Protein AF-A0A849ZH59-F1 (afdb_monomer)

Sequence (880 aa):
MASLSGSAETFPDGFGRFGRINEDGLLTLLVTPTHFETFPTEPDLRGTFGLGTGTASVVSLDATQKTLAISGGSPGEPSQIRYTLLYPGFSATFGTQMEIRFTGSTFIAQREPAQTGRTRHWILVRAQSASCNPILIAFRSGFNPASWSMTANTLTVQDPGGIGEVRILTPRGIASLPANLPASALSALIDDCETWAAREIPVLTSFTSAITSGREAVRFTEQFTASGPFVAPVSPVLAFAMSHGYPASVEGGITNTNCLTAQGPFAHVSGTSASYELPLPPIEERGYLRPPGQAARQVLLNDLVGHLAGPWVTNAVDMAYAGMTNAAVAWPLLTPANQAAITNAWNTYLSTGFTMPPYAPGTPKQPWNEETEPFTGESYIWTYHITGVGPHRYDIDWGNALPLLGLQAYATRSGDWPFVSTRWNAVQRIYRYFDLGHDWCWMTVVNGDHGWSTGTGDPYAATLAGTIACVKMARALGQSALEEKFAAHVARICVGYVARLWYTDWARAQGLIGSQSLVLGFMENEAFTRAVLGTQDPWGASNILSADGVIHTTYAPFIEFGGNALQQYEDRYAAAYPAWYDGSQVYPFTTTYNGNSVYVAFPHIFGRTLLGESTATLWNYVDSCESNRNNAWIGPPVIAEILARDTPMLLTQWQPARLVDAVWSPTQGRAALEFDLLQSTDWRLTARLTSTEQPIDVLVNGSSVPFSITGDSLSIQQTVNGSVQVEVVFSAAPPDLIIDNTDAEFSTAGSWPSSANSGHYLTNSLYHFGDGGASSATWRPSIPRAGFYDVYAWWVASSNRATAAPYEVTHAGGTTSTPQNQTINGSQWVLLGRFIFDAGTAGAVVLRSSVPGTQVVSADAVRFTYASPVPAGLVLLGAD

Mean predicted aligned error: 12.9 Å

Radius of gyration: 33.89 Å; Cα contacts (8 Å, |Δi|>4): 2053; chains: 1; bounding box: 81×64×108 Å

Structure (mmCIF, N/CA/C/O backbone):
data_AF-A0A849ZH59-F1
#
_entry.id   AF-A0A849ZH59-F1
#
loop_
_atom_site.group_PDB
_atom_site.id
_atom_site.type_symbol
_atom_site.label_atom_id
_atom_site.label_alt_id
_atom_site.label_comp_id
_atom_site.label_asym_id
_atom_site.label_entity_id
_atom_site.label_seq_id
_atom_site.pdbx_PDB_ins_code
_atom_site.Cartn_x
_atom_site.Cartn_y
_atom_site.Cartn_z
_atom_site.occupancy
_atom_site.B_iso_or_equiv
_atom_site.auth_seq_id
_atom_site.auth_comp_id
_atom_site.auth_asym_id
_atom_site.auth_atom_id
_atom_site.pdbx_PDB_model_num
ATOM 1 N N . MET A 1 1 ? 20.483 -15.407 9.708 1.00 25.09 1 MET A N 1
ATOM 2 C CA . MET A 1 1 ? 19.758 -15.967 10.867 1.00 25.09 1 MET A CA 1
ATOM 3 C C . MET A 1 1 ? 20.435 -15.493 12.144 1.00 25.09 1 MET A C 1
ATOM 5 O O . MET A 1 1 ? 21.570 -15.874 12.382 1.00 25.09 1 MET A O 1
ATOM 9 N N . ALA A 1 2 ? 19.772 -14.637 12.917 1.00 19.67 2 ALA A N 1
ATOM 10 C CA . ALA A 1 2 ? 20.103 -14.350 14.311 1.00 19.67 2 ALA A CA 1
ATOM 11 C C . ALA A 1 2 ? 18.755 -14.197 15.026 1.00 19.67 2 ALA A C 1
ATOM 13 O O . ALA A 1 2 ? 17.992 -13.294 14.691 1.00 19.67 2 ALA A O 1
ATOM 14 N N . SER A 1 3 ? 18.412 -15.145 15.896 1.00 21.23 3 SER A N 1
ATOM 15 C CA . SER A 1 3 ? 17.210 -15.086 16.726 1.00 21.23 3 SER A CA 1
ATOM 16 C C . SER A 1 3 ? 17.432 -14.033 17.810 1.00 21.23 3 SER A C 1
ATOM 18 O O . SER A 1 3 ? 18.223 -14.253 18.728 1.00 21.23 3 SER A O 1
ATOM 20 N N . LEU A 1 4 ? 16.774 -12.884 17.686 1.00 24.92 4 LEU A N 1
ATOM 21 C CA . LEU A 1 4 ? 16.693 -11.902 18.761 1.00 24.92 4 LEU A CA 1
ATOM 22 C C . LEU A 1 4 ? 15.642 -12.408 19.753 1.00 24.92 4 LEU A C 1
ATOM 24 O O . LEU A 1 4 ? 14.446 -12.329 19.510 1.00 24.92 4 LEU A O 1
ATOM 28 N N . SER A 1 5 ? 16.102 -13.012 20.846 1.00 25.52 5 SER A N 1
ATOM 29 C CA . SER A 1 5 ? 15.266 -13.326 22.002 1.00 25.52 5 SER A CA 1
ATOM 30 C C . SER A 1 5 ? 15.116 -12.060 22.852 1.00 25.52 5 SER A C 1
ATOM 32 O O . SER A 1 5 ? 15.868 -11.862 23.809 1.00 25.52 5 SER A O 1
ATOM 34 N N . GLY A 1 6 ? 14.203 -11.174 22.458 1.00 28.58 6 GLY A N 1
ATOM 35 C CA . GLY A 1 6 ? 13.709 -10.092 23.308 1.00 28.58 6 GLY A CA 1
ATOM 36 C C . GLY A 1 6 ? 12.692 -10.637 24.311 1.00 28.58 6 GLY A C 1
ATOM 37 O O . GLY A 1 6 ? 11.886 -11.506 23.982 1.00 28.58 6 GLY A O 1
ATOM 38 N N . SER A 1 7 ? 12.759 -10.182 25.561 1.00 28.64 7 SER A N 1
ATOM 39 C CA . SER A 1 7 ? 11.737 -10.447 26.578 1.00 28.64 7 SER A CA 1
ATOM 40 C C . SER A 1 7 ? 10.379 -9.934 26.101 1.00 28.64 7 SER A C 1
ATOM 42 O O . SER A 1 7 ? 10.306 -8.789 25.669 1.00 28.64 7 SER A O 1
ATOM 44 N N . ALA A 1 8 ? 9.325 -10.748 26.217 1.00 35.50 8 ALA A N 1
ATOM 45 C CA . ALA A 1 8 ? 7.960 -10.347 25.884 1.00 35.50 8 ALA A CA 1
ATOM 46 C C . ALA A 1 8 ? 7.582 -9.050 26.623 1.00 35.50 8 ALA A C 1
ATOM 48 O O . ALA A 1 8 ? 7.444 -9.050 27.848 1.00 35.50 8 ALA A O 1
ATOM 49 N N . GLU A 1 9 ? 7.444 -7.944 25.890 1.00 38.72 9 GLU A N 1
ATOM 50 C CA . GLU A 1 9 ? 6.860 -6.719 26.431 1.00 38.72 9 GLU A CA 1
ATOM 51 C C . GLU A 1 9 ? 5.356 -6.943 26.623 1.00 38.72 9 GLU A C 1
ATOM 53 O O . GLU A 1 9 ? 4.661 -7.433 25.730 1.00 38.72 9 GLU A O 1
ATOM 58 N N . THR A 1 10 ? 4.863 -6.624 27.819 1.00 38.91 10 THR A N 1
ATOM 59 C CA . THR A 1 10 ? 3.437 -6.672 28.146 1.00 38.91 10 THR A CA 1
ATOM 60 C C . THR A 1 10 ? 2.834 -5.291 27.949 1.00 38.91 10 THR A C 1
ATOM 62 O O . THR A 1 10 ? 3.141 -4.375 28.717 1.00 38.91 10 THR A O 1
ATOM 65 N N . PHE A 1 11 ? 1.958 -5.145 26.959 1.00 41.47 11 PHE A N 1
ATOM 66 C CA . PHE A 1 11 ? 1.201 -3.913 26.758 1.00 41.47 11 PHE A CA 1
ATOM 67 C C . PHE A 1 11 ? -0.145 -4.016 27.485 1.00 41.47 11 PHE A C 1
ATOM 69 O O . PHE A 1 11 ? -0.839 -5.035 27.361 1.00 41.47 11 PHE A O 1
ATOM 76 N N . PRO A 1 12 ? -0.528 -3.005 28.286 1.00 41.84 12 PRO A N 1
ATOM 77 C CA . PRO A 1 12 ? -1.874 -2.922 28.820 1.00 41.84 12 PRO A CA 1
ATOM 78 C C . PRO A 1 12 ? -2.812 -2.500 27.689 1.00 41.84 12 PRO A C 1
ATOM 80 O O . PRO A 1 12 ? -3.166 -1.325 27.582 1.00 41.84 12 PRO A O 1
ATOM 83 N N . ASP A 1 13 ? -3.219 -3.455 26.864 1.00 42.12 13 ASP A N 1
ATOM 84 C CA . ASP A 1 13 ? -4.189 -3.222 25.806 1.00 42.12 13 ASP A CA 1
ATOM 85 C C . ASP A 1 13 ? -5.599 -3.090 26.397 1.00 42.12 13 ASP A C 1
ATOM 87 O O . ASP A 1 13 ? -5.983 -3.739 27.374 1.00 42.12 13 ASP A O 1
ATOM 91 N N . GLY A 1 14 ? -6.377 -2.158 25.854 1.00 41.62 14 GLY A N 1
ATOM 92 C CA . GLY A 1 14 ? -7.776 -1.974 26.212 1.00 41.62 14 GLY A CA 1
ATOM 93 C C . GLY A 1 14 ? -8.680 -2.428 25.076 1.00 41.62 14 GLY A C 1
ATOM 94 O O . GLY A 1 14 ? -8.385 -2.204 23.909 1.00 41.62 14 GLY A O 1
ATOM 95 N N . PHE A 1 15 ? -9.832 -3.005 25.412 1.00 43.75 15 PHE A N 1
ATOM 96 C CA . PHE A 1 15 ? -10.981 -2.935 24.512 1.00 43.75 15 PHE A CA 1
ATOM 97 C C . PHE A 1 15 ? -11.376 -1.454 24.469 1.00 43.75 15 PHE A C 1
ATOM 99 O O . PHE A 1 15 ? -11.807 -0.980 25.521 1.00 43.75 15 PHE A O 1
ATOM 106 N N . GLY A 1 16 ? -11.179 -0.739 23.357 1.00 42.03 16 GLY A N 1
ATOM 107 C CA . GLY A 1 16 ? -11.577 0.658 23.131 1.00 42.03 16 GLY A CA 1
ATOM 108 C C . GLY A 1 16 ? -11.279 1.625 24.276 1.00 42.03 16 GLY A C 1
ATOM 109 O O . GLY A 1 16 ? -12.048 1.731 25.235 1.00 42.03 16 GLY A O 1
ATOM 110 N N . ARG A 1 17 ? -10.165 2.353 24.199 1.00 45.88 17 ARG A N 1
ATOM 111 C CA . ARG A 1 17 ? -9.906 3.492 25.086 1.00 45.88 17 ARG A CA 1
ATOM 112 C C . ARG A 1 17 ? -10.088 4.768 24.287 1.00 45.88 17 ARG A C 1
ATOM 114 O O . ARG A 1 17 ? -9.206 5.086 23.521 1.00 45.88 17 ARG A O 1
ATOM 121 N N . PHE A 1 18 ? -11.217 5.448 24.451 1.00 33.50 18 PHE A N 1
ATOM 122 C CA . PHE A 1 18 ? -11.357 6.908 24.384 1.00 33.50 18 PHE A CA 1
ATOM 123 C C . PHE A 1 18 ? -12.808 7.260 24.732 1.00 33.50 18 PHE A C 1
ATOM 125 O O . PHE A 1 18 ? -13.737 6.555 24.360 1.00 33.50 18 PHE A O 1
ATOM 132 N N . GLY A 1 19 ? -13.011 8.309 25.522 1.00 32.56 19 GLY A N 1
ATOM 133 C CA . GLY A 1 19 ? -14.338 8.759 25.940 1.00 32.56 19 GLY A CA 1
ATOM 134 C C . GLY A 1 19 ? -14.196 9.956 26.860 1.00 32.56 19 GLY A C 1
ATOM 135 O O . GLY A 1 19 ? -13.620 9.861 27.938 1.00 32.56 19 GLY A O 1
ATOM 136 N N . ARG A 1 20 ? -14.664 11.118 26.408 1.00 31.28 20 ARG A N 1
ATOM 137 C CA . ARG A 1 20 ? -14.537 12.379 27.144 1.00 31.28 20 ARG A CA 1
ATOM 138 C C . ARG A 1 20 ? -15.775 12.731 27.944 1.00 31.28 20 ARG A C 1
ATOM 140 O O . ARG A 1 20 ? -16.904 12.508 27.536 1.00 31.28 20 ARG A O 1
ATOM 147 N N . ILE A 1 21 ? -15.500 13.382 29.068 1.00 26.88 21 ILE A N 1
ATOM 148 C CA . ILE A 1 21 ? -16.411 14.257 29.809 1.00 26.88 21 ILE A CA 1
ATOM 149 C C . ILE A 1 21 ? -16.175 15.679 29.288 1.00 26.88 21 ILE A C 1
ATOM 151 O O . ILE A 1 21 ? -15.015 15.992 29.030 1.00 26.88 21 ILE A O 1
ATOM 155 N N . ASN A 1 22 ? -17.200 16.545 29.217 1.00 22.95 22 ASN A N 1
ATOM 156 C CA . ASN A 1 22 ? -17.004 17.983 29.467 1.00 22.95 22 ASN A CA 1
ATOM 157 C C . ASN A 1 22 ? -18.269 18.761 29.921 1.00 22.95 22 ASN A C 1
ATOM 159 O O . ASN A 1 22 ? -19.347 18.603 29.366 1.00 22.95 22 ASN A O 1
ATOM 163 N N . GLU A 1 23 ? -18.014 19.645 30.904 1.00 24.03 23 GLU A N 1
ATOM 164 C CA . GLU A 1 23 ? -18.663 20.904 31.357 1.00 24.03 23 GLU A CA 1
ATOM 165 C C . GLU A 1 23 ? -19.915 20.976 32.266 1.00 24.03 23 GLU A C 1
ATOM 167 O O . GLU A 1 23 ? -20.082 22.008 32.917 1.00 24.03 23 GLU A O 1
ATOM 172 N N . ASP A 1 24 ? -20.706 19.925 32.488 1.00 25.20 24 ASP A N 1
ATOM 173 C CA . ASP A 1 24 ? -21.872 19.983 33.406 1.00 25.20 24 ASP A CA 1
ATOM 174 C C . ASP A 1 24 ? -21.936 18.876 34.481 1.00 25.20 24 ASP A C 1
ATOM 176 O O . ASP A 1 24 ? -22.857 18.837 35.298 1.00 25.20 24 ASP A O 1
ATOM 180 N N . GLY A 1 25 ? -20.908 18.027 34.580 1.00 24.48 25 GLY A N 1
ATOM 181 C CA . GLY A 1 25 ? -20.740 17.096 35.707 1.00 24.48 25 GLY A CA 1
ATOM 182 C C . GLY A 1 25 ? -21.757 15.946 35.767 1.00 24.48 25 GLY A C 1
ATOM 183 O O . GLY A 1 25 ? -21.935 15.347 36.830 1.00 24.48 25 GLY A O 1
ATOM 184 N N . LEU A 1 26 ? -22.414 15.615 34.648 1.00 23.88 26 LEU A N 1
ATOM 185 C CA . LEU A 1 26 ? -23.424 14.556 34.555 1.00 23.88 26 LEU A CA 1
ATOM 186 C C . LEU A 1 26 ? -23.092 13.533 33.459 1.00 23.88 26 LEU A C 1
ATOM 188 O O . LEU A 1 26 ? -23.087 13.859 32.276 1.00 23.88 26 LEU A O 1
ATOM 192 N N . LEU A 1 27 ? -22.881 12.264 33.845 1.00 27.62 27 LEU A N 1
ATOM 193 C CA . LEU A 1 27 ? -22.839 11.151 32.890 1.00 27.62 27 LEU A CA 1
ATOM 194 C C . LEU A 1 27 ? -24.271 10.755 32.509 1.00 27.62 27 LEU A C 1
ATOM 196 O O . LEU A 1 27 ? -25.014 10.233 33.338 1.00 27.62 27 LEU A O 1
ATOM 200 N N . THR A 1 28 ? -24.644 10.961 31.247 1.00 25.38 28 THR A N 1
ATOM 201 C CA . THR A 1 28 ? -25.913 10.474 30.688 1.00 25.38 28 THR A CA 1
ATOM 202 C C . THR A 1 28 ? -25.665 9.185 29.900 1.00 25.38 28 THR A C 1
ATOM 204 O O . THR A 1 28 ? -24.865 9.167 28.971 1.00 25.38 28 THR A O 1
ATOM 207 N N . LEU A 1 29 ? -26.342 8.095 30.280 1.00 29.89 29 LEU A N 1
ATOM 208 C CA . LEU A 1 29 ? -26.222 6.771 29.657 1.00 29.89 29 LEU A CA 1
ATOM 209 C C . LEU A 1 29 ? -27.084 6.699 28.374 1.00 29.89 29 LEU A C 1
ATOM 211 O O . LEU A 1 29 ? -28.314 6.632 28.434 1.00 29.89 29 LEU A O 1
ATOM 215 N N . LEU A 1 30 ? -26.438 6.700 27.205 1.00 26.48 30 LEU A N 1
ATOM 216 C CA . LEU A 1 30 ? -27.014 6.248 25.933 1.00 26.48 30 LEU A CA 1
ATOM 217 C C . LEU A 1 30 ? -26.678 4.773 25.746 1.00 26.48 30 LEU A C 1
ATOM 219 O O . LEU A 1 30 ? -25.530 4.368 25.906 1.00 26.48 30 LEU A O 1
ATOM 223 N N . VAL A 1 31 ? -27.679 3.949 25.447 1.00 29.58 31 VAL A N 1
ATOM 224 C CA . VAL A 1 31 ? -27.446 2.520 25.224 1.00 29.58 31 VAL A CA 1
ATOM 225 C C . VAL A 1 31 ? -27.065 2.306 23.764 1.00 29.58 31 VAL A C 1
ATOM 227 O O . VAL A 1 31 ? -27.918 1.980 22.949 1.00 29.58 31 VAL A O 1
ATOM 230 N N . THR A 1 32 ? -25.774 2.455 23.477 1.00 31.97 32 THR A N 1
ATOM 231 C CA . THR A 1 32 ? -25.036 1.792 22.384 1.00 31.97 32 THR A CA 1
ATOM 232 C C . THR A 1 32 ? -23.571 1.717 22.839 1.00 31.97 32 THR A C 1
ATOM 234 O O . THR A 1 32 ? -22.927 2.759 22.952 1.00 31.97 32 THR A O 1
ATOM 237 N N . PRO A 1 33 ? -23.052 0.543 23.249 1.00 36.34 33 PRO A N 1
ATOM 238 C CA . PRO A 1 33 ? -21.979 0.486 24.235 1.00 36.34 33 PRO A CA 1
ATOM 239 C C . PRO A 1 33 ? -20.600 0.515 23.586 1.00 36.34 33 PRO A C 1
ATOM 241 O O . PRO A 1 33 ? -19.912 -0.498 23.528 1.00 36.34 33 PRO A O 1
ATOM 244 N N . THR A 1 34 ? -20.198 1.706 23.176 1.00 32.19 34 THR A N 1
ATOM 245 C CA . THR A 1 34 ? -18.791 2.095 22.998 1.00 32.19 34 THR A CA 1
ATOM 246 C C . THR A 1 34 ? -18.590 3.602 23.275 1.00 32.19 34 THR A C 1
ATOM 248 O O . THR A 1 34 ? -17.457 4.006 23.515 1.00 32.19 34 THR A O 1
ATOM 251 N N . HIS A 1 35 ? -19.676 4.383 23.453 1.00 32.75 35 HIS A N 1
ATOM 252 C CA . HIS A 1 35 ? -19.657 5.810 23.795 1.00 32.75 35 HIS A CA 1
ATOM 253 C C . HIS A 1 35 ? -20.629 6.232 24.907 1.00 32.75 35 HIS A C 1
ATOM 255 O O . HIS A 1 35 ? -21.789 5.820 24.938 1.00 32.75 35 HIS A O 1
ATOM 261 N N . PHE A 1 36 ? -20.181 7.160 25.761 1.00 30.48 36 PHE A N 1
ATOM 262 C CA . PHE A 1 36 ? -21.034 7.979 26.628 1.00 30.48 36 PHE A CA 1
ATOM 263 C C . PHE A 1 36 ? -20.933 9.445 26.192 1.00 30.48 36 PHE A C 1
ATOM 265 O O . PHE A 1 36 ? -19.933 10.091 26.484 1.00 30.48 36 PHE A O 1
ATOM 272 N N . GLU A 1 37 ? -21.955 9.973 25.513 1.00 31.72 37 GLU A N 1
ATOM 273 C CA . GLU A 1 37 ? -22.028 11.381 25.085 1.00 31.72 37 GLU A CA 1
ATOM 274 C C . GLU A 1 37 ? -23.412 12.002 25.333 1.00 31.72 37 GLU A C 1
ATOM 276 O O . GLU A 1 37 ? -24.446 11.329 25.290 1.00 31.72 37 GLU A O 1
ATOM 281 N N . THR A 1 38 ? -23.433 13.315 25.582 1.00 27.78 38 THR A N 1
ATOM 282 C CA . THR A 1 38 ? -24.627 14.167 25.662 1.00 27.78 38 THR A CA 1
ATOM 283 C C . THR A 1 38 ? -24.846 14.894 24.324 1.00 27.78 38 THR A C 1
ATOM 285 O O . THR A 1 38 ? -24.004 15.664 23.875 1.00 27.78 38 THR A O 1
ATOM 288 N N . PHE A 1 39 ? -26.001 14.684 23.674 1.00 31.36 39 PHE A N 1
ATOM 289 C CA . PHE A 1 39 ? -26.342 15.334 22.392 1.00 31.36 39 PHE A CA 1
ATOM 290 C C . PHE A 1 39 ? -27.368 16.480 22.548 1.00 31.36 39 PHE A C 1
ATOM 292 O O . PHE A 1 39 ? -28.425 16.242 23.158 1.00 31.36 39 PHE A O 1
ATOM 299 N N . PRO A 1 40 ? -27.151 17.663 21.923 1.00 32.06 40 PRO A N 1
ATOM 300 C CA . PRO A 1 40 ? -28.125 18.761 21.887 1.00 32.06 40 PRO A CA 1
ATOM 301 C C . PRO A 1 40 ? -29.339 18.545 20.962 1.00 32.06 40 PRO A C 1
ATOM 303 O O . PRO A 1 40 ? -30.385 19.129 21.227 1.00 32.06 40 PRO A O 1
ATOM 306 N N . THR A 1 41 ? -29.262 17.720 19.907 1.00 34.09 41 THR A N 1
ATOM 307 C CA . THR A 1 41 ? -30.355 17.574 18.915 1.00 34.09 41 THR A CA 1
ATOM 308 C C . THR A 1 41 ? -30.302 16.236 18.149 1.00 34.09 41 THR A C 1
ATOM 310 O O . THR A 1 41 ? -29.244 15.916 17.623 1.00 34.09 41 THR A O 1
ATOM 313 N N . GLU A 1 42 ? -31.456 15.549 18.031 1.00 30.52 42 GLU A N 1
ATOM 314 C CA . GLU A 1 42 ? -31.800 14.323 17.242 1.00 30.52 42 GLU A CA 1
ATOM 315 C C . GLU A 1 42 ? -31.675 12.925 17.932 1.00 30.52 42 GLU A C 1
ATOM 317 O O . GLU A 1 42 ? -30.957 12.796 18.931 1.00 30.52 42 GLU A O 1
ATOM 322 N N . PRO A 1 43 ? -32.491 11.911 17.518 1.00 37.25 43 PRO A N 1
ATOM 323 C CA . PRO A 1 43 ? -33.053 10.898 18.413 1.00 37.25 43 PRO A CA 1
ATOM 324 C C . PRO A 1 43 ? -32.537 9.473 18.155 1.00 37.25 43 PRO A C 1
ATOM 326 O O . PRO A 1 43 ? -32.837 8.880 17.131 1.00 37.25 43 PRO A O 1
ATOM 329 N N . ASP A 1 44 ? -31.883 8.880 19.150 1.00 30.69 44 ASP A N 1
ATOM 330 C CA . ASP A 1 44 ? -31.915 7.436 19.384 1.00 30.69 44 ASP A CA 1
ATOM 331 C C . ASP A 1 44 ? -31.635 7.147 20.867 1.00 30.69 44 ASP A C 1
ATOM 333 O O . ASP A 1 44 ? -31.259 8.024 21.649 1.00 30.69 44 ASP A O 1
ATOM 337 N N . LEU A 1 45 ? -31.989 5.937 21.276 1.00 31.91 45 LEU A N 1
ATOM 338 C CA . LEU A 1 45 ? -32.345 5.508 22.624 1.00 31.91 45 LEU A CA 1
ATOM 339 C C . LEU A 1 45 ? -31.409 5.947 23.784 1.00 31.91 45 LEU A C 1
ATOM 341 O O . LEU A 1 45 ? -30.422 5.287 24.111 1.00 31.91 45 LEU A O 1
ATOM 345 N N . ARG A 1 46 ? -31.791 7.002 24.516 1.00 37.09 46 ARG A N 1
ATOM 346 C CA . ARG A 1 46 ? -31.162 7.384 25.799 1.00 37.09 46 ARG A CA 1
ATOM 347 C C . ARG A 1 46 ? -31.823 6.620 26.934 1.00 37.09 46 ARG A C 1
ATOM 349 O O . ARG A 1 46 ? -33.012 6.821 27.115 1.00 37.09 46 ARG A O 1
ATOM 356 N N . GLY A 1 47 ? -31.082 5.783 27.661 1.00 33.12 47 GLY A N 1
ATOM 357 C CA . GLY A 1 47 ? -31.551 4.986 28.795 1.00 33.12 47 GLY A CA 1
ATOM 358 C C . GLY A 1 47 ? -31.304 5.701 30.122 1.00 33.12 47 GLY A C 1
ATOM 359 O O . GLY A 1 47 ? -30.233 5.544 30.698 1.00 33.12 47 GLY A O 1
ATOM 360 N N . THR A 1 48 ? -32.252 6.484 30.641 1.00 37.12 48 THR A N 1
ATOM 361 C CA . THR A 1 48 ? -32.105 7.059 31.996 1.00 37.12 48 THR A CA 1
ATOM 362 C C . THR A 1 48 ? -32.675 6.094 33.031 1.00 37.12 48 THR A C 1
ATOM 364 O O . THR A 1 48 ? -33.862 5.768 32.975 1.00 37.12 48 THR A O 1
ATOM 367 N N . PHE A 1 49 ? -31.854 5.652 33.984 1.00 38.16 49 PHE A N 1
ATOM 368 C CA . PHE A 1 49 ? -32.324 4.910 35.153 1.00 38.16 49 PHE A CA 1
ATOM 369 C C . PHE A 1 49 ? -32.858 5.904 36.183 1.00 38.16 49 PHE A C 1
ATOM 371 O O . PHE A 1 49 ? -32.117 6.785 36.604 1.00 38.16 49 PHE A O 1
ATOM 378 N N . GLY A 1 50 ? -34.131 5.805 36.570 1.00 35.03 50 GLY A N 1
ATOM 379 C CA . GLY A 1 50 ? -34.585 6.509 37.769 1.00 35.03 50 GLY A CA 1
ATOM 380 C C . GLY A 1 50 ? -36.084 6.720 37.897 1.00 35.03 50 GLY A C 1
ATOM 381 O O . GLY A 1 50 ? -36.768 6.986 36.909 1.00 35.03 50 GLY A O 1
ATOM 382 N N . LEU A 1 51 ? -36.530 6.738 39.156 1.00 31.55 51 LEU A N 1
ATOM 383 C CA . LEU A 1 51 ? -37.801 7.286 39.635 1.00 31.55 51 LEU A CA 1
ATOM 384 C C . LEU A 1 51 ? -37.547 8.695 40.203 1.00 31.55 51 LEU A C 1
ATOM 386 O O . LEU A 1 51 ? -36.804 8.840 41.169 1.00 31.55 51 LEU A O 1
ATOM 390 N N . GLY A 1 52 ? -38.209 9.734 39.689 1.00 39.06 52 GLY A N 1
ATOM 391 C CA . GLY A 1 52 ? -38.209 11.061 40.334 1.00 39.06 52 GLY A CA 1
ATOM 392 C C . GLY A 1 52 ? -36.966 11.939 40.105 1.00 39.06 52 GLY A C 1
ATOM 393 O O . GLY A 1 52 ? -36.119 11.639 39.275 1.00 39.06 52 GLY A O 1
ATOM 394 N N . THR A 1 53 ? -36.922 13.086 40.792 1.00 40.47 53 THR A N 1
ATOM 395 C CA . THR A 1 53 ? -35.998 14.230 40.601 1.00 40.47 53 THR A CA 1
ATOM 396 C C . THR A 1 53 ? -34.554 13.999 41.074 1.00 40.47 53 THR A C 1
ATOM 398 O O . THR A 1 53 ? -33.793 14.959 41.173 1.00 40.47 53 THR A O 1
ATOM 401 N N . GLY A 1 54 ? -34.190 12.771 41.450 1.00 44.62 54 GLY A N 1
ATOM 402 C CA . GLY A 1 54 ? -32.840 12.427 41.893 1.00 44.62 54 GLY A CA 1
ATOM 403 C C . GLY A 1 54 ? -31.942 12.134 40.699 1.00 44.62 54 GLY A C 1
ATOM 404 O O . GLY A 1 54 ? -32.322 11.368 39.818 1.00 44.62 54 GLY A O 1
ATOM 405 N N . THR A 1 55 ? -30.763 12.745 40.664 1.00 46.09 55 THR A N 1
ATOM 406 C CA . THR A 1 55 ? -29.783 12.511 39.604 1.00 46.09 55 THR A CA 1
ATOM 407 C C . THR A 1 55 ? -28.793 11.445 40.060 1.00 46.09 55 THR A C 1
ATOM 409 O O . THR A 1 55 ? -28.127 11.619 41.082 1.00 46.09 55 THR A O 1
ATOM 412 N N . ALA A 1 56 ? -28.720 10.341 39.320 1.00 49.06 56 ALA A N 1
ATOM 413 C CA . ALA A 1 56 ? -27.655 9.359 39.454 1.00 49.06 56 ALA A CA 1
ATOM 414 C C . ALA A 1 56 ? -26.455 9.809 38.621 1.00 49.06 56 ALA A C 1
ATOM 416 O O . ALA A 1 56 ? -26.601 10.130 37.441 1.00 49.06 56 ALA A O 1
ATOM 417 N N . SER A 1 57 ? -25.276 9.836 39.233 1.00 47.00 57 SER A N 1
ATOM 418 C CA . SER A 1 57 ? -24.031 10.223 38.577 1.00 47.00 57 SER A CA 1
ATOM 419 C C . SER A 1 57 ? -23.047 9.068 38.615 1.00 47.00 57 SER A C 1
ATOM 421 O O . SER A 1 57 ? -22.932 8.354 39.615 1.00 47.00 57 SER A O 1
ATOM 423 N N . VAL A 1 58 ? -22.284 8.906 37.537 1.00 50.16 58 VAL A N 1
ATOM 424 C CA . VAL A 1 58 ? -21.108 8.042 37.589 1.00 50.16 58 VAL A CA 1
ATOM 425 C C . VAL A 1 58 ? -20.044 8.715 38.424 1.00 50.16 58 VAL A C 1
ATOM 427 O O . VAL A 1 58 ? -19.646 9.845 38.155 1.00 50.16 58 VAL A O 1
ATOM 430 N N . VAL A 1 59 ? -19.613 8.011 39.463 1.00 54.38 59 VAL A N 1
ATOM 431 C CA . VAL A 1 59 ? -18.607 8.501 40.409 1.00 54.38 59 VAL A CA 1
ATOM 432 C C . VAL A 1 59 ? -17.239 7.888 40.178 1.00 54.38 59 VAL A C 1
ATOM 434 O O . VAL A 1 59 ? -16.242 8.454 40.617 1.00 54.38 59 VAL A O 1
ATOM 437 N N . SER A 1 60 ? -17.170 6.761 39.471 1.00 55.16 60 SER A N 1
ATOM 438 C CA . SER A 1 60 ? -15.910 6.209 38.985 1.00 55.16 60 SER A CA 1
ATOM 439 C C . SER A 1 60 ? -16.125 5.226 37.836 1.00 55.16 60 SER A C 1
ATOM 441 O O . SER A 1 60 ? -17.175 4.594 37.711 1.00 55.16 60 SER A O 1
ATOM 443 N N . LEU A 1 61 ? -15.095 5.086 37.006 1.00 52.69 61 LEU A N 1
ATOM 444 C CA . LEU A 1 61 ? -14.950 4.022 36.023 1.00 52.69 61 LEU A CA 1
ATOM 445 C C . LEU A 1 61 ? -13.766 3.155 36.450 1.00 52.69 61 LEU A C 1
ATOM 447 O O . LEU A 1 61 ? -12.671 3.660 36.678 1.00 52.69 61 LEU A O 1
ATOM 451 N N . ASP A 1 62 ? -13.976 1.848 36.494 1.00 54.41 62 ASP A N 1
ATOM 452 C CA . ASP A 1 62 ? -12.902 0.868 36.498 1.00 54.41 62 ASP A CA 1
ATOM 453 C C . ASP A 1 62 ? -12.798 0.279 35.090 1.00 54.41 62 ASP A C 1
ATOM 455 O O . ASP A 1 62 ? -13.558 -0.617 34.717 1.00 54.41 62 ASP A O 1
ATOM 459 N N . ALA A 1 63 ? -11.873 0.808 34.287 1.00 49.84 63 ALA A N 1
ATOM 460 C CA . ALA A 1 63 ? -11.629 0.341 32.923 1.00 49.84 63 ALA A CA 1
ATOM 461 C C . ALA A 1 63 ? -11.054 -1.087 32.877 1.00 49.84 63 ALA A C 1
ATOM 463 O O . ALA A 1 63 ? -11.210 -1.766 31.863 1.00 49.84 63 ALA A O 1
ATOM 464 N N . THR A 1 64 ? -10.441 -1.544 33.975 1.00 50.72 64 THR A N 1
ATOM 465 C CA . THR A 1 64 ? -9.875 -2.895 34.133 1.00 50.72 64 THR A CA 1
ATOM 466 C C . THR A 1 64 ? -10.946 -3.909 34.499 1.00 50.72 64 THR A C 1
ATOM 468 O O . THR A 1 64 ? -10.801 -5.089 34.207 1.00 50.72 64 THR A O 1
ATOM 471 N N . GLN A 1 65 ? -12.008 -3.476 35.175 1.00 54.16 65 GLN A N 1
ATOM 472 C CA . GLN A 1 65 ? -13.171 -4.302 35.495 1.00 54.16 65 GLN A CA 1
ATOM 473 C C . GLN A 1 65 ? -14.343 -4.070 34.533 1.00 54.16 65 GLN A C 1
ATOM 475 O O . GLN A 1 65 ? -15.366 -4.744 34.638 1.00 54.16 65 GLN A O 1
ATOM 480 N N . LYS A 1 66 ? -14.196 -3.121 33.597 1.00 54.31 66 LYS A N 1
ATOM 481 C CA . LYS A 1 66 ? -15.260 -2.585 32.733 1.00 54.31 66 LYS A CA 1
ATOM 482 C C . LYS A 1 66 ? -16.522 -2.271 33.530 1.00 54.31 66 LYS A C 1
ATOM 484 O O . LYS A 1 66 ? -17.632 -2.645 33.149 1.00 54.31 66 LYS A O 1
ATOM 489 N N . THR A 1 67 ? -16.341 -1.594 34.667 1.00 58.00 67 THR A N 1
ATOM 490 C CA . THR A 1 67 ? -17.452 -1.232 35.551 1.00 58.00 67 THR A CA 1
ATOM 491 C C . THR A 1 67 ? -17.574 0.262 35.768 1.00 58.00 67 THR A C 1
ATOM 493 O O . THR A 1 67 ? -16.578 0.935 36.004 1.00 58.00 67 THR A O 1
ATOM 496 N N . LEU A 1 68 ? -18.801 0.768 35.733 1.00 59.53 68 LEU A N 1
ATOM 497 C CA . LEU A 1 68 ? -19.147 2.137 36.104 1.00 59.53 68 LEU A CA 1
ATOM 498 C C . LEU A 1 68 ? -19.803 2.091 37.480 1.00 59.53 68 LEU A C 1
ATOM 500 O O . LEU A 1 68 ? -20.827 1.423 37.642 1.00 59.53 68 LEU A O 1
ATOM 504 N N . ALA A 1 69 ? -19.219 2.770 38.462 1.00 62.97 69 ALA A N 1
ATOM 505 C CA . ALA A 1 69 ? -19.832 2.942 39.770 1.00 62.97 69 ALA A CA 1
ATOM 506 C C . ALA A 1 69 ? -20.814 4.113 39.720 1.00 62.97 69 ALA A C 1
ATOM 508 O O . ALA A 1 69 ? -20.459 5.214 39.291 1.00 62.97 69 ALA A O 1
ATOM 509 N N . ILE A 1 70 ? -22.038 3.871 40.179 1.00 63.38 70 ILE A N 1
ATOM 510 C CA . ILE A 1 70 ? -23.118 4.857 40.185 1.00 63.38 70 ILE A CA 1
ATOM 511 C C . ILE A 1 70 ? -23.363 5.303 41.627 1.00 63.38 70 ILE A C 1
ATOM 513 O O . ILE A 1 70 ? -23.428 4.476 42.539 1.00 63.38 70 ILE A O 1
ATOM 517 N N . SER A 1 71 ? -23.503 6.607 41.847 1.00 57.97 71 SER A N 1
ATOM 518 C CA . SER A 1 71 ? -23.883 7.177 43.141 1.00 57.97 71 SER A CA 1
ATOM 519 C C . SER A 1 71 ? -24.816 8.370 42.958 1.00 57.97 71 SER A C 1
ATOM 521 O O . SER A 1 71 ? -24.744 9.097 41.969 1.00 57.97 71 SER A O 1
ATOM 523 N N . GLY A 1 72 ? -25.692 8.580 43.941 1.00 59.19 72 GLY A N 1
ATOM 524 C CA . GLY A 1 72 ? -26.917 9.354 43.740 1.00 59.19 72 GLY A CA 1
ATOM 525 C C . GLY A 1 72 ? -27.966 8.497 43.032 1.00 59.19 72 GLY A C 1
ATOM 526 O O . GLY A 1 72 ? -27.613 7.604 42.266 1.00 59.19 72 GLY A O 1
ATOM 527 N N . GLY A 1 73 ? -29.240 8.708 43.367 1.00 56.78 73 GLY A N 1
ATOM 528 C CA . GLY A 1 73 ? -30.320 7.863 42.864 1.00 56.78 73 GLY A CA 1
ATOM 529 C C . GLY A 1 73 ? -31.452 7.594 43.849 1.00 56.78 73 GLY A C 1
ATOM 530 O O . GLY A 1 73 ? -31.287 7.735 45.063 1.00 56.78 73 GLY A O 1
ATOM 531 N N . SER A 1 74 ? -32.610 7.194 43.333 1.00 59.28 74 SER A N 1
ATOM 532 C CA . SER A 1 74 ? -33.733 6.677 44.120 1.00 59.28 74 SER A CA 1
ATOM 533 C C . SER A 1 74 ? -33.509 5.210 44.546 1.00 59.28 74 SER A C 1
ATOM 535 O O . SER A 1 74 ? -32.753 4.476 43.906 1.00 59.28 74 SER A O 1
ATOM 537 N N . PRO A 1 75 ? -34.167 4.726 45.622 1.00 55.84 75 PRO A N 1
ATOM 538 C CA . PRO A 1 75 ? -34.079 3.324 46.042 1.00 55.84 75 PRO A CA 1
ATOM 539 C C . PRO A 1 75 ? -34.428 2.341 44.908 1.00 55.84 75 PRO A C 1
ATOM 541 O O . PRO A 1 75 ? -35.516 2.418 44.342 1.00 55.84 75 PRO A O 1
ATOM 544 N N . GLY A 1 76 ? -33.524 1.398 44.608 1.00 53.91 76 GLY A N 1
ATOM 545 C CA . GLY A 1 76 ? -33.691 0.376 43.558 1.00 53.91 76 GLY A CA 1
ATOM 546 C C . GLY A 1 76 ? -32.732 0.513 42.369 1.00 53.91 76 GLY A C 1
ATOM 547 O O . GLY A 1 76 ? -32.551 -0.450 41.628 1.00 53.91 76 GLY A O 1
ATOM 548 N N . GLU A 1 77 ? -32.074 1.663 42.228 1.00 63.75 77 GLU A N 1
ATOM 549 C CA . GLU A 1 77 ? -31.130 1.942 41.142 1.00 63.75 77 GLU A CA 1
ATOM 550 C C . GLU A 1 77 ? -29.846 1.091 41.198 1.00 63.75 77 GLU A C 1
ATOM 552 O O . GLU A 1 77 ? -29.437 0.646 42.279 1.00 63.75 77 GLU A O 1
ATOM 557 N N . PRO A 1 78 ? -29.208 0.829 40.038 1.00 64.88 78 PRO A N 1
ATOM 558 C CA . PRO A 1 78 ? -28.001 0.020 39.988 1.00 64.88 78 PRO A CA 1
ATOM 559 C C . PRO A 1 78 ? -26.847 0.803 40.612 1.00 64.88 78 PRO A C 1
ATOM 561 O O . PRO A 1 78 ? -26.542 1.908 40.185 1.00 64.88 78 PRO A O 1
ATOM 564 N N . SER A 1 79 ? -26.157 0.214 41.587 1.00 65.88 79 SER A N 1
ATOM 565 C CA . SER A 1 79 ? -24.925 0.792 42.146 1.00 65.88 79 SER A CA 1
ATOM 566 C C . SER A 1 79 ? -23.707 0.591 41.236 1.00 65.88 79 SER A C 1
ATOM 568 O O . SER A 1 79 ? -22.666 1.218 41.433 1.00 65.88 79 SER A O 1
ATOM 570 N N . GLN A 1 80 ? -23.824 -0.296 40.240 1.00 66.94 80 GLN A N 1
ATOM 571 C CA . GLN A 1 80 ? -22.759 -0.645 39.309 1.00 66.94 80 GLN A CA 1
ATOM 572 C C . GLN A 1 80 ? -23.327 -1.107 37.956 1.00 66.94 80 GLN A C 1
ATOM 574 O O . GLN A 1 80 ? -24.278 -1.892 37.911 1.00 66.94 80 GLN A O 1
ATOM 579 N N . ILE A 1 81 ? -22.696 -0.684 36.859 1.00 64.94 81 ILE A N 1
ATOM 580 C CA . ILE A 1 81 ? -22.952 -1.154 35.486 1.00 64.94 81 ILE A CA 1
ATOM 581 C C . ILE A 1 81 ? -21.698 -1.868 34.981 1.00 64.94 81 ILE A C 1
ATOM 583 O O . ILE A 1 81 ? -20.601 -1.354 35.177 1.00 64.94 81 ILE A O 1
ATOM 587 N N . ARG A 1 82 ? -21.837 -3.032 34.338 1.00 61.44 82 ARG A N 1
ATOM 588 C CA . ARG A 1 82 ? -20.743 -3.798 33.714 1.00 61.44 82 ARG A CA 1
ATOM 589 C C . ARG A 1 82 ? -20.951 -3.881 32.207 1.00 61.44 82 ARG A C 1
ATOM 591 O O . ARG A 1 82 ? -22.059 -4.173 31.772 1.00 61.44 82 ARG A O 1
ATOM 598 N N . TYR A 1 83 ? -19.915 -3.676 31.404 1.00 54.84 83 TYR A N 1
ATOM 599 C CA . TYR A 1 83 ? -20.031 -3.685 29.938 1.00 54.84 83 TYR A CA 1
ATOM 600 C C . TYR A 1 83 ? -18.908 -4.491 29.271 1.00 54.84 83 TYR A C 1
ATOM 602 O O . TYR A 1 83 ? -17.872 -4.743 29.880 1.00 54.84 83 TYR A O 1
ATOM 610 N N . THR A 1 84 ? -19.103 -4.930 28.024 1.00 53.03 84 THR A N 1
ATOM 611 C CA . THR A 1 84 ? -18.041 -5.566 27.224 1.00 53.03 84 THR A CA 1
ATOM 612 C C . THR A 1 84 ? -18.183 -5.166 25.756 1.00 53.03 84 THR A C 1
ATOM 614 O O . THR A 1 84 ? -19.287 -5.202 25.227 1.00 53.03 84 THR A O 1
ATOM 617 N N . LEU A 1 85 ? -17.088 -4.778 25.094 1.00 50.50 85 LEU A N 1
ATOM 618 C CA . LEU A 1 85 ? -17.143 -4.201 23.736 1.00 50.50 85 LEU A CA 1
ATOM 619 C C . LEU A 1 85 ? -17.346 -5.238 22.622 1.00 50.50 85 LEU A C 1
ATOM 621 O O . LEU A 1 85 ? -17.657 -4.896 21.488 1.00 50.50 85 LEU A O 1
ATOM 625 N N . LEU A 1 86 ? -17.171 -6.521 22.938 1.00 54.03 86 LEU A N 1
ATOM 626 C CA . LEU A 1 86 ? -17.442 -7.625 22.013 1.00 54.03 86 LEU A CA 1
ATOM 627 C C . LEU A 1 86 ? -18.933 -7.912 21.844 1.00 54.03 86 LEU A C 1
ATOM 629 O O . LEU A 1 86 ? -19.322 -8.645 20.934 1.00 54.03 86 LEU A O 1
ATOM 633 N N . TYR A 1 87 ? -19.752 -7.386 22.755 1.00 59.22 87 TYR A N 1
ATOM 634 C CA . TYR A 1 87 ? -21.171 -7.653 22.826 1.00 59.22 87 TYR A CA 1
ATOM 635 C C . TYR A 1 87 ? -21.941 -6.349 22.595 1.00 59.22 87 TYR A C 1
ATOM 637 O O . TYR A 1 87 ? -21.604 -5.333 23.201 1.00 59.22 87 TYR A O 1
ATOM 645 N N . PRO A 1 88 ? -23.005 -6.348 21.781 1.00 53.38 88 PRO A N 1
ATOM 646 C CA . PRO A 1 88 ? -23.842 -5.170 21.609 1.00 53.38 88 PRO A CA 1
ATOM 647 C C . PRO A 1 88 ? -24.754 -4.987 22.836 1.00 53.38 88 PRO A C 1
ATOM 649 O O . PRO A 1 88 ? -25.962 -5.164 22.766 1.00 53.38 88 PRO A O 1
ATOM 652 N N . GLY A 1 89 ? -24.188 -4.739 24.017 1.00 59.12 89 GLY A N 1
ATOM 653 C CA . GLY A 1 89 ? -24.947 -4.648 25.264 1.00 59.12 89 GLY A CA 1
ATOM 654 C C . GLY A 1 89 ? -24.113 -4.569 26.544 1.00 59.12 89 GLY A C 1
ATOM 655 O O . GLY A 1 89 ? -22.887 -4.630 26.531 1.00 59.12 89 GLY A O 1
ATOM 656 N N . PHE A 1 90 ? -24.801 -4.450 27.678 1.00 67.38 90 PHE A N 1
ATOM 657 C CA . PHE A 1 90 ? -24.208 -4.370 29.016 1.00 67.38 90 PHE A CA 1
ATOM 658 C C . PHE A 1 90 ? -25.062 -5.128 30.039 1.00 67.38 90 PHE A C 1
ATOM 660 O O . PHE A 1 90 ? -26.201 -5.508 29.758 1.00 67.38 90 PHE A O 1
ATOM 667 N N . SER A 1 91 ? -24.530 -5.363 31.235 1.00 68.31 91 SER A N 1
ATOM 668 C CA . SER A 1 91 ? -25.287 -5.905 32.360 1.00 68.31 91 SER A CA 1
ATOM 669 C C . SER A 1 91 ? -25.252 -4.978 33.568 1.00 68.31 91 SER A C 1
ATOM 671 O O . SER A 1 91 ? -24.285 -4.261 33.820 1.00 68.31 91 SER A O 1
ATOM 673 N N . ALA A 1 92 ? -26.339 -4.966 34.326 1.00 71.31 92 ALA A N 1
ATOM 674 C CA . ALA A 1 92 ? -26.448 -4.217 35.567 1.00 71.31 92 ALA A CA 1
ATOM 675 C C . ALA A 1 92 ? -27.247 -5.031 36.585 1.00 71.31 92 ALA A C 1
ATOM 677 O O . ALA A 1 92 ? -28.118 -5.826 36.223 1.00 71.31 92 ALA A O 1
ATOM 678 N N . THR A 1 93 ? -26.933 -4.845 37.864 1.00 72.12 93 THR A N 1
ATOM 679 C CA . THR A 1 93 ? -27.625 -5.531 38.958 1.00 72.12 93 THR A CA 1
ATOM 680 C C . THR A 1 93 ? -28.598 -4.568 39.614 1.00 72.12 93 THR A C 1
ATOM 682 O O . THR A 1 93 ? -28.189 -3.527 40.124 1.00 72.12 93 THR A O 1
ATOM 685 N N . PHE A 1 94 ? -29.876 -4.938 39.630 1.00 74.81 94 PHE A N 1
ATOM 686 C CA . PHE A 1 94 ? -30.951 -4.122 40.184 1.00 74.81 94 PHE A CA 1
ATOM 687 C C . PHE A 1 94 ? -31.471 -4.694 41.501 1.00 74.81 94 PHE A C 1
ATOM 689 O O . PHE A 1 94 ? -31.459 -5.910 41.725 1.00 74.81 94 PHE A O 1
ATOM 696 N N . GLY A 1 95 ? -31.952 -3.793 42.360 1.00 78.50 95 GLY A N 1
ATOM 697 C CA . GLY A 1 95 ? -32.662 -4.136 43.589 1.00 78.50 95 GLY A CA 1
ATOM 698 C C . GLY A 1 95 ? -34.072 -4.643 43.289 1.00 78.50 95 GLY A C 1
ATOM 699 O O . GLY A 1 95 ? -34.268 -5.555 42.494 1.00 78.50 95 GLY A O 1
ATOM 700 N N . THR A 1 96 ? -35.085 -4.060 43.921 1.00 80.69 96 THR A N 1
ATOM 701 C CA . THR A 1 96 ? -36.493 -4.458 43.741 1.00 80.69 96 THR A CA 1
ATOM 702 C C . THR A 1 96 ? -37.191 -3.771 42.565 1.00 80.69 96 THR A C 1
ATOM 704 O O . THR A 1 96 ? -38.318 -4.130 42.225 1.00 80.69 96 THR A O 1
ATOM 707 N N . GLN A 1 97 ? -36.547 -2.787 41.935 1.00 77.75 97 GLN A N 1
ATOM 708 C CA . GLN A 1 97 ? -37.106 -2.024 40.824 1.00 77.75 97 GLN A CA 1
ATOM 709 C C . GLN A 1 97 ? -36.027 -1.666 39.800 1.00 77.75 97 GLN A C 1
ATOM 711 O O . GLN A 1 97 ? -34.904 -1.342 40.163 1.00 77.75 97 GLN A O 1
ATOM 716 N N . MET A 1 98 ? -36.391 -1.709 38.521 1.00 76.81 98 MET A N 1
ATOM 717 C CA . MET A 1 98 ? -35.603 -1.223 37.394 1.00 76.81 98 MET A CA 1
ATOM 718 C C . MET A 1 98 ? -36.474 -0.269 36.580 1.00 76.81 98 MET A C 1
ATOM 720 O O . MET A 1 98 ? -37.613 -0.599 36.255 1.00 76.81 98 MET A O 1
ATOM 724 N N . GLU A 1 99 ? -35.929 0.885 36.209 1.00 68.25 99 GLU A N 1
ATOM 725 C CA . GLU A 1 99 ? -36.562 1.793 35.253 1.00 68.25 99 GLU A CA 1
ATOM 726 C C . GLU A 1 99 ? -35.598 2.130 34.130 1.00 68.25 99 GLU A C 1
ATOM 728 O O . GLU A 1 99 ? -34.435 2.413 34.388 1.00 68.25 99 GLU A O 1
ATOM 733 N N . ILE A 1 100 ? -36.086 2.109 32.895 1.00 66.31 100 ILE A N 1
ATOM 734 C CA . ILE A 1 100 ? -35.348 2.538 31.712 1.00 66.31 100 ILE A CA 1
ATOM 735 C C . ILE A 1 100 ? -36.225 3.557 30.999 1.00 66.31 100 ILE A C 1
ATOM 737 O O . ILE A 1 100 ? -37.252 3.212 30.414 1.00 66.31 100 ILE A O 1
ATOM 741 N N . ARG A 1 101 ? -35.847 4.829 31.086 1.00 60.53 101 ARG A N 1
ATOM 742 C CA . ARG A 1 101 ? -36.462 5.902 30.301 1.00 60.53 101 ARG A CA 1
ATOM 743 C C . ARG A 1 101 ? -35.796 5.961 28.945 1.00 60.53 101 ARG A C 1
ATOM 745 O O . ARG A 1 101 ? -34.592 5.798 28.900 1.00 60.53 101 ARG A O 1
ATOM 752 N N . PHE A 1 102 ? -36.567 6.238 27.909 1.00 59.75 102 PHE A N 1
ATOM 753 C CA . PHE A 1 102 ? -36.183 6.411 26.518 1.00 59.75 102 PHE A CA 1
ATOM 754 C C . PHE A 1 102 ? -36.472 7.859 26.105 1.00 59.75 102 PHE A C 1
ATOM 756 O O . PHE A 1 102 ? -37.405 8.495 26.603 1.00 59.75 102 PHE A O 1
ATOM 763 N N . THR A 1 103 ? -35.698 8.411 25.179 1.00 52.59 103 THR A N 1
ATOM 764 C CA . THR A 1 103 ? -35.913 9.778 24.675 1.00 52.59 103 THR A CA 1
ATOM 765 C C . THR A 1 103 ? -36.257 9.774 23.198 1.00 52.59 103 THR A C 1
ATOM 767 O O . THR A 1 103 ? -35.734 8.955 22.449 1.00 52.59 103 THR A O 1
ATOM 770 N N . GLY A 1 104 ? -37.086 10.729 22.776 1.00 61.19 104 GLY A N 1
ATOM 771 C CA . GLY A 1 104 ? -37.557 10.834 21.397 1.00 61.19 104 GLY A CA 1
ATOM 772 C C . GLY A 1 104 ? -38.950 10.230 21.218 1.00 61.19 104 GLY A C 1
ATOM 773 O O . GLY A 1 104 ? -39.885 10.606 21.931 1.00 61.19 104 GLY A O 1
ATOM 774 N N . SER A 1 105 ? -39.084 9.336 20.239 1.00 60.41 105 SER A N 1
ATOM 775 C CA . SER A 1 105 ? -40.331 8.684 19.818 1.00 60.41 105 SER A CA 1
ATOM 776 C C . SER A 1 105 ? -40.999 7.860 20.929 1.00 60.41 105 SER A C 1
ATOM 778 O O . SER A 1 105 ? -40.390 7.535 21.944 1.00 60.41 105 SER A O 1
ATOM 780 N N . THR A 1 106 ? -42.283 7.529 20.750 1.00 71.62 106 THR A N 1
ATOM 781 C CA . THR A 1 106 ? -43.007 6.624 21.657 1.00 71.62 106 THR A CA 1
ATOM 782 C C . THR A 1 106 ? -42.500 5.197 21.487 1.00 71.62 106 THR A C 1
ATOM 784 O O . THR A 1 106 ? -42.405 4.701 20.359 1.00 71.62 106 THR A O 1
ATOM 787 N N . PHE A 1 107 ? -42.194 4.529 22.599 1.00 73.50 107 PHE A N 1
ATOM 788 C CA . PHE A 1 107 ? -41.699 3.154 22.609 1.00 73.50 107 PHE A CA 1
ATOM 789 C C . PHE A 1 107 ? -42.794 2.177 23.024 1.00 73.50 107 PHE A C 1
ATOM 791 O O . PHE A 1 107 ? -43.659 2.474 23.845 1.00 73.50 107 PHE A O 1
ATOM 798 N N . ILE A 1 108 ? -42.731 0.973 22.468 1.00 76.94 108 ILE A N 1
ATOM 799 C CA . ILE A 1 108 ? -43.563 -0.154 22.873 1.00 76.94 108 ILE A CA 1
ATOM 800 C C . ILE A 1 108 ? -42.678 -1.269 23.414 1.00 76.94 108 ILE A C 1
ATOM 802 O O . ILE A 1 108 ? -41.598 -1.539 22.888 1.00 76.94 108 ILE A O 1
ATOM 806 N N . ALA A 1 109 ? -43.161 -1.917 24.471 1.00 79.69 109 ALA A N 1
ATOM 807 C CA . ALA A 1 109 ? -42.556 -3.120 25.010 1.00 79.69 109 ALA A CA 1
ATOM 808 C C . ALA A 1 109 ? -43.457 -4.319 24.725 1.00 79.69 109 ALA A C 1
ATOM 810 O O . ALA A 1 109 ? -44.675 -4.261 24.909 1.00 79.69 109 ALA A O 1
ATOM 811 N N . GLN A 1 110 ? -42.856 -5.408 24.270 1.00 76.56 110 GLN A N 1
ATOM 812 C CA . GLN A 1 110 ? -43.545 -6.655 23.987 1.00 76.56 110 GLN A CA 1
ATOM 813 C C . GLN A 1 110 ? -42.894 -7.759 24.812 1.00 76.56 110 GLN A C 1
ATOM 815 O O . GLN A 1 110 ? -41.692 -8.010 24.708 1.00 76.56 110 GLN A O 1
ATOM 820 N N . ARG A 1 111 ? -43.704 -8.410 25.651 1.00 72.38 111 ARG A N 1
ATOM 821 C CA . ARG A 1 111 ? -43.316 -9.658 26.305 1.00 72.38 111 ARG A CA 1
ATOM 822 C C . ARG A 1 111 ? -43.612 -10.802 25.367 1.00 72.38 111 ARG A C 1
ATOM 824 O O . ARG A 1 111 ? -44.699 -10.886 24.796 1.00 72.38 111 ARG A O 1
ATOM 831 N N . GLU A 1 112 ? -42.655 -11.698 25.264 1.00 65.44 112 GLU A N 1
ATOM 832 C CA . GLU A 1 112 ? -42.832 -12.922 24.513 1.00 65.44 112 GLU A CA 1
ATOM 833 C C . GLU A 1 112 ? -43.533 -13.990 25.378 1.00 65.44 112 GLU A C 1
ATOM 835 O O . GLU A 1 112 ? -43.228 -14.105 26.574 1.00 65.44 112 GLU A O 1
ATOM 840 N N . PRO A 1 113 ? -44.469 -14.786 24.831 1.00 55.16 113 PRO A N 1
ATOM 841 C CA . PRO A 1 113 ? -44.911 -16.007 25.493 1.00 55.16 113 PRO A CA 1
ATOM 842 C C . PRO A 1 113 ? -43.719 -16.954 25.661 1.00 55.16 113 PRO A C 1
ATOM 844 O O . PRO A 1 113 ? -42.918 -17.089 24.743 1.00 55.16 113 PRO A O 1
ATOM 847 N N . ALA A 1 114 ? -43.607 -17.623 26.811 1.00 53.06 114 ALA A N 1
ATOM 848 C CA . ALA A 1 114 ? -42.553 -18.610 27.036 1.00 53.06 114 ALA A CA 1
ATOM 849 C C . ALA A 1 114 ? -42.595 -19.692 25.938 1.00 53.06 114 ALA A C 1
ATOM 851 O O . ALA A 1 114 ? -43.536 -20.487 25.890 1.00 53.06 114 ALA A O 1
ATOM 852 N N . GLN A 1 115 ? -41.599 -19.709 25.049 1.00 57.28 115 GLN A N 1
ATOM 853 C CA . GLN A 1 115 ? -41.450 -20.761 24.045 1.00 57.28 115 GLN A CA 1
ATOM 854 C C . GLN A 1 115 ? -40.725 -21.976 24.625 1.00 57.28 115 GLN A C 1
ATOM 856 O O . GLN A 1 115 ? -39.875 -21.870 25.510 1.00 57.28 115 GLN A O 1
ATOM 861 N N . THR A 1 116 ? -41.074 -23.159 24.124 1.00 53.25 116 THR A N 1
ATOM 862 C CA . THR A 1 116 ? -40.508 -24.432 24.576 1.00 53.25 116 THR A CA 1
ATOM 863 C C . THR A 1 116 ? -39.009 -24.484 24.257 1.00 53.25 116 THR A C 1
ATOM 865 O O . THR A 1 116 ? -38.634 -24.468 23.092 1.00 53.25 116 THR A O 1
ATOM 868 N N . GLY A 1 117 ? -38.155 -24.551 25.285 1.00 61.34 117 GLY A N 1
ATOM 869 C CA . GLY A 1 117 ? -36.699 -24.702 25.137 1.00 61.34 117 GLY A CA 1
ATOM 870 C C . GLY A 1 117 ? -35.849 -23.475 25.492 1.00 61.34 117 GLY A C 1
ATOM 871 O O . GLY A 1 117 ? -34.632 -23.618 25.575 1.00 61.34 117 GLY A O 1
ATOM 872 N N . ARG A 1 118 ? -36.449 -22.306 25.759 1.00 68.50 118 ARG A N 1
ATOM 873 C CA . ARG A 1 118 ? -35.719 -21.114 26.238 1.00 68.50 118 ARG A CA 1
ATOM 874 C C . ARG A 1 118 ? -35.634 -21.087 27.767 1.00 68.50 118 ARG A C 1
ATOM 876 O O . ARG A 1 118 ? -36.578 -21.484 28.451 1.00 68.50 118 ARG A O 1
ATOM 883 N N . THR A 1 119 ? -34.505 -20.629 28.308 1.00 69.44 119 THR A N 1
ATOM 884 C CA . THR A 1 119 ? -34.220 -20.641 29.762 1.00 69.44 119 THR A CA 1
ATOM 885 C C . THR A 1 119 ? -34.361 -19.272 30.426 1.00 69.44 119 THR A C 1
ATOM 887 O O . THR A 1 119 ? -34.492 -19.188 31.649 1.00 69.44 119 THR A O 1
ATOM 890 N N . ARG A 1 120 ? -34.364 -18.191 29.640 1.00 76.62 120 ARG A N 1
ATOM 891 C CA . ARG A 1 120 ? -34.484 -16.808 30.120 1.00 76.62 120 ARG A CA 1
ATOM 892 C C . ARG A 1 120 ? -35.812 -16.183 29.702 1.00 76.62 120 ARG A C 1
ATOM 894 O O . ARG A 1 120 ? -36.398 -16.542 28.684 1.00 76.62 120 ARG A O 1
ATOM 901 N N . HIS A 1 121 ? -36.274 -15.223 30.501 1.00 79.25 121 HIS A N 1
ATOM 902 C CA . HIS A 1 121 ? -37.383 -14.345 30.136 1.00 79.25 121 HIS A CA 1
ATOM 903 C C . HIS A 1 121 ? -36.859 -13.050 29.517 1.00 79.25 121 HIS A C 1
ATOM 905 O O . HIS A 1 121 ? -35.795 -12.555 29.901 1.00 79.25 121 HIS A O 1
ATOM 911 N N . TRP A 1 122 ? -37.642 -12.499 28.587 1.00 80.94 122 TRP A N 1
ATOM 912 C CA . TRP A 1 122 ? -37.228 -11.397 27.728 1.00 80.94 122 TRP A CA 1
ATOM 913 C C . TRP A 1 122 ? -38.294 -10.302 27.642 1.00 80.94 122 TRP A C 1
ATOM 915 O O . TRP A 1 122 ? -39.495 -10.590 27.578 1.00 80.94 122 TRP A O 1
ATOM 925 N N . ILE A 1 123 ? -37.846 -9.047 27.597 1.00 81.00 123 ILE A N 1
ATOM 926 C CA . ILE A 1 123 ? -38.664 -7.897 27.192 1.00 81.00 123 ILE A CA 1
ATOM 927 C C . ILE A 1 123 ? -38.001 -7.258 25.974 1.00 81.00 123 ILE A C 1
ATOM 929 O O . ILE A 1 123 ? -36.861 -6.803 26.057 1.00 81.00 123 ILE A O 1
ATOM 933 N N . LEU A 1 124 ? -38.722 -7.221 24.853 1.00 77.50 124 LEU A N 1
ATOM 934 C CA . LEU A 1 124 ? -38.330 -6.458 23.672 1.00 77.50 124 LEU A CA 1
ATOM 935 C C . LEU A 1 124 ? -38.863 -5.036 23.800 1.00 77.50 124 LEU A C 1
ATOM 937 O O . LEU A 1 124 ? -40.066 -4.857 23.983 1.00 77.50 124 LEU A O 1
ATOM 941 N N . VAL A 1 125 ? -38.005 -4.045 23.600 1.00 77.25 125 VAL A N 1
ATOM 942 C CA . VAL A 1 125 ? -38.365 -2.634 23.479 1.00 77.25 125 VAL A CA 1
ATOM 943 C C . VAL A 1 125 ? -38.010 -2.123 22.086 1.00 77.25 125 VAL A C 1
ATOM 945 O O . VAL A 1 125 ? -36.913 -2.370 21.590 1.00 77.25 125 VAL A O 1
ATOM 948 N N . ARG A 1 126 ? -38.935 -1.400 21.449 1.00 72.62 126 ARG A N 1
ATOM 949 C CA . ARG A 1 126 ? -38.728 -0.780 20.130 1.00 72.62 126 ARG A CA 1
ATOM 950 C C . ARG A 1 126 ? -39.566 0.480 19.953 1.00 72.62 126 ARG A C 1
ATOM 952 O O . ARG A 1 126 ? -40.596 0.630 20.614 1.00 72.62 126 ARG A O 1
ATOM 959 N N . ALA A 1 127 ? -39.161 1.355 19.039 1.00 71.06 127 ALA A N 1
ATOM 960 C CA . ALA A 1 127 ? -39.967 2.501 18.645 1.00 71.06 127 ALA A CA 1
ATOM 961 C C . ALA A 1 127 ? -41.280 2.034 17.994 1.00 71.06 127 ALA A C 1
ATOM 963 O O . ALA A 1 127 ? -41.334 1.030 17.276 1.00 71.06 127 ALA A O 1
ATOM 964 N N . GLN A 1 128 ? -42.363 2.759 18.270 1.00 74.00 128 GLN A N 1
ATOM 965 C CA . GLN A 1 128 ? -43.698 2.423 17.779 1.00 74.00 128 GLN A CA 1
ATOM 966 C C . GLN A 1 128 ? -43.867 2.723 16.284 1.00 74.00 128 GLN A C 1
ATOM 968 O O . GLN A 1 128 ? -44.559 1.985 15.588 1.00 74.00 128 GLN A O 1
ATOM 973 N N . SER A 1 129 ? -43.274 3.816 15.801 1.00 71.25 129 SER A N 1
ATOM 974 C CA . SER A 1 129 ? -43.529 4.362 14.459 1.00 71.25 129 SER A CA 1
ATOM 975 C C . SER A 1 129 ? -42.274 4.718 13.660 1.00 71.25 129 SER A C 1
ATOM 977 O O . SER A 1 129 ? -42.393 5.051 12.485 1.00 71.25 129 SER A O 1
ATOM 979 N N . ALA A 1 130 ? -41.088 4.641 14.264 1.00 66.06 130 ALA A N 1
ATOM 980 C CA . ALA A 1 130 ? -39.815 4.948 13.620 1.00 66.06 130 ALA A CA 1
ATOM 981 C C . ALA A 1 130 ? -38.961 3.685 13.495 1.00 66.06 130 ALA A C 1
ATOM 983 O O . ALA A 1 130 ? -39.109 2.752 14.287 1.00 66.06 130 ALA A O 1
ATOM 984 N N . SER A 1 131 ? -38.078 3.659 12.500 1.00 64.62 131 SER A N 1
ATOM 985 C CA . SER A 1 131 ? -37.013 2.662 12.481 1.00 64.62 131 SER A CA 1
ATOM 986 C C . SER A 1 131 ? -36.033 2.971 13.607 1.00 64.62 131 SER A C 1
ATOM 988 O O . SER A 1 131 ? -35.643 4.124 13.760 1.00 64.62 131 SER A O 1
ATOM 990 N N . CYS A 1 132 ? -35.665 1.969 14.397 1.00 63.19 132 CYS A N 1
ATOM 991 C CA . CYS A 1 132 ? -34.677 2.110 15.463 1.00 63.19 132 CYS A CA 1
ATOM 992 C C . CYS A 1 132 ? -34.015 0.759 15.739 1.00 63.19 132 CYS A C 1
ATOM 994 O O . CYS A 1 132 ? -34.506 -0.293 15.310 1.00 63.19 132 CYS A O 1
ATOM 996 N N . ASN A 1 133 ? -32.938 0.774 16.515 1.00 63.97 133 ASN A N 1
ATOM 997 C CA . ASN A 1 133 ? -32.376 -0.453 17.063 1.00 63.97 133 ASN A CA 1
ATOM 998 C C . ASN A 1 133 ? -33.286 -0.990 18.173 1.00 63.97 133 ASN A C 1
ATOM 1000 O O . ASN A 1 133 ? -33.621 -0.246 19.101 1.00 63.97 133 ASN A O 1
ATOM 1004 N N . PRO A 1 134 ? -33.745 -2.251 18.100 1.00 67.75 134 PRO A N 1
ATOM 1005 C CA . PRO A 1 134 ? -34.485 -2.842 19.202 1.00 67.75 134 PRO A CA 1
ATOM 1006 C C . PRO A 1 134 ? -33.557 -3.092 20.396 1.00 67.75 134 PRO A C 1
ATOM 1008 O O . PRO A 1 134 ? -32.385 -3.428 20.232 1.00 67.75 134 PRO A O 1
ATOM 1011 N N . ILE A 1 135 ? -34.119 -3.020 21.599 1.00 72.88 135 ILE A N 1
ATOM 1012 C CA . ILE A 1 135 ? -33.443 -3.415 22.835 1.00 72.88 135 ILE A CA 1
ATOM 1013 C C . ILE A 1 135 ? -34.105 -4.668 23.371 1.00 72.88 135 ILE A C 1
ATOM 1015 O O . ILE A 1 135 ? -35.323 -4.720 23.533 1.00 72.88 135 ILE A O 1
ATOM 1019 N N . LEU A 1 136 ? -33.299 -5.673 23.682 1.00 75.25 136 LEU A N 1
ATOM 1020 C CA . LEU A 1 136 ? -33.725 -6.846 24.422 1.00 75.25 136 LEU A CA 1
ATOM 1021 C C . LEU A 1 136 ? -33.194 -6.769 25.841 1.00 75.25 136 LEU A C 1
ATOM 1023 O O . LEU A 1 136 ? -32.011 -6.554 26.084 1.00 75.25 136 LEU A O 1
ATOM 1027 N N . ILE A 1 137 ? -34.094 -6.998 26.782 1.00 80.06 137 ILE A N 1
ATOM 1028 C CA . ILE A 1 137 ? -33.797 -7.062 28.204 1.00 80.06 137 ILE A CA 1
ATOM 1029 C C . ILE A 1 137 ? -33.904 -8.522 28.610 1.00 80.06 137 ILE A C 1
ATOM 1031 O O . ILE A 1 137 ? -34.996 -9.093 28.601 1.00 80.06 137 ILE A O 1
ATOM 1035 N N . ALA A 1 138 ? -32.760 -9.112 28.936 1.00 79.19 138 ALA A N 1
ATOM 1036 C CA . ALA A 1 138 ? -32.612 -10.490 29.361 1.00 79.19 138 ALA A CA 1
ATOM 1037 C C . ALA A 1 138 ? -32.503 -10.558 30.879 1.00 79.19 138 ALA A C 1
ATOM 1039 O O . ALA A 1 138 ? -31.604 -9.970 31.488 1.00 79.19 138 ALA A O 1
ATOM 1040 N N . PHE A 1 139 ? -33.375 -11.343 31.489 1.00 83.12 139 PHE A N 1
ATOM 1041 C CA . PHE A 1 139 ? -33.292 -11.637 32.909 1.00 83.12 139 PHE A CA 1
ATOM 1042 C C . PHE A 1 139 ? -32.390 -12.850 33.178 1.00 83.12 139 PHE A C 1
ATOM 1044 O O . PHE A 1 139 ? -32.068 -13.636 32.276 1.00 83.12 139 PHE A O 1
ATOM 1051 N N . ARG A 1 140 ? -31.954 -13.011 34.434 1.00 81.62 140 ARG A N 1
ATOM 1052 C CA . ARG A 1 140 ? -31.258 -14.228 34.882 1.00 81.62 140 ARG A CA 1
ATOM 1053 C C . ARG A 1 140 ? -32.104 -15.480 34.593 1.00 81.62 140 ARG A C 1
ATOM 1055 O O . ARG A 1 140 ? -33.333 -15.419 34.606 1.00 81.62 140 ARG A O 1
ATOM 1062 N N . SER A 1 141 ? -31.443 -16.605 34.320 1.00 77.75 141 SER A N 1
ATOM 1063 C CA . SER A 1 141 ? -32.112 -17.864 33.950 1.00 77.75 141 SER A CA 1
ATOM 1064 C C . SER A 1 141 ? -33.204 -18.249 34.957 1.00 77.75 141 SER A C 1
ATOM 1066 O O . SER A 1 141 ? -33.003 -18.150 36.169 1.00 77.75 141 SER A O 1
ATOM 1068 N N . GLY A 1 142 ? -34.380 -18.623 34.451 1.00 76.88 142 GLY A N 1
ATOM 1069 C CA . GLY A 1 142 ? -35.562 -18.979 35.240 1.00 76.88 142 GLY A CA 1
ATOM 1070 C C . GLY A 1 142 ? -36.245 -17.828 35.993 1.00 76.88 142 GLY A C 1
ATOM 1071 O O . GLY A 1 142 ? -37.273 -18.064 36.626 1.00 76.88 142 GLY A O 1
ATOM 1072 N N . PHE A 1 143 ? -35.725 -16.595 35.950 1.00 84.94 143 PHE A N 1
ATOM 1073 C CA . PHE A 1 143 ? -36.354 -15.453 36.616 1.00 84.94 143 PHE A CA 1
ATOM 1074 C C . PHE A 1 143 ? -37.359 -14.754 35.711 1.00 84.94 143 PHE A C 1
ATOM 1076 O O . PHE A 1 143 ? -37.038 -14.324 34.603 1.00 84.94 143 PHE A O 1
ATOM 1083 N N . ASN A 1 144 ? -38.568 -14.597 36.237 1.00 84.81 144 ASN A N 1
ATOM 1084 C CA . ASN A 1 144 ? -39.667 -13.921 35.581 1.00 84.81 144 ASN A CA 1
ATOM 1085 C C . ASN A 1 144 ? -40.151 -12.775 36.481 1.00 84.81 144 ASN A C 1
ATOM 1087 O O . ASN A 1 144 ? -40.662 -13.077 37.562 1.00 84.81 144 ASN A O 1
ATOM 1091 N N . PRO A 1 145 ? -40.008 -11.498 36.084 1.00 84.75 145 PRO A N 1
ATOM 1092 C CA . PRO A 1 145 ? -40.377 -10.385 36.952 1.00 84.75 145 PRO A CA 1
ATOM 1093 C C . PRO A 1 145 ? -41.877 -10.390 37.273 1.00 84.75 145 PRO A C 1
ATOM 1095 O O . PRO A 1 145 ? -42.710 -10.622 36.386 1.00 84.75 145 PRO A O 1
ATOM 1098 N N . ALA A 1 146 ? -42.215 -10.103 38.534 1.00 84.38 146 ALA A N 1
ATOM 1099 C CA . ALA A 1 146 ? -43.593 -10.059 39.025 1.00 84.38 146 ALA A CA 1
ATOM 1100 C C . ALA A 1 146 ? -44.479 -9.062 38.256 1.00 84.38 146 ALA A C 1
ATOM 1102 O O . ALA A 1 146 ? -45.625 -9.383 37.928 1.00 84.38 146 ALA A O 1
ATOM 1103 N N . SER A 1 147 ? -43.961 -7.872 37.935 1.00 87.19 147 SER A N 1
ATOM 1104 C CA . SER A 1 147 ? -44.668 -6.881 37.117 1.00 87.19 147 SER A CA 1
ATOM 1105 C C . SER A 1 147 ? -43.721 -6.041 36.257 1.00 87.19 147 SER A C 1
ATOM 1107 O O . SER A 1 147 ? -42.562 -5.802 36.599 1.00 87.19 147 SER A O 1
ATOM 1109 N N . TRP A 1 148 ? -44.229 -5.585 35.111 1.00 89.25 148 TRP A N 1
ATOM 1110 C CA . TRP A 1 148 ? -43.582 -4.577 34.275 1.00 89.25 148 TRP A CA 1
ATOM 1111 C C . TRP A 1 148 ? -44.625 -3.781 33.481 1.00 89.25 148 TRP A C 1
ATOM 1113 O O . TRP A 1 148 ? -45.733 -4.267 33.239 1.00 89.25 148 TRP A O 1
ATOM 1123 N N . SER A 1 149 ? -44.282 -2.561 33.071 1.00 86.94 149 SER A N 1
ATOM 1124 C CA . SER A 1 149 ? -45.123 -1.701 32.234 1.00 86.94 149 SER A CA 1
ATOM 1125 C C . SER A 1 149 ? -44.279 -0.780 31.353 1.00 86.94 149 SER A C 1
ATOM 1127 O O . SER A 1 149 ? -43.159 -0.422 31.707 1.00 86.94 149 SER A O 1
ATOM 1129 N N . MET A 1 150 ? -44.825 -0.390 30.200 1.00 82.81 150 MET A N 1
ATOM 1130 C CA . MET A 1 150 ? -44.277 0.670 29.351 1.00 82.81 150 MET A CA 1
ATOM 1131 C C . MET A 1 150 ? -45.261 1.839 29.355 1.00 82.81 150 MET A C 1
ATOM 1133 O O . MET A 1 150 ? -46.397 1.682 28.907 1.00 82.81 150 MET A O 1
ATOM 1137 N N . THR A 1 151 ? -44.843 2.996 29.870 1.00 81.19 151 THR A N 1
ATOM 1138 C CA . THR A 1 151 ? -45.668 4.214 29.929 1.00 81.19 151 THR A CA 1
ATOM 1139 C C . THR A 1 151 ? -44.977 5.337 29.169 1.00 81.19 151 THR A C 1
ATOM 1141 O O . THR A 1 151 ? -43.929 5.813 29.599 1.00 81.19 151 THR A O 1
ATOM 1144 N N . ALA A 1 152 ? -45.571 5.767 28.051 1.00 73.44 152 ALA A N 1
ATOM 1145 C CA . ALA A 1 152 ? -44.985 6.705 27.088 1.00 73.44 152 ALA A CA 1
ATOM 1146 C C . ALA A 1 152 ? -43.596 6.255 26.604 1.00 73.44 152 ALA A C 1
ATOM 1148 O O . ALA A 1 152 ? -43.497 5.481 25.654 1.00 73.44 152 ALA A O 1
ATOM 1149 N N . ASN A 1 153 ? -42.545 6.705 27.287 1.00 67.19 153 ASN A N 1
ATOM 1150 C CA . ASN A 1 153 ? -41.162 6.405 26.956 1.00 67.19 153 ASN A CA 1
ATOM 1151 C C . ASN A 1 153 ? -40.415 5.765 28.138 1.00 67.19 153 ASN A C 1
ATOM 1153 O O . ASN A 1 153 ? -39.198 5.802 28.157 1.00 67.19 153 ASN A O 1
ATOM 1157 N N . THR A 1 154 ? -41.091 5.207 29.141 1.00 70.00 154 THR A N 1
ATOM 1158 C CA . THR A 1 154 ? -40.425 4.591 30.300 1.00 70.00 154 THR A CA 1
ATOM 1159 C C . THR A 1 154 ? -40.867 3.150 30.472 1.00 70.00 154 THR A C 1
ATOM 1161 O O . THR A 1 154 ? -42.059 2.886 30.642 1.00 70.00 154 THR A O 1
ATOM 1164 N N . LEU A 1 155 ? -39.903 2.228 30.473 1.00 76.69 155 LEU A N 1
ATOM 1165 C CA . LEU A 1 155 ? -40.094 0.858 30.927 1.00 76.69 155 LEU A CA 1
ATOM 1166 C C . LEU A 1 155 ? -39.813 0.778 32.429 1.00 76.69 155 LEU A C 1
ATOM 1168 O O . LEU A 1 155 ? -38.698 1.062 32.858 1.00 76.69 155 LEU A O 1
ATOM 1172 N N . THR A 1 156 ? -40.782 0.302 33.201 1.00 78.94 156 THR A N 1
ATOM 1173 C CA . THR A 1 156 ? -40.627 0.004 34.630 1.00 78.94 156 THR A CA 1
ATOM 1174 C C . THR A 1 156 ? -40.788 -1.496 34.849 1.00 78.94 156 THR A C 1
ATOM 1176 O O . THR A 1 156 ? -41.734 -2.098 34.344 1.00 78.94 156 THR A O 1
ATOM 1179 N N . VAL A 1 157 ? -39.883 -2.108 35.610 1.00 81.75 157 VAL A N 1
ATOM 1180 C CA . VAL A 1 157 ? -39.918 -3.517 36.030 1.00 81.75 157 VAL A CA 1
ATOM 1181 C C . VAL A 1 157 ? -39.789 -3.565 37.548 1.00 81.75 157 VAL A C 1
ATOM 1183 O O . VAL A 1 157 ? -38.931 -2.890 38.113 1.00 81.75 157 VAL A O 1
ATOM 1186 N N . GLN A 1 158 ? -40.631 -4.347 38.218 1.00 83.38 158 GLN A N 1
ATOM 1187 C CA . GLN A 1 158 ? -40.645 -4.457 39.676 1.00 83.38 158 GLN A CA 1
ATOM 1188 C C . GLN A 1 158 ? -40.723 -5.917 40.117 1.00 83.38 158 GLN A C 1
ATOM 1190 O O . GLN A 1 158 ? -41.475 -6.721 39.560 1.00 83.38 158 GLN A O 1
ATOM 1195 N N . ASP A 1 159 ? -39.958 -6.242 41.158 1.00 86.31 159 ASP A N 1
ATOM 1196 C CA . ASP A 1 159 ? -40.022 -7.531 41.834 1.00 86.31 159 ASP A CA 1
ATOM 1197 C C . ASP A 1 159 ? -39.689 -7.392 43.334 1.00 86.31 159 ASP A C 1
ATOM 1199 O O . ASP A 1 159 ? -38.574 -6.985 43.681 1.00 86.31 159 ASP A O 1
ATOM 1203 N N . PRO A 1 160 ? -40.611 -7.745 44.251 1.00 80.44 160 PRO A N 1
ATOM 1204 C CA . PRO A 1 160 ? -40.373 -7.655 45.693 1.00 80.44 160 PRO A CA 1
ATOM 1205 C C . PRO A 1 160 ? -39.201 -8.513 46.190 1.00 80.44 160 PRO A C 1
ATOM 1207 O O . PRO A 1 160 ? -38.605 -8.187 47.214 1.00 80.44 160 PRO A O 1
ATOM 1210 N N . GLY A 1 161 ? -38.880 -9.608 45.490 1.00 82.12 161 GLY A N 1
ATOM 1211 C CA . GLY A 1 161 ? -37.790 -10.525 45.831 1.00 82.12 161 GLY A CA 1
ATOM 1212 C C . GLY A 1 161 ? -36.425 -10.117 45.271 1.00 82.12 161 GLY A C 1
ATOM 1213 O O . GLY A 1 161 ? -35.433 -10.785 45.555 1.00 82.12 161 GLY A O 1
ATOM 1214 N N . GLY A 1 162 ? -36.362 -9.032 44.495 1.00 82.12 162 GLY A N 1
ATOM 1215 C CA . GLY A 1 162 ? -35.149 -8.563 43.834 1.00 82.12 162 GLY A CA 1
ATOM 1216 C C . GLY A 1 162 ? -35.009 -9.055 42.386 1.00 82.12 162 GLY A C 1
ATOM 1217 O O . GLY A 1 162 ? -35.142 -10.241 42.062 1.00 82.12 162 GLY A O 1
ATOM 1218 N N . ILE A 1 163 ? -34.687 -8.113 41.503 1.00 82.25 163 ILE A N 1
ATOM 1219 C CA . ILE A 1 163 ? -34.525 -8.294 40.058 1.00 82.25 163 ILE A CA 1
ATOM 1220 C C . ILE A 1 163 ? -33.152 -8.896 39.720 1.00 82.25 163 ILE A C 1
ATOM 1222 O O . ILE A 1 163 ? -33.055 -9.725 38.814 1.00 82.25 163 ILE A O 1
ATOM 1226 N N . GLY A 1 164 ? -32.099 -8.559 40.469 1.00 81.06 164 GLY A N 1
ATOM 1227 C CA . GLY A 1 164 ? -30.762 -9.125 40.266 1.00 81.06 164 GLY A CA 1
ATOM 1228 C C . GLY A 1 164 ? -30.122 -8.694 38.942 1.00 81.06 164 GLY A C 1
ATOM 1229 O O . GLY A 1 164 ? -30.371 -7.587 38.467 1.00 81.06 164 GLY A O 1
ATOM 1230 N N . GLU A 1 165 ? -29.264 -9.545 38.367 1.00 79.56 165 GLU A N 1
ATOM 1231 C CA . GLU A 1 165 ? -28.591 -9.254 37.092 1.00 79.56 165 GLU A CA 1
ATOM 1232 C C . GLU A 1 165 ? -29.604 -9.193 35.940 1.00 79.56 165 GLU A C 1
ATOM 1234 O O . GLU A 1 165 ? -30.353 -10.143 35.682 1.00 79.56 165 GLU A O 1
ATOM 1239 N N . VAL A 1 166 ? -29.566 -8.078 35.219 1.00 76.62 166 VAL A N 1
ATOM 1240 C CA . VAL A 1 166 ? -30.271 -7.851 33.962 1.00 76.62 166 VAL A CA 1
ATOM 1241 C C . VAL A 1 166 ? -29.233 -7.558 32.894 1.00 76.62 166 VAL A C 1
ATOM 1243 O O . VAL A 1 166 ? -28.307 -6.777 33.121 1.00 76.62 166 VAL A O 1
ATOM 1246 N N . ARG A 1 167 ? -29.389 -8.170 31.721 1.00 76.19 167 ARG A N 1
ATOM 1247 C CA . ARG A 1 167 ? -28.567 -7.867 30.549 1.00 76.19 167 ARG A CA 1
ATOM 1248 C C . ARG A 1 167 ? -29.398 -7.116 29.520 1.00 76.19 167 ARG A C 1
ATOM 1250 O O . ARG A 1 167 ? -30.528 -7.502 29.242 1.00 76.19 167 ARG A O 1
ATOM 1257 N N . ILE A 1 168 ? -28.841 -6.049 28.973 1.00 73.00 168 ILE A N 1
ATOM 1258 C CA . ILE A 1 168 ? -29.480 -5.167 28.000 1.00 73.00 168 ILE A CA 1
ATOM 1259 C C . ILE A 1 168 ? -28.691 -5.297 26.705 1.00 73.00 168 ILE A C 1
ATOM 1261 O O . ILE A 1 168 ? -27.496 -5.021 26.693 1.00 73.00 168 ILE A O 1
ATOM 1265 N N . LEU A 1 169 ? -29.348 -5.772 25.650 1.00 70.62 169 LEU A N 1
ATOM 1266 C CA . LEU A 1 169 ? -28.736 -6.244 24.409 1.00 70.62 169 LEU A CA 1
ATOM 1267 C C . LEU A 1 169 ? -29.377 -5.549 23.200 1.00 70.62 169 LEU A C 1
ATOM 1269 O O . LEU A 1 169 ? -30.588 -5.340 23.190 1.00 70.62 169 LEU A O 1
ATOM 1273 N N . THR A 1 170 ? -28.608 -5.276 22.152 1.00 65.38 170 THR A N 1
ATOM 1274 C CA . THR A 1 170 ? -29.081 -4.802 20.847 1.00 65.38 170 THR A CA 1
ATOM 1275 C C . THR A 1 170 ? -28.703 -5.845 19.778 1.00 65.38 170 THR A C 1
ATOM 1277 O O . THR A 1 170 ? -27.558 -5.921 19.324 1.00 65.38 170 THR A O 1
ATOM 1280 N N . PRO A 1 171 ? -29.617 -6.763 19.411 1.00 57.03 171 PRO A N 1
ATOM 1281 C CA . PRO A 1 171 ? -29.299 -7.846 18.490 1.00 57.03 171 PRO A CA 1
ATOM 1282 C C . PRO A 1 171 ? -28.867 -7.303 17.131 1.00 57.03 171 PRO A C 1
ATOM 1284 O O . PRO A 1 171 ? -29.442 -6.340 16.631 1.00 57.03 171 PRO A O 1
ATOM 1287 N N . ARG A 1 172 ? -27.861 -7.955 16.530 1.00 56.06 172 ARG A N 1
ATOM 1288 C CA . ARG A 1 172 ? -27.190 -7.523 15.287 1.00 56.06 172 ARG A CA 1
ATOM 1289 C C . ARG A 1 172 ? -26.490 -6.158 15.384 1.00 56.06 172 ARG A C 1
ATOM 1291 O O . ARG A 1 172 ? -26.169 -5.563 14.358 1.00 56.06 172 ARG A O 1
ATOM 1298 N N . GLY A 1 173 ? -26.224 -5.669 16.596 1.00 58.28 173 GLY A N 1
ATOM 1299 C CA . GLY A 1 173 ? -25.564 -4.385 16.801 1.00 58.28 173 GLY A CA 1
ATOM 1300 C C . GLY A 1 173 ? -26.520 -3.213 16.598 1.00 58.28 173 GLY A C 1
ATOM 1301 O O . GLY A 1 173 ? -27.394 -2.995 17.435 1.00 58.28 173 GLY A O 1
ATOM 1302 N N . ILE A 1 174 ? -26.299 -2.446 15.524 1.00 52.38 174 ILE A N 1
ATOM 1303 C CA . ILE A 1 174 ? -26.812 -1.071 15.330 1.00 52.38 174 ILE A CA 1
ATOM 1304 C C . ILE A 1 174 ? -27.604 -0.933 14.018 1.00 52.38 174 ILE A C 1
ATOM 1306 O O . ILE A 1 174 ? -27.851 0.159 13.512 1.00 52.38 174 ILE A O 1
ATOM 1310 N N . ALA A 1 175 ? -28.008 -2.066 13.441 1.00 53.56 175 ALA A N 1
ATOM 1311 C CA . ALA A 1 175 ? -28.834 -2.092 12.246 1.00 53.56 175 ALA A CA 1
ATOM 1312 C C . ALA A 1 175 ? -30.269 -1.642 12.562 1.00 53.56 175 ALA A C 1
ATOM 1314 O O . ALA A 1 175 ? -31.067 -2.420 13.093 1.00 53.56 175 ALA A O 1
ATOM 1315 N N . SER A 1 176 ? -30.606 -0.406 12.179 1.00 59.25 176 SER A N 1
ATOM 1316 C CA . SER A 1 176 ? -31.953 0.144 12.331 1.00 59.25 176 SER A CA 1
ATOM 1317 C C . SER A 1 176 ? -32.992 -0.766 11.689 1.00 59.25 176 SER A C 1
ATOM 1319 O O . SER A 1 176 ? -33.012 -0.982 10.474 1.00 59.25 176 SER A O 1
ATOM 1321 N N . LEU A 1 177 ? -33.891 -1.289 12.517 1.00 62.66 177 LEU A N 1
ATOM 1322 C CA . LEU A 1 177 ? -34.956 -2.163 12.066 1.00 62.66 177 LEU A CA 1
ATOM 1323 C C . LEU A 1 177 ? -36.214 -1.360 11.736 1.00 62.66 177 LEU A C 1
ATOM 1325 O O . LEU A 1 177 ? -36.507 -0.382 12.422 1.00 62.66 177 LEU A O 1
ATOM 1329 N N . PRO A 1 178 ? -37.003 -1.771 10.729 1.00 66.94 178 PRO A N 1
ATOM 1330 C CA . PRO A 1 178 ? -38.239 -1.082 10.393 1.00 66.94 178 PRO A CA 1
ATOM 1331 C C . PRO A 1 178 ? -39.239 -1.121 11.555 1.00 66.94 178 PRO A C 1
ATOM 1333 O O . PRO A 1 178 ? -39.379 -2.134 12.243 1.00 66.94 178 PRO A O 1
ATOM 1336 N N . ALA A 1 179 ? -40.018 -0.045 11.698 1.00 66.25 179 ALA A N 1
ATOM 1337 C CA . ALA A 1 179 ? -41.048 0.094 12.733 1.00 66.25 179 ALA A CA 1
ATOM 1338 C C . ALA A 1 179 ? -42.077 -1.055 12.757 1.00 66.25 179 ALA A C 1
ATOM 1340 O O . ALA A 1 179 ? -42.701 -1.306 13.781 1.00 66.25 179 ALA A O 1
ATOM 1341 N N . ASN A 1 180 ? -42.270 -1.779 11.653 1.00 71.19 180 ASN A N 1
ATOM 1342 C CA . ASN A 1 180 ? -43.157 -2.940 11.578 1.00 71.19 180 ASN A CA 1
ATOM 1343 C C . ASN A 1 180 ? -42.351 -4.214 11.316 1.00 71.19 180 ASN A C 1
ATOM 1345 O O . ASN A 1 180 ? -42.290 -4.699 10.187 1.00 71.19 180 ASN A O 1
ATOM 1349 N N . LEU A 1 181 ? -41.734 -4.757 12.368 1.00 68.31 181 LEU A N 1
ATOM 1350 C CA . LEU A 1 181 ? -41.017 -6.024 12.273 1.00 68.31 181 LEU A CA 1
ATOM 1351 C C . LEU A 1 181 ? -41.992 -7.213 12.159 1.00 68.31 181 LEU A C 1
ATOM 1353 O O . LEU A 1 181 ? -42.860 -7.360 13.026 1.00 68.31 181 LEU A O 1
ATOM 1357 N N . PRO A 1 182 ? -41.858 -8.097 11.152 1.00 72.44 182 PRO A N 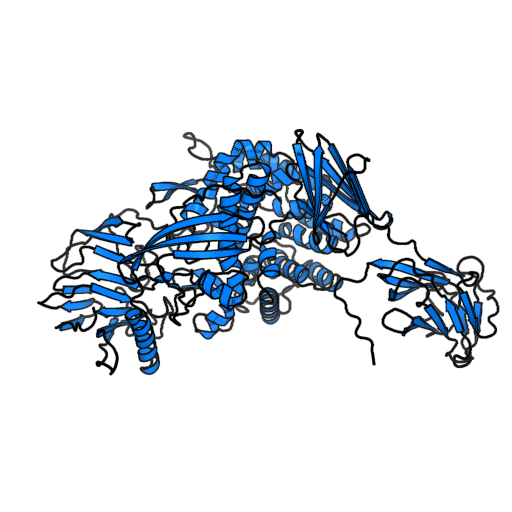1
ATOM 1358 C CA . PRO A 1 182 ? -42.623 -9.339 11.094 1.00 72.44 182 PRO A CA 1
ATOM 1359 C C . PRO A 1 182 ? -42.326 -10.244 12.298 1.00 72.44 182 PRO A C 1
ATOM 1361 O O . PRO A 1 182 ? -41.193 -10.299 12.775 1.00 72.44 182 PRO A O 1
ATOM 1364 N N . ALA A 1 183 ? -43.314 -11.027 12.744 1.00 71.19 183 ALA A N 1
ATOM 1365 C CA . ALA A 1 183 ? -43.153 -11.946 13.878 1.00 71.19 183 ALA A CA 1
ATOM 1366 C C . ALA A 1 183 ? -42.013 -12.970 13.684 1.00 71.19 183 ALA A C 1
ATOM 1368 O O . ALA A 1 183 ? -41.339 -13.332 14.644 1.00 71.19 183 ALA A O 1
ATOM 1369 N N . SER A 1 184 ? -41.756 -13.399 12.444 1.00 70.94 184 SER A N 1
ATOM 1370 C CA . SER A 1 184 ? -40.644 -14.299 12.106 1.00 70.94 184 SER A CA 1
ATOM 1371 C C . SER A 1 184 ? -39.272 -13.643 12.283 1.00 70.94 184 SER A C 1
ATOM 1373 O O . SER A 1 184 ? -38.371 -14.257 12.846 1.00 70.94 184 SER A O 1
ATOM 1375 N N . ALA A 1 185 ? -39.122 -12.386 11.856 1.00 69.75 185 ALA A N 1
ATOM 1376 C CA . ALA A 1 185 ? -37.898 -11.613 12.057 1.00 69.75 185 ALA A CA 1
ATOM 1377 C C . ALA A 1 185 ? -37.653 -11.342 13.548 1.00 69.75 185 ALA A C 1
ATOM 1379 O O . ALA A 1 185 ? -36.517 -11.388 14.008 1.00 69.75 185 ALA A O 1
ATOM 1380 N N . LEU A 1 186 ? -38.727 -11.122 14.312 1.00 69.69 186 LEU A N 1
ATOM 1381 C CA . LEU A 1 186 ? -38.648 -10.972 15.759 1.00 69.69 186 LEU A CA 1
ATOM 1382 C C . LEU A 1 186 ? -38.173 -12.261 16.442 1.00 69.69 186 LEU A C 1
ATOM 1384 O O . LEU A 1 186 ? -37.277 -12.204 17.279 1.00 69.69 186 LEU A O 1
ATOM 1388 N N . SER A 1 187 ? -38.738 -13.414 16.072 1.00 71.56 187 SER A N 1
ATOM 1389 C CA . SER A 1 187 ? -38.298 -14.700 16.625 1.00 71.56 187 SER A CA 1
ATOM 1390 C C . SER A 1 187 ? -36.816 -14.940 16.355 1.00 71.56 187 SER A C 1
ATOM 1392 O O . SER A 1 187 ? -36.100 -15.293 17.282 1.00 71.56 187 SER A O 1
ATOM 1394 N N . ALA A 1 188 ? -36.346 -14.657 15.135 1.00 73.12 188 ALA A N 1
ATOM 1395 C CA . ALA A 1 188 ? -34.938 -14.806 14.776 1.00 73.12 188 ALA A CA 1
ATOM 1396 C C . ALA A 1 188 ? -34.005 -13.939 15.643 1.00 73.12 188 ALA A C 1
ATOM 1398 O O . ALA A 1 188 ? -32.973 -14.421 16.094 1.00 73.12 188 ALA A O 1
ATOM 1399 N N . LEU A 1 189 ? -34.380 -12.689 15.944 1.00 71.25 189 LEU A N 1
ATOM 1400 C CA . LEU A 1 189 ? -33.585 -11.816 16.823 1.00 71.25 189 LEU A CA 1
ATOM 1401 C C . LEU A 1 189 ? -33.515 -12.341 18.260 1.00 71.25 189 LEU A C 1
ATOM 1403 O O . LEU A 1 189 ? -32.474 -12.244 18.908 1.00 71.25 189 LEU A O 1
ATOM 1407 N N . ILE A 1 190 ? -34.621 -12.886 18.769 1.00 70.50 190 ILE A N 1
ATOM 1408 C CA . ILE A 1 190 ? -34.651 -13.487 20.105 1.00 70.50 190 ILE A CA 1
ATOM 1409 C C . ILE A 1 190 ? -33.836 -14.783 20.117 1.00 70.50 190 ILE A C 1
ATOM 1411 O O . ILE A 1 190 ? -33.094 -15.001 21.066 1.00 70.50 190 ILE A O 1
ATOM 1415 N N . ASP A 1 191 ? -33.920 -15.613 19.075 1.00 73.50 191 ASP A N 1
ATOM 1416 C CA . ASP A 1 191 ? -33.115 -16.833 18.937 1.00 73.50 191 ASP A CA 1
ATOM 1417 C C . ASP A 1 191 ? -31.612 -16.524 18.876 1.00 73.50 191 ASP A C 1
ATOM 1419 O O . ASP A 1 191 ? -30.819 -17.209 19.528 1.00 73.50 191 ASP A O 1
ATOM 1423 N N . ASP A 1 192 ? -31.218 -15.455 18.176 1.00 69.94 192 ASP A N 1
ATOM 1424 C CA . ASP A 1 192 ? -29.840 -14.957 18.169 1.00 69.94 192 ASP A CA 1
ATOM 1425 C C . ASP A 1 192 ? -29.405 -14.589 19.600 1.00 69.94 192 ASP A C 1
ATOM 1427 O O . ASP A 1 192 ? -28.371 -15.054 20.087 1.00 69.94 192 ASP A O 1
ATOM 1431 N N . CYS A 1 193 ? -30.209 -13.801 20.321 1.00 68.69 193 CYS A N 1
ATOM 1432 C CA . CYS A 1 193 ? -29.919 -13.391 21.698 1.00 68.69 193 CYS A CA 1
ATOM 1433 C C . CYS A 1 193 ? -29.950 -14.542 22.715 1.00 68.69 193 CYS A C 1
ATOM 1435 O O . CYS A 1 193 ? -29.126 -14.554 23.628 1.00 68.69 193 CYS A O 1
ATOM 1437 N N . GLU A 1 194 ? -30.848 -15.518 22.572 1.00 69.81 194 GLU A N 1
ATOM 1438 C CA . GLU A 1 194 ? -30.877 -16.726 23.403 1.00 69.81 194 GLU A CA 1
ATOM 1439 C C . GLU A 1 194 ? -29.634 -17.571 23.124 1.00 69.81 194 GLU A C 1
ATOM 1441 O O . GLU A 1 194 ? -28.996 -18.031 24.065 1.00 69.81 194 GLU A O 1
ATOM 1446 N N . THR A 1 195 ? -29.213 -17.696 21.862 1.00 67.75 195 THR A N 1
ATOM 1447 C CA . THR A 1 195 ? -27.953 -18.359 21.494 1.00 67.75 195 THR A CA 1
ATOM 1448 C C . THR A 1 195 ? -26.760 -17.672 22.157 1.00 67.75 195 THR A C 1
ATOM 1450 O O . THR A 1 195 ? -25.910 -18.343 22.742 1.00 67.75 195 THR A O 1
ATOM 1453 N N . TRP A 1 196 ? -26.712 -16.338 22.137 1.00 68.00 196 TRP A N 1
ATOM 1454 C CA . TRP A 1 196 ? -25.706 -15.555 22.862 1.00 68.00 196 TRP A CA 1
ATOM 1455 C C . TRP A 1 196 ? -25.760 -15.800 24.379 1.00 68.00 196 TRP A C 1
ATOM 1457 O O . TRP A 1 196 ? -24.731 -16.017 25.018 1.00 68.00 196 TRP A O 1
ATOM 1467 N N . ALA A 1 197 ? -26.955 -15.777 24.970 1.00 64.62 197 ALA A N 1
ATOM 1468 C CA . ALA A 1 197 ? -27.148 -15.874 26.413 1.00 64.62 197 ALA A CA 1
ATOM 1469 C C . ALA A 1 197 ? -26.956 -17.298 26.970 1.00 64.62 197 ALA A C 1
ATOM 1471 O O . ALA A 1 197 ? -26.535 -17.441 28.121 1.00 64.62 197 ALA A O 1
ATOM 1472 N N . ALA A 1 198 ? -27.242 -18.328 26.169 1.00 63.34 198 ALA A N 1
ATOM 1473 C CA . ALA A 1 198 ? -27.056 -19.746 26.484 1.00 63.34 198 ALA A CA 1
ATOM 1474 C C . ALA A 1 198 ? -25.588 -20.184 26.402 1.00 63.34 198 ALA A C 1
ATOM 1476 O O . ALA A 1 198 ? -25.201 -21.153 27.046 1.00 63.34 198 ALA A O 1
ATOM 1477 N N . ARG A 1 199 ? -24.755 -19.460 25.645 1.00 64.50 199 ARG A N 1
ATOM 1478 C CA . ARG A 1 199 ? -23.306 -19.707 25.559 1.00 64.50 199 ARG A CA 1
ATOM 1479 C C . ARG A 1 199 ? -22.522 -19.180 26.762 1.00 64.50 199 ARG A C 1
ATOM 1481 O O . ARG A 1 199 ? -21.308 -19.336 26.786 1.00 64.50 199 ARG A O 1
ATOM 1488 N N . GLU A 1 200 ? -23.200 -18.534 27.717 1.00 62.44 200 GLU A N 1
ATOM 1489 C CA . GLU A 1 200 ? -22.602 -17.928 28.916 1.00 62.44 200 GLU A CA 1
ATOM 1490 C C . GLU A 1 200 ? -21.352 -17.087 28.610 1.00 62.44 200 GLU A C 1
ATOM 1492 O O . GLU A 1 200 ? -20.420 -17.040 29.410 1.00 62.44 200 GLU A O 1
ATOM 1497 N N . ILE A 1 201 ? -21.343 -16.413 27.449 1.00 63.19 201 ILE A N 1
ATOM 1498 C CA . ILE A 1 201 ? -20.186 -15.648 26.976 1.00 63.19 201 ILE A CA 1
ATOM 1499 C C . ILE A 1 201 ? -19.782 -14.663 28.079 1.00 63.19 201 ILE A C 1
ATOM 1501 O O . ILE A 1 201 ? -20.636 -13.899 28.556 1.00 63.19 201 ILE A O 1
ATOM 1505 N N . PRO A 1 202 ? -18.525 -14.734 28.549 1.00 60.66 202 PRO A N 1
ATOM 1506 C CA . PRO A 1 202 ? -18.144 -14.074 29.778 1.00 60.66 202 PRO A CA 1
ATOM 1507 C C . PRO A 1 202 ? -18.016 -12.565 29.558 1.00 60.66 202 PRO A C 1
ATOM 1509 O O . PRO A 1 202 ? -17.642 -12.098 28.482 1.00 60.66 202 PRO A O 1
ATOM 1512 N N . VAL A 1 203 ? -18.315 -11.786 30.601 1.00 60.75 203 VAL A N 1
ATOM 1513 C CA . VAL A 1 203 ? -18.045 -10.344 30.591 1.00 60.75 203 VAL A CA 1
ATOM 1514 C C . VAL A 1 203 ? -16.545 -10.169 30.783 1.00 60.75 203 VAL A C 1
ATOM 1516 O O . VAL A 1 203 ? -16.025 -10.432 31.873 1.00 60.75 203 VAL A O 1
ATOM 1519 N N . LEU A 1 204 ? -15.861 -9.778 29.710 1.00 61.19 204 LEU A N 1
ATOM 1520 C CA . LEU A 1 204 ? -14.426 -9.526 29.737 1.00 61.19 204 LEU A CA 1
ATOM 1521 C C . LEU A 1 204 ? -14.154 -8.205 30.430 1.00 61.19 204 LEU A C 1
ATOM 1523 O O . LEU A 1 204 ? -14.757 -7.184 30.098 1.00 61.19 204 LEU A O 1
ATOM 1527 N N . THR A 1 205 ? -13.231 -8.246 31.378 1.00 59.12 205 THR A N 1
ATOM 1528 C CA . THR A 1 205 ? -12.890 -7.107 32.220 1.00 59.12 205 THR A CA 1
ATOM 1529 C C . THR A 1 205 ? -11.628 -6.423 31.707 1.00 59.12 205 THR A C 1
ATOM 1531 O O . THR A 1 205 ? -11.586 -5.210 31.536 1.00 59.12 205 THR A O 1
ATOM 1534 N N . SER A 1 206 ? -10.611 -7.209 31.376 1.00 63.00 206 SER A N 1
ATOM 1535 C CA . SER A 1 206 ? -9.333 -6.724 30.867 1.00 63.00 206 SER A CA 1
ATOM 1536 C C . SER A 1 206 ? -8.632 -7.824 30.089 1.00 63.00 206 SER A C 1
ATOM 1538 O O . SER A 1 206 ? -8.997 -9.002 30.180 1.00 63.00 206 SER A O 1
ATOM 1540 N N . PHE A 1 207 ? -7.602 -7.442 29.346 1.00 65.62 207 PHE A N 1
ATOM 1541 C CA . PHE A 1 207 ? -6.640 -8.391 28.826 1.00 65.62 207 PHE A CA 1
ATOM 1542 C C . PHE A 1 207 ? -5.242 -7.778 28.799 1.00 65.62 207 PHE A C 1
ATOM 1544 O O . PHE A 1 207 ? -5.076 -6.569 28.954 1.00 65.62 207 PHE A O 1
ATOM 1551 N N . THR A 1 208 ? -4.238 -8.631 28.655 1.00 71.38 208 THR A N 1
ATOM 1552 C CA . THR A 1 208 ? -2.851 -8.217 28.428 1.00 71.38 208 THR A CA 1
ATOM 1553 C C . THR A 1 208 ? -2.305 -8.938 27.215 1.00 71.38 208 THR A C 1
ATOM 1555 O O . THR A 1 208 ? -2.514 -10.149 27.091 1.00 71.38 208 THR A O 1
ATOM 1558 N N . SER A 1 209 ? -1.541 -8.224 26.399 1.00 77.75 209 SER A N 1
ATOM 1559 C CA . SER A 1 209 ? -0.898 -8.776 25.210 1.00 77.75 209 SER A CA 1
ATOM 1560 C C . SER A 1 209 ? 0.575 -9.028 25.473 1.00 77.75 209 SER A C 1
ATOM 1562 O O . SER A 1 209 ? 1.299 -8.120 25.881 1.00 77.75 209 SER A O 1
ATOM 1564 N N . ALA A 1 210 ? 1.027 -10.251 25.208 1.00 82.75 210 ALA A N 1
ATOM 1565 C CA . ALA A 1 210 ? 2.438 -10.559 25.025 1.00 82.75 210 ALA A CA 1
ATOM 1566 C C . ALA A 1 210 ? 2.738 -10.635 23.525 1.00 82.75 210 ALA A C 1
ATOM 1568 O O . ALA A 1 210 ? 2.036 -11.331 22.787 1.00 82.75 210 ALA A O 1
ATOM 1569 N N . ILE A 1 211 ? 3.776 -9.925 23.085 1.00 85.38 211 ILE A N 1
ATOM 1570 C CA . ILE A 1 211 ? 4.134 -9.800 21.669 1.00 85.38 211 ILE A CA 1
ATOM 1571 C C . ILE A 1 211 ? 5.500 -10.440 21.429 1.00 85.38 211 ILE A C 1
ATOM 1573 O O . ILE A 1 211 ? 6.431 -10.291 22.220 1.00 85.38 211 ILE A O 1
ATOM 1577 N N . THR A 1 212 ? 5.626 -11.178 20.333 1.00 84.88 212 THR A N 1
ATOM 1578 C CA . THR A 1 212 ? 6.910 -11.657 19.819 1.00 84.88 212 THR A CA 1
ATOM 1579 C C . THR A 1 212 ? 6.955 -11.391 18.324 1.00 84.88 212 THR A C 1
ATOM 1581 O O . THR A 1 212 ? 6.259 -12.041 17.543 1.00 84.88 212 THR A O 1
ATOM 1584 N N . SER A 1 213 ? 7.759 -10.409 17.928 1.00 77.62 213 SER A N 1
ATOM 1585 C CA . SER A 1 213 ? 7.857 -9.966 16.539 1.00 77.62 213 SER A CA 1
ATOM 1586 C C . SER A 1 213 ? 8.950 -10.732 15.794 1.00 77.62 213 SER A C 1
ATOM 1588 O O . SER A 1 213 ? 10.099 -10.806 16.226 1.00 77.62 213 SER A O 1
ATOM 1590 N N . GLY A 1 214 ? 8.588 -11.311 14.654 1.00 77.12 214 GLY A N 1
ATOM 1591 C CA . GLY A 1 214 ? 9.507 -11.835 13.651 1.00 77.12 214 GLY A CA 1
ATOM 1592 C C . GLY A 1 214 ? 9.642 -10.876 12.466 1.00 77.12 214 GLY A C 1
ATOM 1593 O O . GLY A 1 214 ? 9.022 -9.817 12.420 1.00 77.12 214 GLY A O 1
ATOM 1594 N N . ARG A 1 215 ? 10.458 -11.255 11.475 1.00 73.62 215 ARG A N 1
ATOM 1595 C CA . ARG A 1 215 ? 10.611 -10.459 10.241 1.00 73.62 215 ARG A CA 1
ATOM 1596 C C . ARG A 1 215 ? 9.397 -10.527 9.316 1.00 73.62 215 ARG A C 1
ATOM 1598 O O . ARG A 1 215 ? 9.132 -9.555 8.623 1.00 73.62 215 ARG A O 1
ATOM 1605 N N . GLU A 1 216 ? 8.717 -11.669 9.290 1.00 86.06 216 GLU A N 1
ATOM 1606 C CA . GLU A 1 216 ? 7.621 -11.960 8.351 1.00 86.06 216 GLU A CA 1
ATOM 1607 C C . GLU A 1 216 ? 6.251 -11.981 9.037 1.00 86.06 216 GLU A C 1
ATOM 1609 O O . GLU A 1 216 ? 5.228 -11.811 8.383 1.00 86.06 216 GLU A O 1
ATOM 1614 N N . ALA A 1 217 ? 6.218 -12.160 10.357 1.00 93.00 217 ALA A N 1
ATOM 1615 C CA . ALA A 1 217 ? 4.988 -12.234 11.128 1.00 93.00 217 ALA A CA 1
ATOM 1616 C C . ALA A 1 217 ? 5.214 -11.805 12.579 1.00 93.00 217 ALA A C 1
ATOM 1618 O O . ALA A 1 217 ? 6.336 -11.850 13.088 1.00 93.00 217 ALA A O 1
ATOM 1619 N N . VAL A 1 218 ? 4.136 -11.416 13.252 1.00 94.44 218 VAL A N 1
ATOM 1620 C CA . VAL A 1 218 ? 4.107 -11.058 14.669 1.00 94.44 218 VAL A CA 1
ATOM 1621 C C . VAL A 1 218 ? 3.172 -12.011 15.396 1.00 94.44 218 VAL A C 1
ATOM 1623 O O . VAL A 1 218 ? 2.011 -12.175 15.015 1.00 94.44 218 VAL A O 1
ATOM 1626 N N . ARG A 1 219 ? 3.674 -12.625 16.465 1.00 94.50 219 ARG A N 1
ATOM 1627 C CA . ARG A 1 219 ? 2.879 -13.463 17.355 1.00 94.50 219 ARG A CA 1
ATOM 1628 C C . ARG A 1 219 ? 2.351 -12.643 18.521 1.00 94.50 219 ARG A C 1
ATOM 1630 O O . ARG A 1 219 ? 3.108 -11.942 19.188 1.00 94.50 219 ARG A O 1
ATOM 1637 N N . PHE A 1 220 ? 1.067 -12.806 18.788 1.00 91.00 220 PHE A N 1
ATOM 1638 C CA . PHE A 1 220 ? 0.358 -12.249 19.926 1.00 91.00 220 PHE A CA 1
ATOM 1639 C C . PHE A 1 220 ? -0.097 -13.385 20.830 1.00 91.00 220 PHE A C 1
ATOM 1641 O O . PHE A 1 220 ? -0.502 -14.450 20.366 1.00 91.00 220 PHE A O 1
ATOM 1648 N N . THR A 1 221 ? -0.026 -13.165 22.133 1.00 91.06 221 THR A N 1
ATOM 1649 C CA . THR A 1 221 ? -0.673 -14.004 23.137 1.00 91.06 221 THR A CA 1
ATOM 1650 C C . THR A 1 221 ? -1.462 -13.101 24.059 1.00 91.06 221 THR A C 1
ATOM 1652 O O . THR A 1 221 ? -0.896 -12.384 24.883 1.00 91.06 221 THR A O 1
ATOM 1655 N N . GLU A 1 222 ? -2.775 -13.142 23.891 1.00 83.44 222 GLU A N 1
ATOM 1656 C CA . GLU A 1 222 ? -3.728 -12.360 24.659 1.00 83.44 222 GLU A CA 1
ATOM 1657 C C . GLU A 1 222 ? -4.174 -13.175 25.868 1.00 83.44 222 GLU A C 1
ATOM 1659 O O . GLU A 1 222 ? -4.591 -14.327 25.730 1.00 83.44 222 GLU A O 1
ATOM 1664 N N . GLN A 1 223 ? -4.067 -12.601 27.063 1.00 82.44 223 GLN A N 1
ATOM 1665 C CA . GLN A 1 223 ? -4.543 -13.199 28.311 1.00 82.44 223 GLN A CA 1
ATOM 1666 C C . GLN A 1 223 ? -5.756 -12.424 28.802 1.00 82.44 223 GLN A C 1
ATOM 1668 O O . GLN A 1 223 ? -5.626 -11.259 29.171 1.00 82.44 223 GLN A O 1
ATOM 1673 N N . PHE A 1 224 ? -6.922 -13.062 28.825 1.00 75.25 224 PHE A N 1
ATOM 1674 C CA . PHE A 1 224 ? -8.186 -12.432 29.187 1.00 75.25 224 PHE A CA 1
ATOM 1675 C C . PHE A 1 224 ? -8.544 -12.688 30.648 1.00 75.25 224 PHE A C 1
ATOM 1677 O O . PHE A 1 224 ? -8.453 -13.808 31.152 1.00 75.25 224 PHE A O 1
ATOM 1684 N N . THR A 1 225 ? -9.039 -11.643 31.306 1.00 70.31 225 THR A N 1
ATOM 1685 C CA . THR A 1 225 ? -9.687 -11.735 32.615 1.00 70.31 225 THR A CA 1
ATOM 1686 C C . THR A 1 225 ? -11.194 -11.592 32.429 1.00 70.31 225 THR A C 1
ATOM 1688 O O . THR A 1 225 ? -11.652 -10.717 31.689 1.00 70.31 225 THR A O 1
ATOM 1691 N N . ALA A 1 226 ? -11.977 -12.461 33.073 1.00 65.81 226 ALA A N 1
ATOM 1692 C CA . ALA A 1 226 ? -13.427 -12.446 32.933 1.00 65.81 226 ALA A CA 1
ATOM 1693 C C . ALA A 1 226 ? -14.162 -12.939 34.187 1.00 65.81 226 ALA A C 1
ATOM 1695 O O . ALA A 1 226 ? -13.609 -13.677 35.004 1.00 65.81 226 ALA A O 1
ATOM 1696 N N . SER A 1 227 ? -15.437 -12.561 34.308 1.00 56.84 227 SER A N 1
ATOM 1697 C CA . SER A 1 227 ? -16.360 -13.113 35.309 1.00 56.84 227 SER A CA 1
ATOM 1698 C C . SER A 1 227 ? -17.326 -14.104 34.639 1.00 56.84 227 SER A C 1
ATOM 1700 O O . SER A 1 227 ? -18.276 -13.693 33.978 1.00 56.84 227 SER A O 1
ATOM 1702 N N . GLY A 1 228 ? -17.062 -15.414 34.741 1.00 57.19 228 GLY A N 1
ATOM 1703 C CA . GLY A 1 228 ? -17.882 -16.471 34.114 1.00 57.19 228 GLY A CA 1
ATOM 1704 C C . GLY A 1 228 ? -17.065 -17.641 33.536 1.00 57.19 228 GLY A C 1
ATOM 1705 O O . GLY A 1 228 ? -15.853 -17.684 33.750 1.00 57.19 228 GLY A O 1
ATOM 1706 N N . PRO A 1 229 ? -17.700 -18.607 32.837 1.00 56.00 229 PRO A N 1
ATOM 1707 C CA . PRO A 1 229 ? -16.996 -19.710 32.175 1.00 56.00 229 PRO A CA 1
ATOM 1708 C C . PRO A 1 229 ? -16.042 -19.211 31.078 1.00 56.00 229 PRO A C 1
ATOM 1710 O O . PRO A 1 229 ? -16.292 -18.212 30.405 1.00 56.00 229 PRO A O 1
ATOM 1713 N N . PHE A 1 230 ? -14.916 -19.912 30.925 1.00 68.62 230 PHE A N 1
ATOM 1714 C CA . PHE A 1 230 ? -13.725 -19.397 30.249 1.00 68.62 230 PHE A CA 1
ATOM 1715 C C . PHE A 1 230 ? -13.664 -19.746 28.757 1.00 68.62 230 PHE A C 1
ATOM 1717 O O . PHE A 1 230 ? -13.333 -20.874 28.379 1.00 68.62 230 PHE A O 1
ATOM 1724 N N . VAL A 1 231 ? -13.918 -18.740 27.920 1.00 75.94 231 VAL A N 1
ATOM 1725 C CA . VAL A 1 231 ? -13.516 -18.720 26.510 1.00 75.94 231 VAL A CA 1
ATOM 1726 C C . VAL A 1 231 ? -12.751 -17.432 26.223 1.00 75.94 231 VAL A C 1
ATOM 1728 O O . VAL A 1 231 ? -13.168 -16.352 26.646 1.00 75.94 231 VAL A O 1
ATOM 1731 N N . ALA A 1 232 ? -11.636 -17.544 25.509 1.00 79.94 232 ALA A N 1
ATOM 1732 C CA . ALA A 1 232 ? -10.846 -16.399 25.088 1.00 79.94 232 ALA A CA 1
ATOM 1733 C C . ALA A 1 232 ? -11.334 -15.963 23.707 1.00 79.94 232 ALA A C 1
ATOM 1735 O O . ALA A 1 232 ? -11.289 -16.768 22.771 1.00 79.94 232 ALA A O 1
ATOM 1736 N N . PRO A 1 233 ? -11.857 -14.738 23.554 1.00 79.94 233 PRO A N 1
ATOM 1737 C CA . PRO A 1 233 ? -12.357 -14.291 22.267 1.00 79.94 233 PRO A CA 1
ATOM 1738 C C . PRO A 1 233 ? -11.214 -14.155 21.255 1.00 79.94 233 PRO A C 1
ATOM 1740 O O . PRO A 1 233 ? -10.065 -13.874 21.594 1.00 79.94 233 PRO A O 1
ATOM 1743 N N . VAL A 1 234 ? -11.574 -14.283 19.988 1.00 84.19 234 VAL A N 1
ATOM 1744 C CA . VAL A 1 234 ? -10.763 -13.828 18.861 1.00 84.19 234 VAL A CA 1
ATOM 1745 C C . VAL A 1 234 ? -11.418 -12.557 18.335 1.00 84.19 234 VAL A C 1
ATOM 1747 O O . VAL A 1 234 ? -12.648 -12.483 18.279 1.00 84.19 234 VAL A O 1
ATOM 1750 N N . SER A 1 235 ? -10.615 -11.552 17.979 1.00 84.44 235 SER A N 1
ATOM 1751 C CA . SER A 1 235 ? -11.134 -10.300 17.418 1.00 84.44 235 SER A CA 1
ATOM 1752 C C . SER A 1 235 ? -12.092 -10.608 16.253 1.00 84.44 235 SER A C 1
ATOM 1754 O O . SER A 1 235 ? -11.717 -11.389 15.371 1.00 84.44 235 SER A O 1
ATOM 1756 N N . PRO A 1 236 ? -13.320 -10.044 16.215 1.00 81.25 236 PRO A N 1
ATOM 1757 C CA . PRO A 1 236 ? -14.283 -10.339 15.153 1.00 81.25 236 PRO A CA 1
ATOM 1758 C C . PRO A 1 236 ? -13.742 -10.003 13.763 1.00 81.25 236 PRO A C 1
ATOM 1760 O O . PRO A 1 236 ? -14.000 -10.740 12.813 1.00 81.25 236 PRO A O 1
ATOM 1763 N N . VAL A 1 237 ? -12.935 -8.940 13.657 1.00 86.19 237 VAL A N 1
ATOM 1764 C CA . VAL A 1 237 ? -12.279 -8.546 12.405 1.00 86.19 237 VAL A CA 1
ATOM 1765 C C . VAL A 1 237 ? -11.226 -9.570 11.988 1.00 86.19 237 VAL A C 1
ATOM 1767 O O . VAL A 1 237 ? -11.171 -9.943 10.819 1.00 86.19 237 VAL A O 1
ATOM 1770 N N . LEU A 1 238 ? -10.446 -10.102 12.936 1.00 90.94 238 LEU A N 1
ATOM 1771 C CA . LEU A 1 238 ? -9.482 -11.173 12.665 1.00 90.94 238 LEU A CA 1
ATOM 1772 C C . LEU A 1 238 ? -10.169 -12.473 12.240 1.00 90.94 238 LEU A C 1
ATOM 1774 O O . LEU A 1 238 ? -9.807 -13.057 11.220 1.00 90.94 238 LEU A O 1
ATOM 1778 N N . ALA A 1 239 ? -11.182 -12.909 12.987 1.00 90.19 239 ALA A N 1
ATOM 1779 C CA . ALA A 1 239 ? -11.932 -14.116 12.663 1.00 90.19 239 ALA A CA 1
ATOM 1780 C C . ALA A 1 239 ? -12.615 -14.003 11.290 1.00 90.19 239 ALA A C 1
ATOM 1782 O O . ALA A 1 239 ? -12.562 -14.938 10.485 1.00 90.19 239 ALA A O 1
ATOM 1783 N N . PHE A 1 240 ? -13.200 -12.839 10.992 1.00 91.62 240 PHE A N 1
ATOM 1784 C CA . PHE A 1 240 ? -13.771 -12.545 9.686 1.00 91.62 240 PHE A CA 1
ATOM 1785 C C . PHE A 1 240 ? -12.709 -12.596 8.582 1.00 91.62 240 PHE A C 1
ATOM 1787 O O . PHE A 1 240 ? -12.903 -13.316 7.601 1.00 91.62 240 PHE A O 1
ATOM 1794 N N . ALA A 1 241 ? -11.577 -11.908 8.749 1.00 94.62 241 ALA A N 1
ATOM 1795 C CA . ALA A 1 241 ? -10.492 -11.888 7.770 1.00 94.62 241 ALA A CA 1
ATOM 1796 C C . ALA A 1 241 ? -9.971 -13.304 7.464 1.00 94.62 241 ALA A C 1
ATOM 1798 O O . ALA A 1 241 ? -9.863 -13.689 6.300 1.00 94.62 241 ALA A O 1
ATOM 1799 N N . MET A 1 242 ? -9.732 -14.119 8.497 1.00 94.56 242 MET A N 1
ATOM 1800 C CA . MET A 1 242 ? -9.296 -15.512 8.339 1.00 94.56 242 MET A CA 1
ATOM 1801 C C . MET A 1 242 ? -10.314 -16.354 7.563 1.00 94.56 242 MET A C 1
ATOM 1803 O O . MET A 1 242 ? -9.933 -17.138 6.697 1.00 94.56 242 MET A O 1
ATOM 1807 N N . SER A 1 243 ? -11.615 -16.164 7.815 1.00 93.00 243 SER A N 1
ATOM 1808 C CA . SER A 1 243 ? -12.670 -16.878 7.076 1.00 93.00 243 SER A CA 1
ATOM 1809 C C . SER A 1 243 ? -12.749 -16.520 5.584 1.00 93.00 243 SER A C 1
ATOM 1811 O O . SER A 1 243 ? -13.382 -17.250 4.825 1.00 93.00 243 SER A O 1
ATOM 1813 N N . HIS A 1 244 ? -12.075 -15.445 5.158 1.00 94.06 244 HIS A N 1
ATOM 1814 C CA . HIS A 1 244 ? -11.992 -14.990 3.766 1.00 94.06 244 HIS A CA 1
ATOM 1815 C C . HIS A 1 244 ? -10.585 -15.152 3.162 1.00 94.06 244 HIS A C 1
ATOM 1817 O O . HIS A 1 244 ? -10.326 -14.662 2.066 1.00 94.06 244 HIS A O 1
ATOM 1823 N N . GLY A 1 245 ? -9.694 -15.889 3.837 1.00 94.38 245 GLY A N 1
ATOM 1824 C CA . GLY A 1 245 ? -8.384 -16.266 3.303 1.00 94.38 245 GLY A CA 1
ATOM 1825 C C . GLY A 1 245 ? -7.217 -15.380 3.736 1.00 94.38 245 GLY A C 1
ATOM 1826 O O . GLY A 1 245 ? -6.119 -15.564 3.218 1.00 94.38 245 GLY A O 1
ATOM 1827 N N . TYR A 1 246 ? -7.406 -14.464 4.693 1.00 96.69 246 TYR A N 1
ATOM 1828 C CA . TYR A 1 246 ? -6.280 -13.736 5.283 1.00 96.69 246 TYR A CA 1
ATOM 1829 C C . TYR A 1 246 ? -5.301 -14.721 5.955 1.00 96.69 246 TYR A C 1
ATOM 1831 O O . TYR A 1 246 ? -5.755 -15.546 6.758 1.00 96.69 246 TYR A O 1
ATOM 1839 N N . PRO A 1 247 ? -3.981 -14.649 5.690 1.00 96.25 247 PRO A N 1
ATOM 1840 C CA . PRO A 1 247 ? -3.022 -15.674 6.105 1.00 96.25 247 PRO A CA 1
ATOM 1841 C C . PRO A 1 247 ? -2.566 -15.513 7.566 1.00 96.25 247 PRO A C 1
ATOM 1843 O O . PRO A 1 247 ? -1.377 -15.479 7.868 1.00 96.25 247 PRO A O 1
ATOM 1846 N N . ALA A 1 248 ? -3.524 -15.416 8.487 1.00 95.88 248 ALA A N 1
ATOM 1847 C CA . ALA A 1 248 ? -3.293 -15.470 9.927 1.00 95.88 248 ALA A CA 1
ATOM 1848 C C . ALA A 1 248 ? -3.611 -16.863 10.485 1.00 95.88 248 ALA A C 1
ATOM 1850 O O . ALA A 1 248 ? -4.344 -17.650 9.880 1.00 95.88 248 ALA A O 1
ATOM 1851 N N . SER A 1 249 ? -3.088 -17.164 11.671 1.00 94.38 249 SER A N 1
ATOM 1852 C CA . SER A 1 249 ? -3.377 -18.416 12.374 1.00 94.38 249 SER A CA 1
ATOM 1853 C C . SER A 1 249 ? -3.695 -18.171 13.844 1.00 94.38 249 SER A C 1
ATOM 1855 O O . SER A 1 249 ? -3.179 -17.235 14.447 1.00 94.38 249 SER A O 1
ATOM 1857 N N . VAL A 1 250 ? -4.553 -19.016 14.419 1.00 95.19 250 VAL A N 1
ATOM 1858 C CA . VAL A 1 250 ? -4.897 -19.011 15.847 1.00 95.19 250 VAL A CA 1
ATOM 1859 C C . VAL A 1 250 ? -4.623 -20.405 16.406 1.00 95.19 250 VAL A C 1
ATOM 1861 O O . VAL A 1 250 ? -5.113 -21.404 15.870 1.00 95.19 250 VAL A O 1
ATOM 1864 N N . GLU A 1 251 ? -3.838 -20.482 17.476 1.00 94.38 251 GLU A N 1
ATOM 1865 C CA . GLU A 1 251 ? -3.508 -21.739 18.145 1.00 94.38 251 GLU A CA 1
ATOM 1866 C C . GLU A 1 251 ? -4.755 -22.368 18.790 1.00 94.38 251 GLU A C 1
ATOM 1868 O O . GLU A 1 251 ? -5.645 -21.681 19.288 1.00 94.38 251 GLU A O 1
ATOM 1873 N N . GLY A 1 252 ? -4.843 -23.701 18.769 1.00 84.94 252 GLY A N 1
ATOM 1874 C CA . GLY A 1 252 ? -5.979 -24.439 19.340 1.00 84.94 252 GLY A CA 1
ATOM 1875 C C . GLY A 1 252 ? -7.254 -24.450 18.485 1.00 84.94 252 GLY A C 1
ATOM 1876 O O . GLY A 1 252 ? -8.177 -25.198 18.804 1.00 84.94 252 GLY A O 1
ATOM 1877 N N . GLY A 1 253 ? -7.283 -23.705 17.374 1.00 85.38 253 GLY A N 1
ATOM 1878 C CA . GLY A 1 253 ? -8.421 -23.637 16.458 1.00 85.38 253 GLY A CA 1
ATOM 1879 C C . GLY A 1 253 ? -9.574 -22.780 16.989 1.00 85.38 253 GLY A C 1
ATOM 1880 O O . GLY A 1 253 ? -9.834 -22.702 18.188 1.00 85.38 253 GLY A O 1
ATOM 1881 N N . ILE A 1 254 ? -10.287 -22.124 16.073 1.00 90.31 254 ILE A N 1
ATOM 1882 C CA . ILE A 1 254 ? -11.365 -21.190 16.411 1.00 90.31 254 ILE A CA 1
ATOM 1883 C C . ILE A 1 254 ? -12.709 -21.921 16.456 1.00 90.31 254 ILE A C 1
ATOM 1885 O O . ILE A 1 254 ? -13.070 -22.648 15.530 1.00 90.31 254 ILE A O 1
ATOM 1889 N N . THR A 1 255 ? -13.491 -21.667 17.503 1.00 87.38 255 THR A N 1
ATOM 1890 C CA . THR A 1 255 ? -14.911 -22.018 17.569 1.00 87.38 255 THR A CA 1
ATOM 1891 C C . THR A 1 255 ? -15.753 -20.826 17.127 1.00 87.38 255 THR A C 1
ATOM 1893 O O . THR A 1 255 ? -15.835 -19.811 17.821 1.00 87.38 255 THR A O 1
ATOM 1896 N N . ASN A 1 256 ? -16.409 -20.961 15.974 1.00 82.00 256 ASN A N 1
ATOM 1897 C CA . ASN A 1 256 ? -17.384 -19.985 15.495 1.00 82.00 256 ASN A CA 1
ATOM 1898 C C . ASN A 1 256 ? -18.733 -20.210 16.167 1.00 82.00 256 ASN A C 1
ATOM 1900 O O . ASN A 1 256 ? -19.237 -21.332 16.259 1.00 82.00 256 ASN A O 1
ATOM 1904 N N . THR A 1 257 ? -19.343 -19.123 16.620 1.00 69.81 257 THR A N 1
ATOM 1905 C CA . THR A 1 257 ? -20.577 -19.198 17.403 1.00 69.81 257 THR A CA 1
ATOM 1906 C C . THR A 1 257 ? -21.839 -18.876 16.606 1.00 69.81 257 THR A C 1
ATOM 1908 O O . THR A 1 257 ? -22.936 -18.960 17.151 1.00 69.81 257 THR A O 1
ATOM 1911 N N . ASN A 1 258 ? -21.710 -18.515 15.323 1.00 68.12 258 ASN A N 1
ATOM 1912 C CA . ASN A 1 258 ? -22.768 -17.951 14.460 1.00 68.12 258 ASN A CA 1
ATOM 1913 C C . ASN A 1 258 ? -23.432 -16.672 15.006 1.00 68.12 258 ASN A C 1
ATOM 1915 O O . ASN A 1 258 ? -24.234 -16.047 14.321 1.00 68.12 258 ASN A O 1
ATOM 1919 N N . CYS A 1 259 ? -23.077 -16.265 16.219 1.00 69.19 259 CYS A N 1
ATOM 1920 C CA . CYS A 1 259 ? -23.467 -15.035 16.857 1.00 69.19 259 CYS A CA 1
ATOM 1921 C C . CYS A 1 259 ? -22.836 -13.851 16.113 1.00 69.19 259 CYS A C 1
ATOM 1923 O O . CYS A 1 259 ? -21.614 -13.744 16.041 1.00 69.19 259 CYS A O 1
ATOM 1925 N N . LEU A 1 260 ? -23.657 -12.966 15.551 1.00 71.19 260 LEU A N 1
ATOM 1926 C CA . LEU A 1 260 ? -23.184 -11.785 14.824 1.00 71.19 260 LEU A CA 1
ATOM 1927 C C . LEU A 1 260 ? -22.859 -10.636 15.791 1.00 71.19 260 LEU A C 1
ATOM 1929 O O . LEU A 1 260 ? -23.678 -10.309 16.653 1.00 71.19 260 LEU A O 1
ATOM 1933 N N . THR A 1 261 ? -21.695 -10.007 15.622 1.00 71.50 261 THR A N 1
ATOM 1934 C CA . THR A 1 261 ? -21.350 -8.688 16.176 1.00 71.50 261 THR A CA 1
ATOM 1935 C C . THR A 1 261 ? -21.479 -7.614 15.089 1.00 71.50 261 THR A C 1
ATOM 1937 O O . THR A 1 261 ? -21.698 -7.928 13.916 1.00 71.50 261 THR A O 1
ATOM 1940 N N . ALA A 1 262 ? -21.321 -6.339 15.460 1.00 67.50 262 ALA A N 1
ATOM 1941 C CA . ALA A 1 262 ? -21.304 -5.237 14.496 1.00 67.50 262 ALA A CA 1
ATOM 1942 C C . ALA A 1 262 ? -20.117 -5.318 13.510 1.00 67.50 262 ALA A C 1
ATOM 1944 O O . ALA A 1 262 ? -20.157 -4.717 12.445 1.00 67.50 262 ALA A O 1
ATOM 1945 N N . GLN A 1 263 ? -19.077 -6.086 13.838 1.00 72.62 263 GLN A N 1
ATOM 1946 C CA . GLN A 1 263 ? -17.835 -6.181 13.075 1.00 72.62 263 GLN A CA 1
ATOM 1947 C C . GLN A 1 263 ? -17.604 -7.580 12.491 1.00 72.62 263 GLN A C 1
ATOM 1949 O O . GLN A 1 263 ? -16.540 -7.835 11.946 1.00 72.62 263 GLN A O 1
ATOM 1954 N N . GLY A 1 264 ? -18.554 -8.512 12.594 1.00 75.69 264 GLY A N 1
ATOM 1955 C CA . GLY A 1 264 ? -18.399 -9.871 12.066 1.00 75.69 264 GLY A CA 1
ATOM 1956 C C . GLY A 1 264 ? -18.880 -10.956 13.030 1.00 75.69 264 GLY A C 1
ATOM 1957 O O . GLY A 1 264 ? -19.442 -10.662 14.081 1.00 75.69 264 GLY A O 1
ATOM 1958 N N . PRO A 1 265 ? -18.723 -12.240 12.681 1.00 76.50 265 PRO A N 1
ATOM 1959 C CA . PRO A 1 265 ? 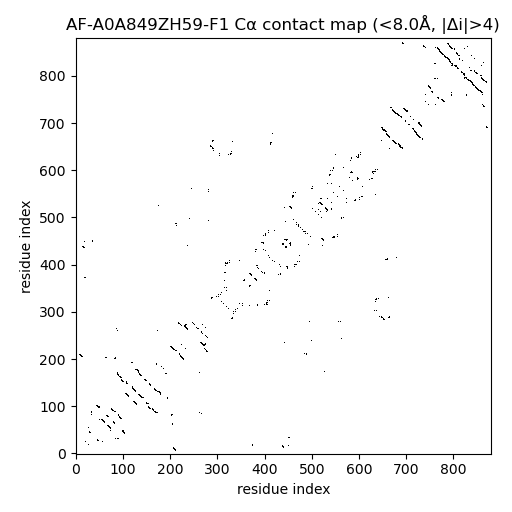-19.114 -13.334 13.563 1.00 76.50 265 PRO A CA 1
ATOM 1960 C C . PRO A 1 265 ? -18.219 -13.400 14.811 1.00 76.50 265 PRO A C 1
ATOM 1962 O O . PRO A 1 265 ? -16.997 -13.295 14.724 1.00 76.50 265 PRO A O 1
ATOM 1965 N N . PHE A 1 266 ? -18.825 -13.636 15.975 1.00 78.00 266 PHE A N 1
ATOM 1966 C CA . PHE A 1 266 ? -18.101 -13.888 17.215 1.00 78.00 266 PHE A CA 1
ATOM 1967 C C . PHE A 1 266 ? -17.434 -15.264 17.181 1.00 78.00 266 PHE A C 1
ATOM 1969 O O . PHE A 1 266 ? -18.062 -16.301 16.911 1.00 78.00 266 PHE A O 1
ATOM 1976 N N . ALA A 1 267 ? -16.155 -15.257 17.519 1.00 83.06 267 ALA A N 1
ATOM 1977 C CA . ALA A 1 267 ? -15.275 -16.405 17.508 1.00 83.06 267 ALA A CA 1
ATOM 1978 C C . ALA A 1 267 ? -14.460 -16.432 18.798 1.00 83.06 267 ALA A C 1
ATOM 1980 O O . ALA A 1 267 ? -14.139 -15.390 19.371 1.00 83.06 267 ALA A O 1
ATOM 1981 N N . HIS A 1 268 ? -14.120 -17.629 19.259 1.00 84.88 268 HIS A N 1
ATOM 1982 C CA . HIS A 1 268 ? -13.316 -17.803 20.462 1.00 84.88 268 HIS A CA 1
ATOM 1983 C C . HIS A 1 268 ? -12.470 -19.073 20.395 1.00 84.88 268 HIS A C 1
ATOM 1985 O O . HIS A 1 268 ? -12.720 -19.968 19.586 1.00 84.88 268 HIS A O 1
ATOM 1991 N N . VAL A 1 269 ? -11.511 -19.174 21.306 1.00 88.88 269 VAL A N 1
ATOM 1992 C CA . VAL A 1 269 ? -10.805 -20.409 21.646 1.00 88.88 269 VAL A CA 1
ATOM 1993 C C . VAL A 1 269 ? -11.166 -20.838 23.069 1.00 88.88 269 VAL A C 1
ATOM 1995 O O . VAL A 1 269 ? -11.730 -20.069 23.854 1.00 88.88 269 VAL A O 1
ATOM 1998 N N . SER A 1 270 ? -10.905 -22.098 23.400 1.00 85.94 270 SER A N 1
ATOM 1999 C CA . SER A 1 270 ? -11.135 -22.622 24.749 1.00 85.94 270 SER A CA 1
ATOM 2000 C C . SER A 1 270 ? -10.092 -22.084 25.733 1.00 85.94 270 SER A C 1
ATOM 2002 O O . SER A 1 270 ? -8.909 -22.039 25.409 1.00 85.94 270 SER A O 1
ATOM 2004 N N . GLY A 1 271 ? -10.506 -21.751 26.959 1.00 85.06 271 GLY A N 1
ATOM 2005 C CA . GLY A 1 271 ? -9.603 -21.290 28.019 1.00 85.06 271 GLY A CA 1
ATOM 2006 C C . GLY A 1 271 ? -9.575 -19.770 28.183 1.00 85.06 271 GLY A C 1
ATOM 2007 O O . GLY A 1 271 ? -10.528 -19.082 27.832 1.00 85.06 271 GLY A O 1
ATOM 2008 N N . THR A 1 272 ? -8.500 -19.251 28.778 1.00 81.38 272 THR A N 1
ATOM 2009 C CA . THR A 1 272 ? -8.352 -17.827 29.147 1.00 81.38 272 THR A CA 1
ATOM 2010 C C . THR A 1 272 ? -7.400 -17.057 28.246 1.00 81.38 272 THR A C 1
ATOM 2012 O O . THR A 1 272 ? -7.190 -15.867 28.461 1.00 81.38 272 THR A O 1
ATOM 2015 N N . SER A 1 273 ? -6.811 -17.717 27.250 1.00 87.31 273 SER A N 1
ATOM 2016 C CA . SER A 1 273 ? -5.835 -17.105 26.363 1.00 87.31 273 SER A CA 1
ATOM 2017 C C . SER A 1 273 ? -6.099 -17.423 24.905 1.00 87.31 273 SER A C 1
ATOM 2019 O O . SER A 1 273 ? -6.481 -18.546 24.586 1.00 87.31 273 SER A O 1
ATOM 2021 N N . ALA A 1 274 ? -5.857 -16.439 24.039 1.00 88.06 274 ALA A N 1
ATOM 2022 C CA . ALA A 1 274 ? -5.798 -16.621 22.598 1.00 88.06 274 ALA A CA 1
ATOM 2023 C C . ALA A 1 274 ? -4.391 -16.275 22.099 1.00 88.06 274 ALA A C 1
ATOM 2025 O O . ALA A 1 274 ? -3.945 -15.136 22.238 1.00 88.06 274 ALA A O 1
ATOM 2026 N N . SER A 1 275 ? -3.713 -17.252 21.498 1.00 94.81 275 SER A N 1
ATOM 2027 C CA . SER A 1 275 ? -2.432 -17.050 20.820 1.00 94.81 275 SER A CA 1
ATOM 2028 C C . SER A 1 275 ? -2.641 -17.095 19.314 1.00 94.81 275 SER A C 1
ATOM 2030 O O . SER A 1 275 ? -3.271 -18.019 18.797 1.00 94.81 275 SER A O 1
ATOM 2032 N N . TYR A 1 276 ? -2.143 -16.085 18.608 1.00 95.44 276 TYR A N 1
ATOM 2033 C CA . TYR A 1 276 ? -2.313 -15.961 17.167 1.00 95.44 276 TYR A CA 1
ATOM 2034 C C . TYR A 1 276 ? -1.127 -15.280 16.501 1.00 95.44 276 TYR A C 1
ATOM 2036 O O . TYR A 1 276 ? -0.381 -14.528 17.124 1.00 95.44 276 TYR A O 1
ATOM 2044 N N . GLU A 1 277 ? -0.955 -15.555 15.217 1.00 96.50 277 GLU A N 1
ATOM 2045 C CA . GLU A 1 277 ? 0.132 -15.031 14.403 1.00 96.50 277 GLU A CA 1
ATOM 2046 C C . GLU A 1 277 ? -0.442 -14.229 13.237 1.00 96.50 277 GLU A C 1
ATOM 2048 O O . GLU A 1 277 ? -1.319 -14.711 12.513 1.00 96.50 277 GLU A O 1
ATOM 2053 N N . LEU A 1 278 ? 0.032 -12.991 13.093 1.00 97.00 278 LEU A N 1
ATOM 2054 C CA . LEU A 1 278 ? -0.367 -12.063 12.042 1.00 97.00 278 LEU A CA 1
ATOM 2055 C C . LEU A 1 278 ? 0.816 -11.817 11.097 1.00 97.00 278 LEU A C 1
ATOM 2057 O O . LEU A 1 278 ? 1.894 -11.459 11.578 1.00 97.00 278 LEU A O 1
ATOM 2061 N N . PRO A 1 279 ? 0.640 -11.956 9.775 1.00 96.00 279 PRO A N 1
ATOM 2062 C CA . PRO A 1 279 ? 1.691 -11.667 8.811 1.00 96.00 279 PRO A CA 1
ATOM 2063 C C . PRO A 1 279 ? 1.973 -10.158 8.749 1.00 96.00 279 PRO A C 1
ATOM 2065 O O . PRO A 1 279 ? 1.070 -9.330 8.909 1.00 96.00 279 PRO A O 1
ATOM 2068 N N . LEU A 1 280 ? 3.229 -9.797 8.495 1.00 93.56 280 LEU A N 1
ATOM 2069 C CA . LEU A 1 280 ? 3.628 -8.433 8.158 1.00 93.56 280 LEU A CA 1
ATOM 2070 C C . LEU A 1 280 ? 3.564 -8.257 6.639 1.00 93.56 280 LEU A C 1
ATOM 2072 O O . LEU A 1 280 ? 4.138 -9.076 5.921 1.00 93.56 280 LEU A O 1
ATOM 2076 N N . PRO A 1 281 ? 2.918 -7.197 6.120 1.00 91.56 281 PRO A N 1
ATOM 2077 C CA . PRO A 1 281 ? 2.975 -6.913 4.692 1.00 91.56 281 PRO A CA 1
ATOM 2078 C C . PRO A 1 281 ? 4.412 -6.563 4.281 1.00 91.56 281 PRO A C 1
ATOM 2080 O O . PRO A 1 281 ? 5.220 -6.171 5.133 1.00 91.56 281 PRO A O 1
ATOM 2083 N N . PRO A 1 282 ? 4.733 -6.594 2.978 1.00 87.00 282 PRO A N 1
ATOM 2084 C CA . PRO A 1 282 ? 5.962 -5.996 2.478 1.00 87.00 282 PRO A CA 1
ATOM 2085 C C . PRO A 1 282 ? 6.070 -4.523 2.915 1.00 87.00 282 PRO A C 1
ATOM 2087 O O . PRO A 1 282 ? 5.384 -3.643 2.400 1.00 87.00 282 PRO A O 1
ATOM 2090 N N . ILE A 1 283 ? 6.951 -4.244 3.879 1.00 88.06 283 ILE A N 1
ATOM 2091 C CA . ILE A 1 283 ? 7.256 -2.892 4.389 1.00 88.06 283 ILE A CA 1
ATOM 2092 C C . ILE A 1 283 ? 8.455 -2.271 3.668 1.00 88.06 283 ILE A C 1
ATOM 2094 O O . ILE A 1 283 ? 9.210 -1.480 4.234 1.00 88.06 283 ILE A O 1
ATOM 2098 N N . GLU A 1 284 ? 8.672 -2.684 2.428 1.00 88.06 284 GLU A N 1
ATOM 2099 C CA . GLU A 1 284 ? 9.813 -2.286 1.618 1.00 88.06 284 GLU A CA 1
ATOM 2100 C C . GLU A 1 284 ? 9.760 -0.793 1.281 1.00 88.06 284 GLU A C 1
ATOM 2102 O O . GLU A 1 284 ? 8.706 -0.148 1.250 1.00 88.06 284 GLU A O 1
ATOM 2107 N N . GLU A 1 285 ? 10.924 -0.202 1.048 1.00 89.81 285 GLU A N 1
ATOM 2108 C CA . GLU A 1 285 ? 10.994 1.016 0.255 1.00 89.81 285 GLU A CA 1
ATOM 2109 C C . GLU A 1 285 ? 10.664 0.736 -1.209 1.00 89.81 285 GLU A C 1
ATOM 2111 O O . GLU A 1 285 ? 10.766 -0.390 -1.689 1.00 89.81 285 GLU A O 1
ATOM 2116 N N . ARG A 1 286 ? 10.314 1.796 -1.937 1.00 88.25 286 ARG A N 1
ATOM 2117 C CA . ARG A 1 286 ? 10.242 1.768 -3.398 1.00 88.25 286 ARG A CA 1
ATOM 2118 C C . ARG A 1 286 ? 11.234 2.770 -3.969 1.00 88.25 286 ARG A C 1
ATOM 2120 O O . ARG A 1 286 ? 10.925 3.946 -4.161 1.00 88.25 286 ARG A O 1
ATOM 2127 N N . GLY A 1 287 ? 12.477 2.329 -4.148 1.00 92.19 287 GLY A N 1
ATOM 2128 C CA . GLY A 1 287 ? 13.506 3.078 -4.868 1.00 92.19 287 GLY A CA 1
ATOM 2129 C C . GLY A 1 287 ? 13.596 2.602 -6.314 1.00 92.19 287 GLY A C 1
ATOM 2130 O O . GLY A 1 287 ? 14.209 1.573 -6.584 1.00 92.19 287 GLY A O 1
ATOM 2131 N N . TYR A 1 288 ? 12.965 3.337 -7.229 1.00 93.69 288 TYR A N 1
AT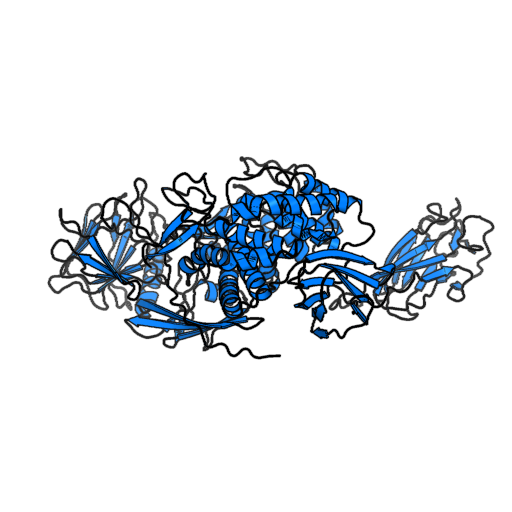OM 2132 C CA . TYR A 1 288 ? 12.928 2.995 -8.653 1.00 93.69 288 TYR A CA 1
ATOM 2133 C C . TYR A 1 288 ? 14.238 3.289 -9.373 1.00 93.69 288 TYR A C 1
ATOM 2135 O O . TYR A 1 288 ? 14.944 4.232 -9.028 1.00 93.69 288 TYR A O 1
ATOM 2143 N N . LEU A 1 289 ? 14.510 2.534 -10.434 1.00 93.62 289 LEU A N 1
ATOM 2144 C CA . LEU A 1 289 ? 15.585 2.830 -11.373 1.00 93.62 289 LEU A CA 1
ATOM 2145 C C . LEU A 1 289 ? 15.012 3.587 -12.573 1.00 93.62 289 LEU A C 1
ATOM 2147 O O . LEU A 1 289 ? 13.937 3.260 -13.076 1.00 93.62 289 LEU A O 1
ATOM 2151 N N . ARG A 1 290 ? 15.744 4.586 -13.065 1.00 92.31 290 ARG A N 1
ATOM 2152 C CA . ARG A 1 290 ? 15.393 5.313 -14.288 1.00 92.31 290 ARG A CA 1
ATOM 2153 C C . ARG A 1 290 ? 15.738 4.468 -15.526 1.00 92.31 290 ARG A C 1
ATOM 2155 O O . ARG A 1 290 ? 16.927 4.222 -15.740 1.00 92.31 290 ARG A O 1
ATOM 2162 N N . PRO A 1 291 ? 14.758 4.043 -16.353 1.00 89.06 291 PRO A N 1
ATOM 2163 C CA . PRO A 1 291 ? 15.031 3.343 -17.610 1.00 89.06 291 PRO A CA 1
ATOM 2164 C C . PRO A 1 291 ? 15.479 4.323 -18.715 1.00 89.06 291 PRO A C 1
ATOM 2166 O O . PRO A 1 291 ? 15.186 5.525 -18.635 1.00 89.06 291 PRO A O 1
ATOM 2169 N N . PRO A 1 292 ? 16.144 3.848 -19.787 1.00 83.81 292 PRO A N 1
ATOM 2170 C CA . PRO A 1 292 ? 16.441 4.678 -20.952 1.00 83.81 292 PRO A CA 1
ATOM 2171 C C . PRO A 1 292 ? 15.185 4.947 -21.804 1.00 83.81 292 PRO A C 1
ATOM 2173 O O . PRO A 1 292 ? 14.215 4.197 -21.770 1.00 83.81 292 PRO A O 1
ATOM 2176 N N . GLY A 1 293 ? 15.217 5.999 -22.632 1.00 70.69 293 GLY A N 1
ATOM 2177 C CA . GLY A 1 293 ? 14.293 6.139 -23.772 1.00 70.69 293 GLY A CA 1
ATOM 2178 C C . GLY A 1 293 ? 12.856 6.604 -23.483 1.00 70.69 293 GLY A C 1
ATOM 2179 O O . GLY A 1 293 ? 12.017 6.496 -24.368 1.00 70.69 293 GLY A O 1
ATOM 2180 N N . GLN A 1 294 ? 12.555 7.159 -22.302 1.00 79.12 294 GLN A N 1
ATOM 2181 C CA . GLN A 1 294 ? 11.191 7.569 -21.901 1.00 79.12 294 GLN A CA 1
ATOM 2182 C C . GLN A 1 294 ? 11.050 9.081 -21.629 1.00 79.12 294 GLN A C 1
ATOM 2184 O O . GLN A 1 294 ? 10.373 9.505 -20.691 1.00 79.12 294 GLN A O 1
ATOM 2189 N N . ALA A 1 295 ? 11.700 9.922 -22.443 1.00 82.69 295 ALA A N 1
ATOM 2190 C CA . ALA A 1 295 ? 11.806 11.365 -22.193 1.00 82.69 295 ALA A CA 1
ATOM 2191 C C . ALA A 1 295 ? 10.442 12.069 -22.054 1.00 82.69 295 ALA A C 1
ATOM 2193 O O . ALA A 1 295 ? 10.252 12.843 -21.123 1.00 82.69 295 ALA A O 1
ATOM 2194 N N . ALA A 1 296 ? 9.467 11.762 -22.918 1.00 85.88 296 ALA A N 1
ATOM 2195 C CA . ALA A 1 296 ? 8.138 12.382 -22.855 1.00 85.88 296 ALA A CA 1
ATOM 2196 C C . ALA A 1 296 ? 7.397 12.062 -21.542 1.00 85.88 296 ALA A C 1
ATOM 2198 O O . ALA A 1 296 ? 6.768 12.934 -20.946 1.00 85.88 296 ALA A O 1
ATOM 2199 N N . ARG A 1 297 ? 7.517 10.823 -21.049 1.00 89.44 297 ARG A N 1
ATOM 2200 C CA . ARG A 1 297 ? 6.903 10.395 -19.783 1.00 89.44 297 ARG A CA 1
ATOM 2201 C C . ARG A 1 297 ? 7.613 10.999 -18.568 1.00 89.44 297 ARG A C 1
ATOM 2203 O O . ARG A 1 297 ? 6.964 11.333 -17.582 1.00 89.44 297 ARG A O 1
ATOM 2210 N N . GLN A 1 298 ? 8.927 11.209 -18.655 1.00 85.25 298 GLN A N 1
ATOM 2211 C CA . GLN A 1 298 ? 9.683 11.944 -17.637 1.00 85.25 298 GLN A CA 1
ATOM 2212 C C . GLN A 1 298 ? 9.323 13.436 -17.613 1.00 85.25 298 GLN A C 1
ATOM 2214 O O . GLN A 1 298 ? 9.225 14.007 -16.529 1.00 85.25 298 GLN A O 1
ATOM 2219 N N . VAL A 1 299 ? 9.084 14.066 -18.769 1.00 87.69 299 VAL A N 1
ATOM 2220 C CA . VAL A 1 299 ? 8.575 15.449 -18.837 1.00 87.69 299 VAL A CA 1
ATOM 2221 C C . VAL A 1 299 ? 7.224 15.538 -18.134 1.00 87.69 299 VAL A C 1
ATOM 2223 O O . VAL A 1 299 ? 7.091 16.322 -17.200 1.00 87.69 299 VAL A O 1
ATOM 2226 N N . LEU A 1 300 ? 6.284 14.648 -18.477 1.00 88.31 300 LEU A N 1
ATOM 2227 C CA . LEU A 1 300 ? 4.983 14.558 -17.811 1.00 88.31 300 LEU A CA 1
ATOM 2228 C C . LEU A 1 300 ? 5.125 14.478 -16.283 1.00 88.31 300 LEU A C 1
ATOM 2230 O O . LEU A 1 300 ? 4.521 15.274 -15.572 1.00 88.31 300 LEU A O 1
ATOM 2234 N N . LEU A 1 301 ? 5.946 13.552 -15.779 1.00 89.94 301 LEU A N 1
ATOM 2235 C CA . LEU A 1 301 ? 6.213 13.410 -14.345 1.00 89.94 301 LEU A CA 1
ATOM 2236 C C . LEU A 1 301 ? 6.708 14.717 -13.707 1.00 89.94 301 LEU A C 1
ATOM 2238 O O . LEU A 1 301 ? 6.246 15.095 -12.632 1.00 89.94 301 LEU A O 1
ATOM 2242 N N . ASN A 1 302 ? 7.659 15.394 -14.350 1.00 88.25 302 ASN A N 1
ATOM 2243 C CA . ASN A 1 302 ? 8.267 16.607 -13.811 1.00 88.25 302 ASN A CA 1
ATOM 2244 C C . ASN A 1 302 ? 7.311 17.811 -13.852 1.00 88.25 302 ASN A C 1
ATOM 2246 O O . ASN A 1 302 ? 7.353 18.633 -12.935 1.00 88.25 302 ASN A O 1
ATOM 2250 N N . ASP A 1 303 ? 6.404 17.872 -14.829 1.00 86.00 303 ASP A N 1
ATOM 2251 C CA . ASP A 1 303 ? 5.339 18.879 -14.892 1.00 86.00 303 ASP A CA 1
ATOM 2252 C C . ASP A 1 303 ? 4.336 18.723 -13.737 1.00 86.00 303 ASP A C 1
ATOM 2254 O O . ASP A 1 303 ? 3.871 19.717 -13.176 1.00 86.00 303 ASP A O 1
ATOM 2258 N N . LEU A 1 304 ? 4.037 17.481 -13.325 1.00 84.00 304 LEU A N 1
ATOM 2259 C CA . LEU A 1 304 ? 3.125 17.205 -12.205 1.00 84.00 304 LEU A CA 1
ATOM 2260 C C . LEU A 1 304 ? 3.666 17.702 -10.855 1.00 84.00 304 LEU A C 1
ATOM 2262 O O . LEU A 1 304 ? 2.875 17.928 -9.944 1.00 84.00 304 LEU A O 1
ATOM 2266 N N . VAL A 1 305 ? 4.983 17.890 -10.711 1.00 81.69 305 VAL A N 1
ATOM 2267 C CA . VAL A 1 305 ? 5.619 18.272 -9.432 1.00 81.69 305 VAL A CA 1
ATOM 2268 C C . VAL A 1 305 ? 6.267 19.653 -9.438 1.00 81.69 305 VAL A C 1
ATOM 2270 O O . VAL A 1 305 ? 6.642 20.146 -8.378 1.00 81.69 305 VAL A O 1
ATOM 2273 N N . GLY A 1 306 ? 6.371 20.319 -10.591 1.00 68.06 306 GLY A N 1
ATOM 2274 C CA . GLY A 1 306 ? 7.079 21.601 -10.723 1.00 68.06 306 GLY A CA 1
ATOM 2275 C C . GLY A 1 306 ? 6.501 22.762 -9.895 1.00 68.06 306 GLY A C 1
ATOM 2276 O O . GLY A 1 306 ? 7.168 23.775 -9.711 1.00 68.06 306 GLY A O 1
ATOM 2277 N N . HIS A 1 307 ? 5.282 22.622 -9.364 1.00 71.50 307 HIS A N 1
ATOM 2278 C CA . HIS A 1 307 ? 4.609 23.626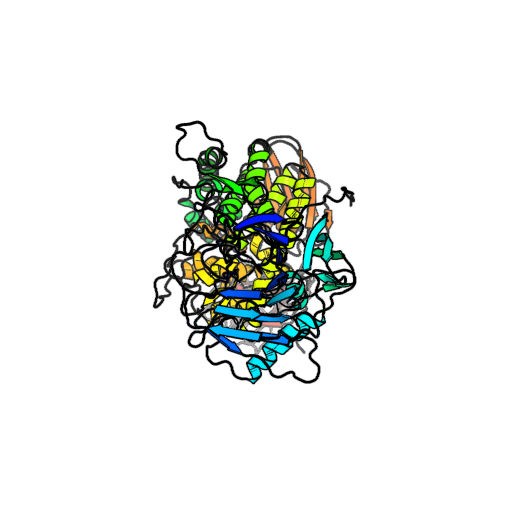 -8.531 1.00 71.50 307 HIS A CA 1
ATOM 2279 C C . HIS A 1 307 ? 4.789 23.409 -7.012 1.00 71.50 307 HIS A C 1
ATOM 2281 O O . HIS A 1 307 ? 4.387 24.261 -6.218 1.00 71.50 307 HIS A O 1
ATOM 2287 N N . LEU A 1 308 ? 5.398 22.294 -6.589 1.00 67.19 308 LEU A N 1
ATOM 2288 C CA . LEU A 1 308 ? 5.408 21.813 -5.197 1.00 67.19 308 LEU A CA 1
ATOM 2289 C C . LEU A 1 308 ? 6.422 22.491 -4.258 1.00 67.19 308 LEU A C 1
ATOM 2291 O O . LEU A 1 308 ? 6.716 21.977 -3.186 1.00 67.19 308 LEU A O 1
ATOM 2295 N N . ALA A 1 309 ? 6.927 23.671 -4.621 1.00 60.19 309 ALA A N 1
ATOM 2296 C CA . ALA A 1 309 ? 7.896 24.437 -3.828 1.00 60.19 309 ALA A CA 1
ATOM 2297 C C . ALA A 1 309 ? 7.357 25.798 -3.326 1.00 60.19 309 ALA A C 1
ATOM 2299 O O . ALA A 1 309 ? 8.135 26.690 -2.989 1.00 60.19 309 ALA A O 1
ATOM 2300 N N . GLY A 1 310 ? 6.030 25.985 -3.310 1.00 58.28 310 GLY A N 1
ATOM 2301 C CA . GLY A 1 310 ? 5.364 27.192 -2.793 1.00 58.28 310 GLY A CA 1
ATOM 2302 C C . GLY A 1 310 ? 5.072 27.152 -1.279 1.00 58.28 310 GLY A C 1
ATOM 2303 O O . GLY A 1 310 ? 5.145 26.086 -0.673 1.00 58.28 310 GLY A O 1
ATOM 2304 N N . PRO A 1 311 ? 4.733 28.293 -0.643 1.00 54.03 311 PRO A N 1
ATOM 2305 C CA . PRO A 1 311 ? 4.414 28.351 0.784 1.00 54.03 311 PRO A CA 1
ATOM 2306 C C . PRO A 1 311 ? 3.032 27.757 1.090 1.00 54.03 311 PRO A C 1
ATOM 2308 O O . PRO A 1 311 ? 2.015 28.432 0.943 1.00 54.03 311 PRO A O 1
ATOM 2311 N N . TRP A 1 312 ? 3.005 26.514 1.569 1.00 59.69 312 TRP A N 1
ATOM 2312 C CA . TRP A 1 312 ? 1.797 25.818 2.028 1.00 59.69 312 TRP A CA 1
ATOM 2313 C C . TRP A 1 312 ? 1.986 25.442 3.495 1.00 59.69 312 TRP A C 1
ATOM 2315 O O . TRP A 1 312 ? 2.743 24.532 3.811 1.00 59.69 312 TRP A O 1
ATOM 2325 N N . VAL A 1 313 ? 1.405 26.212 4.417 1.00 60.56 313 VAL A N 1
ATOM 2326 C CA . VAL A 1 313 ? 1.706 26.034 5.844 1.00 60.56 313 VAL A CA 1
ATOM 2327 C C . VAL A 1 313 ? 0.508 26.360 6.726 1.00 60.56 313 VAL A C 1
ATOM 2329 O O . VAL A 1 313 ? 0.393 27.469 7.249 1.00 60.56 313 VAL A O 1
ATOM 2332 N N . THR A 1 314 ? -0.389 25.388 6.913 1.00 73.81 314 THR A N 1
ATOM 2333 C CA . THR A 1 314 ? -1.461 25.493 7.919 1.00 73.81 314 THR A CA 1
ATOM 2334 C C . THR A 1 314 ? -1.315 24.500 9.070 1.00 73.81 314 THR A C 1
ATOM 2336 O O . THR A 1 314 ? -1.686 24.833 10.197 1.00 73.81 314 THR A O 1
ATOM 2339 N N . ASN A 1 315 ? -0.737 23.324 8.814 1.00 85.12 315 ASN A N 1
ATOM 2340 C CA . ASN A 1 315 ? -0.562 22.231 9.775 1.00 85.12 315 ASN A CA 1
ATOM 2341 C C . ASN A 1 315 ? 0.700 21.396 9.438 1.00 85.12 315 ASN A C 1
ATOM 2343 O O . ASN A 1 315 ? 1.398 21.687 8.464 1.00 85.12 315 ASN A O 1
ATOM 2347 N N . ALA A 1 316 ? 1.024 20.371 10.238 1.00 88.88 316 ALA A N 1
ATOM 2348 C CA . ALA A 1 316 ? 2.227 19.563 10.012 1.00 88.88 316 ALA A CA 1
ATOM 2349 C C . ALA A 1 316 ? 2.138 18.638 8.781 1.00 88.88 316 ALA A C 1
ATOM 2351 O O . ALA A 1 316 ? 3.181 18.259 8.248 1.00 88.88 316 ALA A O 1
ATOM 2352 N N . VAL A 1 317 ? 0.936 18.299 8.300 1.00 88.25 317 VAL A N 1
ATOM 2353 C CA . VAL A 1 317 ? 0.742 17.527 7.059 1.00 88.25 317 VAL A CA 1
ATOM 2354 C C . VAL A 1 317 ? 1.223 18.342 5.864 1.00 88.25 317 VAL A C 1
ATOM 2356 O O . VAL A 1 317 ? 2.056 17.855 5.101 1.00 88.25 317 VAL A O 1
ATOM 2359 N N . ASP A 1 318 ? 0.809 19.606 5.758 1.00 85.31 318 ASP A N 1
ATOM 2360 C CA . ASP A 1 318 ? 1.286 20.512 4.702 1.00 85.31 318 ASP A CA 1
ATOM 2361 C C . ASP A 1 318 ? 2.817 20.677 4.756 1.00 85.31 318 ASP A C 1
ATOM 2363 O O . ASP A 1 318 ? 3.497 20.695 3.733 1.00 85.31 318 ASP A O 1
ATOM 2367 N N . MET A 1 319 ? 3.372 20.771 5.972 1.00 86.00 319 MET A N 1
ATOM 2368 C CA . MET A 1 319 ? 4.801 21.021 6.203 1.00 86.00 319 MET A CA 1
ATOM 2369 C C . MET A 1 319 ? 5.705 19.823 5.902 1.00 86.00 319 MET A C 1
ATOM 2371 O O . MET A 1 319 ? 6.878 20.015 5.576 1.00 86.00 319 MET A O 1
ATOM 2375 N N . ALA A 1 320 ? 5.214 18.599 6.093 1.00 86.88 320 ALA A N 1
ATOM 2376 C CA . ALA A 1 320 ? 6.040 17.394 6.050 1.00 86.88 320 ALA A CA 1
ATOM 2377 C C . ALA A 1 320 ? 5.669 16.453 4.900 1.00 86.88 320 ALA A C 1
ATOM 2379 O O . ALA A 1 320 ? 6.558 15.818 4.329 1.00 86.88 320 ALA A O 1
ATOM 2380 N N . TYR A 1 321 ? 4.384 16.364 4.557 1.00 89.31 321 TYR A N 1
ATOM 2381 C CA . TYR A 1 321 ? 3.847 15.339 3.672 1.00 89.31 321 TYR A CA 1
ATOM 2382 C C . TYR A 1 321 ? 3.474 15.863 2.283 1.00 89.31 321 TYR A C 1
ATOM 2384 O O . TYR A 1 321 ? 4.086 15.431 1.297 1.00 89.31 321 TYR A O 1
ATOM 2392 N N . ALA A 1 322 ? 2.478 16.755 2.222 1.00 83.81 322 ALA A N 1
ATOM 2393 C CA . ALA A 1 322 ? 1.685 17.026 1.023 1.00 83.81 322 ALA A CA 1
ATOM 2394 C C . ALA A 1 322 ? 2.555 17.421 -0.181 1.00 83.81 322 ALA A C 1
ATOM 2396 O O . ALA A 1 322 ? 3.402 18.314 -0.105 1.00 83.81 322 ALA A O 1
ATOM 2397 N N . GLY A 1 323 ? 2.373 16.721 -1.305 1.00 81.12 323 GLY A N 1
ATOM 2398 C CA . GLY A 1 323 ? 3.139 16.920 -2.539 1.00 81.12 323 GLY A CA 1
ATOM 2399 C C . GLY A 1 323 ? 4.572 16.387 -2.497 1.00 81.12 323 GLY A C 1
ATOM 2400 O O . GLY A 1 323 ? 4.962 15.576 -3.340 1.00 81.12 323 GLY A O 1
ATOM 2401 N N . MET A 1 324 ? 5.366 16.829 -1.522 1.00 86.31 324 MET A N 1
ATOM 2402 C CA . MET A 1 324 ? 6.796 16.519 -1.423 1.00 86.31 324 MET A CA 1
ATOM 2403 C C . MET A 1 324 ? 7.044 15.017 -1.279 1.00 86.31 324 MET A C 1
ATOM 2405 O O . MET A 1 324 ? 7.907 14.458 -1.957 1.00 86.31 324 MET A O 1
ATOM 2409 N N . THR A 1 325 ? 6.249 14.344 -0.447 1.00 89.50 325 THR A N 1
ATOM 2410 C CA . THR A 1 325 ? 6.401 12.908 -0.188 1.00 89.50 325 THR A CA 1
ATOM 2411 C C . THR A 1 325 ? 6.047 12.070 -1.409 1.00 89.50 325 THR A C 1
ATOM 2413 O O . THR A 1 325 ? 6.797 11.161 -1.758 1.00 89.50 325 THR A O 1
ATOM 2416 N N . ASN A 1 326 ? 4.956 12.391 -2.110 1.00 89.31 326 ASN A N 1
ATOM 2417 C CA . ASN A 1 326 ? 4.568 11.687 -3.335 1.00 89.31 326 ASN A CA 1
ATOM 2418 C C . ASN A 1 326 ? 5.629 11.876 -4.423 1.00 89.31 326 ASN A C 1
ATOM 2420 O O . ASN A 1 326 ? 6.058 10.895 -5.027 1.00 89.31 326 ASN A O 1
ATOM 2424 N N . ALA A 1 327 ? 6.120 13.103 -4.622 1.00 89.69 327 ALA A N 1
ATOM 2425 C CA . ALA A 1 327 ? 7.203 13.386 -5.563 1.00 89.69 327 ALA A CA 1
ATOM 2426 C C . ALA A 1 327 ? 8.483 12.607 -5.225 1.00 89.69 327 ALA A C 1
ATOM 2428 O O . ALA A 1 327 ? 9.118 12.027 -6.107 1.00 89.69 327 ALA A O 1
ATOM 2429 N N . ALA A 1 328 ? 8.822 12.513 -3.939 1.00 89.56 328 ALA A N 1
ATOM 2430 C CA . ALA A 1 328 ? 9.995 11.801 -3.450 1.00 89.56 328 ALA A CA 1
ATOM 2431 C C . ALA A 1 328 ? 9.982 10.285 -3.691 1.00 89.56 328 ALA A C 1
ATOM 2433 O O . ALA A 1 328 ? 11.034 9.642 -3.643 1.00 89.56 328 ALA A O 1
ATOM 2434 N N . VAL A 1 329 ? 8.827 9.690 -3.977 1.00 89.88 329 VAL A N 1
ATOM 2435 C CA . VAL A 1 329 ? 8.735 8.287 -4.406 1.00 89.88 329 VAL A CA 1
ATOM 2436 C C . VAL A 1 329 ? 9.369 8.099 -5.788 1.00 89.88 329 VAL A C 1
ATOM 2438 O O . VAL A 1 329 ? 10.036 7.098 -6.025 1.00 89.88 329 VAL A O 1
ATOM 2441 N N . ALA A 1 330 ? 9.256 9.094 -6.669 1.00 91.88 330 ALA A N 1
ATOM 2442 C CA . ALA A 1 330 ? 9.804 9.075 -8.022 1.00 91.88 330 ALA A CA 1
ATOM 2443 C C . ALA A 1 330 ? 11.230 9.653 -8.112 1.00 91.88 330 ALA A C 1
ATOM 2445 O O . ALA A 1 330 ? 11.636 10.093 -9.183 1.00 91.88 330 ALA A O 1
ATOM 2446 N N . TRP A 1 331 ? 11.985 9.692 -7.005 1.00 91.94 331 TRP A N 1
ATOM 2447 C CA . TRP A 1 331 ? 13.203 10.506 -6.873 1.00 91.94 331 TRP A CA 1
ATOM 2448 C C . TRP A 1 331 ? 14.189 10.400 -8.048 1.00 91.94 331 TRP A C 1
ATOM 2450 O O . TRP A 1 331 ? 14.516 11.444 -8.617 1.00 91.94 331 TRP A O 1
ATOM 2460 N N . PRO A 1 332 ? 14.600 9.198 -8.504 1.00 91.62 332 PRO A N 1
ATOM 2461 C CA . PRO A 1 332 ? 15.559 9.075 -9.606 1.00 91.62 332 PRO A CA 1
ATOM 2462 C C . PRO A 1 332 ? 14.970 9.427 -10.978 1.00 91.62 332 PRO A C 1
ATOM 2464 O O . PRO A 1 332 ? 15.688 9.509 -11.962 1.00 91.62 332 PRO A O 1
ATOM 2467 N N . LEU A 1 333 ? 13.661 9.642 -11.088 1.00 91.50 333 LEU A N 1
ATOM 2468 C CA . LEU A 1 333 ? 12.987 10.060 -12.321 1.00 91.50 333 LEU A CA 1
ATOM 2469 C C . LEU A 1 333 ? 12.762 11.582 -12.380 1.00 91.50 333 LEU A C 1
ATOM 2471 O O . LEU A 1 333 ? 12.350 12.113 -13.415 1.00 91.50 333 LEU A O 1
ATOM 2475 N N . LEU A 1 334 ? 13.023 12.294 -11.280 1.00 91.12 334 LEU A N 1
ATOM 2476 C CA . LEU A 1 334 ? 12.926 13.747 -11.218 1.00 91.12 334 LEU A CA 1
ATOM 2477 C C . LEU A 1 334 ? 14.187 14.413 -11.772 1.00 91.12 334 LEU A C 1
ATOM 2479 O O . LEU A 1 334 ? 15.297 13.900 -11.654 1.00 91.12 334 LEU A O 1
ATOM 2483 N N . THR A 1 335 ? 14.019 15.607 -12.336 1.00 90.38 335 THR A N 1
ATOM 2484 C CA . THR A 1 335 ? 15.156 16.460 -12.690 1.00 90.38 335 THR A CA 1
ATOM 2485 C C . THR A 1 335 ? 15.899 16.921 -11.428 1.00 90.38 335 THR A C 1
ATOM 2487 O O . THR A 1 335 ? 15.264 17.137 -10.389 1.00 90.38 335 THR A O 1
ATOM 2490 N N . PRO A 1 336 ? 17.218 17.184 -11.508 1.00 89.81 336 PRO A N 1
ATOM 2491 C CA . PRO A 1 336 ? 17.976 17.732 -10.380 1.00 89.81 336 PRO A CA 1
ATOM 2492 C C . PRO A 1 336 ? 17.383 19.031 -9.811 1.00 89.81 336 PRO A C 1
ATOM 2494 O O . PRO A 1 336 ? 17.438 19.266 -8.606 1.00 89.81 336 PRO A O 1
ATOM 2497 N N . ALA A 1 337 ? 16.769 19.864 -10.661 1.00 88.62 337 ALA A N 1
ATOM 2498 C CA . ALA A 1 337 ? 16.096 21.090 -10.235 1.00 88.62 337 ALA A CA 1
ATOM 2499 C C . ALA A 1 337 ? 14.885 20.802 -9.330 1.00 88.62 337 ALA A C 1
ATOM 2501 O O . ALA A 1 337 ? 14.759 21.411 -8.268 1.00 88.62 337 ALA A O 1
ATOM 2502 N N . ASN A 1 338 ? 14.036 19.840 -9.705 1.00 89.56 338 ASN A N 1
ATOM 2503 C CA . ASN A 1 338 ? 12.888 19.436 -8.890 1.00 89.56 338 ASN A CA 1
ATOM 2504 C C . ASN A 1 338 ? 13.325 18.748 -7.589 1.00 89.56 338 ASN A C 1
ATOM 2506 O O . ASN A 1 338 ? 12.780 19.055 -6.530 1.00 89.56 338 ASN A O 1
ATOM 2510 N N . GLN A 1 339 ? 14.351 17.889 -7.631 1.00 90.44 339 GLN A N 1
ATOM 2511 C CA . GLN A 1 339 ? 14.932 17.290 -6.421 1.00 90.44 339 GLN A CA 1
ATOM 2512 C C . GLN A 1 339 ? 15.430 18.364 -5.436 1.00 90.44 339 GLN A C 1
ATOM 2514 O O . GLN A 1 339 ? 15.147 18.301 -4.235 1.00 90.44 339 GLN A O 1
ATOM 2519 N N . ALA A 1 340 ? 16.138 19.383 -5.935 1.00 88.31 340 ALA A N 1
ATOM 2520 C CA . ALA A 1 340 ? 16.618 20.493 -5.118 1.00 88.31 340 ALA A CA 1
ATOM 2521 C C . ALA A 1 340 ? 15.464 21.329 -4.543 1.00 88.31 340 ALA A C 1
ATOM 2523 O O . ALA A 1 340 ? 15.492 21.678 -3.364 1.00 88.31 340 ALA A O 1
ATOM 2524 N N . ALA A 1 341 ? 14.433 21.616 -5.342 1.00 86.38 341 ALA A N 1
ATOM 2525 C CA . ALA A 1 341 ? 13.263 22.373 -4.904 1.00 86.38 341 ALA A CA 1
ATOM 2526 C C . ALA A 1 341 ? 12.512 21.668 -3.759 1.00 86.38 341 ALA A C 1
ATOM 2528 O O . ALA A 1 341 ? 12.235 22.296 -2.738 1.00 86.38 341 ALA A O 1
ATOM 2529 N N . ILE A 1 342 ? 12.271 20.358 -3.887 1.00 87.62 342 ILE A N 1
ATOM 2530 C CA . ILE A 1 342 ? 11.628 19.534 -2.848 1.00 87.62 342 ILE A CA 1
ATOM 2531 C C . ILE A 1 342 ? 12.481 19.505 -1.572 1.00 87.62 342 ILE A C 1
ATOM 2533 O O . ILE A 1 342 ? 11.972 19.740 -0.478 1.00 87.62 342 ILE A O 1
ATOM 2537 N N . THR A 1 343 ? 13.795 19.286 -1.704 1.00 87.19 343 THR A N 1
ATOM 2538 C CA . THR A 1 343 ? 14.718 19.272 -0.553 1.00 87.19 343 THR A CA 1
ATOM 2539 C C . THR A 1 343 ? 14.717 20.612 0.187 1.00 87.19 343 THR A C 1
ATOM 2541 O O . THR A 1 343 ? 14.662 20.649 1.415 1.00 87.19 343 THR A O 1
ATOM 2544 N N . ASN A 1 344 ? 14.741 21.727 -0.547 1.00 86.75 344 ASN A N 1
ATOM 2545 C CA . ASN A 1 344 ? 14.726 23.067 0.036 1.00 86.75 344 ASN A CA 1
ATOM 2546 C C . ASN A 1 344 ? 13.404 23.376 0.752 1.00 86.75 344 ASN A C 1
ATOM 2548 O O . ASN A 1 344 ? 13.425 23.985 1.824 1.00 86.75 344 ASN A O 1
ATOM 2552 N N . ALA A 1 345 ? 12.271 22.941 0.194 1.00 85.25 345 ALA A N 1
ATOM 2553 C CA . ALA A 1 345 ? 10.970 23.072 0.841 1.00 85.25 345 ALA A CA 1
ATOM 2554 C C . ALA A 1 345 ? 10.945 22.307 2.176 1.00 85.25 345 ALA A C 1
ATOM 2556 O O . ALA A 1 345 ? 10.673 22.905 3.218 1.00 85.25 345 ALA A O 1
ATOM 2557 N N . TRP A 1 346 ? 11.357 21.036 2.191 1.00 88.06 346 TRP A N 1
ATOM 2558 C CA . TRP A 1 346 ? 11.461 20.261 3.432 1.00 88.06 346 TRP A CA 1
ATOM 2559 C C . TRP A 1 346 ? 12.374 20.911 4.474 1.00 88.06 346 TRP A C 1
ATOM 2561 O O . TRP A 1 346 ? 11.965 21.066 5.626 1.00 88.06 346 TRP A O 1
ATOM 2571 N N . ASN A 1 347 ? 13.572 21.351 4.078 1.00 87.44 347 ASN A N 1
ATOM 2572 C CA . ASN A 1 347 ? 14.510 22.034 4.977 1.00 87.44 347 ASN A CA 1
ATOM 2573 C C . ASN A 1 347 ? 13.907 23.304 5.596 1.00 87.44 347 ASN A C 1
ATOM 2575 O O . ASN A 1 347 ? 14.212 23.650 6.739 1.00 87.44 347 ASN A O 1
ATOM 2579 N N . THR A 1 348 ? 13.035 23.987 4.854 1.00 85.75 348 THR A N 1
ATOM 2580 C CA . THR A 1 348 ? 12.337 25.185 5.327 1.00 85.75 348 THR A CA 1
ATOM 2581 C C . THR A 1 348 ? 11.259 24.832 6.354 1.00 85.75 348 THR A C 1
ATOM 2583 O O . THR A 1 348 ? 11.174 25.476 7.400 1.00 85.75 348 THR A O 1
ATOM 2586 N N . TYR A 1 349 ? 10.445 23.808 6.089 1.00 85.94 349 TYR A N 1
ATOM 2587 C CA . TYR A 1 349 ? 9.211 23.571 6.844 1.00 85.94 349 TYR A CA 1
ATOM 2588 C C . TYR A 1 349 ? 9.333 22.547 7.974 1.00 85.94 349 TYR A C 1
ATOM 2590 O O . TYR A 1 349 ? 8.713 22.740 9.020 1.00 85.94 349 TYR A O 1
ATOM 2598 N N . LEU A 1 350 ? 10.153 21.499 7.840 1.00 88.62 350 LEU A N 1
ATOM 2599 C CA . LEU A 1 350 ? 10.193 20.393 8.810 1.00 88.62 350 LEU A CA 1
ATOM 2600 C C . LEU A 1 350 ? 10.616 20.828 10.213 1.00 88.62 350 LEU A C 1
ATOM 2602 O O . LEU A 1 350 ? 10.102 20.312 11.204 1.00 88.62 350 LEU A O 1
ATOM 2606 N N . SER A 1 351 ? 11.529 21.796 10.321 1.00 87.19 351 SER A N 1
ATOM 2607 C CA . SER A 1 351 ? 11.944 22.328 11.625 1.00 87.19 351 SER A CA 1
ATOM 2608 C C . SER A 1 351 ? 10.759 22.914 12.405 1.00 87.19 351 SER A C 1
ATOM 2610 O O . SER A 1 351 ? 10.626 22.662 13.602 1.00 87.19 351 SER A O 1
ATOM 2612 N N . THR A 1 352 ? 9.858 23.611 11.709 1.00 85.88 352 THR A N 1
ATOM 2613 C CA . THR A 1 352 ? 8.626 24.177 12.272 1.00 85.88 352 THR A CA 1
ATOM 2614 C C . THR A 1 352 ? 7.574 23.087 12.475 1.00 85.88 352 THR A C 1
ATOM 2616 O O . THR A 1 352 ? 6.997 22.983 13.556 1.00 85.88 352 THR A O 1
ATOM 2619 N N . GLY A 1 353 ? 7.400 22.208 11.484 1.00 88.38 353 GLY A N 1
ATOM 2620 C CA . GLY A 1 353 ? 6.454 21.091 11.507 1.00 88.38 353 GLY A CA 1
ATOM 2621 C C . GLY A 1 353 ? 6.680 20.097 12.640 1.00 88.38 353 GLY A C 1
ATOM 2622 O O . GLY A 1 353 ? 5.741 19.417 13.026 1.00 88.38 353 GLY A O 1
ATOM 2623 N N . PHE A 1 354 ? 7.878 20.046 13.229 1.00 91.69 354 PHE A N 1
ATOM 2624 C CA . PHE A 1 354 ? 8.204 19.176 14.364 1.00 91.69 354 PHE A CA 1
ATOM 2625 C C . PHE A 1 354 ? 8.526 19.938 15.661 1.00 91.69 354 PHE A C 1
ATOM 2627 O O . PHE A 1 354 ? 9.256 19.441 16.520 1.00 91.69 354 PHE A O 1
ATOM 2634 N N . THR A 1 355 ? 7.960 21.135 15.834 1.00 88.12 355 THR A N 1
ATOM 2635 C CA . THR A 1 355 ? 8.025 21.883 17.101 1.00 88.12 355 THR A CA 1
ATOM 2636 C C . THR A 1 355 ? 6.865 21.482 18.023 1.00 88.12 355 THR A C 1
ATOM 2638 O O . THR A 1 355 ? 5.702 21.778 17.749 1.00 88.12 355 THR A O 1
ATOM 2641 N N . MET A 1 356 ? 7.176 20.800 19.129 1.00 90.81 356 MET A N 1
ATOM 2642 C CA . MET A 1 356 ? 6.185 20.186 20.029 1.00 90.81 356 MET A CA 1
ATOM 2643 C C . MET A 1 356 ? 5.815 21.093 21.224 1.00 90.81 356 MET A C 1
ATOM 2645 O O . MET A 1 356 ? 6.682 21.833 21.691 1.00 90.81 356 MET A O 1
ATOM 2649 N N . PRO A 1 357 ? 4.582 21.012 21.767 1.00 89.94 357 PRO A N 1
ATOM 2650 C CA . PRO A 1 357 ? 4.199 21.695 23.011 1.00 89.94 357 PRO A CA 1
ATOM 2651 C C . PRO A 1 357 ? 4.942 21.119 24.239 1.00 89.94 357 PRO A C 1
ATOM 2653 O O . PRO A 1 357 ? 5.459 20.001 24.155 1.00 89.94 357 PRO A O 1
ATOM 2656 N N . PRO A 1 358 ? 5.009 21.823 25.389 1.00 88.88 358 PRO A N 1
ATOM 2657 C CA . PRO A 1 358 ? 4.376 23.109 25.677 1.00 88.88 358 PRO A CA 1
ATOM 2658 C C . PRO A 1 358 ? 5.099 24.280 25.005 1.00 88.88 358 PRO A C 1
ATOM 2660 O O . PRO A 1 358 ? 6.327 24.337 24.955 1.00 88.88 358 PRO A O 1
ATOM 2663 N N . TYR A 1 359 ? 4.326 25.247 24.517 1.00 87.31 359 TYR A N 1
ATOM 2664 C CA . TYR A 1 359 ? 4.861 26.455 23.890 1.00 87.31 359 TYR A CA 1
ATOM 2665 C C . TYR A 1 359 ? 4.995 27.592 24.900 1.00 87.31 359 TYR A C 1
ATOM 2667 O O . TYR A 1 359 ? 4.171 27.740 25.804 1.00 87.31 359 TYR A O 1
ATOM 2675 N N . ALA A 1 360 ? 6.019 28.431 24.731 1.00 86.12 360 ALA A N 1
ATOM 2676 C CA . ALA A 1 360 ? 6.175 29.620 25.560 1.00 86.12 360 ALA A CA 1
ATOM 2677 C C . ALA A 1 360 ? 4.989 30.589 25.347 1.00 86.12 360 ALA A C 1
ATOM 2679 O O . ALA A 1 360 ? 4.490 30.702 24.220 1.00 86.12 360 ALA A O 1
ATOM 2680 N N . PRO A 1 361 ? 4.547 31.331 26.380 1.00 84.38 361 PRO A N 1
ATOM 2681 C CA . PRO A 1 361 ? 3.510 32.348 26.221 1.00 84.38 361 PRO A CA 1
ATOM 2682 C C . PRO A 1 361 ? 3.853 33.346 25.105 1.00 84.38 361 PRO A C 1
ATOM 2684 O O . PRO A 1 361 ? 4.963 33.871 25.058 1.00 84.38 361 PRO A O 1
ATOM 2687 N N . GLY A 1 362 ? 2.901 33.608 24.205 1.00 79.75 362 GLY A N 1
ATOM 2688 C CA . GLY A 1 362 ? 3.091 34.515 23.065 1.00 79.75 362 GLY A CA 1
ATOM 2689 C C . GLY A 1 362 ? 3.787 33.901 21.843 1.00 79.75 362 GLY A C 1
ATOM 2690 O O . GLY A 1 362 ? 4.008 34.612 20.864 1.00 79.75 362 GLY A O 1
ATOM 2691 N N . THR A 1 363 ? 4.109 32.601 21.862 1.00 78.00 363 THR A N 1
ATOM 2692 C CA . THR A 1 363 ? 4.584 31.891 20.663 1.00 78.00 363 THR A CA 1
ATOM 2693 C C . THR A 1 363 ? 3.510 31.966 19.560 1.00 78.00 363 THR A C 1
ATOM 2695 O O . THR A 1 363 ? 2.333 31.759 19.868 1.00 78.00 363 THR A O 1
ATOM 2698 N N . PRO A 1 364 ? 3.869 32.257 18.290 1.00 76.25 364 PRO A N 1
ATOM 2699 C CA . PRO A 1 364 ? 2.933 32.214 17.161 1.00 76.25 364 PRO A CA 1
ATOM 2700 C C . PRO A 1 364 ? 2.203 30.871 17.059 1.00 76.25 364 PRO A C 1
ATOM 2702 O O . PRO A 1 364 ? 2.682 29.879 17.604 1.00 76.25 364 PRO A O 1
ATOM 2705 N N . LYS A 1 365 ? 1.078 30.822 16.326 1.00 73.25 365 LYS A N 1
ATOM 2706 C CA . LYS A 1 365 ? 0.305 29.587 16.105 1.00 73.25 365 LYS A CA 1
ATOM 2707 C C . LYS A 1 365 ? 1.235 28.453 15.649 1.00 73.25 365 LYS A C 1
ATOM 2709 O O . LYS A 1 365 ? 1.852 28.550 14.592 1.00 73.25 365 LYS A O 1
ATOM 2714 N N . GLN A 1 366 ? 1.326 27.410 16.466 1.00 84.06 366 GLN A N 1
ATOM 2715 C CA . GLN A 1 366 ? 2.116 26.212 16.199 1.00 84.06 366 GLN A CA 1
ATOM 2716 C C . GLN A 1 366 ? 1.234 25.103 15.614 1.00 84.06 366 GLN A C 1
ATOM 2718 O O . GLN A 1 366 ? 0.012 25.155 15.785 1.00 84.06 366 GLN A O 1
ATOM 2723 N N . PRO A 1 367 ? 1.826 24.117 14.914 1.00 88.38 367 PRO A N 1
ATOM 2724 C CA . PRO A 1 367 ? 1.043 23.109 14.217 1.00 88.38 367 PRO A CA 1
ATOM 2725 C C . PRO A 1 367 ? 0.463 22.034 15.142 1.00 88.38 367 PRO A C 1
ATOM 2727 O O . PRO A 1 367 ? -0.496 21.396 14.728 1.00 88.38 367 PRO A O 1
ATOM 2730 N N . TRP A 1 368 ? 0.991 21.822 16.354 1.00 92.94 368 TRP A N 1
ATOM 2731 C CA . TRP A 1 368 ? 0.524 20.761 17.257 1.00 92.94 368 TRP A CA 1
ATOM 2732 C C . TRP A 1 368 ? -0.259 21.310 18.446 1.00 92.94 368 TRP A C 1
ATOM 2734 O O . TRP A 1 368 ? 0.093 22.328 19.031 1.00 92.94 368 TRP A O 1
ATOM 2744 N N . ASN A 1 369 ? -1.291 20.583 18.842 1.00 90.81 369 ASN A N 1
ATOM 2745 C CA . ASN A 1 369 ? -2.061 20.784 20.061 1.00 90.81 369 ASN A CA 1
ATOM 2746 C C . ASN A 1 369 ? -1.794 19.604 20.998 1.00 90.81 369 ASN A C 1
ATOM 2748 O O . ASN A 1 369 ? -1.478 18.517 20.523 1.00 90.81 369 ASN A O 1
ATOM 2752 N N . GLU A 1 370 ? -1.908 19.807 22.310 1.00 90.75 370 GLU A N 1
ATOM 2753 C CA . GLU A 1 370 ? -1.752 18.749 23.314 1.00 90.75 370 GLU A CA 1
ATOM 2754 C C . GLU A 1 370 ? -3.001 18.648 24.173 1.00 90.75 370 GLU A C 1
ATOM 2756 O O . GLU A 1 370 ? -3.561 19.657 24.601 1.00 90.75 370 GLU A O 1
ATOM 2761 N N . GLU A 1 371 ? -3.424 17.417 24.418 1.00 85.81 371 GLU A N 1
ATOM 2762 C CA . GLU A 1 371 ? -4.628 17.096 25.161 1.00 85.81 371 GLU A CA 1
ATOM 2763 C C . GLU A 1 371 ? -4.393 15.913 26.079 1.00 85.81 371 GLU A C 1
ATOM 2765 O O . GLU A 1 371 ? -3.523 15.086 25.832 1.00 85.81 371 GLU A O 1
ATOM 2770 N N . THR A 1 372 ? -5.184 15.828 27.141 1.00 79.94 372 THR A N 1
ATOM 2771 C CA . THR A 1 372 ? -5.156 14.693 28.060 1.00 79.94 372 THR A CA 1
ATOM 2772 C C . THR A 1 372 ? -6.262 13.719 27.693 1.00 79.94 372 THR A C 1
ATOM 2774 O O . THR A 1 372 ? -7.428 14.111 27.568 1.00 79.94 372 THR A O 1
ATOM 2777 N N . GLU A 1 373 ? -5.893 12.453 27.517 1.00 72.06 373 GLU A N 1
ATOM 2778 C CA . GLU A 1 373 ? -6.840 11.361 27.403 1.00 72.06 373 GLU A CA 1
ATOM 2779 C C . GLU A 1 373 ? -7.501 11.147 28.773 1.00 72.06 373 GLU A C 1
ATOM 2781 O O . GLU A 1 373 ? -6.817 10.900 29.768 1.00 72.06 373 GLU A O 1
ATOM 2786 N N . PRO A 1 374 ? -8.825 11.312 28.859 1.00 60.69 374 PRO A N 1
ATOM 2787 C CA . PRO A 1 374 ? -9.547 11.417 30.125 1.00 60.69 374 PRO A CA 1
ATOM 2788 C C . PRO A 1 374 ? -9.533 10.142 30.983 1.00 60.69 374 PRO A C 1
ATOM 2790 O O . PRO A 1 374 ? -9.726 10.253 32.193 1.00 60.69 374 PRO A O 1
ATOM 2793 N N . PHE A 1 375 ? -9.323 8.950 30.413 1.00 59.34 375 PHE A N 1
ATOM 2794 C CA . PHE A 1 375 ? -9.387 7.694 31.169 1.00 59.34 375 PHE A CA 1
ATOM 2795 C C . PHE A 1 375 ? -8.043 7.218 31.713 1.00 59.34 375 PHE A C 1
ATOM 2797 O O . PHE A 1 375 ? -7.960 6.737 32.841 1.00 59.34 375 PHE A O 1
ATOM 2804 N N . THR A 1 376 ? -6.993 7.324 30.913 1.00 64.62 376 THR A N 1
ATOM 2805 C CA . THR A 1 376 ? -5.620 6.960 31.266 1.00 64.62 376 THR A CA 1
ATOM 2806 C C . THR A 1 376 ? -4.893 8.116 31.939 1.00 64.62 376 THR A C 1
ATOM 2808 O O . THR A 1 376 ? -3.943 7.881 32.679 1.00 64.62 376 THR A O 1
ATOM 2811 N N . GLY A 1 377 ? -5.329 9.359 31.705 1.00 69.75 377 GLY A N 1
ATOM 2812 C CA . GLY A 1 377 ? -4.631 10.566 32.143 1.00 69.75 377 GLY A CA 1
ATOM 2813 C C . GLY A 1 377 ? -3.369 10.876 31.329 1.00 69.75 377 GLY A C 1
ATOM 2814 O O . GLY A 1 377 ? -2.672 11.843 31.636 1.00 69.75 377 GLY A O 1
ATOM 2815 N N . GLU A 1 378 ? -3.063 10.086 30.297 1.00 78.19 378 GLU A N 1
ATOM 2816 C CA . GLU A 1 378 ? -1.910 10.304 29.425 1.00 78.19 378 GLU A CA 1
ATOM 2817 C C . GLU A 1 378 ? -2.174 11.452 28.450 1.00 78.19 378 GLU A C 1
ATOM 2819 O O . GLU A 1 378 ? -3.279 11.596 27.927 1.00 78.19 378 GLU A O 1
ATOM 2824 N N . SER A 1 379 ? -1.160 12.273 28.165 1.00 87.06 379 SER A N 1
ATOM 2825 C CA . SER A 1 379 ? -1.286 13.284 27.113 1.00 87.06 379 SER A CA 1
ATOM 2826 C C . SER A 1 379 ? -1.056 12.693 25.725 1.00 87.06 379 SER A C 1
ATOM 2828 O O . SER A 1 379 ? -0.225 11.802 25.556 1.00 87.06 379 SER A O 1
ATOM 2830 N N . TYR A 1 380 ? -1.750 13.218 24.720 1.00 87.12 380 TYR A N 1
ATOM 2831 C CA . TYR A 1 380 ? -1.485 12.992 23.303 1.00 87.12 380 TYR A CA 1
ATOM 2832 C C . TYR A 1 380 ? -1.472 14.320 22.554 1.00 87.12 380 TYR A C 1
ATOM 2834 O O . TYR A 1 380 ? -2.013 15.322 23.024 1.00 87.12 380 TYR A O 1
ATOM 2842 N N . ILE A 1 381 ? -0.839 14.330 21.383 1.00 92.00 381 ILE A N 1
ATOM 2843 C CA . ILE A 1 381 ? -0.770 15.518 20.533 1.00 92.00 381 ILE A CA 1
ATOM 2844 C C . ILE A 1 381 ? -1.434 15.277 19.185 1.00 92.00 381 ILE A C 1
ATOM 2846 O O . ILE A 1 381 ? -1.476 14.145 18.710 1.00 92.00 381 ILE A O 1
ATOM 2850 N N . TRP A 1 382 ? -1.935 16.341 18.565 1.00 91.81 382 TRP A N 1
ATOM 2851 C CA . TRP A 1 382 ? -2.555 16.288 17.241 1.00 91.81 382 TRP A CA 1
ATOM 2852 C C . TRP A 1 382 ? -2.345 17.584 16.454 1.00 91.81 382 TRP A C 1
ATOM 2854 O O . TRP A 1 382 ? -2.196 18.651 17.050 1.00 91.81 382 TRP A O 1
ATOM 2864 N N . THR A 1 383 ? -2.324 17.509 15.120 1.00 92.06 383 THR A N 1
ATOM 2865 C CA . THR A 1 383 ? -2.065 18.681 14.252 1.00 92.06 383 THR A CA 1
ATOM 2866 C C . THR A 1 383 ? -3.230 19.089 13.354 1.00 92.06 383 THR A C 1
ATOM 2868 O O . THR A 1 383 ? -3.418 20.274 13.079 1.00 92.06 383 THR A O 1
ATOM 2871 N N . TYR A 1 384 ? -4.035 18.126 12.918 1.00 89.62 384 TYR A N 1
ATOM 2872 C CA . TYR A 1 384 ? -5.136 18.333 11.989 1.00 89.62 384 TYR A CA 1
ATOM 2873 C C . TYR A 1 384 ? -6.367 17.571 12.471 1.00 89.62 384 TYR A C 1
ATOM 2875 O O . TYR A 1 384 ? -6.238 16.552 13.146 1.00 89.62 384 TYR A O 1
ATOM 2883 N N . HIS A 1 385 ? -7.539 18.109 12.148 1.00 87.62 385 HIS A N 1
ATOM 2884 C CA . HIS A 1 385 ? -8.810 17.406 12.230 1.00 87.62 385 HIS A CA 1
ATOM 2885 C C . HIS A 1 385 ? -9.812 18.051 11.269 1.00 87.62 385 HIS A C 1
ATOM 2887 O O . HIS A 1 385 ? -9.693 19.239 10.943 1.00 87.62 385 HIS A O 1
ATOM 2893 N N . ILE A 1 386 ? -10.846 17.301 10.904 1.00 82.38 386 ILE A N 1
ATOM 2894 C CA . ILE A 1 386 ? -12.088 17.848 10.357 1.00 82.38 386 ILE A CA 1
ATOM 2895 C C . ILE A 1 386 ? -13.171 17.869 11.435 1.00 82.38 386 ILE A C 1
ATOM 2897 O O . ILE A 1 386 ? -13.179 17.053 12.360 1.00 82.38 386 ILE A O 1
ATOM 2901 N N . THR A 1 387 ? -14.096 18.822 11.330 1.00 80.62 387 THR A N 1
ATOM 2902 C CA . THR A 1 387 ? -15.265 18.865 12.211 1.00 80.62 387 THR A CA 1
ATOM 2903 C C . THR A 1 387 ? -16.262 17.796 11.780 1.00 80.62 387 THR A C 1
ATOM 2905 O O . THR A 1 387 ? -16.741 17.806 10.646 1.00 80.62 387 THR A O 1
ATOM 2908 N N . GLY A 1 388 ? -16.550 16.873 12.692 1.00 67.44 388 GLY A N 1
ATOM 2909 C CA . GLY A 1 388 ? -17.521 15.808 12.514 1.00 67.44 388 GLY A CA 1
ATOM 2910 C C . GLY A 1 388 ? -18.965 16.246 12.737 1.00 67.44 388 GLY A C 1
ATOM 2911 O O . GLY A 1 388 ? -19.277 17.430 12.875 1.00 67.44 388 GLY A O 1
ATOM 2912 N N . VAL A 1 389 ? -19.874 15.271 12.787 1.00 60.81 389 VAL A N 1
ATOM 2913 C CA . VAL A 1 389 ? -21.264 15.527 13.191 1.00 60.81 389 VAL A CA 1
ATOM 2914 C C . VAL A 1 389 ? -21.260 15.917 14.671 1.00 60.81 389 VAL A C 1
ATOM 2916 O O . VAL A 1 389 ? -20.737 15.178 15.486 1.00 60.81 389 VAL A O 1
ATOM 2919 N N . GLY A 1 390 ? -21.827 17.064 15.049 1.00 62.97 390 GLY A N 1
ATOM 2920 C CA . GLY A 1 390 ? -21.790 17.516 16.449 1.00 62.97 390 GLY A CA 1
ATOM 2921 C C . GLY A 1 390 ? -20.416 18.083 16.865 1.00 62.97 390 GLY A C 1
ATOM 2922 O O . GLY A 1 390 ? -19.795 18.779 16.064 1.00 62.97 390 GLY A O 1
ATOM 2923 N N . PRO A 1 391 ? -19.951 17.872 18.115 1.00 63.03 391 PRO A N 1
ATOM 2924 C CA . PRO A 1 391 ? -18.688 18.432 18.613 1.00 63.03 391 PRO A CA 1
ATOM 2925 C C . PRO A 1 391 ? -17.435 17.586 18.293 1.00 63.03 391 PRO A C 1
ATOM 2927 O O . PRO A 1 391 ? -16.359 17.908 18.794 1.00 63.03 391 PRO A O 1
ATOM 2930 N N . HIS A 1 392 ? -17.550 16.503 17.516 1.00 68.69 392 HIS A N 1
ATOM 2931 C CA . HIS A 1 392 ? -16.465 15.525 17.333 1.00 68.69 392 HIS A CA 1
ATOM 2932 C C . HIS A 1 392 ? -15.409 15.975 16.329 1.00 68.69 392 HIS A C 1
ATOM 2934 O O . HIS A 1 392 ? -15.696 16.713 15.381 1.00 68.69 392 HIS A O 1
ATOM 2940 N N . ARG A 1 393 ? -14.181 15.484 16.513 1.00 79.25 393 ARG A N 1
ATOM 2941 C CA . ARG A 1 393 ? -13.061 15.739 15.607 1.00 79.25 393 ARG A CA 1
ATOM 2942 C C . ARG A 1 393 ? -12.640 14.439 14.945 1.00 79.25 393 ARG A C 1
ATOM 2944 O O . ARG A 1 393 ? -12.276 13.490 15.636 1.00 79.25 393 ARG A O 1
ATOM 2951 N N . TYR A 1 394 ? -12.685 14.413 13.617 1.00 81.38 394 TYR A N 1
ATOM 2952 C CA . TYR A 1 394 ? -12.202 13.281 12.825 1.00 81.38 394 TYR A CA 1
ATOM 2953 C C . TYR A 1 394 ? -10.856 13.593 12.177 1.00 81.38 394 TYR A C 1
ATOM 2955 O O . TYR A 1 394 ? -10.421 14.745 12.181 1.00 81.38 394 TYR A O 1
ATOM 2963 N N . ASP A 1 395 ? -10.207 12.575 11.624 1.00 85.06 395 ASP A N 1
ATOM 2964 C CA . ASP A 1 395 ? -8.960 12.656 10.855 1.00 85.06 395 ASP A CA 1
ATOM 2965 C C . ASP A 1 395 ? -7.733 13.064 11.690 1.00 85.06 395 ASP A C 1
ATOM 2967 O O . ASP A 1 395 ? -6.739 13.585 11.174 1.00 85.06 395 ASP A O 1
ATOM 2971 N N . ILE A 1 396 ? -7.771 12.821 13.003 1.00 88.12 396 ILE A N 1
ATOM 2972 C CA . ILE A 1 396 ? -6.605 13.033 13.874 1.00 88.12 396 ILE A CA 1
ATOM 2973 C C . ILE A 1 396 ? -5.501 12.014 13.556 1.00 88.12 396 ILE A C 1
ATOM 2975 O O . ILE A 1 396 ? -4.322 12.369 13.505 1.00 88.12 396 ILE A O 1
ATOM 2979 N N . ASP A 1 397 ? -5.871 10.756 13.316 1.00 87.88 397 ASP A N 1
ATOM 2980 C CA . ASP A 1 397 ? -4.972 9.689 12.869 1.00 87.88 397 ASP A CA 1
ATOM 2981 C C . ASP A 1 397 ? -4.316 10.045 11.529 1.00 87.88 397 ASP A C 1
ATOM 2983 O O . ASP A 1 397 ? -3.093 9.966 11.409 1.00 87.88 397 ASP A O 1
ATOM 2987 N N . TRP A 1 398 ? -5.099 10.535 10.565 1.00 89.00 398 TRP A N 1
ATOM 2988 C CA . TRP A 1 398 ? -4.615 11.085 9.298 1.00 89.00 398 TRP A CA 1
ATOM 2989 C C . TRP A 1 398 ? -3.608 12.219 9.528 1.00 89.00 398 TRP A C 1
ATOM 2991 O O . TRP A 1 398 ? -2.475 12.168 9.037 1.00 89.00 398 TRP A O 1
ATOM 3001 N N . GLY A 1 399 ? -3.985 13.195 10.360 1.00 91.00 399 GLY A N 1
ATOM 3002 C CA . GLY A 1 399 ? -3.167 14.353 10.708 1.00 91.00 399 GLY A CA 1
ATOM 3003 C C . GLY A 1 399 ? -1.841 13.983 11.362 1.00 91.00 399 GLY A C 1
ATOM 3004 O O . GLY A 1 399 ? -0.829 14.635 11.124 1.00 91.00 399 GLY A O 1
ATOM 3005 N N . ASN A 1 400 ? -1.822 12.921 12.161 1.00 93.19 400 ASN A N 1
ATOM 3006 C CA . ASN A 1 400 ? -0.634 12.471 12.875 1.00 93.19 400 ASN A CA 1
ATOM 3007 C C . ASN A 1 400 ? 0.227 11.505 12.057 1.00 93.19 400 ASN A C 1
ATOM 3009 O O . ASN A 1 400 ? 1.450 11.511 12.204 1.00 93.19 400 ASN A O 1
ATOM 3013 N N . ALA A 1 401 ? -0.373 10.683 11.198 1.00 93.81 401 ALA A N 1
ATOM 3014 C CA . ALA A 1 401 ? 0.335 9.639 10.467 1.00 93.81 401 ALA A CA 1
ATOM 3015 C C . ALA A 1 401 ? 1.096 10.182 9.252 1.00 93.81 401 ALA A C 1
ATOM 3017 O O . ALA A 1 401 ? 2.241 9.789 9.010 1.00 93.81 401 ALA A O 1
ATOM 3018 N N . LEU A 1 402 ? 0.501 11.111 8.499 1.00 93.50 402 LEU A N 1
ATOM 3019 C CA . LEU A 1 402 ? 1.124 11.656 7.290 1.00 93.50 402 LEU A CA 1
ATOM 3020 C C . LEU A 1 402 ? 2.418 12.444 7.559 1.00 93.50 402 LEU A C 1
ATOM 3022 O O . LEU A 1 402 ? 3.383 12.240 6.818 1.00 93.50 402 LEU A O 1
ATOM 3026 N N . PRO A 1 403 ? 2.543 13.263 8.625 1.00 94.81 403 PRO A N 1
ATOM 3027 C CA . PRO A 1 403 ? 3.809 13.911 8.948 1.00 94.81 403 PRO A CA 1
ATOM 3028 C C . PRO A 1 403 ? 4.925 12.913 9.265 1.00 94.81 403 PRO A C 1
ATOM 3030 O O . PRO A 1 403 ? 6.077 13.160 8.914 1.00 94.81 403 PRO A O 1
ATOM 3033 N N . LEU A 1 404 ? 4.603 11.771 9.885 1.00 96.56 404 LEU A N 1
ATOM 3034 C CA . LEU A 1 404 ? 5.573 10.705 10.163 1.00 96.56 404 LEU A CA 1
ATOM 3035 C C . LEU A 1 404 ? 6.082 10.061 8.870 1.00 96.56 404 LEU A C 1
ATOM 3037 O O . LEU A 1 404 ? 7.284 9.823 8.731 1.00 96.56 404 LEU A O 1
ATOM 3041 N N . LEU A 1 405 ? 5.186 9.844 7.904 1.00 95.38 405 LEU A N 1
ATOM 3042 C CA . LEU A 1 405 ? 5.548 9.388 6.565 1.00 95.38 405 LEU A CA 1
ATOM 3043 C C . LEU A 1 405 ? 6.426 10.418 5.836 1.00 95.38 405 LEU A C 1
ATOM 3045 O O . LEU A 1 405 ? 7.456 10.055 5.271 1.00 95.38 405 LEU A O 1
ATOM 3049 N N . GLY A 1 406 ? 6.071 11.701 5.911 1.00 94.00 406 GLY A N 1
ATOM 3050 C CA . GLY A 1 406 ? 6.866 12.791 5.345 1.00 94.00 406 GLY A CA 1
ATOM 3051 C C . GLY A 1 406 ? 8.266 12.905 5.951 1.00 94.00 406 GLY A C 1
ATOM 3052 O O . GLY A 1 406 ? 9.249 13.053 5.226 1.00 94.00 406 GLY A O 1
ATOM 3053 N N . LEU A 1 407 ? 8.388 12.749 7.273 1.00 95.69 407 LEU A N 1
ATOM 3054 C CA . LEU A 1 407 ? 9.674 12.746 7.974 1.00 95.69 407 LEU A CA 1
ATOM 3055 C C . LEU A 1 407 ? 10.566 11.572 7.545 1.00 95.69 407 LEU A C 1
ATOM 3057 O O . LEU A 1 407 ? 11.765 11.757 7.317 1.00 95.69 407 LEU A O 1
ATOM 3061 N N . GLN A 1 408 ? 9.990 10.375 7.406 1.00 95.44 408 GLN A N 1
ATOM 3062 C CA . GLN A 1 408 ? 10.713 9.196 6.928 1.00 95.44 408 GLN A CA 1
ATOM 3063 C C . GLN A 1 408 ? 11.167 9.361 5.472 1.00 95.44 408 GLN A C 1
ATOM 3065 O O . GLN A 1 408 ? 12.313 9.026 5.149 1.00 95.44 408 GLN A O 1
ATOM 3070 N N . ALA A 1 409 ? 10.307 9.905 4.607 1.00 93.69 409 ALA A N 1
ATOM 3071 C CA . ALA A 1 409 ? 10.637 10.187 3.215 1.00 93.69 409 ALA A CA 1
ATOM 3072 C C . ALA A 1 409 ? 11.755 11.234 3.104 1.00 93.69 409 ALA A C 1
ATOM 3074 O O . ALA A 1 409 ? 12.721 11.007 2.374 1.00 93.69 409 ALA A O 1
ATOM 3075 N N . TYR A 1 410 ? 11.678 12.320 3.883 1.00 93.12 410 TYR A N 1
ATOM 3076 C CA . TYR A 1 410 ? 12.735 13.327 3.973 1.00 93.12 410 TYR A CA 1
ATOM 3077 C C . TYR A 1 410 ? 14.072 12.684 4.323 1.00 93.12 410 TYR A C 1
ATOM 3079 O O . TYR A 1 410 ? 14.999 12.767 3.525 1.00 93.12 410 TYR A O 1
ATOM 3087 N N . ALA A 1 411 ? 14.170 11.979 5.453 1.00 92.88 411 ALA A N 1
ATOM 3088 C CA . ALA A 1 411 ? 15.435 11.396 5.905 1.00 92.88 411 ALA A CA 1
ATOM 3089 C C . ALA A 1 411 ? 16.024 10.409 4.886 1.00 92.88 411 ALA A C 1
ATOM 3091 O O . ALA A 1 411 ? 17.231 10.374 4.649 1.00 92.88 411 ALA A O 1
ATOM 3092 N N . THR A 1 412 ? 15.156 9.651 4.219 1.00 91.19 412 THR A N 1
ATOM 3093 C CA . THR A 1 412 ? 15.536 8.685 3.186 1.00 91.19 412 THR A CA 1
ATOM 3094 C C . THR A 1 412 ? 16.063 9.348 1.899 1.00 91.19 412 THR A C 1
ATOM 3096 O O . THR A 1 412 ? 16.899 8.758 1.208 1.00 91.19 412 THR A O 1
ATOM 3099 N N . ARG A 1 413 ? 15.608 10.564 1.553 1.00 90.00 413 ARG A N 1
ATOM 3100 C CA . ARG A 1 413 ? 16.022 11.294 0.331 1.00 90.00 413 ARG A CA 1
ATOM 3101 C C . ARG A 1 413 ? 17.046 12.405 0.563 1.00 90.00 413 ARG A C 1
ATOM 3103 O O . ARG A 1 413 ? 17.777 12.748 -0.361 1.00 90.00 413 ARG A O 1
ATOM 3110 N N . SER A 1 414 ? 17.122 12.957 1.768 1.00 87.94 414 SER A N 1
ATOM 3111 C CA . SER A 1 414 ? 18.110 13.967 2.160 1.00 87.94 414 SER A CA 1
ATOM 3112 C C . SER A 1 414 ? 19.329 13.355 2.851 1.00 87.94 414 SER A C 1
ATOM 3114 O O . SER A 1 414 ? 20.396 13.962 2.849 1.00 87.94 414 SER A O 1
ATOM 3116 N N . GLY A 1 415 ? 19.195 12.153 3.423 1.00 88.44 415 GLY A N 1
ATOM 3117 C CA . GLY A 1 415 ? 20.229 11.517 4.244 1.00 88.44 415 GLY A CA 1
ATOM 3118 C C . GLY A 1 415 ? 20.322 12.081 5.662 1.00 88.44 415 GLY A C 1
ATOM 3119 O O . GLY A 1 415 ? 21.153 11.618 6.444 1.00 88.44 415 GLY A O 1
ATOM 3120 N N . ASP A 1 416 ? 19.468 13.043 6.023 1.00 90.38 416 ASP A N 1
ATOM 3121 C CA . ASP A 1 416 ? 19.469 13.721 7.321 1.00 90.38 416 ASP A CA 1
ATOM 3122 C C . ASP A 1 416 ? 18.762 12.892 8.413 1.00 90.38 416 ASP A C 1
ATOM 3124 O O . ASP A 1 416 ? 17.817 13.310 9.083 1.00 90.38 416 ASP A O 1
ATOM 3128 N N . TRP A 1 417 ? 19.241 11.663 8.602 1.00 91.06 417 TRP A N 1
ATOM 3129 C CA . TRP A 1 417 ? 18.882 10.810 9.734 1.00 91.06 417 TRP A CA 1
ATOM 3130 C C . TRP A 1 417 ? 19.183 11.443 11.106 1.00 91.06 417 TRP A C 1
ATOM 3132 O O . TRP A 1 417 ? 18.408 11.194 12.036 1.00 91.06 417 TRP A O 1
ATOM 3142 N N . PRO A 1 418 ? 20.223 12.293 11.277 1.00 92.00 418 PRO A N 1
ATOM 3143 C CA . PRO A 1 418 ? 20.407 13.070 12.504 1.00 92.00 418 PRO A CA 1
ATOM 3144 C C . PRO A 1 418 ? 19.215 13.974 12.865 1.00 92.00 418 PRO A C 1
ATOM 3146 O O . PRO A 1 418 ? 18.883 14.123 14.046 1.00 92.00 418 PRO A O 1
ATOM 3149 N N . PHE A 1 419 ? 18.514 14.555 11.888 1.00 92.69 419 PHE A N 1
ATOM 3150 C CA . PHE A 1 419 ? 17.304 15.334 12.164 1.00 92.69 419 PHE A CA 1
ATOM 3151 C C . PHE A 1 419 ? 16.192 14.488 12.791 1.00 92.69 419 PHE A C 1
ATOM 3153 O O . PHE A 1 419 ? 15.550 14.936 13.746 1.00 92.69 419 PHE A O 1
ATOM 3160 N N . VAL A 1 420 ? 16.000 13.257 12.303 1.00 94.44 420 VAL A N 1
ATOM 3161 C CA . VAL A 1 420 ? 15.039 12.300 12.875 1.00 94.44 420 VAL A CA 1
ATOM 3162 C C . VAL A 1 420 ? 15.487 11.856 14.263 1.00 94.44 420 VAL A C 1
ATOM 3164 O O . VAL A 1 420 ? 14.689 11.878 15.198 1.00 94.44 420 VAL A O 1
ATOM 3167 N N . SER A 1 421 ? 16.764 11.496 14.428 1.00 94.56 421 SER A N 1
ATOM 3168 C CA . SER A 1 421 ? 17.285 10.979 15.699 1.00 94.56 421 SER A CA 1
ATOM 3169 C C . SER A 1 421 ? 17.153 12.001 16.833 1.00 94.56 421 SER A C 1
ATOM 3171 O O . SER A 1 421 ? 16.691 11.664 17.923 1.00 94.56 421 SER A O 1
ATOM 3173 N N . THR A 1 422 ? 17.448 13.275 16.562 1.00 95.06 422 THR A N 1
ATOM 3174 C CA . THR A 1 422 ? 17.303 14.375 17.533 1.00 95.06 422 THR A CA 1
ATOM 3175 C C . THR A 1 422 ? 15.847 14.690 17.887 1.00 95.06 422 THR A C 1
ATOM 3177 O O . THR A 1 422 ? 15.584 15.285 18.931 1.00 95.06 422 THR A O 1
ATOM 3180 N N . ARG A 1 423 ? 14.888 14.262 17.057 1.00 95.12 423 ARG A N 1
ATOM 3181 C CA . ARG A 1 423 ? 13.439 14.448 17.247 1.00 95.12 423 ARG A CA 1
ATOM 3182 C C . ARG A 1 423 ? 12.706 13.148 17.543 1.00 95.12 423 ARG A C 1
ATOM 3184 O O . ARG A 1 423 ? 11.479 13.116 17.526 1.00 95.12 423 ARG A O 1
ATOM 3191 N N . TRP A 1 424 ? 13.426 12.085 17.884 1.00 95.81 424 TRP A N 1
ATOM 3192 C CA . TRP A 1 424 ? 12.812 10.781 18.107 1.00 95.81 424 TRP A CA 1
ATOM 3193 C C . TRP A 1 424 ? 11.787 10.788 19.252 1.00 95.81 424 TRP A C 1
ATOM 3195 O O . TRP A 1 424 ? 10.771 10.100 19.185 1.00 95.81 424 TRP A O 1
ATOM 3205 N N . ASN A 1 425 ? 11.985 11.636 20.269 1.00 94.56 425 ASN A N 1
ATOM 3206 C CA . ASN A 1 425 ? 10.983 11.853 21.316 1.00 94.56 425 ASN A CA 1
ATOM 3207 C C . ASN A 1 425 ? 9.687 12.485 20.769 1.00 94.56 425 ASN A C 1
ATOM 3209 O O . ASN A 1 425 ? 8.599 12.078 21.163 1.00 94.56 425 ASN A O 1
ATOM 3213 N N . ALA A 1 426 ? 9.789 13.429 19.828 1.00 94.62 426 ALA A N 1
ATOM 3214 C CA . ALA A 1 426 ? 8.625 14.027 19.179 1.00 94.62 426 ALA A CA 1
ATOM 3215 C C . ALA A 1 426 ? 7.850 12.985 18.362 1.00 94.62 426 ALA A C 1
ATOM 3217 O O . ALA A 1 426 ? 6.634 12.901 18.496 1.00 94.62 426 ALA A O 1
ATOM 3218 N N . VAL A 1 427 ? 8.550 12.133 17.603 1.00 96.56 427 VAL A N 1
ATOM 3219 C CA . VAL A 1 427 ? 7.939 11.003 16.877 1.00 96.56 427 VAL A CA 1
ATOM 3220 C C . VAL A 1 427 ? 7.141 10.108 17.826 1.00 96.56 427 VAL A C 1
ATOM 3222 O O . VAL A 1 427 ? 5.987 9.799 17.547 1.00 96.56 427 VAL A O 1
ATOM 3225 N N . GLN A 1 428 ? 7.707 9.750 18.982 1.00 94.81 428 GLN A N 1
ATOM 3226 C CA . GLN A 1 428 ? 7.007 8.940 19.985 1.00 94.81 428 GLN A CA 1
ATOM 3227 C C . GLN A 1 428 ? 5.792 9.658 20.594 1.00 94.81 428 GLN A C 1
ATOM 3229 O O . GLN A 1 428 ? 4.778 9.017 20.857 1.00 94.81 428 GLN A O 1
ATOM 3234 N N . ARG A 1 429 ? 5.855 10.981 20.796 1.00 93.44 429 ARG A N 1
ATOM 3235 C CA . ARG A 1 429 ? 4.710 11.771 21.284 1.00 93.44 429 ARG A CA 1
ATOM 3236 C C . ARG A 1 429 ? 3.572 11.838 20.271 1.00 93.44 429 ARG A C 1
ATOM 3238 O O . ARG A 1 429 ? 2.425 11.697 20.677 1.00 93.44 429 ARG A O 1
ATOM 3245 N N . ILE A 1 430 ? 3.879 12.003 18.982 1.00 94.56 430 ILE A N 1
ATOM 3246 C CA . ILE A 1 430 ? 2.882 11.915 17.901 1.00 94.56 430 ILE A CA 1
ATOM 3247 C C . ILE A 1 430 ? 2.269 10.513 17.903 1.00 94.56 430 ILE A C 1
ATOM 3249 O O . ILE A 1 430 ? 1.048 10.360 17.887 1.00 94.56 430 ILE A O 1
ATOM 3253 N N . TYR A 1 431 ? 3.122 9.486 17.979 1.00 93.50 431 TYR A N 1
ATOM 3254 C CA . TYR A 1 431 ? 2.681 8.103 17.873 1.00 93.50 431 TYR A CA 1
ATOM 3255 C C . TYR A 1 431 ? 1.807 7.649 19.050 1.00 93.50 431 TYR A C 1
ATOM 3257 O O . TYR A 1 431 ? 0.962 6.772 18.900 1.00 93.50 431 TYR A O 1
ATOM 3265 N N . ARG A 1 432 ? 1.951 8.284 20.217 1.00 89.38 432 ARG A N 1
ATOM 3266 C CA . ARG A 1 432 ? 1.149 7.988 21.408 1.00 89.38 432 ARG A CA 1
ATOM 3267 C C . ARG A 1 432 ? -0.359 8.080 21.163 1.00 89.38 432 ARG A C 1
ATOM 3269 O O . ARG A 1 432 ? -1.106 7.354 21.806 1.00 89.38 432 ARG A O 1
ATOM 3276 N N . TYR A 1 433 ? -0.812 8.914 20.225 1.00 87.75 433 TYR A N 1
ATOM 3277 C CA . TYR A 1 433 ? -2.218 8.917 19.815 1.00 87.75 433 TYR A CA 1
ATOM 3278 C C . TYR A 1 433 ? -2.671 7.536 19.306 1.00 87.75 433 TYR A C 1
ATOM 3280 O O . TYR A 1 433 ? -3.714 7.045 19.725 1.00 87.75 433 TYR A O 1
ATOM 3288 N N . PHE A 1 434 ? -1.853 6.870 18.483 1.00 86.75 434 PHE A N 1
ATOM 3289 C CA . PHE A 1 434 ? -2.139 5.519 17.995 1.00 86.75 434 PHE A CA 1
ATOM 3290 C C . PHE A 1 434 ? -2.090 4.477 19.111 1.00 86.75 434 PHE A C 1
ATOM 3292 O O . PHE A 1 434 ? -2.895 3.556 19.099 1.00 86.75 434 PHE A O 1
ATOM 3299 N N . ASP A 1 435 ? -1.187 4.627 20.085 1.00 82.56 435 ASP A N 1
ATOM 3300 C CA . ASP A 1 435 ? -1.136 3.742 21.258 1.00 82.56 435 ASP A CA 1
ATOM 3301 C C . ASP A 1 435 ? -2.409 3.837 22.101 1.00 82.56 435 ASP A C 1
ATOM 3303 O O . ASP A 1 435 ? -2.954 2.824 22.532 1.00 82.56 435 ASP A O 1
ATOM 3307 N N . LEU A 1 436 ? -2.879 5.061 22.342 1.00 75.69 436 LEU A N 1
ATOM 3308 C CA . LEU A 1 436 ? -4.073 5.303 23.145 1.00 75.69 436 LEU A CA 1
ATOM 3309 C C . LEU A 1 436 ? -5.346 4.924 22.387 1.00 75.69 436 LEU A C 1
ATOM 3311 O O . LEU A 1 436 ? -6.285 4.437 23.004 1.00 75.69 436 LEU A O 1
ATOM 3315 N N . GLY A 1 437 ? -5.357 5.114 21.065 1.00 74.38 437 GLY A N 1
ATOM 3316 C CA . GLY A 1 437 ? -6.535 4.923 20.221 1.00 74.38 437 GLY A CA 1
ATOM 3317 C C . GLY A 1 437 ? -6.663 3.567 19.566 1.00 74.38 437 GLY A C 1
ATOM 3318 O O . GLY A 1 437 ? -7.647 3.343 18.863 1.00 74.38 437 GLY A O 1
ATOM 3319 N N . HIS A 1 438 ? -5.688 2.679 19.746 1.00 76.94 438 HIS A N 1
ATOM 3320 C CA . HIS A 1 438 ? -5.754 1.337 19.194 1.00 76.94 438 HIS A CA 1
ATOM 3321 C C . HIS A 1 438 ? -6.892 0.546 19.850 1.00 76.94 438 HIS A C 1
ATOM 3323 O O . HIS A 1 438 ? -6.898 0.310 21.060 1.00 76.94 438 HIS A O 1
ATOM 3329 N N . ASP A 1 439 ? -7.821 0.059 19.033 1.00 74.50 439 ASP A N 1
ATOM 3330 C CA . ASP A 1 439 ? -8.910 -0.806 19.461 1.00 74.50 439 ASP A CA 1
ATOM 3331 C C . ASP A 1 439 ? -8.662 -2.255 19.020 1.00 74.50 439 ASP A C 1
ATOM 3333 O O . ASP A 1 439 ? -8.400 -2.544 17.853 1.00 74.50 439 ASP A O 1
ATOM 3337 N N . TRP A 1 440 ? -8.746 -3.193 19.963 1.00 77.25 440 TRP A N 1
ATOM 3338 C CA . TRP A 1 440 ? -8.520 -4.617 19.698 1.00 77.25 440 TRP A CA 1
ATOM 3339 C C . TRP A 1 440 ? -9.623 -5.281 18.858 1.00 77.25 440 TRP A C 1
ATOM 3341 O O . TRP A 1 440 ? -9.337 -6.163 18.044 1.00 77.25 440 TRP A O 1
ATOM 3351 N N . CYS A 1 441 ? -10.883 -4.865 19.004 1.00 74.06 441 CYS A N 1
ATOM 3352 C CA . CYS A 1 441 ? -11.982 -5.398 18.198 1.00 74.06 441 CYS A CA 1
ATOM 3353 C C . CYS A 1 441 ? -11.826 -4.985 16.730 1.00 74.06 441 CYS A C 1
ATOM 3355 O O . CYS A 1 441 ? -12.087 -5.789 15.838 1.00 74.06 441 CYS A O 1
ATOM 3357 N N . TRP A 1 442 ? -11.379 -3.753 16.484 1.00 74.19 442 TRP A N 1
ATOM 3358 C CA . TRP A 1 442 ? -11.141 -3.201 15.150 1.00 74.19 442 TRP A CA 1
ATOM 3359 C C . TRP A 1 442 ? -9.741 -3.486 14.597 1.00 74.19 442 TRP A C 1
ATOM 3361 O O . TRP A 1 442 ? -9.521 -3.346 13.393 1.00 74.19 442 TRP A O 1
ATOM 3371 N N . MET A 1 443 ? -8.821 -3.931 15.457 1.00 81.56 443 MET A N 1
ATOM 3372 C CA . MET A 1 443 ? -7.403 -4.168 15.163 1.00 81.56 443 MET A CA 1
ATOM 3373 C C . MET A 1 443 ? -6.673 -2.907 14.657 1.00 81.56 443 MET A C 1
ATOM 3375 O O . MET A 1 443 ? -5.645 -3.013 13.998 1.00 81.56 443 MET A O 1
ATOM 3379 N N . THR A 1 444 ? -7.200 -1.707 14.917 1.00 81.06 444 THR A N 1
ATOM 3380 C CA . THR A 1 444 ? -6.655 -0.443 14.392 1.00 81.06 444 THR A CA 1
ATOM 3381 C C . THR A 1 444 ? -7.005 0.752 15.282 1.00 81.06 444 THR A C 1
ATOM 3383 O O . THR A 1 444 ? -7.799 0.629 16.214 1.00 81.06 444 THR A O 1
ATOM 3386 N N . VAL A 1 445 ? -6.410 1.911 14.986 1.00 72.75 445 VAL A N 1
ATOM 3387 C CA . VAL A 1 445 ? -6.681 3.188 15.657 1.00 72.75 445 VAL A CA 1
ATOM 3388 C C . VAL A 1 445 ? -8.034 3.782 15.258 1.00 72.75 445 VAL A C 1
ATOM 3390 O O . VAL A 1 445 ? -8.461 3.678 14.103 1.00 72.75 445 VAL A O 1
ATOM 3393 N N . VAL A 1 446 ? -8.675 4.459 16.208 1.00 69.31 446 VAL A N 1
ATOM 3394 C CA . VAL A 1 446 ? -9.849 5.317 15.996 1.00 69.31 446 VAL A CA 1
ATOM 3395 C C . VAL A 1 446 ? -9.537 6.551 15.135 1.00 69.31 446 VAL A C 1
ATOM 3397 O O . VAL A 1 446 ? -8.516 7.202 15.312 1.00 69.31 446 VAL A O 1
ATOM 3400 N N . ASN A 1 447 ? -10.452 6.891 14.225 1.00 71.25 447 ASN A N 1
ATOM 3401 C CA . ASN A 1 447 ? -10.430 8.071 13.349 1.00 71.25 447 ASN A CA 1
ATOM 3402 C C . ASN A 1 447 ? -10.955 9.331 14.085 1.00 71.25 447 ASN A C 1
ATOM 3404 O O . ASN A 1 447 ? -11.704 10.129 13.531 1.00 71.25 447 ASN A O 1
ATOM 3408 N N . GLY A 1 448 ? -10.677 9.492 15.383 1.00 67.25 448 GLY A N 1
ATOM 3409 C CA . GLY A 1 448 ? -11.191 10.635 16.149 1.00 67.25 448 GLY A CA 1
ATOM 3410 C C . GLY A 1 448 ? -10.931 10.576 17.648 1.00 67.25 448 GLY A C 1
ATOM 3411 O O . GLY A 1 448 ? -10.512 9.552 18.183 1.00 67.25 448 GLY A O 1
ATOM 3412 N N . ASP A 1 449 ? -11.165 11.692 18.336 1.00 58.28 449 ASP A N 1
ATOM 3413 C CA . ASP A 1 449 ? -10.827 11.897 19.750 1.00 58.28 449 ASP A CA 1
ATOM 3414 C C . ASP A 1 449 ? -11.665 11.075 20.734 1.00 58.28 449 ASP A C 1
ATOM 3416 O O . ASP A 1 449 ? -11.265 10.935 21.892 1.00 58.28 449 ASP A O 1
ATOM 3420 N N . HIS A 1 450 ? -12.783 10.498 20.287 1.00 54.72 450 HIS A N 1
ATOM 3421 C CA . HIS A 1 450 ? -13.642 9.699 21.153 1.00 54.72 450 HIS A CA 1
ATOM 3422 C C . HIS A 1 450 ? -13.967 8.278 20.647 1.00 54.72 450 HIS A C 1
ATOM 3424 O O . HIS A 1 450 ? -14.560 7.509 21.384 1.00 54.72 450 HIS A O 1
ATOM 3430 N N . GLY A 1 451 ? -13.577 7.872 19.433 1.00 53.84 451 GLY A N 1
ATOM 3431 C CA . GLY A 1 451 ? -13.874 6.513 18.931 1.00 53.84 451 GLY A CA 1
ATOM 3432 C C . GLY A 1 451 ? -15.087 6.372 18.005 1.00 53.84 451 GLY A C 1
ATOM 3433 O O . GLY A 1 451 ? -15.380 5.268 17.562 1.00 53.84 451 GLY A O 1
ATOM 3434 N N . TRP A 1 452 ? -15.714 7.488 17.613 1.00 54.50 452 TRP A N 1
ATOM 3435 C CA . TRP A 1 452 ? -16.915 7.541 16.755 1.00 54.50 452 TRP A CA 1
ATOM 3436 C C . TRP A 1 452 ? -16.816 6.725 15.453 1.00 54.50 452 TRP A C 1
ATOM 3438 O O . TRP A 1 452 ? -17.809 6.206 14.936 1.00 54.50 452 TRP A O 1
ATOM 3448 N N . SER A 1 453 ? -15.611 6.610 14.903 1.00 59.72 453 SER A N 1
ATOM 3449 C CA . SER A 1 453 ? -15.319 5.762 13.758 1.00 59.72 453 SER A CA 1
ATOM 3450 C C . SER A 1 453 ? -13.891 5.247 13.853 1.00 59.72 453 SER A C 1
ATOM 3452 O O . SER A 1 453 ? -13.026 5.926 14.398 1.00 59.72 453 SER A O 1
ATOM 3454 N N . THR A 1 454 ? -13.615 4.077 13.287 1.00 59.38 454 THR A N 1
ATOM 3455 C CA . THR A 1 454 ? -12.251 3.621 12.995 1.00 59.38 454 THR A CA 1
ATOM 3456 C C . THR A 1 454 ? -12.009 3.565 11.507 1.00 59.38 454 THR A C 1
ATOM 3458 O O . THR A 1 454 ? -12.880 3.148 10.741 1.00 59.38 454 THR A O 1
ATOM 3461 N N . GLY A 1 455 ? -10.780 3.911 11.117 1.00 60.78 455 GLY A N 1
ATOM 3462 C CA . GLY A 1 455 ? -10.191 3.498 9.848 1.00 60.78 455 GLY A CA 1
ATOM 3463 C C . GLY A 1 455 ? -11.123 3.639 8.647 1.00 60.78 455 GLY A C 1
ATOM 3464 O O . GLY A 1 455 ? -11.398 2.665 7.953 1.00 60.78 455 GLY A O 1
ATOM 3465 N N . THR A 1 456 ? -11.642 4.832 8.398 1.00 72.06 456 THR A N 1
ATOM 3466 C CA . THR A 1 456 ? -12.543 5.073 7.268 1.00 72.06 456 THR A CA 1
ATOM 3467 C C . THR A 1 456 ? -11.745 5.633 6.115 1.00 72.06 456 THR A C 1
ATOM 3469 O O . THR A 1 456 ? -11.052 6.620 6.318 1.00 72.06 456 THR A O 1
ATOM 3472 N N . GLY A 1 457 ? -11.838 5.041 4.924 1.00 80.19 457 GLY A N 1
ATOM 3473 C CA . GLY A 1 457 ? -11.242 5.635 3.724 1.00 80.19 457 GLY A CA 1
ATOM 3474 C C . GLY A 1 457 ? -9.736 5.889 3.859 1.00 80.19 457 GLY A C 1
ATOM 3475 O O . GLY A 1 457 ? -8.965 4.947 4.093 1.00 80.19 457 GLY A O 1
ATOM 3476 N N . ASP A 1 458 ? -9.345 7.154 3.709 1.00 84.31 458 ASP A N 1
ATOM 3477 C CA . ASP A 1 458 ? -7.973 7.652 3.699 1.00 84.31 458 ASP A CA 1
ATOM 3478 C C . ASP A 1 458 ? -7.264 7.698 5.066 1.00 84.31 458 ASP A C 1
ATOM 3480 O O . ASP A 1 458 ? -6.108 7.266 5.105 1.00 84.31 458 ASP A O 1
ATOM 3484 N N . PRO A 1 459 ? -7.893 8.101 6.191 1.00 87.12 459 PRO A N 1
ATOM 3485 C CA . PRO A 1 459 ? -7.316 7.970 7.533 1.00 87.12 459 PRO A CA 1
ATOM 3486 C C . PRO A 1 459 ? -6.744 6.585 7.865 1.00 87.12 459 PRO A C 1
ATOM 3488 O O . PRO A 1 459 ? -5.641 6.466 8.406 1.00 87.12 459 PRO A O 1
ATOM 3491 N N . TYR A 1 460 ? -7.418 5.507 7.440 1.00 87.81 460 TYR A N 1
ATOM 3492 C CA . TYR A 1 460 ? -6.906 4.146 7.651 1.00 87.81 460 TYR A CA 1
ATOM 3493 C C . TYR A 1 460 ? -5.596 3.909 6.888 1.00 87.81 460 TYR A C 1
ATOM 3495 O O . TYR A 1 460 ? -4.629 3.354 7.415 1.00 87.81 460 TYR A O 1
ATOM 3503 N N . ALA A 1 461 ? -5.563 4.340 5.627 1.00 89.50 461 ALA A N 1
ATOM 3504 C CA . ALA A 1 461 ? -4.400 4.199 4.765 1.00 89.50 461 ALA A CA 1
ATOM 3505 C C . ALA A 1 461 ? -3.232 5.062 5.272 1.00 89.50 461 ALA A C 1
ATOM 3507 O O . ALA A 1 461 ? -2.096 4.585 5.326 1.00 89.50 461 ALA A O 1
ATOM 3508 N N . ALA A 1 462 ? -3.519 6.281 5.740 1.00 90.94 462 ALA A N 1
ATOM 3509 C CA . ALA A 1 462 ? -2.552 7.148 6.400 1.00 90.94 462 ALA A CA 1
ATOM 3510 C C . ALA A 1 462 ? -1.967 6.474 7.647 1.00 90.94 462 ALA A C 1
ATOM 3512 O O . ALA A 1 462 ? -0.747 6.364 7.750 1.00 90.94 462 ALA A O 1
ATOM 3513 N N . THR A 1 463 ? -2.810 5.942 8.539 1.00 91.31 463 THR A N 1
ATOM 3514 C CA . THR A 1 463 ? -2.388 5.227 9.755 1.00 91.31 463 THR A CA 1
ATOM 3515 C C . THR A 1 463 ? -1.433 4.080 9.443 1.00 91.31 463 THR A C 1
ATOM 3517 O O . THR A 1 463 ? -0.359 3.985 10.048 1.00 91.31 463 THR A O 1
ATOM 3520 N N . LEU A 1 464 ? -1.782 3.220 8.480 1.00 92.81 464 LEU A N 1
ATOM 3521 C CA . LEU A 1 464 ? -0.913 2.124 8.053 1.00 92.81 464 LEU A CA 1
ATOM 3522 C C . LEU A 1 464 ? 0.441 2.653 7.564 1.00 92.81 464 LEU A C 1
ATOM 3524 O O . LEU A 1 464 ? 1.491 2.181 8.000 1.00 92.81 464 LEU A O 1
ATOM 3528 N N . ALA A 1 465 ? 0.429 3.657 6.691 1.00 93.50 465 ALA A N 1
ATOM 3529 C CA . ALA A 1 465 ? 1.645 4.189 6.098 1.00 93.50 465 ALA A CA 1
ATOM 3530 C C . ALA A 1 465 ? 2.545 4.917 7.110 1.00 93.50 465 ALA A C 1
ATOM 3532 O O . ALA A 1 465 ? 3.758 4.704 7.105 1.00 93.50 465 ALA A O 1
ATOM 3533 N N . GLY A 1 466 ? 1.968 5.723 8.004 1.00 94.81 466 GLY A N 1
ATOM 3534 C CA . GLY A 1 466 ? 2.690 6.391 9.089 1.00 94.81 466 GLY A CA 1
ATOM 3535 C C . GLY A 1 466 ? 3.280 5.393 10.084 1.00 94.81 466 GLY A C 1
ATOM 3536 O O . GLY A 1 466 ? 4.417 5.555 10.526 1.00 94.81 466 GLY A O 1
ATOM 3537 N N . THR A 1 467 ? 2.570 4.297 10.360 1.00 95.62 467 THR A N 1
ATOM 3538 C CA . THR A 1 467 ? 3.084 3.222 11.218 1.00 95.62 467 THR A CA 1
ATOM 3539 C C . THR A 1 467 ? 4.249 2.482 10.557 1.00 95.62 467 THR A C 1
ATOM 3541 O O . THR A 1 467 ? 5.284 2.271 11.190 1.00 95.62 467 THR A O 1
ATOM 3544 N N . ILE A 1 468 ? 4.151 2.166 9.260 1.00 95.62 468 ILE A N 1
ATOM 3545 C CA . ILE A 1 468 ? 5.265 1.599 8.480 1.00 95.62 468 ILE A CA 1
ATOM 3546 C C . ILE A 1 468 ? 6.465 2.560 8.464 1.00 95.62 468 ILE A C 1
ATOM 3548 O O . ILE A 1 468 ? 7.609 2.125 8.611 1.00 95.62 468 ILE A O 1
ATOM 3552 N N . ALA A 1 469 ? 6.229 3.867 8.334 1.00 96.25 469 ALA A N 1
ATOM 3553 C CA . ALA A 1 469 ? 7.282 4.876 8.406 1.00 96.25 469 ALA A CA 1
ATOM 3554 C C . ALA A 1 469 ? 7.997 4.858 9.768 1.00 96.25 469 ALA A C 1
ATOM 3556 O O . ALA A 1 469 ? 9.228 4.916 9.817 1.00 96.25 469 ALA A O 1
ATOM 3557 N N . CYS A 1 470 ? 7.261 4.690 10.868 1.00 97.25 470 CYS A N 1
ATOM 3558 C CA . CYS A 1 470 ? 7.832 4.510 12.202 1.00 97.25 470 CYS A CA 1
ATOM 3559 C C . CYS A 1 470 ? 8.676 3.232 12.324 1.00 97.25 470 CYS A C 1
ATOM 3561 O O . CYS A 1 470 ? 9.773 3.311 12.878 1.00 97.25 470 CYS A O 1
ATOM 3563 N N . VAL A 1 471 ? 8.243 2.097 11.755 1.00 95.25 471 VAL A N 1
ATOM 3564 C CA . VAL A 1 471 ? 9.060 0.863 11.680 1.00 95.25 471 VAL A CA 1
ATOM 3565 C C . VAL A 1 471 ? 10.385 1.144 10.965 1.00 95.25 471 VAL A C 1
ATOM 3567 O O . VAL A 1 471 ? 11.458 0.843 11.487 1.00 95.25 471 VAL A O 1
ATOM 3570 N N . LYS A 1 472 ? 10.323 1.774 9.787 1.00 94.25 472 LYS A N 1
ATOM 3571 C CA . LYS A 1 472 ? 11.497 2.099 8.960 1.00 94.25 472 LYS A CA 1
ATOM 3572 C C . LYS A 1 472 ? 12.465 3.045 9.672 1.00 94.25 472 LYS A C 1
ATOM 3574 O O . LYS A 1 472 ? 13.673 2.810 9.657 1.00 94.25 472 LYS A O 1
ATOM 3579 N N . MET A 1 473 ? 11.953 4.089 10.328 1.00 96.12 473 MET A N 1
ATOM 3580 C CA . MET A 1 473 ? 12.784 5.010 11.106 1.00 96.12 473 MET A CA 1
ATOM 3581 C C . MET A 1 473 ? 13.394 4.332 12.337 1.00 96.12 473 MET A C 1
ATOM 3583 O O . MET A 1 473 ? 14.584 4.505 12.586 1.00 96.12 473 MET A O 1
ATOM 3587 N N . ALA A 1 474 ? 12.628 3.522 13.076 1.00 95.00 474 ALA A N 1
ATOM 3588 C CA . ALA A 1 474 ? 13.141 2.782 14.229 1.00 95.00 474 ALA A CA 1
ATOM 3589 C C . ALA A 1 474 ? 14.285 1.844 13.820 1.00 95.00 474 ALA A C 1
ATOM 3591 O O . ALA A 1 474 ? 15.345 1.867 14.448 1.00 95.00 474 ALA A O 1
ATOM 3592 N N . ARG A 1 475 ? 14.119 1.116 12.707 1.00 91.81 475 ARG A N 1
ATOM 3593 C CA . ARG A 1 475 ? 15.162 0.274 12.107 1.00 91.81 475 ARG A CA 1
ATOM 3594 C C . ARG A 1 475 ? 16.416 1.070 11.760 1.00 91.81 475 ARG A C 1
ATOM 3596 O O . ARG A 1 475 ? 17.516 0.680 12.146 1.00 91.81 475 ARG A O 1
ATOM 3603 N N . ALA A 1 476 ? 16.261 2.194 11.058 1.00 90.50 476 ALA A N 1
ATOM 3604 C CA . ALA A 1 476 ? 17.380 3.050 10.659 1.00 90.50 476 ALA A CA 1
ATOM 3605 C C . ALA A 1 476 ? 18.139 3.643 11.863 1.00 90.50 476 ALA A C 1
ATOM 3607 O O . ALA A 1 476 ? 19.343 3.871 11.782 1.00 90.50 476 ALA A O 1
ATOM 3608 N N . LEU A 1 477 ? 17.446 3.864 12.984 1.00 91.94 477 LEU A N 1
ATOM 3609 C CA . LEU A 1 477 ? 18.011 4.382 14.233 1.00 91.94 477 LEU A CA 1
ATOM 3610 C C . LEU A 1 477 ? 18.474 3.284 15.212 1.00 91.94 477 LEU A C 1
ATOM 3612 O O . LEU A 1 477 ? 18.899 3.610 16.322 1.00 91.94 477 LEU A O 1
ATOM 3616 N N . GLY A 1 478 ? 18.372 2.001 14.844 1.00 90.62 478 GLY A N 1
ATOM 3617 C CA . GLY A 1 478 ? 18.735 0.869 15.706 1.00 90.62 478 GLY A CA 1
ATOM 3618 C C . GLY A 1 478 ? 17.823 0.678 16.928 1.00 90.62 478 GLY A C 1
ATOM 3619 O O . GLY A 1 478 ? 18.227 0.063 17.913 1.00 90.62 478 GLY A O 1
ATOM 3620 N N . GLN A 1 479 ? 16.598 1.204 16.894 1.00 92.88 479 GLN A N 1
ATOM 3621 C CA . GLN A 1 479 ? 15.626 1.185 17.993 1.00 92.88 479 GLN A CA 1
ATOM 3622 C C . GLN A 1 479 ? 14.800 -0.109 17.979 1.00 92.88 479 GLN A C 1
ATOM 3624 O O . GLN A 1 479 ? 13.601 -0.078 17.714 1.00 92.88 479 GLN A O 1
ATOM 3629 N N . SER A 1 480 ? 15.440 -1.249 18.259 1.00 90.88 480 SER A N 1
ATOM 3630 C CA . SER A 1 480 ? 14.842 -2.583 18.044 1.00 90.88 480 SER A CA 1
ATOM 3631 C C . SER A 1 480 ? 13.505 -2.789 18.777 1.00 90.88 480 SER A C 1
ATOM 3633 O O . SER A 1 480 ? 12.548 -3.232 18.158 1.00 90.88 480 SER A O 1
ATOM 3635 N N . ALA A 1 481 ? 13.386 -2.386 20.049 1.00 88.94 481 ALA A N 1
ATOM 3636 C CA . ALA A 1 481 ? 12.130 -2.537 20.802 1.00 88.94 481 ALA A CA 1
ATOM 3637 C C . ALA A 1 481 ? 10.969 -1.721 20.195 1.00 88.94 481 ALA A C 1
ATOM 3639 O O . ALA A 1 481 ? 9.847 -2.204 20.061 1.00 88.94 481 ALA A O 1
ATOM 3640 N N . LEU A 1 482 ? 11.245 -0.489 19.753 1.00 92.12 482 LEU A N 1
ATOM 3641 C CA . LEU A 1 482 ? 10.240 0.339 19.082 1.00 92.12 482 LEU A CA 1
ATOM 3642 C C . LEU A 1 482 ? 9.919 -0.184 17.678 1.00 92.12 482 LEU A C 1
ATOM 3644 O O . LEU A 1 482 ? 8.765 -0.124 17.269 1.00 92.12 482 LEU A O 1
ATOM 3648 N N . GLU A 1 483 ? 10.906 -0.722 16.955 1.00 92.88 483 GLU A N 1
ATOM 3649 C CA . GLU A 1 483 ? 10.675 -1.399 15.675 1.00 92.88 483 GLU A CA 1
ATOM 3650 C C . GLU A 1 483 ? 9.697 -2.568 15.850 1.00 92.88 483 GLU A C 1
ATOM 3652 O O . GLU A 1 483 ? 8.722 -2.656 15.105 1.00 92.88 483 GLU A O 1
ATOM 3657 N N . GLU A 1 484 ? 9.907 -3.415 16.863 1.00 90.25 484 GLU A N 1
ATOM 3658 C CA . GLU A 1 484 ? 9.035 -4.554 17.174 1.00 90.25 484 GLU A CA 1
ATOM 3659 C C . GLU A 1 484 ? 7.615 -4.113 17.551 1.00 90.25 484 GLU A C 1
ATOM 3661 O O . GLU A 1 484 ? 6.649 -4.700 17.054 1.00 90.25 484 GLU A O 1
ATOM 3666 N N . LYS A 1 485 ? 7.479 -3.056 18.363 1.00 89.50 485 LYS A N 1
ATOM 3667 C CA . LYS A 1 485 ? 6.183 -2.468 18.732 1.00 89.50 485 LYS A CA 1
ATOM 3668 C C . LYS A 1 485 ? 5.437 -1.916 17.517 1.00 89.50 485 LYS A C 1
ATOM 3670 O O . LYS A 1 485 ? 4.263 -2.224 17.313 1.00 89.50 485 LYS A O 1
ATOM 3675 N N . PHE A 1 486 ? 6.100 -1.099 16.700 1.00 93.50 486 PHE A N 1
ATOM 3676 C CA . PHE A 1 486 ? 5.479 -0.529 15.505 1.00 93.50 486 PHE A CA 1
ATOM 3677 C C . PHE A 1 486 ? 5.107 -1.626 14.504 1.00 93.50 486 PHE A C 1
ATOM 3679 O O . PHE A 1 486 ? 4.022 -1.573 13.930 1.00 93.50 486 PHE A O 1
ATOM 3686 N N . ALA A 1 487 ? 5.939 -2.661 14.344 1.00 93.62 487 ALA A N 1
ATOM 3687 C CA . ALA A 1 487 ? 5.624 -3.812 13.501 1.00 93.62 487 ALA A CA 1
ATOM 3688 C C . ALA A 1 487 ? 4.372 -4.550 14.000 1.00 93.62 487 ALA A C 1
ATOM 3690 O O . ALA A 1 487 ? 3.513 -4.912 13.198 1.00 93.62 487 ALA A O 1
ATOM 3691 N N . ALA A 1 488 ? 4.204 -4.700 15.315 1.00 91.31 488 ALA A N 1
ATOM 3692 C CA . ALA A 1 488 ? 2.992 -5.281 15.882 1.00 91.31 488 ALA A CA 1
ATOM 3693 C C . ALA A 1 488 ? 1.731 -4.463 15.555 1.00 91.31 488 ALA A C 1
ATOM 3695 O O . ALA A 1 488 ? 0.702 -5.039 15.198 1.00 91.31 488 ALA A O 1
ATOM 3696 N N . HIS A 1 489 ? 1.815 -3.129 15.594 1.00 91.75 489 HIS A N 1
ATOM 3697 C CA . HIS A 1 489 ? 0.716 -2.268 15.150 1.00 91.75 489 HIS A CA 1
ATOM 3698 C C . HIS A 1 489 ? 0.450 -2.431 13.649 1.00 91.75 489 HIS A C 1
ATOM 3700 O O . HIS A 1 489 ? -0.705 -2.613 13.278 1.00 91.75 489 HIS A O 1
ATOM 3706 N N . VAL A 1 490 ? 1.484 -2.452 12.790 1.00 94.81 490 VAL A N 1
ATOM 3707 C CA . VAL A 1 490 ? 1.316 -2.731 11.347 1.00 94.81 490 VAL A CA 1
ATOM 3708 C C . VAL A 1 490 ? 0.546 -4.036 11.142 1.00 94.81 490 VAL A C 1
ATOM 3710 O O . VAL A 1 490 ? -0.429 -4.052 10.392 1.00 94.81 490 VAL A O 1
ATOM 3713 N N . ALA A 1 491 ? 0.953 -5.112 11.822 1.00 95.12 491 ALA A N 1
ATOM 3714 C CA . ALA A 1 491 ? 0.340 -6.427 11.676 1.00 95.12 491 ALA A CA 1
ATOM 3715 C C . ALA A 1 491 ? -1.153 -6.416 12.046 1.00 95.12 491 ALA A C 1
ATOM 3717 O O . ALA A 1 491 ? -1.956 -7.011 11.331 1.00 95.12 491 ALA A O 1
ATOM 3718 N N . ARG A 1 492 ? -1.541 -5.706 13.117 1.00 91.94 492 ARG A N 1
ATOM 3719 C CA . ARG A 1 492 ? -2.951 -5.550 13.518 1.00 91.94 492 ARG A CA 1
ATOM 3720 C C . ARG A 1 492 ? -3.738 -4.684 12.527 1.00 91.94 492 ARG A C 1
ATOM 3722 O O . ARG A 1 492 ? -4.751 -5.152 12.006 1.00 91.94 492 ARG A O 1
ATOM 3729 N N . ILE A 1 493 ? -3.228 -3.496 12.189 1.00 91.88 493 ILE A N 1
ATOM 3730 C CA . ILE A 1 493 ? -3.855 -2.540 11.253 1.00 91.88 493 ILE A CA 1
ATOM 3731 C C . ILE A 1 493 ? -4.150 -3.226 9.910 1.00 91.88 493 ILE A C 1
ATOM 3733 O O . ILE A 1 493 ? -5.227 -3.047 9.340 1.00 91.88 493 ILE A O 1
ATOM 3737 N N . CYS A 1 494 ? -3.230 -4.064 9.415 1.00 93.88 494 CYS A N 1
ATOM 3738 C CA . CYS A 1 494 ? -3.391 -4.775 8.144 1.00 93.88 494 CYS A CA 1
ATOM 3739 C C . CYS A 1 494 ? -4.619 -5.689 8.092 1.00 93.88 494 CYS A C 1
ATOM 3741 O O . CYS A 1 494 ? -5.223 -5.815 7.026 1.00 93.88 494 CYS A O 1
ATOM 3743 N N . VAL A 1 495 ? -5.017 -6.289 9.219 1.00 94.38 495 VAL A N 1
ATOM 3744 C CA . VAL A 1 495 ? -6.146 -7.227 9.271 1.00 94.38 495 VAL A CA 1
ATOM 3745 C C . VAL A 1 495 ? -7.427 -6.531 8.818 1.00 94.38 495 VAL A C 1
ATOM 3747 O O . VAL A 1 495 ? -8.049 -6.950 7.842 1.00 94.38 495 VAL A O 1
ATOM 3750 N N . GLY A 1 496 ? -7.807 -5.438 9.485 1.00 91.00 496 GLY A N 1
ATOM 3751 C CA . GLY A 1 496 ? -9.003 -4.685 9.112 1.00 91.00 496 GLY A CA 1
ATOM 3752 C C . GLY A 1 496 ? -8.833 -3.924 7.794 1.00 91.00 496 GLY A C 1
ATOM 3753 O O . GLY A 1 496 ? -9.800 -3.789 7.039 1.00 91.00 496 GLY A O 1
ATOM 3754 N N . TYR A 1 497 ? -7.609 -3.483 7.481 1.00 91.38 497 TYR A N 1
ATOM 3755 C CA . TYR A 1 497 ? -7.302 -2.758 6.249 1.00 91.38 497 TYR A CA 1
ATOM 3756 C C . TYR A 1 497 ? -7.541 -3.601 4.992 1.00 91.38 497 TYR A C 1
ATOM 3758 O O . TYR A 1 497 ? -8.075 -3.080 4.015 1.00 91.38 497 TYR A O 1
ATOM 3766 N N . VAL A 1 498 ? -7.199 -4.895 5.015 1.00 92.88 498 VAL A N 1
ATOM 3767 C CA . VAL A 1 498 ? -7.497 -5.840 3.925 1.00 92.88 498 VAL A CA 1
ATOM 3768 C C . VAL A 1 498 ? -8.951 -6.306 4.000 1.00 92.88 498 VAL A C 1
ATOM 3770 O O . VAL A 1 498 ? -9.658 -6.298 2.989 1.00 92.88 498 VAL A O 1
ATOM 3773 N N . ALA A 1 499 ? -9.433 -6.648 5.200 1.00 92.50 499 ALA A N 1
ATOM 3774 C CA . ALA A 1 499 ? -10.748 -7.255 5.378 1.00 92.50 499 ALA A CA 1
ATOM 3775 C C . ALA A 1 499 ? -11.915 -6.387 4.888 1.00 92.50 499 ALA A C 1
ATOM 3777 O O . ALA A 1 499 ? -12.925 -6.929 4.433 1.00 92.50 499 ALA A O 1
ATOM 3778 N N . ARG A 1 500 ? -11.794 -5.051 4.920 1.00 89.00 500 ARG A N 1
ATOM 3779 C CA . ARG A 1 500 ? -12.831 -4.122 4.418 1.00 89.00 500 ARG A CA 1
ATOM 3780 C C . ARG A 1 500 ? -13.251 -4.372 2.966 1.00 89.00 500 ARG A C 1
ATOM 3782 O O . ARG A 1 500 ? -14.416 -4.146 2.641 1.00 89.00 500 ARG A O 1
ATOM 3789 N N . LEU A 1 501 ? -12.372 -4.921 2.121 1.00 90.81 501 LEU A N 1
ATOM 3790 C CA . LEU A 1 501 ? -12.743 -5.295 0.751 1.00 90.81 501 LEU A CA 1
ATOM 3791 C C . LEU A 1 501 ? -13.739 -6.470 0.720 1.00 90.81 501 LEU A C 1
ATOM 3793 O O . LEU A 1 501 ? -14.659 -6.471 -0.098 1.00 90.81 501 LEU A O 1
ATOM 3797 N N . TRP A 1 502 ? -13.628 -7.423 1.652 1.00 93.62 502 TRP A N 1
ATOM 3798 C CA . TRP A 1 502 ? -14.555 -8.556 1.785 1.00 93.62 502 TRP A CA 1
ATOM 3799 C C . TRP A 1 502 ? -15.855 -8.189 2.510 1.00 93.62 502 TRP A C 1
ATOM 3801 O O . TRP A 1 502 ? -16.919 -8.724 2.184 1.00 93.62 502 TRP A O 1
ATOM 3811 N N . TYR A 1 503 ? -15.808 -7.243 3.457 1.00 92.06 503 TYR A N 1
ATOM 3812 C CA . TYR A 1 503 ? -16.995 -6.833 4.219 1.00 92.06 503 TYR A CA 1
ATOM 3813 C C . TYR A 1 503 ? -18.131 -6.318 3.345 1.00 92.06 503 TYR A C 1
ATOM 3815 O O . TYR A 1 503 ? -19.285 -6.454 3.733 1.00 92.06 503 TYR A O 1
ATOM 3823 N N . THR A 1 504 ? -17.843 -5.771 2.164 1.00 91.19 504 THR A N 1
ATOM 3824 C CA . THR A 1 504 ? -18.880 -5.271 1.254 1.00 91.19 504 THR A CA 1
ATOM 3825 C C . THR A 1 504 ? -19.935 -6.336 0.930 1.00 91.19 504 THR A C 1
ATOM 3827 O O . THR A 1 504 ? -21.132 -6.061 1.005 1.00 91.19 504 THR A O 1
ATOM 3830 N N . ASP A 1 505 ? -19.528 -7.563 0.599 1.00 91.12 505 ASP A N 1
ATOM 3831 C CA . ASP A 1 505 ? -20.492 -8.611 0.238 1.00 91.12 505 ASP A CA 1
ATOM 3832 C C . ASP A 1 505 ? -21.177 -9.204 1.450 1.00 91.12 505 ASP A C 1
ATOM 3834 O O . ASP A 1 505 ? -22.388 -9.429 1.431 1.00 91.12 505 ASP A O 1
ATOM 3838 N N . TRP A 1 506 ? -20.413 -9.404 2.521 1.00 90.00 506 TRP A N 1
ATOM 3839 C CA . TRP A 1 506 ? -20.957 -9.898 3.771 1.00 90.00 506 TRP A CA 1
ATOM 3840 C C . TRP A 1 506 ? -22.003 -8.935 4.342 1.00 90.00 506 TRP A C 1
ATOM 3842 O O . TRP A 1 506 ? -23.133 -9.345 4.598 1.00 90.00 506 TRP A O 1
ATOM 3852 N N . ALA A 1 507 ? -21.677 -7.647 4.464 1.00 86.56 507 ALA A N 1
ATOM 3853 C CA . ALA A 1 507 ? -22.574 -6.628 4.999 1.00 86.56 507 ALA A CA 1
ATOM 3854 C C . ALA A 1 507 ? -23.836 -6.494 4.139 1.00 86.56 507 ALA A C 1
ATOM 3856 O O . ALA A 1 507 ? -24.939 -6.374 4.674 1.00 86.56 507 ALA A O 1
ATOM 3857 N N . ARG A 1 508 ? -23.706 -6.598 2.809 1.00 87.81 508 ARG A N 1
ATOM 3858 C CA . ARG A 1 508 ? -24.853 -6.619 1.892 1.00 87.81 508 ARG A CA 1
ATOM 3859 C C . ARG A 1 508 ? -25.727 -7.856 2.105 1.00 87.81 508 ARG A C 1
ATOM 3861 O O . ARG A 1 508 ? -26.945 -7.726 2.172 1.00 87.81 508 ARG A O 1
ATOM 3868 N N . ALA A 1 509 ? -25.131 -9.039 2.261 1.00 86.12 509 ALA A N 1
ATOM 3869 C CA . ALA A 1 509 ? -25.860 -10.277 2.540 1.00 86.12 509 ALA A CA 1
ATOM 3870 C C . ALA A 1 509 ? -26.580 -10.248 3.902 1.00 86.12 509 ALA A C 1
ATOM 3872 O O . ALA A 1 509 ? -27.643 -10.849 4.044 1.00 86.12 509 ALA A O 1
ATOM 3873 N N . GLN A 1 510 ? -26.037 -9.515 4.880 1.00 78.81 510 GLN A N 1
ATOM 3874 C CA . GLN A 1 510 ? -26.676 -9.279 6.179 1.00 78.81 510 GLN A CA 1
ATOM 3875 C C . GLN A 1 510 ? -27.730 -8.154 6.156 1.00 78.81 510 GLN A C 1
ATOM 3877 O O . GLN A 1 510 ? -28.421 -7.947 7.154 1.00 78.81 510 GLN A O 1
ATOM 3882 N N . GLY A 1 511 ? -27.876 -7.428 5.041 1.00 77.19 511 GLY A N 1
ATOM 3883 C CA . GLY A 1 511 ? -28.778 -6.279 4.927 1.00 77.19 511 GLY A CA 1
ATOM 3884 C C . GLY A 1 511 ? -28.312 -5.034 5.691 1.00 77.19 511 GLY A C 1
ATOM 3885 O O . GLY A 1 511 ? -29.132 -4.174 5.994 1.00 77.19 511 GLY A O 1
ATOM 3886 N N . LEU A 1 512 ? -27.018 -4.939 6.016 1.00 76.50 512 LEU A N 1
ATOM 3887 C CA . LEU A 1 512 ? -26.421 -3.820 6.760 1.00 76.50 512 LEU A CA 1
ATOM 3888 C C . LEU A 1 512 ? -26.096 -2.619 5.861 1.00 76.50 512 LEU A C 1
ATOM 3890 O O . LEU A 1 512 ? -25.992 -1.496 6.342 1.00 76.50 512 LEU A O 1
ATOM 3894 N N . ILE A 1 513 ? -25.943 -2.845 4.554 1.00 84.25 513 ILE A N 1
ATOM 3895 C CA . ILE A 1 513 ? -25.681 -1.798 3.560 1.00 84.25 513 ILE A CA 1
ATOM 3896 C C . ILE A 1 513 ? -26.533 -2.006 2.300 1.00 84.25 513 ILE A C 1
ATOM 3898 O O . ILE A 1 513 ? -27.025 -3.106 2.037 1.00 84.25 513 ILE A O 1
ATOM 3902 N N . GLY A 1 514 ? -26.690 -0.949 1.496 1.00 86.38 514 GLY A N 1
ATOM 3903 C CA . GLY A 1 514 ? -27.426 -0.997 0.231 1.00 86.38 514 GLY A CA 1
ATOM 3904 C C . GLY A 1 514 ? -26.701 -1.772 -0.878 1.00 86.38 514 GLY A C 1
ATOM 3905 O O . GLY A 1 514 ? -25.503 -2.047 -0.808 1.00 86.38 514 GLY A O 1
ATOM 3906 N N . SER A 1 515 ? -27.417 -2.093 -1.960 1.00 89.06 515 SER A N 1
ATOM 3907 C CA . SER A 1 515 ? -26.864 -2.847 -3.099 1.00 89.06 515 SER A CA 1
ATOM 3908 C C . SER A 1 515 ? -25.707 -2.132 -3.807 1.00 89.06 515 SER A C 1
ATOM 3910 O O . SER A 1 515 ? -24.790 -2.799 -4.274 1.00 89.06 515 SER A O 1
ATOM 3912 N N . GLN A 1 516 ? -25.720 -0.796 -3.838 1.00 89.81 516 GLN A N 1
ATOM 3913 C CA . GLN A 1 516 ? -24.661 0.038 -4.425 1.00 89.81 516 GLN A CA 1
ATOM 3914 C C . GLN A 1 516 ? -23.623 0.521 -3.402 1.00 89.81 516 GLN A C 1
ATOM 3916 O O . GLN A 1 516 ? -22.735 1.298 -3.746 1.00 89.81 516 GLN A O 1
ATOM 3921 N N . SER A 1 517 ? -23.729 0.101 -2.141 1.00 91.00 517 SER A N 1
ATOM 3922 C CA . SER A 1 517 ? -22.804 0.525 -1.095 1.00 91.00 517 SER A CA 1
ATOM 3923 C C . SER A 1 517 ? -21.537 -0.335 -1.063 1.00 91.00 517 SER A C 1
ATOM 3925 O O . SER A 1 517 ? -21.592 -1.550 -1.285 1.00 91.00 517 SER A O 1
ATOM 3927 N N . LEU A 1 518 ? -20.415 0.308 -0.742 1.00 91.31 518 LEU A N 1
ATOM 3928 C CA . LEU A 1 518 ? -19.124 -0.298 -0.415 1.00 91.31 518 LEU A CA 1
ATOM 3929 C C . LEU A 1 518 ? -18.782 -0.017 1.045 1.00 91.31 518 LEU A C 1
ATOM 3931 O O . LEU A 1 518 ? -19.089 1.068 1.530 1.00 91.31 518 LEU A O 1
ATOM 3935 N N . VAL A 1 519 ? -18.120 -0.956 1.718 1.00 89.50 519 VAL A N 1
ATOM 3936 C CA . VAL A 1 519 ? -17.572 -0.744 3.067 1.00 89.50 519 VAL A CA 1
ATOM 3937 C C . VAL A 1 519 ? -16.210 -0.057 2.965 1.00 89.50 519 VAL A C 1
ATOM 3939 O O . VAL A 1 519 ? -15.323 -0.552 2.274 1.00 89.50 519 VAL A O 1
ATOM 3942 N N . LEU A 1 520 ? -16.041 1.070 3.661 1.00 85.56 520 LEU A N 1
ATOM 3943 C CA . LEU A 1 520 ? -14.790 1.845 3.695 1.00 85.56 520 LEU A CA 1
ATOM 3944 C C . LEU A 1 520 ? -13.976 1.628 4.976 1.00 85.56 520 LEU A C 1
ATOM 3946 O O . LEU A 1 520 ? -12.762 1.839 4.981 1.00 85.56 520 LEU A O 1
ATOM 3950 N N . GLY A 1 521 ? -14.655 1.239 6.051 1.00 84.12 521 GLY A N 1
ATOM 3951 C CA . GLY A 1 521 ? -14.136 1.166 7.410 1.00 84.12 521 GLY A CA 1
ATOM 3952 C C . GLY A 1 521 ? -15.252 0.839 8.393 1.00 84.12 521 GLY A C 1
ATOM 3953 O O . GLY A 1 521 ? -16.356 0.467 7.982 1.00 84.12 521 GLY A O 1
ATOM 3954 N N . PHE A 1 522 ? -14.987 1.011 9.685 1.00 77.50 522 PHE A N 1
ATOM 3955 C CA . PHE A 1 522 ? -15.964 0.720 10.730 1.00 77.50 522 PHE A CA 1
ATOM 3956 C C . PHE A 1 522 ? -16.431 2.005 11.398 1.00 77.50 522 PHE A C 1
ATOM 3958 O O . PHE A 1 522 ? -15.667 2.951 11.601 1.00 77.50 522 PHE A O 1
ATOM 3965 N N . MET A 1 523 ? -17.712 2.039 11.735 1.00 71.94 523 MET A N 1
ATOM 3966 C CA . MET A 1 523 ? -18.319 3.176 12.407 1.00 71.94 523 MET A CA 1
ATOM 3967 C C . MET A 1 523 ? -19.080 2.696 13.618 1.00 71.94 523 MET A C 1
ATOM 3969 O O . MET A 1 523 ? -19.787 1.689 13.564 1.00 71.94 523 MET A O 1
ATOM 3973 N N . GLU A 1 524 ? -18.934 3.425 14.711 1.00 63.53 524 GLU A N 1
ATOM 3974 C CA . GLU A 1 524 ? -19.462 2.989 15.986 1.00 63.53 524 GLU A CA 1
ATOM 3975 C C . GLU A 1 524 ? -20.986 3.026 16.043 1.00 63.53 524 GLU A C 1
ATOM 3977 O O . GLU A 1 524 ? -21.549 2.284 16.821 1.00 63.53 524 GLU A O 1
ATOM 3982 N N . ASN A 1 525 ? -21.663 3.843 15.233 1.00 59.19 525 ASN A N 1
ATOM 3983 C CA . ASN A 1 525 ? -23.125 3.992 15.214 1.00 59.19 525 ASN A CA 1
ATOM 3984 C C . ASN A 1 525 ? -23.809 3.327 14.003 1.00 59.19 525 ASN A C 1
ATOM 3986 O O . ASN A 1 525 ? -25.023 3.171 13.987 1.00 59.19 525 ASN A O 1
ATOM 3990 N N . GLU A 1 526 ? -23.063 2.952 12.969 1.00 62.53 526 GLU A N 1
ATOM 3991 C CA . GLU A 1 526 ? -23.622 2.392 11.728 1.00 62.53 526 GLU A CA 1
ATOM 3992 C C . GLU A 1 526 ? -22.989 1.043 11.360 1.00 62.53 526 GLU A C 1
ATOM 3994 O O . GLU A 1 526 ? -23.257 0.506 10.285 1.00 62.53 526 GLU A O 1
ATOM 3999 N N . ALA A 1 527 ? -22.154 0.487 12.249 1.00 71.00 527 ALA A N 1
ATOM 4000 C CA . ALA A 1 527 ? -21.250 -0.649 12.040 1.00 71.00 527 ALA A CA 1
ATOM 4001 C C . ALA A 1 527 ? -20.152 -0.388 10.994 1.00 71.00 527 ALA A C 1
ATOM 4003 O O . ALA A 1 527 ? -18.973 -0.635 11.254 1.00 71.00 527 ALA A O 1
ATOM 4004 N N . PHE A 1 528 ? -20.518 0.161 9.837 1.00 79.88 528 PHE A N 1
ATOM 4005 C CA . PHE A 1 528 ? -19.628 0.439 8.718 1.00 79.88 528 PHE A CA 1
ATOM 4006 C C . PHE A 1 528 ? -19.760 1.876 8.241 1.00 79.88 528 PHE A C 1
ATOM 4008 O O . PHE A 1 528 ? -20.867 2.386 8.068 1.00 79.88 528 PHE A O 1
ATOM 4015 N N . THR A 1 529 ? -18.629 2.482 7.893 1.00 81.88 529 THR A N 1
ATOM 4016 C CA . THR A 1 529 ? -18.652 3.611 6.961 1.00 81.88 529 THR A CA 1
ATOM 4017 C C . THR A 1 529 ? -18.785 3.108 5.536 1.00 81.88 529 THR A C 1
ATOM 4019 O O . THR A 1 529 ? -18.278 2.036 5.184 1.00 81.88 529 THR A O 1
ATOM 4022 N N . ARG A 1 530 ? -19.496 3.876 4.704 1.00 86.88 530 ARG A N 1
ATOM 4023 C CA . ARG A 1 530 ? -19.843 3.458 3.345 1.00 86.88 530 ARG A CA 1
ATOM 4024 C C . ARG A 1 530 ? -19.718 4.564 2.308 1.00 86.88 530 ARG A C 1
ATOM 4026 O O . ARG A 1 530 ? -20.057 5.709 2.582 1.00 86.88 530 ARG A O 1
ATOM 4033 N N . ALA A 1 531 ? -19.343 4.169 1.095 1.00 89.62 531 ALA A N 1
ATOM 4034 C CA . ALA A 1 531 ? -19.555 4.947 -0.126 1.00 89.62 531 ALA A CA 1
ATOM 4035 C C . ALA A 1 531 ? -20.725 4.352 -0.913 1.00 89.62 531 ALA A C 1
ATOM 4037 O O . ALA A 1 531 ? -20.882 3.130 -0.937 1.00 89.62 531 ALA A O 1
ATOM 4038 N N . VAL A 1 532 ? -21.535 5.182 -1.575 1.00 91.94 532 VAL A N 1
ATOM 4039 C CA . VAL A 1 532 ? -22.626 4.724 -2.454 1.00 91.94 532 VAL A CA 1
ATOM 4040 C C . VAL A 1 532 ? -22.267 4.985 -3.915 1.00 91.94 532 VAL A C 1
ATOM 4042 O O . VAL A 1 532 ? -22.274 6.122 -4.385 1.00 91.94 532 VAL A O 1
ATOM 4045 N N . LEU A 1 533 ? -21.971 3.912 -4.644 1.00 90.62 533 LEU A N 1
ATOM 4046 C CA . LEU A 1 533 ? -21.558 3.970 -6.041 1.00 90.62 533 LEU A CA 1
ATOM 4047 C C . LEU A 1 533 ? -22.668 4.513 -6.955 1.00 90.62 533 LEU A C 1
ATOM 4049 O O . LEU A 1 533 ? -23.831 4.133 -6.838 1.00 90.62 533 LEU A O 1
ATOM 4053 N N . GLY A 1 534 ? -22.292 5.377 -7.898 1.00 85.44 534 GLY A N 1
ATOM 4054 C CA . GLY A 1 534 ? -23.159 5.945 -8.936 1.00 85.44 534 GLY A CA 1
ATOM 4055 C C . GLY A 1 534 ? -23.997 7.152 -8.497 1.00 85.44 534 GLY A C 1
ATOM 4056 O O . GLY A 1 534 ? -24.426 7.928 -9.349 1.00 85.44 534 GLY A O 1
ATOM 4057 N N . THR A 1 535 ? -24.215 7.343 -7.193 1.00 86.81 535 THR A N 1
ATOM 4058 C CA . THR A 1 535 ? -25.053 8.434 -6.655 1.00 86.81 535 THR A CA 1
ATOM 4059 C C . THR A 1 535 ? -24.316 9.384 -5.713 1.00 86.81 535 THR A C 1
ATOM 4061 O O . THR A 1 535 ? -24.900 10.375 -5.281 1.00 86.81 535 THR A O 1
ATOM 4064 N N . GLN A 1 536 ? -23.070 9.076 -5.352 1.00 89.12 536 GLN A N 1
ATOM 4065 C CA . GLN A 1 536 ? -22.207 9.919 -4.526 1.00 89.12 536 GLN A CA 1
ATOM 4066 C C . GLN A 1 536 ? -20.878 10.184 -5.227 1.00 89.12 536 GLN A C 1
ATOM 4068 O O . GLN A 1 536 ? -20.561 9.577 -6.248 1.00 89.12 536 GLN A O 1
ATOM 4073 N N . ASP A 1 537 ? -20.111 11.098 -4.640 1.00 90.06 537 ASP A N 1
ATOM 4074 C CA . ASP A 1 537 ? -18.773 11.452 -5.085 1.00 90.06 537 ASP A CA 1
ATOM 4075 C C . ASP A 1 537 ? -17.890 10.205 -5.314 1.00 90.06 537 ASP A C 1
ATOM 4077 O O . ASP A 1 537 ? -17.755 9.385 -4.395 1.00 90.06 537 ASP A O 1
ATOM 4081 N N . PRO A 1 538 ? -17.271 10.044 -6.503 1.00 90.00 538 PRO A N 1
ATOM 4082 C CA . PRO A 1 538 ? -16.354 8.935 -6.776 1.00 90.00 538 PRO A CA 1
ATOM 4083 C C . PRO A 1 538 ? -15.162 8.885 -5.805 1.00 90.00 538 PRO A C 1
ATOM 4085 O O . PRO A 1 538 ? -14.633 7.802 -5.532 1.00 90.00 538 PRO A O 1
ATOM 4088 N N . TRP A 1 539 ? -14.774 10.023 -5.218 1.00 89.19 539 TRP A N 1
ATOM 4089 C CA . TRP A 1 539 ? -13.716 10.085 -4.214 1.00 89.19 539 TRP A CA 1
ATOM 4090 C C . TRP A 1 539 ? -14.000 9.224 -2.986 1.00 89.19 539 TRP A C 1
ATOM 4092 O O . TRP A 1 539 ? -13.098 8.546 -2.504 1.00 89.19 539 TRP A O 1
ATOM 4102 N N . GLY A 1 540 ? -15.247 9.197 -2.505 1.00 87.81 540 GLY A N 1
ATOM 4103 C CA . GLY A 1 540 ? -15.591 8.453 -1.291 1.00 87.81 540 GLY A CA 1
ATOM 4104 C C . GLY A 1 540 ? -15.325 6.952 -1.418 1.00 87.81 540 GLY A C 1
ATOM 4105 O O . GLY A 1 540 ? -15.065 6.290 -0.424 1.00 87.81 540 GLY A O 1
ATOM 4106 N N . ALA A 1 541 ? -15.371 6.408 -2.637 1.00 89.19 541 ALA A N 1
ATOM 4107 C CA . ALA A 1 541 ? -14.917 5.050 -2.906 1.00 89.19 541 ALA A CA 1
ATOM 4108 C C . ALA A 1 541 ? -13.394 5.011 -3.129 1.00 89.19 541 ALA A C 1
ATOM 4110 O O . ALA A 1 541 ? -12.715 4.187 -2.530 1.00 89.19 541 ALA A O 1
ATOM 4111 N N . SER A 1 542 ? -12.842 5.932 -3.919 1.00 90.00 542 SER A N 1
ATOM 4112 C CA . SER A 1 542 ? -11.419 5.940 -4.302 1.00 90.00 542 SER A CA 1
ATOM 4113 C C . SER A 1 542 ? -10.446 6.064 -3.119 1.00 90.00 542 SER A C 1
ATOM 4115 O O . SER A 1 542 ? -9.392 5.422 -3.111 1.00 90.00 542 SER A O 1
ATOM 4117 N N . ASN A 1 543 ? -10.799 6.854 -2.097 1.00 86.06 543 ASN A N 1
ATOM 4118 C CA . ASN A 1 543 ? -9.915 7.182 -0.971 1.00 86.06 543 ASN A CA 1
ATOM 4119 C C . ASN A 1 543 ? -9.500 5.958 -0.139 1.00 86.06 543 ASN A C 1
ATOM 4121 O O . ASN A 1 543 ? -8.463 5.980 0.528 1.00 86.06 543 ASN A O 1
ATOM 4125 N N . ILE A 1 544 ? -10.258 4.859 -0.236 1.00 85.19 544 ILE A N 1
ATOM 4126 C CA . ILE A 1 544 ? -9.932 3.579 0.387 1.00 85.19 544 ILE A CA 1
ATOM 4127 C C . ILE A 1 544 ? -8.567 3.079 -0.102 1.00 85.19 544 ILE A C 1
ATOM 4129 O O . ILE A 1 544 ? -7.787 2.552 0.686 1.00 85.19 544 ILE A O 1
ATOM 4133 N N . LEU A 1 545 ? -8.241 3.274 -1.379 1.00 86.12 545 LEU A N 1
ATOM 4134 C CA . LEU A 1 545 ? -6.995 2.796 -1.973 1.00 86.12 545 LEU A CA 1
ATOM 4135 C C . LEU A 1 545 ? -5.839 3.758 -1.706 1.00 86.12 545 LEU A C 1
ATOM 4137 O O . LEU A 1 545 ? -4.686 3.344 -1.608 1.00 86.12 545 LEU A O 1
ATOM 4141 N N . SER A 1 546 ? -6.143 5.049 -1.624 1.00 74.12 546 SER A N 1
ATOM 4142 C CA . SER A 1 546 ? -5.166 6.080 -1.940 1.00 74.12 546 SER A CA 1
ATOM 4143 C C . SER A 1 546 ? -4.556 6.772 -0.723 1.00 74.12 546 SER A C 1
ATOM 4145 O O . SER A 1 546 ? -3.367 7.091 -0.746 1.00 74.12 546 SER A O 1
ATOM 4147 N N . ALA A 1 547 ? -5.322 6.920 0.362 1.00 77.88 547 ALA A N 1
ATOM 4148 C CA . ALA A 1 547 ? -5.062 7.939 1.383 1.00 77.88 547 ALA A CA 1
ATOM 4149 C C . ALA A 1 547 ? -5.144 9.371 0.795 1.00 77.88 547 ALA A C 1
ATOM 4151 O O . ALA A 1 547 ? -5.829 9.580 -0.201 1.00 77.88 547 ALA A O 1
ATOM 4152 N N . ASP A 1 548 ? -4.420 10.349 1.353 1.00 80.00 548 ASP A N 1
ATOM 4153 C CA . ASP A 1 548 ? -4.208 11.667 0.727 1.00 80.00 548 ASP A CA 1
ATOM 4154 C C . ASP A 1 548 ? -3.194 11.580 -0.433 1.00 80.00 548 ASP A C 1
ATOM 4156 O O . ASP A 1 548 ? -2.001 11.832 -0.284 1.00 80.00 548 ASP A O 1
ATOM 4160 N N . GLY A 1 549 ? -3.660 11.153 -1.606 1.00 81.75 549 GLY A N 1
ATOM 4161 C CA . GLY A 1 549 ? -2.836 10.944 -2.801 1.00 81.75 549 GLY A CA 1
ATOM 4162 C C . GLY A 1 549 ? -2.586 9.478 -3.124 1.00 81.75 549 GLY A C 1
ATOM 4163 O O . GLY A 1 549 ? -3.468 8.674 -2.914 1.00 81.75 549 GLY A O 1
ATOM 4164 N N . VAL A 1 550 ? -1.438 9.097 -3.701 1.00 90.06 550 VAL A N 1
ATOM 4165 C CA . VAL A 1 550 ? -1.114 7.674 -3.962 1.00 90.06 550 VAL A CA 1
ATOM 4166 C C . VAL A 1 550 ? -0.019 7.201 -3.013 1.00 90.06 550 VAL A C 1
ATOM 4168 O O . VAL A 1 550 ? 1.173 7.367 -3.288 1.00 90.06 550 VAL A O 1
ATOM 4171 N N . ILE A 1 551 ? -0.405 6.592 -1.892 1.00 90.06 551 ILE A N 1
ATOM 4172 C CA . ILE A 1 551 ? 0.551 5.978 -0.965 1.00 90.06 551 ILE A CA 1
ATOM 4173 C C . ILE A 1 551 ? 0.826 4.528 -1.372 1.00 90.06 551 ILE A C 1
ATOM 4175 O O . ILE A 1 551 ? 0.118 3.603 -1.007 1.00 90.06 551 ILE A O 1
ATOM 4179 N N . HIS A 1 552 ? 1.907 4.307 -2.115 1.00 86.38 552 HIS A N 1
ATOM 4180 C CA . HIS A 1 552 ? 2.258 2.987 -2.655 1.00 86.38 552 HIS A CA 1
ATOM 4181 C C . HIS A 1 552 ? 2.308 1.846 -1.619 1.00 86.38 552 HIS A C 1
ATOM 4183 O O . HIS A 1 552 ? 1.924 0.721 -1.934 1.00 86.38 552 HIS A O 1
ATOM 4189 N N . THR A 1 553 ? 2.774 2.108 -0.391 1.00 86.69 553 THR A N 1
ATOM 4190 C CA . THR A 1 553 ? 2.922 1.076 0.651 1.00 86.69 553 THR A CA 1
ATOM 4191 C C . THR A 1 553 ? 1.587 0.499 1.110 1.00 86.69 553 THR A C 1
ATOM 4193 O O . THR A 1 553 ? 1.557 -0.628 1.596 1.00 86.69 553 THR A O 1
ATOM 4196 N N . THR A 1 554 ? 0.480 1.225 0.938 1.00 89.44 554 THR A N 1
ATOM 4197 C CA . THR A 1 554 ? -0.837 0.771 1.394 1.00 89.44 554 THR A CA 1
ATOM 4198 C C . THR A 1 554 ? -1.459 -0.252 0.449 1.00 89.44 554 THR A C 1
ATOM 4200 O O . THR A 1 554 ? -2.373 -0.960 0.845 1.00 89.44 554 THR A O 1
ATOM 4203 N N . TYR A 1 555 ? -0.937 -0.412 -0.770 1.00 91.94 555 TYR A N 1
ATOM 4204 C CA . TYR A 1 555 ? -1.430 -1.424 -1.708 1.00 91.94 555 TYR A CA 1
ATOM 4205 C C . TYR A 1 555 ? -0.819 -2.807 -1.473 1.00 91.94 555 TYR A C 1
ATOM 4207 O O . TYR A 1 555 ? -1.448 -3.813 -1.797 1.00 91.94 555 TYR A O 1
ATOM 4215 N N . ALA A 1 556 ? 0.387 -2.877 -0.898 1.00 89.94 556 ALA A N 1
ATOM 4216 C CA . ALA A 1 556 ? 1.092 -4.141 -0.688 1.00 89.94 556 ALA A CA 1
ATOM 4217 C C . ALA A 1 556 ? 0.272 -5.177 0.116 1.00 89.94 556 ALA A C 1
ATOM 4219 O O . ALA A 1 556 ? 0.192 -6.318 -0.337 1.00 89.94 556 ALA A O 1
ATOM 4220 N N . PRO A 1 557 ? -0.419 -4.821 1.222 1.00 93.00 557 PRO A N 1
ATOM 4221 C CA . PRO A 1 557 ? -1.290 -5.765 1.926 1.00 93.00 557 PRO A CA 1
ATOM 4222 C C . PRO A 1 557 ? -2.429 -6.323 1.063 1.00 93.00 557 PRO A C 1
ATOM 4224 O O . PRO A 1 557 ? -2.808 -7.479 1.231 1.00 93.00 557 PRO A O 1
ATOM 4227 N N . PHE A 1 558 ? -2.990 -5.533 0.141 1.00 92.94 558 PHE A N 1
ATOM 4228 C CA . PHE A 1 558 ? -4.065 -6.011 -0.731 1.00 92.94 558 PHE A CA 1
ATOM 4229 C C . PHE A 1 558 ? -3.577 -7.062 -1.720 1.00 92.94 558 PHE A C 1
ATOM 4231 O O . PHE A 1 558 ? -4.273 -8.049 -1.944 1.00 92.94 558 PHE A O 1
ATOM 4238 N N . ILE A 1 559 ? -2.392 -6.848 -2.293 1.00 92.38 559 ILE A N 1
ATOM 4239 C CA . ILE A 1 559 ? -1.783 -7.779 -3.243 1.00 92.38 559 ILE A CA 1
ATOM 4240 C C . ILE A 1 559 ? -1.345 -9.061 -2.535 1.00 92.38 559 ILE A C 1
ATOM 4242 O O . ILE A 1 559 ? -1.640 -10.150 -3.016 1.00 92.38 559 ILE A O 1
ATOM 4246 N N . GLU A 1 560 ? -0.696 -8.934 -1.378 1.00 92.19 560 GLU A N 1
ATOM 4247 C CA . GLU A 1 560 ? -0.129 -10.082 -0.670 1.00 92.19 560 GLU A CA 1
ATOM 4248 C C . GLU A 1 560 ? -1.200 -10.912 0.056 1.00 92.19 560 GLU A C 1
ATOM 4250 O O . GLU A 1 560 ? -1.156 -12.140 0.047 1.00 92.19 560 GLU A O 1
ATOM 4255 N N . PHE A 1 561 ? -2.185 -10.259 0.687 1.00 95.56 561 PHE A N 1
ATOM 4256 C CA . PHE A 1 561 ? -3.121 -10.922 1.608 1.00 95.56 561 PHE A CA 1
ATOM 4257 C C . PHE A 1 561 ? -4.585 -10.872 1.165 1.00 95.56 561 PHE A C 1
ATOM 4259 O O . PHE A 1 561 ? -5.415 -11.589 1.721 1.00 95.56 561 PHE A O 1
ATOM 4266 N N . GLY A 1 562 ? -4.933 -10.018 0.199 1.00 93.69 562 GLY A N 1
ATOM 4267 C CA . GLY A 1 562 ? -6.318 -9.800 -0.227 1.00 93.69 562 GLY A CA 1
ATOM 4268 C C . GLY A 1 562 ? -6.831 -10.792 -1.273 1.00 93.69 562 GLY A C 1
ATOM 4269 O O . GLY A 1 562 ? -8.023 -10.782 -1.589 1.00 93.69 562 GLY A O 1
ATOM 4270 N N . GLY A 1 563 ? -5.965 -11.640 -1.839 1.00 92.50 563 GLY A N 1
ATOM 4271 C CA . GLY A 1 563 ? -6.330 -12.527 -2.944 1.00 92.50 563 GLY A CA 1
ATOM 4272 C C . GLY A 1 563 ? -6.879 -11.732 -4.135 1.00 92.50 563 GLY A C 1
ATOM 4273 O O . GLY A 1 563 ? -6.232 -10.822 -4.639 1.00 92.50 563 GLY A O 1
ATOM 4274 N N . ASN A 1 564 ? -8.101 -12.038 -4.580 1.00 93.62 564 ASN A N 1
ATOM 4275 C CA . ASN A 1 564 ? -8.754 -11.314 -5.679 1.00 93.62 564 ASN A CA 1
ATOM 4276 C C . ASN A 1 564 ? -9.610 -10.113 -5.228 1.00 93.62 564 ASN A C 1
ATOM 4278 O O . ASN A 1 564 ? -10.297 -9.520 -6.060 1.00 93.62 564 ASN A O 1
ATOM 4282 N N . ALA A 1 565 ? -9.602 -9.745 -3.943 1.00 93.69 565 ALA A N 1
ATOM 4283 C CA . ALA A 1 565 ? -10.500 -8.720 -3.410 1.00 93.69 565 ALA A CA 1
ATOM 4284 C C . ALA A 1 565 ? -10.282 -7.341 -4.046 1.00 93.69 565 ALA A C 1
ATOM 4286 O O . ALA A 1 565 ? -11.252 -6.649 -4.348 1.00 93.69 565 ALA A O 1
ATOM 4287 N N . LEU A 1 566 ? -9.023 -6.963 -4.304 1.00 94.44 566 LEU A N 1
ATOM 4288 C CA . LEU A 1 566 ? -8.702 -5.705 -4.983 1.00 94.44 566 LEU A CA 1
ATOM 4289 C C . LEU A 1 566 ? -9.213 -5.699 -6.430 1.00 94.44 566 LEU A C 1
ATOM 4291 O O . LEU A 1 566 ? -9.811 -4.716 -6.852 1.00 94.44 566 LEU A O 1
ATOM 4295 N N . GLN A 1 567 ? -9.052 -6.807 -7.162 1.00 95.38 567 GLN A N 1
ATOM 4296 C CA . GLN A 1 567 ? -9.597 -6.939 -8.518 1.00 95.38 567 GLN A CA 1
ATOM 4297 C C . GLN A 1 567 ? -11.124 -6.797 -8.512 1.00 95.38 567 GLN A C 1
ATOM 4299 O O . GLN A 1 567 ? -11.674 -6.016 -9.279 1.00 95.38 567 GLN A O 1
ATOM 4304 N N . GLN A 1 568 ? -11.818 -7.487 -7.602 1.00 94.62 568 GLN A N 1
ATOM 4305 C CA . GLN A 1 568 ? -13.276 -7.381 -7.489 1.00 94.62 568 GLN A CA 1
ATOM 4306 C C . GLN A 1 568 ? -13.735 -5.965 -7.126 1.00 94.62 568 GLN A C 1
ATOM 4308 O O . GLN A 1 568 ? -14.789 -5.518 -7.583 1.00 94.62 568 GLN A O 1
ATOM 4313 N N . TYR A 1 569 ? -12.967 -5.268 -6.288 1.00 94.44 569 TYR A N 1
ATOM 4314 C CA . TYR A 1 569 ? -13.218 -3.877 -5.941 1.00 94.44 569 TYR A CA 1
ATOM 4315 C C . TYR A 1 569 ? -13.092 -2.968 -7.175 1.00 94.44 569 TYR A C 1
ATOM 4317 O O . TYR A 1 569 ? -14.024 -2.223 -7.484 1.00 94.44 569 TYR A O 1
ATOM 4325 N N . GLU A 1 570 ? -11.988 -3.085 -7.918 1.00 95.31 570 GLU A N 1
ATOM 4326 C CA . GLU A 1 570 ? -11.739 -2.363 -9.173 1.00 95.31 570 GLU A CA 1
ATOM 4327 C C . GLU A 1 570 ? -12.817 -2.632 -10.231 1.00 95.31 570 GLU A C 1
ATOM 4329 O O . GLU A 1 570 ? -13.289 -1.702 -10.890 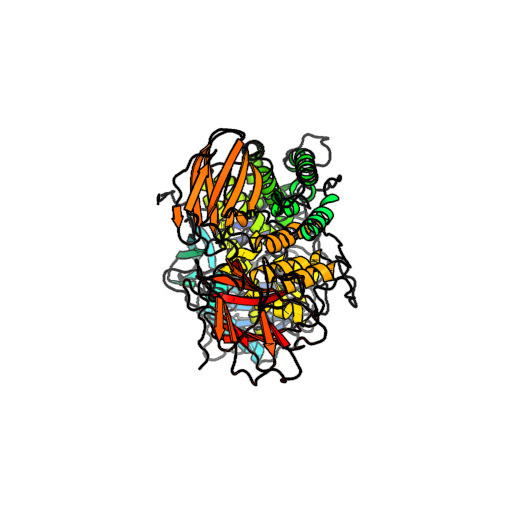1.00 95.31 570 GLU A O 1
ATOM 4334 N N . ASP A 1 571 ? -13.260 -3.884 -10.366 1.00 94.69 571 ASP A N 1
ATOM 4335 C CA . ASP A 1 571 ? -14.305 -4.279 -11.313 1.00 94.69 571 ASP A CA 1
ATOM 4336 C C . ASP A 1 571 ? -15.653 -3.635 -10.961 1.00 94.69 571 ASP A C 1
ATOM 4338 O O . ASP A 1 571 ? -16.356 -3.131 -11.839 1.00 94.69 571 ASP A O 1
ATOM 4342 N N . ARG A 1 572 ? -16.017 -3.596 -9.671 1.00 93.06 572 ARG A N 1
ATOM 4343 C CA . ARG A 1 572 ? -17.248 -2.933 -9.196 1.00 93.06 572 ARG A CA 1
ATOM 4344 C C . ARG A 1 572 ? -17.199 -1.434 -9.409 1.00 93.06 572 ARG A C 1
ATOM 4346 O O . ARG A 1 572 ? -18.197 -0.850 -9.831 1.00 93.06 572 ARG A O 1
ATOM 4353 N N . TYR A 1 573 ? -16.057 -0.825 -9.107 1.00 93.62 573 TYR A N 1
ATOM 4354 C CA . TYR A 1 573 ? -15.861 0.601 -9.295 1.00 93.62 573 TYR A CA 1
ATOM 4355 C C . TYR A 1 573 ? -15.986 0.974 -10.777 1.00 93.62 573 TYR A C 1
ATOM 4357 O O . TYR A 1 573 ? -16.784 1.843 -11.123 1.00 93.62 573 TYR A O 1
ATOM 4365 N N . ALA A 1 574 ? -15.309 0.243 -11.667 1.00 92.94 574 ALA A N 1
ATOM 4366 C CA . ALA A 1 574 ? -15.398 0.464 -13.108 1.00 92.94 574 ALA A CA 1
ATOM 4367 C C . ALA A 1 574 ? -16.792 0.168 -13.683 1.00 92.94 574 ALA A C 1
ATOM 4369 O O . ALA A 1 574 ? -17.237 0.865 -14.592 1.00 92.94 574 ALA A O 1
ATOM 4370 N N . ALA A 1 575 ? -17.516 -0.818 -13.146 1.00 92.44 575 ALA A N 1
ATOM 4371 C CA . ALA A 1 575 ? -18.896 -1.084 -13.549 1.00 92.44 575 ALA A CA 1
ATOM 4372 C C . ALA A 1 575 ? -19.847 0.065 -13.171 1.00 92.44 575 ALA A C 1
ATOM 4374 O O . ALA A 1 575 ? -20.766 0.378 -13.928 1.00 92.44 575 ALA A O 1
ATOM 4375 N N . ALA A 1 576 ? -19.631 0.702 -12.016 1.00 90.56 576 ALA A N 1
ATOM 4376 C CA . ALA A 1 576 ? -20.408 1.863 -11.589 1.00 90.56 576 ALA A CA 1
ATOM 4377 C C . ALA A 1 576 ? -20.003 3.154 -12.316 1.00 90.56 576 ALA A C 1
ATOM 4379 O O . ALA A 1 576 ? -20.855 4.010 -12.560 1.00 90.56 576 ALA A O 1
ATOM 4380 N N . TYR A 1 577 ? -18.726 3.276 -12.685 1.00 89.38 577 TYR A N 1
ATOM 4381 C CA . TYR A 1 577 ? -18.146 4.445 -13.340 1.00 89.38 577 TYR A CA 1
ATOM 4382 C C . TYR A 1 577 ? -17.355 4.038 -14.600 1.00 89.38 577 TYR A C 1
ATOM 4384 O O . TYR A 1 577 ? -16.128 4.024 -14.570 1.00 89.38 577 TYR A O 1
ATOM 4392 N N . PRO A 1 578 ? -18.003 3.730 -15.741 1.00 86.06 578 PRO A N 1
ATOM 4393 C CA . PRO A 1 578 ? -17.316 3.181 -16.922 1.00 86.06 578 PRO A CA 1
ATOM 4394 C C . PRO A 1 578 ? -16.204 4.061 -17.516 1.00 86.06 578 PRO A C 1
ATOM 4396 O O . PRO A 1 578 ? -15.278 3.541 -18.130 1.00 86.06 578 PRO A O 1
ATOM 4399 N N . ALA A 1 579 ? -16.275 5.379 -17.310 1.00 88.75 579 ALA A N 1
ATOM 4400 C CA . ALA A 1 579 ? -15.270 6.356 -17.733 1.00 88.75 579 ALA A CA 1
ATOM 4401 C C . ALA A 1 579 ? -14.496 6.942 -16.534 1.00 88.75 579 ALA A C 1
ATOM 4403 O O . ALA A 1 579 ? -14.151 8.122 -16.501 1.00 88.75 579 ALA A O 1
ATOM 4404 N N . TRP A 1 580 ? -14.236 6.115 -15.516 1.00 90.38 580 TRP A N 1
ATOM 4405 C CA . TRP A 1 580 ? -13.513 6.502 -14.299 1.00 90.38 580 TRP A CA 1
ATOM 4406 C C . TRP A 1 580 ? -12.110 7.086 -14.549 1.00 90.38 580 TRP A C 1
ATOM 4408 O O . TRP A 1 580 ? -11.619 7.854 -13.727 1.00 90.38 580 TRP A O 1
ATOM 4418 N N . TYR A 1 581 ? -11.475 6.735 -15.670 1.00 89.75 581 TYR A N 1
ATOM 4419 C CA . TYR A 1 581 ? -10.132 7.174 -16.076 1.00 89.75 581 TYR A CA 1
ATOM 4420 C C . TYR A 1 581 ? -10.142 8.351 -17.068 1.00 89.75 581 TYR A C 1
ATOM 4422 O O . TYR A 1 581 ? -9.097 8.710 -17.611 1.00 89.75 581 TYR A O 1
ATOM 4430 N N . ASP A 1 582 ? -11.313 8.921 -17.356 1.00 88.06 582 ASP A N 1
ATOM 4431 C CA . ASP A 1 582 ? -11.470 10.031 -18.294 1.00 88.06 582 ASP A CA 1
ATOM 4432 C C . ASP A 1 582 ? -11.755 11.328 -17.532 1.00 88.06 582 ASP A C 1
ATOM 4434 O O . ASP A 1 582 ? -12.805 11.485 -16.898 1.00 88.06 582 ASP A O 1
ATOM 4438 N N . GLY A 1 583 ? -10.826 12.282 -17.632 1.00 81.06 583 GLY A N 1
ATOM 4439 C CA . GLY A 1 583 ? -10.936 13.582 -16.974 1.00 81.06 583 GLY A CA 1
ATOM 4440 C C . GLY A 1 583 ? -12.114 14.441 -17.454 1.00 81.06 583 GLY A C 1
ATOM 4441 O O . GLY A 1 583 ? -12.454 15.419 -16.783 1.00 81.06 583 GLY A O 1
ATOM 4442 N N . SER A 1 584 ? -12.761 14.076 -18.569 1.00 81.31 584 SER A N 1
ATOM 4443 C CA . SER A 1 584 ? -13.921 14.767 -19.146 1.00 81.31 584 SER A CA 1
ATOM 4444 C C . SER A 1 584 ? -15.282 14.305 -18.601 1.00 81.31 584 SER A C 1
ATOM 4446 O O . SER A 1 584 ? -16.308 14.900 -18.942 1.00 81.31 584 SER A O 1
ATOM 4448 N N . GLN A 1 585 ? -15.318 13.280 -17.740 1.00 83.88 585 GLN A N 1
ATOM 4449 C CA . GLN A 1 585 ? -16.559 12.759 -17.161 1.00 83.88 585 GLN A CA 1
ATOM 4450 C C . GLN A 1 585 ? -17.342 13.838 -16.390 1.00 83.88 585 GLN A C 1
ATOM 4452 O O . GLN A 1 585 ? -16.808 14.518 -15.513 1.00 83.88 585 GLN A O 1
ATOM 4457 N N . VAL A 1 586 ? -18.651 13.923 -16.655 1.00 83.69 586 VAL A N 1
ATOM 4458 C CA . VAL A 1 586 ? -19.581 14.827 -15.958 1.00 83.69 586 VAL A CA 1
ATOM 4459 C C . VAL A 1 586 ? -20.497 14.031 -15.030 1.00 83.69 586 VAL A C 1
ATOM 4461 O O . VAL A 1 586 ? -21.092 13.032 -15.436 1.00 83.69 586 VAL A O 1
ATOM 4464 N N . TYR A 1 587 ? -20.631 14.489 -13.786 1.00 87.50 587 TYR A N 1
ATOM 4465 C CA . TYR A 1 587 ? -21.510 13.897 -12.777 1.00 87.50 587 TYR A CA 1
ATOM 4466 C C . TYR A 1 587 ? -22.777 14.743 -12.572 1.00 87.50 587 TYR A C 1
ATOM 4468 O O . TYR A 1 587 ? -22.726 15.965 -12.713 1.00 87.50 587 TYR A O 1
ATOM 4476 N N . PRO A 1 588 ? -23.921 14.132 -12.202 1.00 87.69 588 PRO A N 1
ATOM 4477 C CA . PRO A 1 588 ? -25.158 14.861 -11.907 1.00 87.69 588 PRO A CA 1
ATOM 4478 C C . PRO A 1 588 ? -25.145 15.557 -10.530 1.00 87.69 588 PRO A C 1
ATOM 4480 O O . PRO A 1 588 ? -26.163 16.096 -10.101 1.00 87.69 588 PRO A O 1
ATOM 4483 N N . PHE A 1 589 ? -24.013 15.529 -9.828 1.00 88.44 589 PHE A N 1
ATOM 4484 C CA . PHE A 1 589 ? -23.789 16.108 -8.507 1.00 88.44 589 PHE A CA 1
ATOM 4485 C C . PHE A 1 589 ? -22.410 16.775 -8.449 1.00 88.44 589 PHE A C 1
ATOM 4487 O O . PHE A 1 589 ? -21.526 16.477 -9.254 1.00 88.44 589 PHE A O 1
ATOM 4494 N N . THR A 1 590 ? -22.221 17.674 -7.481 1.00 89.50 590 THR A N 1
ATOM 4495 C CA . THR A 1 590 ? -20.923 18.310 -7.236 1.00 89.50 590 THR A CA 1
ATOM 4496 C C . THR A 1 590 ? -19.951 17.307 -6.634 1.00 89.50 590 THR A C 1
ATOM 4498 O O . THR A 1 590 ? -20.245 16.673 -5.625 1.00 89.50 590 THR A O 1
ATOM 4501 N N . THR A 1 591 ? -18.780 17.207 -7.243 1.00 90.44 591 THR A N 1
ATOM 4502 C CA . THR A 1 591 ? -17.654 16.402 -6.762 1.00 90.44 591 THR A CA 1
ATOM 4503 C C . THR A 1 591 ? -16.633 17.271 -6.031 1.00 90.44 591 THR A C 1
ATOM 4505 O O . THR A 1 591 ? -16.349 18.387 -6.471 1.00 90.44 591 THR A O 1
ATOM 4508 N N . THR A 1 592 ? -16.002 16.714 -5.009 1.00 87.94 592 THR A N 1
ATOM 4509 C CA . THR A 1 592 ? -14.983 17.312 -4.143 1.00 87.94 592 THR A CA 1
ATOM 4510 C C . THR A 1 592 ? -13.733 17.699 -4.929 1.00 87.94 592 THR A C 1
ATOM 4512 O O . THR A 1 592 ? -13.206 18.794 -4.748 1.00 87.94 592 THR A O 1
ATOM 4515 N N . TYR A 1 593 ? -13.294 16.849 -5.866 1.00 87.94 593 TYR A N 1
ATOM 4516 C CA . TYR A 1 593 ? -12.027 17.027 -6.590 1.00 87.94 593 TYR A CA 1
ATOM 4517 C C . TYR A 1 593 ? -12.188 17.277 -8.088 1.00 87.94 593 TYR A C 1
ATOM 4519 O O . TYR A 1 593 ? -11.291 16.948 -8.865 1.00 87.94 593 TYR A O 1
ATOM 4527 N N . ASN A 1 594 ? -13.285 17.930 -8.483 1.00 89.50 594 ASN A N 1
ATOM 4528 C CA . ASN A 1 594 ? -13.565 18.313 -9.870 1.00 89.50 594 ASN A CA 1
ATOM 4529 C C . ASN A 1 594 ? -13.651 17.104 -10.826 1.00 89.50 594 ASN A C 1
ATOM 4531 O O . ASN A 1 594 ? -12.855 16.982 -11.745 1.00 89.50 594 ASN A O 1
ATOM 4535 N N . GLY A 1 595 ? -14.612 16.207 -10.616 1.00 88.81 595 GLY A N 1
ATOM 4536 C CA . GLY A 1 595 ? -14.871 15.034 -11.450 1.00 88.81 595 GLY A CA 1
ATOM 4537 C C . GLY A 1 595 ? -13.832 13.931 -11.264 1.00 88.81 595 GLY A C 1
ATOM 4538 O O . GLY A 1 595 ? -13.318 13.727 -10.165 1.00 88.81 595 GLY A O 1
ATOM 4539 N N . ASN A 1 596 ? -13.506 13.242 -12.359 1.00 89.38 596 ASN A N 1
ATOM 4540 C CA . ASN A 1 596 ? -12.449 12.227 -12.414 1.00 89.38 596 ASN A CA 1
ATOM 4541 C C . ASN A 1 596 ? -11.084 12.875 -12.639 1.00 89.38 596 ASN A C 1
ATOM 4543 O O . ASN A 1 596 ? -10.388 12.585 -13.611 1.00 89.38 596 ASN A O 1
ATOM 4547 N N . SER A 1 597 ? -10.710 13.801 -11.759 1.00 90.19 597 SER A N 1
ATOM 4548 C CA . SER A 1 597 ? -9.349 14.315 -11.784 1.00 90.19 597 SER A CA 1
ATOM 4549 C C . SER A 1 597 ? -8.353 13.194 -11.510 1.00 90.19 597 SER A C 1
ATOM 4551 O O . SER A 1 597 ? -8.689 12.135 -10.972 1.00 90.19 597 SER A O 1
ATOM 4553 N N . VAL A 1 598 ? -7.089 13.452 -11.822 1.00 89.38 598 VAL A N 1
ATOM 4554 C CA . VAL A 1 598 ? -5.981 12.569 -11.442 1.00 89.38 598 VAL A CA 1
ATOM 4555 C C . VAL A 1 598 ? -5.992 12.207 -9.951 1.00 89.38 598 VAL A C 1
ATOM 4557 O O . VAL A 1 598 ? -5.576 11.107 -9.615 1.00 89.38 598 VAL A O 1
ATOM 4560 N N . TYR A 1 599 ? -6.540 13.058 -9.073 1.00 88.81 599 TYR A N 1
ATOM 4561 C CA . TYR A 1 599 ? -6.698 12.754 -7.648 1.00 88.81 599 TYR A CA 1
ATOM 4562 C C . TYR A 1 599 ? -7.606 11.542 -7.376 1.00 88.81 599 TYR A C 1
ATOM 4564 O O . TYR A 1 599 ? -7.365 10.774 -6.452 1.00 88.81 599 TYR A O 1
ATOM 4572 N N . VAL A 1 600 ? -8.615 11.338 -8.225 1.00 91.25 600 VAL A N 1
ATOM 4573 C CA . VAL A 1 600 ? -9.566 10.217 -8.169 1.00 91.25 600 VAL A CA 1
ATOM 4574 C C . VAL A 1 600 ? -9.083 9.043 -9.024 1.00 91.25 600 VAL A C 1
ATOM 4576 O O . VAL A 1 600 ? -9.158 7.899 -8.595 1.00 91.25 600 VAL A O 1
ATOM 4579 N N . ALA A 1 601 ? -8.567 9.299 -10.231 1.00 93.38 601 ALA A N 1
ATOM 4580 C CA . ALA A 1 601 ? -8.242 8.243 -11.192 1.00 93.38 601 ALA A CA 1
ATOM 4581 C C . ALA A 1 601 ? -6.916 7.519 -10.898 1.00 93.38 601 ALA A C 1
ATOM 4583 O O . ALA A 1 601 ? -6.814 6.303 -11.065 1.00 93.38 601 ALA A O 1
ATOM 4584 N N . PHE A 1 602 ? -5.878 8.234 -10.458 1.00 94.00 602 PHE A N 1
ATOM 4585 C CA . PHE A 1 602 ? -4.539 7.660 -10.280 1.00 94.00 602 PHE A CA 1
ATOM 4586 C C . PHE A 1 602 ? -4.434 6.549 -9.227 1.00 94.00 602 PHE A C 1
ATOM 4588 O O . PHE A 1 602 ? -3.688 5.600 -9.479 1.00 94.00 602 PHE A O 1
ATOM 4595 N N . PRO A 1 603 ? -5.179 6.578 -8.109 1.00 94.06 603 PRO A N 1
ATOM 4596 C CA . PRO A 1 603 ? -5.252 5.444 -7.191 1.00 94.06 603 PRO A CA 1
ATOM 4597 C C . PRO A 1 603 ? -5.672 4.133 -7.873 1.00 94.06 603 PRO A C 1
ATOM 4599 O O . PRO A 1 603 ? -5.025 3.099 -7.704 1.00 94.06 603 PRO A O 1
ATOM 4602 N N . HIS A 1 604 ? -6.687 4.193 -8.737 1.00 95.25 604 HIS A N 1
ATOM 4603 C CA . HIS A 1 604 ? -7.158 3.041 -9.509 1.00 95.25 604 HIS A CA 1
ATOM 4604 C C . HIS A 1 604 ? -6.147 2.594 -10.568 1.00 95.25 604 HIS A C 1
ATOM 4606 O O . HIS A 1 604 ? -5.885 1.400 -10.723 1.00 95.25 604 HIS A O 1
ATOM 4612 N N . ILE A 1 605 ? -5.506 3.541 -11.267 1.00 95.81 605 ILE A N 1
ATOM 4613 C CA . ILE A 1 605 ? -4.419 3.219 -12.207 1.00 95.81 605 ILE A CA 1
ATOM 4614 C C . ILE A 1 605 ? -3.283 2.502 -11.470 1.00 95.81 605 ILE A C 1
ATOM 4616 O O . ILE A 1 605 ? -2.765 1.504 -11.972 1.00 95.81 605 ILE A O 1
ATOM 4620 N N . PHE A 1 606 ? -2.913 2.954 -10.271 1.00 95.44 606 PHE A N 1
ATOM 4621 C CA . PHE A 1 606 ? -1.889 2.305 -9.458 1.00 95.44 606 PHE A CA 1
ATOM 4622 C C . PHE A 1 606 ? -2.302 0.890 -9.035 1.00 95.44 606 PHE A C 1
ATOM 4624 O O . PHE A 1 606 ? -1.543 -0.052 -9.254 1.00 95.44 606 PHE A O 1
ATOM 4631 N N . GLY A 1 607 ? -3.523 0.708 -8.521 1.00 94.88 607 GLY A N 1
ATOM 4632 C CA . GLY A 1 607 ? -4.063 -0.614 -8.182 1.00 94.88 607 GLY A CA 1
ATOM 4633 C C . GLY A 1 607 ? -4.023 -1.582 -9.368 1.00 94.88 607 GLY A C 1
ATOM 4634 O O . GLY A 1 607 ? -3.493 -2.686 -9.260 1.00 94.88 607 GLY A O 1
ATOM 4635 N N . ARG A 1 608 ? -4.472 -1.137 -10.546 1.00 95.56 608 ARG A N 1
ATOM 4636 C CA . ARG A 1 608 ? -4.420 -1.912 -11.801 1.00 95.56 608 ARG A CA 1
ATOM 4637 C C . ARG A 1 608 ? -3.003 -2.182 -12.286 1.00 95.56 608 ARG A C 1
ATOM 4639 O O . ARG A 1 608 ? -2.737 -3.232 -12.868 1.00 95.56 608 ARG A O 1
ATOM 4646 N N . THR A 1 609 ? -2.078 -1.266 -12.008 1.00 94.19 609 THR A N 1
ATOM 4647 C CA . THR A 1 609 ? -0.653 -1.477 -12.274 1.00 94.19 609 THR A CA 1
ATOM 4648 C C . THR A 1 609 ? -0.140 -2.683 -11.487 1.00 94.19 609 THR A C 1
ATOM 4650 O O . THR A 1 609 ? 0.583 -3.510 -12.040 1.00 94.19 609 THR A O 1
ATOM 4653 N N . LEU A 1 610 ? -0.558 -2.843 -10.233 1.00 91.62 610 LEU A N 1
ATOM 4654 C CA . LEU A 1 610 ? -0.174 -3.990 -9.408 1.00 91.62 610 LEU A CA 1
ATOM 4655 C C . LEU A 1 610 ? -0.928 -5.279 -9.770 1.00 91.62 610 LEU A C 1
ATOM 4657 O O . LEU A 1 610 ? -0.377 -6.364 -9.626 1.00 91.62 610 LEU A O 1
ATOM 4661 N N . LEU A 1 611 ? -2.150 -5.171 -10.299 1.00 93.69 611 LEU A N 1
ATOM 4662 C CA . LEU A 1 611 ? -2.948 -6.306 -10.789 1.00 93.69 611 LEU A CA 1
ATOM 4663 C C . LEU A 1 611 ? -2.493 -6.849 -12.160 1.00 93.69 611 LEU A C 1
ATOM 4665 O O . LEU A 1 611 ? -3.078 -7.800 -12.670 1.00 93.69 611 LEU A O 1
ATOM 4669 N N . GLY A 1 612 ? -1.451 -6.270 -12.765 1.00 91.06 612 GLY A N 1
ATOM 4670 C CA . GLY A 1 612 ? -0.874 -6.769 -14.017 1.00 91.06 612 GLY A CA 1
ATOM 4671 C C . GLY A 1 612 ? -1.526 -6.231 -15.296 1.00 91.06 612 GLY A C 1
ATOM 4672 O O . GLY A 1 612 ? -1.308 -6.792 -16.368 1.00 91.06 612 GLY A O 1
ATOM 4673 N N . GLU A 1 613 ? -2.279 -5.128 -15.221 1.00 93.69 613 GLU A N 1
ATOM 4674 C CA . GLU A 1 613 ? -2.800 -4.424 -16.402 1.00 93.69 613 GLU A CA 1
ATOM 4675 C C . GLU A 1 613 ? -1.653 -4.062 -17.366 1.00 93.69 613 GLU A C 1
ATOM 4677 O O . GLU A 1 613 ? -0.550 -3.700 -16.932 1.00 93.69 613 GLU A O 1
ATOM 4682 N N . SER A 1 614 ? -1.890 -4.156 -18.679 1.00 92.88 614 SER A N 1
ATOM 4683 C CA . SER A 1 614 ? -0.833 -3.960 -19.679 1.00 92.88 614 SER A CA 1
ATOM 4684 C C . SER A 1 614 ? -0.274 -2.531 -19.659 1.00 92.88 614 SER A C 1
ATOM 4686 O O . SER A 1 614 ? -1.013 -1.564 -19.475 1.00 92.88 614 SER A O 1
ATOM 4688 N N . THR A 1 615 ? 1.032 -2.369 -19.902 1.00 90.31 615 THR A N 1
ATOM 4689 C CA . THR A 1 615 ? 1.676 -1.041 -19.930 1.00 90.31 615 THR A CA 1
ATOM 4690 C C . THR A 1 615 ? 1.035 -0.107 -20.963 1.00 90.31 615 THR A C 1
ATOM 4692 O O . THR A 1 615 ? 0.878 1.080 -20.694 1.00 90.31 615 THR A O 1
ATOM 4695 N N . ALA A 1 616 ? 0.600 -0.631 -22.116 1.00 91.50 616 ALA A N 1
ATOM 4696 C CA . ALA A 1 616 ? -0.108 0.159 -23.124 1.00 91.50 616 ALA A CA 1
ATOM 4697 C C . ALA A 1 616 ? -1.465 0.665 -22.607 1.00 91.50 616 ALA A C 1
ATOM 4699 O O . ALA A 1 616 ? -1.777 1.845 -22.750 1.00 91.50 616 ALA A O 1
ATOM 4700 N N . THR A 1 617 ? -2.244 -0.203 -21.954 1.00 94.50 617 THR A N 1
ATOM 4701 C CA . THR A 1 617 ? -3.532 0.177 -21.360 1.00 94.50 617 THR A CA 1
ATOM 4702 C C . THR A 1 617 ? -3.356 1.231 -20.267 1.00 94.50 617 THR A C 1
ATOM 4704 O O . THR A 1 617 ? -4.084 2.219 -20.240 1.00 94.50 617 THR A O 1
ATOM 4707 N N . LEU A 1 618 ? -2.363 1.063 -19.393 1.00 94.75 618 LEU A N 1
ATOM 4708 C CA . LEU A 1 618 ? -2.097 2.015 -18.312 1.00 94.75 618 LEU A CA 1
ATOM 4709 C C . LEU A 1 618 ? -1.714 3.396 -18.840 1.00 94.75 618 LEU A C 1
ATOM 4711 O O . LEU A 1 618 ? -2.213 4.398 -18.332 1.00 94.75 618 LEU A O 1
ATOM 4715 N N . TRP A 1 619 ? -0.881 3.463 -19.883 1.00 93.81 619 TRP A N 1
ATOM 4716 C CA . TRP A 1 619 ? -0.577 4.740 -20.526 1.00 93.81 619 TRP A CA 1
ATOM 4717 C C . TRP A 1 619 ? -1.809 5.370 -21.168 1.00 93.81 619 TRP A C 1
ATOM 4719 O O . TRP A 1 619 ? -1.983 6.576 -21.035 1.00 93.81 619 TRP A O 1
ATOM 4729 N N . ASN A 1 620 ? -2.710 4.579 -21.758 1.00 94.25 620 ASN A N 1
ATOM 4730 C CA . ASN A 1 620 ? -3.977 5.108 -22.267 1.00 94.25 620 ASN A CA 1
ATOM 4731 C C . ASN A 1 620 ? -4.832 5.728 -21.148 1.00 94.25 620 ASN A C 1
ATOM 4733 O O . ASN A 1 620 ? -5.428 6.783 -21.363 1.00 94.25 620 ASN A O 1
ATOM 4737 N N . TYR A 1 621 ? -4.883 5.120 -19.956 1.00 94.44 621 TYR A N 1
ATOM 4738 C CA . TYR A 1 621 ? -5.583 5.707 -18.806 1.00 94.44 621 TYR A CA 1
ATOM 4739 C C . TYR A 1 621 ? -4.942 7.030 -18.368 1.00 94.44 621 TYR A C 1
ATOM 4741 O O . TYR A 1 621 ? -5.645 8.023 -18.194 1.00 94.44 621 TYR A O 1
ATOM 4749 N N . VAL A 1 622 ? -3.610 7.065 -18.237 1.00 93.06 622 VAL A N 1
ATOM 4750 C CA . VAL A 1 622 ? -2.865 8.283 -17.870 1.00 93.06 622 VAL A CA 1
ATOM 4751 C C . VAL A 1 622 ? -3.101 9.402 -18.885 1.00 93.06 622 VAL A C 1
ATOM 4753 O O . VAL A 1 622 ? -3.382 10.532 -18.489 1.00 93.06 622 VAL A O 1
ATOM 4756 N N . ASP A 1 623 ? -3.033 9.087 -20.178 1.00 91.75 623 ASP A N 1
ATOM 4757 C CA . ASP A 1 623 ? -3.227 10.052 -21.263 1.00 91.75 623 ASP A CA 1
ATOM 4758 C C . ASP A 1 623 ? -4.678 10.570 -21.295 1.00 91.75 623 ASP A C 1
ATOM 4760 O O . ASP A 1 623 ? -4.914 11.757 -21.505 1.00 91.75 623 ASP A O 1
ATOM 4764 N N . SER A 1 624 ? -5.662 9.722 -20.976 1.00 91.12 624 SER A N 1
ATOM 4765 C CA . SER A 1 624 ? -7.079 10.121 -20.881 1.00 91.12 624 SER A CA 1
ATOM 4766 C C . SER A 1 624 ? -7.364 11.072 -19.708 1.00 91.12 624 SER A C 1
ATOM 4768 O O . SER A 1 624 ? -8.274 11.903 -19.777 1.00 91.12 624 SER A O 1
ATOM 4770 N N . CYS A 1 625 ? -6.561 11.007 -18.643 1.00 88.56 625 CYS A N 1
ATOM 4771 C CA . CYS A 1 625 ? -6.658 11.921 -17.504 1.00 88.56 625 CYS A CA 1
ATOM 4772 C C . CYS A 1 625 ? -6.070 13.317 -17.790 1.00 88.56 625 CYS A C 1
ATOM 4774 O O . CYS A 1 625 ? -6.244 14.230 -16.980 1.00 88.56 625 CYS A O 1
ATOM 4776 N N . GLU A 1 626 ? -5.371 13.525 -18.916 1.00 81.81 626 GLU A N 1
ATOM 4777 C CA . GLU A 1 626 ? -4.689 14.792 -19.221 1.00 81.81 626 GLU A CA 1
ATOM 4778 C C . GLU A 1 626 ? -5.641 15.997 -19.264 1.00 81.81 626 GLU A C 1
ATOM 4780 O O . GLU A 1 626 ? -5.243 17.113 -18.922 1.00 81.81 626 GLU A O 1
ATOM 4785 N N . SER A 1 627 ? -6.908 15.765 -19.605 1.00 84.06 627 SER A N 1
ATOM 4786 C CA . SER A 1 627 ? -7.953 16.790 -19.634 1.00 84.06 627 SER A CA 1
ATOM 4787 C C . SER A 1 627 ? -8.275 17.386 -18.254 1.00 84.06 627 SER A C 1
ATOM 4789 O O . SER A 1 627 ? -8.860 18.468 -18.190 1.00 84.06 627 SER A O 1
ATOM 4791 N N . ASN A 1 628 ? -7.881 16.731 -17.152 1.00 88.62 628 ASN A N 1
ATOM 4792 C CA . ASN A 1 628 ? -8.223 17.149 -15.793 1.00 88.62 628 ASN A CA 1
ATOM 4793 C C . ASN A 1 628 ? -7.148 16.782 -14.755 1.00 88.62 628 ASN A C 1
ATOM 4795 O O . ASN A 1 628 ? -7.222 15.786 -14.032 1.00 88.62 628 ASN A O 1
ATOM 4799 N N . ARG A 1 629 ? -6.142 17.654 -14.639 1.00 86.06 629 ARG A N 1
ATOM 4800 C CA . ARG A 1 629 ? -4.982 17.481 -13.747 1.00 86.06 629 ARG A CA 1
ATOM 4801 C C . ARG A 1 629 ? -5.146 18.117 -12.359 1.00 86.06 629 ARG A C 1
ATOM 4803 O O . ARG A 1 629 ? -4.156 18.508 -11.741 1.00 86.06 629 ARG A O 1
ATOM 4810 N N . ASN A 1 630 ? -6.375 18.269 -11.864 1.00 86.38 630 ASN A N 1
ATOM 4811 C CA . ASN A 1 630 ? -6.596 18.838 -10.532 1.00 86.38 630 ASN A CA 1
ATOM 4812 C C . ASN A 1 630 ? -5.911 17.980 -9.443 1.00 86.38 630 ASN A C 1
ATOM 4814 O O . ASN A 1 630 ? -6.035 16.758 -9.464 1.00 86.38 630 ASN A O 1
ATOM 4818 N N . ASN A 1 631 ? -5.173 18.614 -8.522 1.00 83.62 631 ASN A N 1
ATOM 4819 C CA . ASN A 1 631 ? -4.329 17.956 -7.505 1.00 83.62 631 ASN A CA 1
ATOM 4820 C C . ASN A 1 631 ? -3.329 16.914 -8.064 1.00 83.62 631 ASN A C 1
ATOM 4822 O O . ASN A 1 631 ? -3.043 15.891 -7.445 1.00 83.62 631 ASN A O 1
ATOM 4826 N N . ALA A 1 632 ? -2.750 17.199 -9.233 1.00 85.19 632 ALA A N 1
ATOM 4827 C CA . ALA A 1 632 ? -1.775 16.355 -9.937 1.00 85.19 632 ALA A CA 1
ATOM 4828 C C . ALA A 1 632 ? -0.509 15.965 -9.166 1.00 85.19 632 ALA A C 1
ATOM 4830 O O . ALA A 1 632 ? 0.169 15.008 -9.550 1.00 85.19 632 ALA A O 1
ATOM 4831 N N . TRP A 1 633 ? -0.200 16.667 -8.079 1.00 83.44 633 TRP A N 1
ATOM 4832 C CA . TRP A 1 633 ? 0.968 16.404 -7.249 1.00 83.44 633 TRP A CA 1
ATOM 4833 C C . TRP A 1 633 ? 1.020 14.988 -6.661 1.00 83.44 633 TRP A C 1
ATOM 4835 O O . TRP A 1 633 ? 2.092 14.533 -6.264 1.00 83.44 633 TRP A O 1
ATOM 4845 N N . ILE A 1 634 ? -0.102 14.264 -6.646 1.00 85.81 634 ILE A N 1
ATOM 4846 C CA . ILE A 1 634 ? -0.173 12.883 -6.156 1.00 85.81 634 ILE A CA 1
ATOM 4847 C C . ILE A 1 634 ? 0.310 11.834 -7.157 1.00 85.81 634 ILE A C 1
ATOM 4849 O O . ILE A 1 634 ? 0.494 10.681 -6.779 1.00 85.81 634 ILE A O 1
ATOM 4853 N N . GLY A 1 635 ? 0.458 12.198 -8.432 1.00 89.44 635 GLY A N 1
ATOM 4854 C CA . GLY A 1 635 ? 0.739 11.263 -9.521 1.00 89.44 635 GLY A CA 1
ATOM 4855 C C . GLY A 1 635 ? 2.137 10.668 -9.654 1.00 89.44 635 GLY A C 1
ATOM 4856 O O . GLY A 1 635 ? 2.239 9.616 -10.291 1.00 89.44 635 GLY A O 1
ATOM 4857 N N . PRO A 1 636 ? 3.212 11.234 -9.073 1.00 91.94 636 PRO A N 1
ATOM 4858 C CA . PRO A 1 636 ? 4.552 10.678 -9.230 1.00 91.94 636 PRO A CA 1
ATOM 4859 C C . PRO A 1 636 ? 4.698 9.182 -8.913 1.00 91.94 636 PRO A C 1
ATOM 4861 O O . PRO A 1 636 ? 5.326 8.498 -9.719 1.00 91.94 636 PRO A O 1
ATOM 4864 N N . PRO A 1 637 ? 4.101 8.625 -7.838 1.00 93.19 637 PRO A N 1
ATOM 4865 C CA . PRO A 1 637 ? 4.144 7.189 -7.563 1.00 93.19 637 PRO A CA 1
ATOM 4866 C C . PRO A 1 637 ? 3.589 6.326 -8.704 1.00 93.19 637 PRO A C 1
ATOM 4868 O O . PRO A 1 637 ? 4.142 5.265 -8.975 1.00 93.19 637 PRO A O 1
ATOM 4871 N N . VAL A 1 638 ? 2.543 6.786 -9.400 1.00 94.12 638 VAL A N 1
ATOM 4872 C CA . VAL A 1 638 ? 1.911 6.057 -10.516 1.00 94.12 638 VAL A CA 1
ATOM 4873 C C . VAL A 1 638 ? 2.802 6.043 -11.739 1.00 94.12 638 VAL A C 1
ATOM 4875 O O . VAL A 1 638 ? 3.104 4.986 -12.286 1.00 94.12 638 VAL A O 1
ATOM 4878 N N . ILE A 1 639 ? 3.265 7.222 -12.147 1.00 93.81 639 ILE A N 1
ATOM 4879 C CA . ILE A 1 639 ? 4.121 7.359 -13.324 1.00 93.81 639 ILE A CA 1
ATOM 4880 C C . ILE A 1 639 ? 5.448 6.625 -13.104 1.00 93.81 639 ILE A C 1
ATOM 4882 O O . ILE A 1 639 ? 5.942 5.966 -14.017 1.00 93.81 639 ILE A O 1
ATOM 4886 N N . ALA A 1 640 ? 6.000 6.696 -11.889 1.00 93.12 640 ALA A N 1
ATOM 4887 C CA . ALA A 1 640 ? 7.226 6.000 -11.529 1.00 93.12 640 ALA A CA 1
ATOM 4888 C C . ALA A 1 640 ? 7.081 4.480 -11.590 1.00 93.12 640 ALA A C 1
ATOM 4890 O O . ALA A 1 640 ? 7.935 3.824 -12.180 1.00 93.12 640 ALA A O 1
ATOM 4891 N N . GLU A 1 641 ? 5.990 3.938 -11.047 1.00 93.19 641 GLU A N 1
ATOM 4892 C CA . GLU A 1 641 ? 5.723 2.502 -11.090 1.00 93.19 641 GLU A CA 1
ATOM 4893 C C . GLU A 1 641 ? 5.616 1.995 -12.530 1.00 93.19 641 GLU A C 1
ATOM 4895 O O . GLU A 1 641 ? 6.274 1.021 -12.887 1.00 93.19 641 GLU A O 1
ATOM 4900 N N . ILE A 1 642 ? 4.838 2.675 -13.382 1.00 93.62 642 ILE A N 1
ATOM 4901 C CA . ILE A 1 642 ? 4.655 2.264 -14.782 1.00 93.62 642 ILE A CA 1
ATOM 4902 C C . ILE A 1 642 ? 5.986 2.326 -15.541 1.00 93.62 642 ILE A C 1
ATOM 4904 O O . ILE A 1 642 ? 6.297 1.410 -16.301 1.00 93.62 642 ILE A O 1
ATOM 4908 N N . LEU A 1 643 ? 6.785 3.379 -15.329 1.00 91.00 643 LEU A N 1
ATOM 4909 C CA . LEU A 1 643 ? 8.102 3.519 -15.957 1.00 91.00 643 LEU A CA 1
ATOM 4910 C C . LEU A 1 643 ? 9.092 2.447 -15.499 1.00 91.00 643 LEU A C 1
ATOM 4912 O O . LEU A 1 643 ? 9.886 1.968 -16.304 1.00 91.00 643 LEU A O 1
ATOM 4916 N N . ALA A 1 644 ? 9.062 2.075 -14.223 1.00 88.12 644 ALA A N 1
ATOM 4917 C CA . ALA A 1 644 ? 10.031 1.152 -13.647 1.00 88.12 644 ALA A CA 1
ATOM 4918 C C . ALA A 1 644 ? 9.748 -0.328 -13.959 1.00 88.12 644 ALA A C 1
ATOM 4920 O O . ALA A 1 644 ? 10.594 -1.170 -13.665 1.00 88.12 644 ALA A O 1
ATOM 4921 N N . ARG A 1 645 ? 8.611 -0.668 -14.580 1.00 85.69 645 ARG A N 1
ATOM 4922 C CA . ARG A 1 645 ? 8.236 -2.059 -14.908 1.00 85.69 645 ARG A CA 1
ATOM 4923 C C . ARG A 1 645 ? 9.271 -2.831 -15.723 1.00 85.69 645 ARG A C 1
ATOM 4925 O O . ARG A 1 645 ? 9.401 -4.034 -15.538 1.00 85.69 645 ARG A O 1
ATOM 4932 N N . ASP A 1 646 ? 10.010 -2.141 -16.589 1.00 78.12 646 ASP A N 1
ATOM 4933 C CA . ASP A 1 646 ? 11.028 -2.755 -17.452 1.00 78.12 646 ASP A CA 1
ATOM 4934 C C . ASP A 1 646 ? 12.435 -2.743 -16.819 1.00 78.12 646 ASP A C 1
ATOM 4936 O O . ASP A 1 646 ? 13.436 -3.027 -17.482 1.00 78.12 646 ASP A O 1
ATOM 4940 N N . THR A 1 647 ? 12.546 -2.375 -15.540 1.00 88.94 647 THR A N 1
ATOM 4941 C CA . THR A 1 647 ? 13.811 -2.426 -14.796 1.00 88.94 647 THR A CA 1
ATOM 4942 C C . THR A 1 647 ? 13.941 -3.779 -14.090 1.00 88.94 647 THR A C 1
ATOM 4944 O O . THR A 1 647 ? 12.930 -4.355 -13.681 1.00 88.94 647 THR A O 1
ATOM 4947 N N . PRO A 1 648 ? 15.161 -4.329 -13.944 1.00 90.69 648 PRO A N 1
ATOM 4948 C CA . PRO A 1 648 ? 15.349 -5.683 -13.423 1.00 90.69 648 PRO A CA 1
ATOM 4949 C C . PRO A 1 648 ? 15.285 -5.759 -11.896 1.00 90.69 648 PRO A C 1
ATOM 4951 O O . PRO A 1 648 ? 15.324 -6.862 -11.343 1.00 90.69 648 PRO A O 1
ATOM 4954 N N . MET A 1 649 ? 15.226 -4.612 -11.213 1.00 92.88 649 MET A N 1
ATOM 4955 C CA . MET A 1 649 ? 15.174 -4.550 -9.762 1.00 92.88 649 MET A CA 1
ATOM 4956 C C . MET A 1 649 ? 14.512 -3.277 -9.230 1.00 92.88 649 MET A C 1
ATOM 4958 O O . MET A 1 649 ? 14.540 -2.227 -9.869 1.00 92.88 649 MET A O 1
ATOM 4962 N N . LEU A 1 650 ? 14.019 -3.366 -7.997 1.00 93.44 650 LEU A N 1
ATOM 4963 C CA . LEU A 1 650 ? 13.486 -2.275 -7.188 1.00 93.44 650 LEU A CA 1
ATOM 4964 C C . LEU A 1 650 ? 14.247 -2.221 -5.860 1.00 93.44 650 LEU A C 1
ATOM 4966 O O . LEU A 1 650 ? 14.369 -3.241 -5.185 1.00 93.44 650 LEU A O 1
ATOM 4970 N N . LEU A 1 651 ? 14.752 -1.056 -5.449 1.00 95.06 651 LEU A N 1
ATOM 4971 C CA . LEU A 1 651 ? 15.438 -0.930 -4.159 1.00 95.06 651 LEU A CA 1
ATOM 4972 C C . LEU A 1 651 ? 14.422 -0.965 -3.013 1.00 95.06 651 LEU A C 1
ATOM 4974 O O . LEU A 1 651 ? 13.456 -0.201 -3.034 1.00 95.06 651 LEU A O 1
ATOM 4978 N N . THR A 1 652 ? 14.679 -1.796 -2.002 1.00 93.50 652 THR A N 1
ATOM 4979 C CA . THR A 1 652 ? 13.741 -2.074 -0.901 1.00 93.50 652 THR A CA 1
ATOM 4980 C C . THR A 1 652 ? 14.246 -1.641 0.470 1.00 93.50 652 THR A C 1
ATOM 4982 O O . THR A 1 652 ? 13.439 -1.447 1.376 1.00 93.50 652 THR A O 1
ATOM 4985 N N . GLN A 1 653 ? 15.556 -1.454 0.646 1.00 92.50 653 GLN A N 1
ATOM 4986 C CA . GLN A 1 653 ? 16.123 -0.787 1.823 1.00 92.50 653 GLN A CA 1
ATOM 4987 C C . GLN A 1 653 ? 17.557 -0.332 1.532 1.00 92.50 653 GLN A C 1
ATOM 4989 O O . GLN A 1 653 ? 18.320 -1.059 0.906 1.00 92.50 653 GLN A O 1
ATOM 4994 N N . TRP A 1 654 ? 17.915 0.866 1.997 1.00 92.56 654 TRP A N 1
ATOM 4995 C CA . TRP A 1 654 ? 19.270 1.436 1.903 1.00 92.56 654 TRP A CA 1
ATOM 4996 C C . TRP A 1 654 ? 19.554 2.443 3.029 1.00 92.56 654 TRP A C 1
ATOM 4998 O O . TRP A 1 654 ? 20.458 3.267 2.937 1.00 92.56 654 TRP A O 1
ATOM 5008 N N . GLN A 1 655 ? 18.759 2.464 4.094 1.00 87.94 655 GLN A N 1
ATOM 5009 C CA . GLN A 1 655 ? 18.989 3.378 5.210 1.00 87.94 655 GLN A CA 1
ATOM 5010 C C . GLN A 1 655 ? 20.159 2.904 6.094 1.00 87.94 655 GLN A C 1
ATOM 5012 O O . GLN A 1 655 ? 20.348 1.693 6.232 1.00 87.94 655 GLN A O 1
ATOM 5017 N N . PRO A 1 656 ? 20.914 3.815 6.744 1.00 88.12 656 PRO A N 1
ATOM 5018 C CA . PRO A 1 656 ? 20.774 5.273 6.721 1.00 88.12 656 PRO A CA 1
ATOM 5019 C C . PRO A 1 656 ? 21.678 5.926 5.655 1.00 88.12 656 PRO A C 1
ATOM 5021 O O . PRO A 1 656 ? 22.784 6.369 5.951 1.00 88.12 656 PRO A O 1
ATOM 5024 N N . ALA A 1 657 ? 21.200 6.012 4.411 1.00 89.94 657 ALA A N 1
ATOM 5025 C CA . ALA A 1 657 ? 21.862 6.724 3.319 1.00 89.94 657 ALA A CA 1
ATOM 5026 C C . ALA A 1 657 ? 20.849 7.534 2.501 1.00 89.94 657 ALA A C 1
ATOM 5028 O O . ALA A 1 657 ? 19.670 7.176 2.418 1.00 89.94 657 ALA A O 1
ATOM 5029 N N . ARG A 1 658 ? 21.321 8.614 1.882 1.00 91.19 658 ARG A N 1
ATOM 5030 C CA . ARG A 1 658 ? 20.601 9.360 0.851 1.00 91.19 658 ARG A CA 1
ATOM 5031 C C . ARG A 1 658 ? 20.731 8.626 -0.474 1.00 91.19 658 ARG A C 1
ATOM 5033 O O . ARG A 1 658 ? 21.850 8.376 -0.897 1.00 91.19 658 ARG A O 1
ATOM 5040 N N . LEU A 1 659 ? 19.618 8.359 -1.154 1.00 92.62 659 LEU A N 1
ATOM 5041 C CA . LEU A 1 659 ? 19.645 7.976 -2.569 1.00 92.62 659 LEU A CA 1
ATOM 5042 C C . LEU A 1 659 ? 19.816 9.236 -3.432 1.00 92.62 659 LEU A C 1
ATOM 5044 O O . LEU A 1 659 ? 18.948 10.111 -3.410 1.00 92.62 659 LEU A O 1
ATOM 5048 N N . VAL A 1 660 ? 20.917 9.328 -4.175 1.00 92.69 660 VAL A N 1
ATOM 5049 C CA . VAL A 1 660 ? 21.231 10.462 -5.058 1.00 92.69 660 VAL A CA 1
ATOM 5050 C C . VAL A 1 660 ? 20.663 10.218 -6.454 1.00 92.69 660 VAL A C 1
ATOM 5052 O O . VAL A 1 660 ? 19.839 11.006 -6.915 1.00 92.69 660 VAL A O 1
ATOM 5055 N N . ASP A 1 661 ? 21.037 9.107 -7.092 1.00 93.31 661 ASP A N 1
ATOM 5056 C CA . ASP A 1 661 ? 20.530 8.698 -8.406 1.00 93.31 661 ASP A CA 1
ATOM 5057 C C . ASP A 1 661 ? 20.477 7.165 -8.525 1.00 93.31 661 ASP A C 1
ATOM 5059 O O . ASP A 1 661 ? 21.154 6.441 -7.793 1.00 93.31 661 ASP A O 1
ATOM 5063 N N . ALA A 1 662 ? 19.648 6.665 -9.438 1.00 95.75 662 ALA A N 1
ATOM 5064 C CA . ALA A 1 662 ? 19.542 5.245 -9.764 1.00 95.75 662 ALA A CA 1
ATOM 5065 C C . ALA A 1 662 ? 19.131 5.076 -11.229 1.00 95.75 662 ALA A C 1
ATOM 5067 O O . ALA A 1 662 ? 18.047 5.503 -11.636 1.00 95.75 662 ALA A O 1
ATOM 5068 N N . VAL A 1 663 ? 19.979 4.432 -12.027 1.00 94.75 663 VAL A N 1
ATOM 5069 C CA . VAL A 1 663 ? 19.822 4.329 -13.483 1.00 94.75 663 VAL A CA 1
ATOM 5070 C C . VAL A 1 663 ? 19.961 2.885 -13.933 1.00 94.75 663 VAL A C 1
ATOM 5072 O O . VAL A 1 663 ? 20.892 2.187 -13.534 1.00 94.75 663 VAL A O 1
ATOM 5075 N N . TRP A 1 664 ? 19.059 2.450 -14.809 1.00 93.06 664 TRP A N 1
ATOM 5076 C CA . TRP A 1 664 ? 19.160 1.170 -15.498 1.00 93.06 664 TRP A CA 1
ATOM 5077 C C . TRP A 1 664 ? 19.719 1.359 -16.911 1.00 93.06 664 TRP A C 1
ATOM 5079 O O . TRP A 1 664 ? 19.203 2.152 -17.698 1.00 93.06 664 TRP A O 1
ATOM 5089 N N . SER A 1 665 ? 20.766 0.606 -17.240 1.00 89.88 665 SER A N 1
ATOM 5090 C CA . SER A 1 665 ? 21.404 0.566 -18.553 1.00 89.88 665 SER A CA 1
ATOM 5091 C C . SER A 1 665 ? 21.262 -0.842 -19.148 1.00 89.88 665 SER A C 1
ATOM 5093 O O . SER A 1 665 ? 22.124 -1.694 -18.913 1.00 89.88 665 SER A O 1
ATOM 5095 N N . PRO A 1 666 ? 20.193 -1.124 -19.920 1.00 81.56 666 PRO A N 1
ATOM 5096 C CA . PRO A 1 666 ? 19.946 -2.456 -20.475 1.00 81.56 666 PRO A CA 1
ATOM 5097 C C . PRO A 1 666 ? 21.033 -2.894 -21.461 1.00 81.56 666 PRO A C 1
ATOM 5099 O O . PRO A 1 666 ? 21.403 -4.062 -21.488 1.00 81.56 666 PRO A O 1
ATOM 5102 N N . THR A 1 667 ? 21.610 -1.957 -22.221 1.00 78.94 667 THR A N 1
ATOM 5103 C CA . THR A 1 667 ? 22.703 -2.248 -23.165 1.00 78.94 667 THR A CA 1
ATOM 5104 C C . THR A 1 667 ? 23.986 -2.684 -22.463 1.00 78.94 667 THR A C 1
ATOM 5106 O O . THR A 1 667 ? 24.770 -3.435 -23.036 1.00 78.94 667 THR A O 1
ATOM 5109 N N . GLN A 1 668 ? 24.210 -2.228 -21.229 1.00 81.25 668 GLN A N 1
ATOM 5110 C CA . GLN A 1 668 ? 25.359 -2.627 -20.418 1.00 81.25 668 GLN A CA 1
ATOM 5111 C C . GLN A 1 668 ? 25.027 -3.757 -19.437 1.00 81.25 668 GLN A C 1
ATOM 5113 O O . GLN A 1 668 ? 25.946 -4.308 -18.837 1.00 81.25 668 GLN A O 1
ATOM 5118 N N . GLY A 1 669 ? 23.743 -4.081 -19.244 1.00 85.88 669 GLY A N 1
ATOM 5119 C CA . GLY A 1 669 ? 23.289 -4.961 -18.169 1.00 85.88 669 GLY A CA 1
ATOM 5120 C C . GLY A 1 669 ? 23.646 -4.411 -16.786 1.00 85.88 669 GLY A C 1
ATOM 5121 O O . GLY A 1 669 ? 24.080 -5.170 -15.925 1.00 85.88 669 GLY A O 1
ATOM 5122 N N . ARG A 1 670 ? 23.560 -3.090 -16.576 1.00 91.75 670 ARG A N 1
ATOM 5123 C CA . ARG A 1 670 ? 24.034 -2.437 -15.341 1.00 91.75 670 ARG A CA 1
ATOM 5124 C C . ARG A 1 670 ? 22.979 -1.548 -14.707 1.00 91.75 670 ARG A C 1
ATOM 5126 O O . ARG A 1 670 ? 22.464 -0.636 -15.353 1.00 91.75 670 ARG A O 1
ATOM 5133 N N . ALA A 1 671 ? 22.717 -1.780 -13.425 1.00 95.88 671 ALA A N 1
ATOM 5134 C CA . ALA A 1 671 ? 22.044 -0.824 -12.558 1.00 95.88 671 ALA A CA 1
ATOM 5135 C C . ALA A 1 671 ? 23.103 -0.018 -11.799 1.00 95.88 671 ALA A C 1
ATOM 5137 O O . ALA A 1 671 ? 23.810 -0.579 -10.965 1.00 95.88 671 ALA A O 1
ATOM 5138 N N . ALA A 1 672 ? 23.219 1.273 -12.103 1.00 96.88 672 ALA A N 1
ATOM 5139 C CA . ALA A 1 672 ? 24.140 2.194 -11.443 1.00 96.88 672 ALA A CA 1
ATOM 5140 C C . ALA A 1 672 ? 23.381 3.015 -10.398 1.00 96.88 672 ALA A C 1
ATOM 5142 O O . ALA A 1 672 ? 22.394 3.678 -10.726 1.00 96.88 672 ALA A O 1
ATOM 5143 N N . LEU A 1 673 ? 23.825 2.946 -9.148 1.00 97.12 673 LEU A N 1
ATOM 5144 C CA . LEU A 1 673 ? 23.190 3.563 -7.991 1.00 97.12 673 LEU A CA 1
ATOM 5145 C C . LEU A 1 673 ? 24.203 4.460 -7.279 1.00 97.12 673 LEU A C 1
ATOM 5147 O O . LEU A 1 673 ? 25.332 4.041 -7.022 1.00 97.12 673 LEU A O 1
ATOM 5151 N N . GLU A 1 674 ? 23.776 5.656 -6.898 1.00 96.25 674 GLU A N 1
ATOM 5152 C CA . GLU A 1 674 ? 24.590 6.601 -6.140 1.00 96.25 674 GLU A CA 1
ATOM 5153 C C . GLU A 1 674 ? 23.931 6.911 -4.801 1.00 96.25 674 GLU A C 1
ATOM 5155 O O . GLU A 1 674 ? 22.746 7.257 -4.732 1.00 96.25 674 GLU A O 1
ATOM 5160 N N . PHE A 1 675 ? 24.719 6.810 -3.734 1.00 94.69 675 PHE A N 1
ATOM 5161 C CA . PHE A 1 675 ? 24.294 7.114 -2.378 1.00 94.69 675 PHE A CA 1
ATOM 5162 C C . PHE A 1 675 ? 25.262 8.067 -1.686 1.00 94.69 675 PHE A C 1
ATOM 5164 O O . PHE A 1 675 ? 26.463 8.011 -1.923 1.00 94.69 675 PHE A O 1
ATOM 5171 N N . ASP A 1 676 ? 24.741 8.866 -0.757 1.00 92.25 676 ASP A N 1
ATOM 5172 C CA . ASP A 1 676 ? 25.536 9.707 0.139 1.00 92.25 676 ASP A CA 1
ATOM 5173 C C . ASP A 1 676 ? 25.224 9.391 1.604 1.00 92.25 676 ASP A C 1
ATOM 5175 O O . ASP A 1 676 ? 24.062 9.246 1.999 1.00 92.25 676 ASP A O 1
ATOM 5179 N N . LEU A 1 677 ? 26.262 9.336 2.438 1.00 87.31 677 LEU A N 1
ATOM 5180 C CA . LEU A 1 677 ? 26.141 9.148 3.880 1.00 87.31 677 LEU A CA 1
ATOM 5181 C C . LEU A 1 677 ? 26.864 10.264 4.638 1.00 87.31 677 LEU A C 1
ATOM 5183 O O . LEU A 1 677 ? 28.012 10.592 4.342 1.00 87.31 677 LEU A O 1
ATOM 5187 N N . LEU A 1 678 ? 26.206 10.810 5.667 1.00 81.00 678 LEU A N 1
ATOM 5188 C CA . LEU A 1 678 ? 26.791 11.830 6.550 1.00 81.00 678 LEU A CA 1
ATOM 5189 C C . LEU A 1 678 ? 27.821 11.253 7.533 1.00 81.00 678 LEU A C 1
ATOM 5191 O O . LEU A 1 678 ? 28.620 11.996 8.102 1.00 81.00 678 LEU A O 1
ATOM 5195 N N . GLN A 1 679 ? 27.789 9.939 7.757 1.00 79.69 679 GLN A N 1
ATOM 5196 C CA . GLN A 1 679 ? 28.673 9.240 8.680 1.00 79.69 679 GLN A CA 1
ATOM 5197 C C . GLN A 1 679 ? 28.933 7.807 8.214 1.00 79.69 679 GLN A C 1
ATOM 5199 O O . GLN A 1 679 ? 28.092 7.199 7.551 1.00 79.69 679 GLN A O 1
ATOM 5204 N N . SER A 1 680 ? 30.084 7.263 8.611 1.00 85.50 680 SER A N 1
ATOM 5205 C CA . SER A 1 680 ? 30.420 5.858 8.382 1.00 85.50 680 SER A CA 1
ATOM 5206 C C . SER A 1 680 ? 29.428 4.945 9.106 1.00 85.50 680 SER A C 1
ATOM 5208 O O . SER A 1 680 ? 29.168 5.140 10.295 1.00 85.50 680 SER A O 1
ATOM 5210 N N . THR A 1 681 ? 28.890 3.945 8.412 1.00 85.06 681 THR A N 1
ATOM 5211 C CA . THR A 1 681 ? 27.936 2.982 8.980 1.00 85.06 681 THR A CA 1
ATOM 5212 C C . THR A 1 681 ? 28.106 1.611 8.340 1.00 85.06 681 THR A C 1
ATOM 5214 O O . THR A 1 681 ? 28.533 1.498 7.189 1.00 85.06 681 THR A O 1
ATOM 5217 N N . ASP A 1 682 ? 27.743 0.565 9.082 1.00 87.25 682 ASP A N 1
ATOM 5218 C CA . ASP A 1 682 ? 27.512 -0.758 8.506 1.00 87.25 682 ASP A CA 1
ATOM 5219 C C . ASP A 1 682 ? 26.189 -0.707 7.734 1.00 87.25 682 ASP A C 1
ATOM 5221 O O . ASP A 1 682 ? 25.097 -0.715 8.304 1.00 87.25 682 ASP A O 1
ATOM 5225 N N . TRP A 1 683 ? 26.306 -0.484 6.433 1.00 88.94 683 TRP A N 1
ATOM 5226 C CA . TRP A 1 683 ? 25.208 -0.162 5.544 1.00 88.94 683 TRP A CA 1
ATOM 5227 C C . TRP A 1 683 ? 24.656 -1.430 4.903 1.00 88.94 683 TRP A C 1
ATOM 5229 O O . TRP A 1 683 ? 25.405 -2.264 4.387 1.00 88.94 683 TRP A O 1
ATOM 5239 N N . ARG A 1 684 ? 23.328 -1.564 4.908 1.00 90.94 684 ARG A N 1
ATOM 5240 C CA . ARG A 1 684 ? 22.620 -2.636 4.210 1.00 90.94 684 ARG A CA 1
ATOM 5241 C C . ARG A 1 684 ? 21.867 -2.055 3.027 1.00 90.94 684 ARG A C 1
ATOM 5243 O O . ARG A 1 684 ? 21.017 -1.187 3.212 1.00 90.94 684 ARG A O 1
ATOM 5250 N N . LEU A 1 685 ? 22.136 -2.609 1.850 1.00 94.81 685 LEU A N 1
ATOM 5251 C CA . LEU A 1 685 ? 21.341 -2.391 0.652 1.00 94.81 685 LEU A CA 1
ATOM 5252 C C . LEU A 1 685 ? 20.633 -3.698 0.297 1.00 94.81 685 LEU A C 1
ATOM 5254 O O . LEU A 1 685 ? 21.261 -4.748 0.159 1.00 94.81 685 LEU A O 1
ATOM 5258 N N . THR A 1 686 ? 19.321 -3.617 0.145 1.00 95.75 686 THR A N 1
ATOM 5259 C CA . THR A 1 686 ? 18.464 -4.700 -0.332 1.00 95.75 686 THR A CA 1
ATOM 5260 C C . THR A 1 686 ? 17.630 -4.218 -1.499 1.00 95.75 686 THR A C 1
ATOM 5262 O O . THR A 1 686 ? 17.207 -3.058 -1.550 1.00 95.75 686 THR A O 1
ATOM 5265 N N . ALA A 1 687 ? 17.391 -5.126 -2.433 1.00 96.31 687 ALA A N 1
ATOM 5266 C CA . ALA A 1 687 ? 16.558 -4.891 -3.592 1.00 96.31 687 ALA A CA 1
ATOM 5267 C C . ALA A 1 687 ? 15.764 -6.146 -3.937 1.00 96.31 687 ALA A C 1
ATOM 5269 O O . ALA A 1 687 ? 16.240 -7.265 -3.756 1.00 96.31 687 ALA A O 1
ATOM 5270 N N . ARG A 1 688 ? 14.561 -5.945 -4.460 1.00 93.56 688 ARG A N 1
ATOM 5271 C CA . ARG A 1 688 ? 13.738 -6.992 -5.051 1.00 93.56 688 ARG A CA 1
ATOM 5272 C C . ARG A 1 688 ? 14.085 -7.113 -6.528 1.00 93.56 688 ARG A C 1
ATOM 5274 O O . ARG A 1 688 ? 14.102 -6.108 -7.233 1.00 93.56 688 ARG A O 1
ATOM 5281 N N . LEU A 1 689 ? 14.361 -8.321 -6.990 1.00 92.12 689 LEU A N 1
ATOM 5282 C CA . LEU A 1 689 ? 14.549 -8.661 -8.392 1.00 92.12 689 LEU A CA 1
ATOM 5283 C C . LEU A 1 689 ? 13.168 -8.777 -9.041 1.00 92.12 689 LEU A C 1
ATOM 5285 O O . LEU A 1 689 ? 12.349 -9.600 -8.649 1.00 92.12 689 LEU A O 1
ATOM 5289 N N . THR A 1 690 ? 12.900 -7.921 -10.020 1.00 87.50 690 THR A N 1
ATOM 5290 C CA . THR A 1 690 ? 11.597 -7.807 -10.703 1.00 87.50 690 THR A CA 1
ATOM 5291 C C . THR A 1 690 ? 11.598 -8.479 -12.072 1.00 87.50 690 THR A C 1
ATOM 5293 O O . THR A 1 690 ? 10.575 -8.538 -12.749 1.00 87.50 690 THR A O 1
ATOM 5296 N N . SER A 1 691 ? 12.747 -9.008 -12.483 1.00 78.00 691 SER A N 1
ATOM 5297 C CA . SER A 1 691 ? 12.919 -9.772 -13.711 1.00 78.00 691 SER A CA 1
ATOM 5298 C C . SER A 1 691 ? 13.563 -11.119 -13.403 1.00 78.00 691 SER A C 1
ATOM 5300 O O . SER A 1 691 ? 14.099 -11.338 -12.317 1.00 78.00 691 SER A O 1
ATOM 5302 N N . THR A 1 692 ? 13.572 -12.026 -14.377 1.00 70.56 692 THR A N 1
ATOM 5303 C CA . THR A 1 692 ? 14.329 -13.274 -14.228 1.00 70.56 692 THR A CA 1
ATOM 5304 C C . THR A 1 692 ? 15.830 -13.079 -14.483 1.00 70.56 692 THR A C 1
ATOM 5306 O O . THR A 1 692 ? 16.582 -14.050 -14.384 1.00 70.56 692 THR A O 1
ATOM 5309 N N . GLU A 1 693 ? 16.280 -11.871 -14.853 1.00 73.94 693 GLU A N 1
ATOM 5310 C CA . GLU A 1 693 ? 17.702 -11.577 -15.028 1.00 73.94 693 GLU A CA 1
ATOM 5311 C C . GLU A 1 693 ? 18.402 -11.672 -13.676 1.00 73.94 693 GLU A C 1
ATOM 5313 O O . GLU A 1 693 ? 18.016 -11.006 -12.717 1.00 73.94 693 GLU A O 1
ATOM 5318 N N . GLN A 1 694 ? 19.432 -12.511 -13.594 1.00 82.19 694 GLN A N 1
ATOM 5319 C CA . GLN A 1 694 ? 20.155 -12.705 -12.346 1.00 82.19 694 GLN A CA 1
ATOM 5320 C C . GLN A 1 694 ? 21.371 -11.770 -12.280 1.00 82.19 694 GLN A C 1
ATOM 5322 O O . GLN A 1 694 ? 22.131 -11.686 -13.255 1.00 82.19 694 GLN A O 1
ATOM 5327 N N . PRO A 1 695 ? 21.579 -11.088 -11.142 1.00 90.50 695 PRO A N 1
ATOM 5328 C CA . PRO A 1 695 ? 22.830 -10.409 -10.840 1.00 90.50 695 PRO A CA 1
ATOM 5329 C C . PRO A 1 695 ? 24.004 -11.394 -10.885 1.00 90.50 695 PRO A C 1
ATOM 5331 O O . PRO A 1 695 ? 23.951 -12.463 -10.276 1.00 90.50 695 PRO A O 1
ATOM 5334 N N . ILE A 1 696 ? 25.065 -11.032 -11.602 1.00 89.38 696 ILE A N 1
ATOM 5335 C CA . ILE A 1 696 ? 26.304 -11.814 -11.723 1.00 89.38 696 ILE A CA 1
ATOM 5336 C C . ILE A 1 696 ? 27.462 -11.207 -10.927 1.00 89.38 696 ILE A C 1
ATOM 5338 O O . ILE A 1 696 ? 28.398 -11.926 -10.586 1.00 89.38 696 ILE A O 1
ATOM 5342 N N . ASP A 1 697 ? 27.404 -9.910 -10.624 1.00 92.19 697 ASP A N 1
ATOM 5343 C CA . ASP A 1 697 ? 28.369 -9.225 -9.766 1.00 92.19 697 ASP A CA 1
ATOM 5344 C C . ASP A 1 697 ? 27.727 -7.990 -9.118 1.00 92.19 697 ASP A C 1
ATOM 5346 O O . ASP A 1 697 ? 26.764 -7.420 -9.644 1.00 92.19 697 ASP A O 1
ATOM 5350 N N . VAL A 1 698 ? 28.278 -7.561 -7.986 1.00 96.12 698 VAL A N 1
ATOM 5351 C CA . VAL A 1 698 ? 27.944 -6.285 -7.350 1.00 96.12 698 VAL A CA 1
ATOM 5352 C C . VAL A 1 698 ? 29.241 -5.557 -7.035 1.00 96.12 698 VAL A C 1
ATOM 5354 O O . VAL A 1 698 ? 30.070 -6.049 -6.271 1.00 96.12 698 VAL A O 1
ATOM 5357 N N . LEU A 1 699 ? 29.404 -4.368 -7.607 1.00 95.44 699 LEU A N 1
ATOM 5358 C CA . LEU A 1 699 ? 30.562 -3.508 -7.396 1.00 95.44 699 LEU A CA 1
ATOM 5359 C C . LEU A 1 699 ? 30.187 -2.400 -6.415 1.00 95.44 699 LEU A C 1
ATOM 5361 O O . LEU A 1 699 ? 29.187 -1.714 -6.611 1.00 95.44 699 LEU A O 1
ATOM 5365 N N . VAL A 1 700 ? 31.011 -2.181 -5.394 1.00 95.25 700 VAL A N 1
ATOM 5366 C CA . VAL A 1 700 ? 30.931 -1.014 -4.507 1.00 95.25 700 VAL A CA 1
ATOM 5367 C C . VAL A 1 700 ? 32.209 -0.209 -4.686 1.00 95.25 700 VAL A C 1
ATOM 5369 O O . VAL A 1 700 ? 33.310 -0.722 -4.486 1.00 95.25 700 VAL A O 1
ATOM 5372 N N . ASN A 1 701 ? 32.073 1.045 -5.116 1.00 94.38 701 ASN A N 1
ATOM 5373 C CA . ASN A 1 701 ? 33.186 1.926 -5.483 1.00 94.38 701 ASN A CA 1
ATOM 5374 C C . ASN A 1 701 ? 34.172 1.254 -6.462 1.00 94.38 701 ASN A C 1
ATOM 5376 O O . ASN A 1 701 ? 35.390 1.372 -6.331 1.00 94.38 701 ASN A O 1
ATOM 5380 N N . GLY A 1 702 ? 33.629 0.500 -7.426 1.00 92.25 702 GLY A N 1
ATOM 5381 C CA . GLY A 1 702 ? 34.384 -0.214 -8.461 1.00 92.25 702 GLY A CA 1
ATOM 5382 C C . GLY A 1 702 ? 35.020 -1.541 -8.028 1.00 92.25 702 GLY A C 1
ATOM 5383 O O . GLY A 1 702 ? 35.689 -2.169 -8.843 1.00 92.25 702 GLY A O 1
ATOM 5384 N N . SER A 1 703 ? 34.829 -1.985 -6.781 1.00 93.44 703 SER A N 1
ATOM 5385 C CA . SER A 1 703 ? 35.358 -3.263 -6.276 1.00 93.44 703 SER A CA 1
ATOM 5386 C C . SER A 1 703 ? 34.238 -4.277 -6.050 1.00 93.44 703 SER A C 1
ATOM 5388 O O . SER A 1 703 ? 33.241 -3.937 -5.417 1.00 93.44 703 SER A O 1
ATOM 5390 N N . SER A 1 704 ? 34.402 -5.518 -6.521 1.00 93.88 704 SER A N 1
ATOM 5391 C CA . SER A 1 704 ? 33.412 -6.585 -6.304 1.00 93.88 704 SER A CA 1
ATOM 5392 C C . SER A 1 704 ? 33.261 -6.904 -4.818 1.00 93.88 704 SER A C 1
ATOM 5394 O O . SER A 1 704 ? 34.253 -7.055 -4.097 1.00 93.88 704 SER A O 1
ATOM 5396 N N . VAL A 1 705 ? 32.016 -7.031 -4.362 1.00 93.88 705 VAL A N 1
ATOM 5397 C CA . VAL A 1 705 ? 31.676 -7.370 -2.977 1.00 93.88 705 VAL A CA 1
ATOM 5398 C C . VAL A 1 705 ? 30.820 -8.635 -2.907 1.00 93.88 705 VAL A C 1
ATOM 5400 O O . VAL A 1 705 ? 30.064 -8.926 -3.834 1.00 93.88 705 VAL A O 1
ATOM 5403 N N . PRO A 1 706 ? 30.875 -9.391 -1.796 1.00 93.44 706 PRO A N 1
ATOM 5404 C CA . PRO A 1 706 ? 29.933 -10.476 -1.572 1.00 93.44 706 PRO A CA 1
ATOM 5405 C C . PRO A 1 706 ? 28.492 -9.957 -1.533 1.00 93.44 706 PRO A C 1
ATOM 5407 O O . PRO A 1 706 ? 28.187 -8.995 -0.823 1.00 93.44 706 PRO A O 1
ATOM 5410 N N . PHE A 1 707 ? 27.605 -10.646 -2.241 1.00 94.69 707 PHE A N 1
ATOM 5411 C CA . PHE A 1 707 ? 26.164 -10.428 -2.203 1.00 94.69 707 PHE A CA 1
ATOM 5412 C C . PHE A 1 707 ? 25.441 -11.762 -2.015 1.00 94.69 707 PHE A C 1
ATOM 5414 O O . PHE A 1 707 ? 26.004 -12.832 -2.260 1.00 94.69 707 PHE A O 1
ATOM 5421 N N . SER A 1 708 ? 24.198 -11.711 -1.548 1.00 94.56 708 SER A N 1
ATOM 5422 C CA . SER A 1 708 ? 23.336 -12.888 -1.453 1.00 94.56 708 SER A CA 1
ATOM 5423 C C . SER A 1 708 ? 22.024 -12.657 -2.184 1.00 94.56 708 SER A C 1
ATOM 5425 O O . SER A 1 708 ? 21.534 -11.530 -2.252 1.00 94.56 708 SER A O 1
ATOM 5427 N N . ILE A 1 709 ? 21.468 -13.741 -2.721 1.00 91.31 709 ILE A N 1
ATOM 5428 C CA . ILE A 1 709 ? 20.125 -13.780 -3.290 1.00 91.31 709 ILE A CA 1
ATOM 5429 C C . ILE A 1 709 ? 19.332 -14.824 -2.503 1.00 91.31 709 ILE A C 1
ATOM 5431 O O . ILE A 1 709 ? 19.779 -15.961 -2.352 1.00 91.31 709 ILE A O 1
ATOM 5435 N N . THR A 1 710 ? 18.185 -14.436 -1.951 1.00 90.00 710 THR A N 1
ATOM 5436 C CA . THR A 1 710 ? 17.238 -15.334 -1.272 1.00 90.00 710 THR A CA 1
ATOM 5437 C C . THR A 1 710 ? 15.845 -15.065 -1.821 1.00 90.00 710 THR A C 1
ATOM 5439 O O . THR A 1 710 ? 15.318 -13.972 -1.635 1.00 90.00 710 THR A O 1
ATOM 5442 N N . GLY A 1 711 ? 15.260 -16.047 -2.513 1.00 87.75 711 GLY A N 1
ATOM 5443 C CA . GLY A 1 711 ? 14.042 -15.813 -3.291 1.00 87.75 711 GLY A CA 1
ATOM 5444 C C . GLY A 1 711 ? 14.304 -14.780 -4.387 1.00 87.75 711 GLY A C 1
ATOM 5445 O O . GLY A 1 711 ? 15.235 -14.940 -5.174 1.00 87.75 711 GLY A O 1
ATOM 5446 N N . ASP A 1 712 ? 13.519 -13.709 -4.399 1.00 89.50 712 ASP A N 1
ATOM 5447 C CA . ASP A 1 712 ? 13.695 -12.542 -5.263 1.00 89.50 712 ASP A CA 1
ATOM 5448 C C . ASP A 1 712 ? 14.475 -11.399 -4.585 1.00 89.50 712 ASP A C 1
ATOM 5450 O O . ASP A 1 712 ? 14.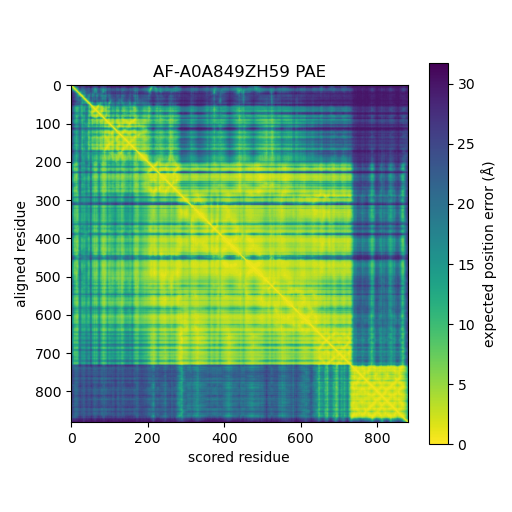617 -10.328 -5.162 1.00 89.50 712 ASP A O 1
ATOM 5454 N N . SER A 1 713 ? 15.006 -11.587 -3.374 1.00 92.31 713 SER A N 1
ATOM 5455 C CA . SER A 1 713 ? 15.715 -10.534 -2.644 1.00 92.31 713 SER A CA 1
ATOM 5456 C C . SER A 1 713 ? 17.226 -10.618 -2.854 1.00 92.31 713 SER A C 1
ATOM 5458 O O . SER A 1 713 ? 17.858 -11.588 -2.432 1.00 92.31 713 SER A O 1
ATOM 5460 N N . LEU A 1 714 ? 17.816 -9.580 -3.453 1.00 95.56 714 LEU A N 1
ATOM 5461 C CA . LEU A 1 714 ? 19.255 -9.321 -3.432 1.00 95.56 714 LEU A CA 1
ATOM 5462 C C . LEU A 1 714 ? 19.612 -8.519 -2.179 1.00 95.56 714 LEU A C 1
ATOM 5464 O O . LEU A 1 714 ? 18.955 -7.525 -1.866 1.00 95.56 714 LEU A O 1
ATOM 5468 N N . SER A 1 715 ? 20.694 -8.898 -1.497 1.00 96.06 715 SER A N 1
ATOM 5469 C CA . SER A 1 715 ? 21.219 -8.144 -0.360 1.00 96.06 715 SER A CA 1
ATOM 5470 C C . SER A 1 715 ? 22.741 -8.027 -0.362 1.00 96.06 715 SER A C 1
ATOM 5472 O O . SER A 1 715 ? 23.458 -8.986 -0.662 1.00 96.06 715 SER A O 1
ATOM 5474 N N . ILE A 1 716 ? 23.223 -6.850 0.035 1.00 95.19 716 ILE A N 1
ATOM 5475 C CA . ILE A 1 716 ? 24.619 -6.590 0.389 1.00 95.19 716 ILE A CA 1
ATOM 5476 C C . ILE A 1 716 ? 24.698 -5.919 1.759 1.00 95.19 716 ILE A C 1
ATOM 5478 O O . ILE A 1 716 ? 23.789 -5.202 2.186 1.00 95.19 716 ILE A O 1
ATOM 5482 N N . GLN A 1 717 ? 25.814 -6.143 2.443 1.00 93.56 717 GLN A N 1
ATOM 5483 C CA . GLN A 1 717 ? 26.153 -5.471 3.691 1.00 93.56 717 GLN A CA 1
ATOM 5484 C C . GLN A 1 717 ? 27.618 -5.050 3.623 1.00 93.56 717 GLN A C 1
ATOM 5486 O O . GLN A 1 717 ? 28.485 -5.889 3.372 1.00 93.56 717 GLN A O 1
ATOM 5491 N N . GLN A 1 718 ? 27.879 -3.754 3.770 1.00 89.50 718 GLN A N 1
ATOM 5492 C CA . GLN A 1 718 ? 29.204 -3.156 3.626 1.00 89.50 718 GLN A CA 1
ATOM 5493 C C . GLN A 1 718 ? 29.365 -1.983 4.588 1.00 89.50 718 GLN A C 1
ATOM 5495 O O . GLN A 1 718 ? 28.456 -1.177 4.760 1.00 89.50 718 GLN A O 1
ATOM 5500 N N . THR A 1 719 ? 30.556 -1.827 5.162 1.00 89.88 719 THR A N 1
ATOM 5501 C CA . THR A 1 719 ? 30.900 -0.582 5.857 1.00 89.88 719 THR A CA 1
ATOM 5502 C C . THR A 1 719 ? 31.297 0.466 4.826 1.00 89.88 719 THR A C 1
ATOM 5504 O O . THR A 1 719 ? 32.290 0.295 4.119 1.00 89.88 719 THR A O 1
ATOM 5507 N N . VAL A 1 720 ? 30.529 1.548 4.737 1.00 85.69 720 VAL A N 1
ATOM 5508 C CA . VAL A 1 720 ? 30.738 2.621 3.755 1.00 85.69 720 VAL A CA 1
ATOM 5509 C C . VAL A 1 720 ? 30.700 3.992 4.425 1.00 85.69 720 VAL A C 1
ATOM 5511 O O . VAL A 1 720 ? 30.156 4.144 5.519 1.00 85.69 720 VAL A O 1
ATOM 5514 N N . ASN A 1 721 ? 31.292 4.992 3.773 1.00 86.69 721 ASN A N 1
ATOM 5515 C CA . ASN A 1 721 ? 31.340 6.371 4.252 1.00 86.69 721 ASN A CA 1
ATOM 5516 C C . ASN A 1 721 ? 31.350 7.346 3.066 1.00 86.69 721 ASN A C 1
ATOM 5518 O O . ASN A 1 721 ? 31.989 7.063 2.054 1.00 86.69 721 ASN A O 1
ATOM 5522 N N . GLY A 1 722 ? 30.716 8.509 3.225 1.00 89.88 722 GLY A N 1
ATOM 5523 C CA . GLY A 1 722 ? 30.654 9.542 2.194 1.00 89.88 722 GLY A CA 1
ATOM 5524 C C . GLY A 1 722 ? 29.822 9.118 0.985 1.00 89.88 722 GLY A C 1
ATOM 5525 O O . GLY A 1 722 ? 28.777 8.490 1.146 1.00 89.88 722 GLY A O 1
ATOM 5526 N N . SER A 1 723 ? 30.285 9.488 -0.210 1.00 93.69 723 SER A N 1
ATOM 5527 C CA . SER A 1 723 ? 29.649 9.101 -1.472 1.00 93.69 723 SER A CA 1
ATOM 5528 C C . SER A 1 723 ? 29.999 7.656 -1.830 1.00 93.69 723 SER A C 1
ATOM 5530 O O . SER A 1 723 ? 31.158 7.238 -1.737 1.00 93.69 723 SER A O 1
ATOM 5532 N N . VAL A 1 724 ? 28.986 6.887 -2.218 1.00 94.31 724 VAL A N 1
ATOM 5533 C CA . VAL A 1 724 ? 29.059 5.454 -2.497 1.00 94.31 724 VAL A CA 1
ATOM 5534 C C . VAL A 1 724 ? 28.414 5.179 -3.843 1.00 94.31 724 VAL A C 1
ATOM 5536 O O . VAL A 1 724 ? 27.235 5.456 -4.052 1.00 94.31 724 VAL A O 1
ATOM 5539 N N . GLN A 1 725 ? 29.189 4.578 -4.737 1.00 96.62 725 GLN A N 1
ATOM 5540 C CA . GLN A 1 725 ? 28.722 4.108 -6.035 1.00 96.62 725 GLN A CA 1
ATOM 5541 C C . GLN A 1 725 ? 28.502 2.601 -5.955 1.00 96.62 725 GLN A C 1
ATOM 5543 O O . GLN A 1 725 ? 29.421 1.863 -5.590 1.00 96.62 725 GLN A O 1
ATOM 5548 N N . VAL A 1 726 ? 27.300 2.142 -6.290 1.00 97.25 726 VAL A N 1
ATOM 5549 C CA . VAL A 1 726 ? 26.970 0.718 -6.374 1.00 97.25 726 VAL A CA 1
ATOM 5550 C C . VAL A 1 726 ? 26.572 0.387 -7.803 1.00 97.25 726 VAL A C 1
ATOM 5552 O O . VAL A 1 726 ? 25.661 0.997 -8.352 1.00 97.25 726 VAL A O 1
ATOM 5555 N N . GLU A 1 727 ? 27.221 -0.609 -8.396 1.00 97.31 727 GLU A N 1
ATOM 5556 C CA . GLU A 1 727 ? 26.798 -1.177 -9.672 1.00 97.31 727 GLU A CA 1
ATOM 5557 C C . GLU A 1 727 ? 26.337 -2.615 -9.455 1.00 97.31 727 GLU A C 1
ATOM 5559 O O . GLU A 1 727 ? 27.120 -3.467 -9.035 1.00 97.31 727 GLU A O 1
ATOM 5564 N N . VAL A 1 728 ? 25.076 -2.900 -9.770 1.00 96.62 728 VAL A N 1
ATOM 5565 C CA . VAL A 1 728 ? 24.585 -4.278 -9.864 1.00 96.62 728 VAL A CA 1
ATOM 5566 C C . VAL A 1 728 ? 24.679 -4.689 -11.324 1.00 96.62 728 VAL A C 1
ATOM 5568 O O . VAL A 1 728 ? 24.028 -4.105 -12.197 1.00 96.62 728 VAL A O 1
ATOM 5571 N N . VAL A 1 729 ? 25.543 -5.663 -11.588 1.00 93.56 729 VAL A N 1
ATOM 5572 C CA . VAL A 1 729 ? 25.813 -6.169 -12.929 1.00 93.56 729 VAL A CA 1
ATOM 5573 C C . VAL A 1 729 ? 24.947 -7.397 -13.147 1.00 93.56 729 VAL A C 1
ATOM 5575 O O . VAL A 1 729 ? 25.045 -8.379 -12.417 1.00 93.56 729 VAL A O 1
ATOM 5578 N N . PHE A 1 730 ? 24.110 -7.344 -14.169 1.00 88.00 730 PHE A N 1
ATOM 5579 C CA . PHE A 1 730 ? 23.297 -8.452 -14.645 1.00 88.00 730 PHE A CA 1
ATOM 5580 C C . PHE A 1 730 ? 24.001 -9.118 -15.825 1.00 88.00 730 PHE A C 1
ATOM 5582 O O . PHE A 1 730 ? 24.862 -8.524 -16.480 1.00 88.00 730 PHE A O 1
ATOM 5589 N N . SER A 1 731 ? 23.632 -10.360 -16.133 1.00 72.62 731 SER A N 1
ATOM 5590 C CA . SER A 1 731 ? 24.023 -10.949 -17.414 1.00 72.62 731 SER A CA 1
ATOM 5591 C C . SER A 1 731 ? 23.513 -10.052 -18.547 1.00 72.62 731 SER A C 1
ATOM 5593 O O . SER A 1 731 ? 22.299 -9.909 -18.698 1.00 72.62 731 SER A O 1
ATOM 5595 N N . ALA A 1 732 ? 24.419 -9.442 -19.317 1.00 61.59 732 ALA A N 1
ATOM 5596 C CA . ALA A 1 732 ? 24.043 -8.518 -20.382 1.00 61.59 732 ALA A CA 1
ATOM 5597 C C . ALA A 1 732 ? 23.033 -9.160 -21.348 1.00 61.59 732 ALA A C 1
ATOM 5599 O O . ALA A 1 732 ? 23.109 -10.359 -21.646 1.00 61.59 732 ALA A O 1
ATOM 5600 N N . ALA A 1 733 ? 22.094 -8.354 -21.853 1.00 66.62 733 ALA A N 1
ATOM 5601 C CA . ALA A 1 733 ? 21.307 -8.754 -23.008 1.00 66.62 733 ALA A CA 1
ATOM 5602 C C . ALA A 1 733 ? 22.275 -9.117 -24.149 1.00 66.62 733 ALA A C 1
ATOM 5604 O O . ALA A 1 733 ? 23.258 -8.398 -24.367 1.00 66.62 733 ALA A O 1
ATOM 5605 N N . PRO A 1 734 ? 22.056 -10.235 -24.858 1.00 74.31 734 PRO A N 1
ATOM 5606 C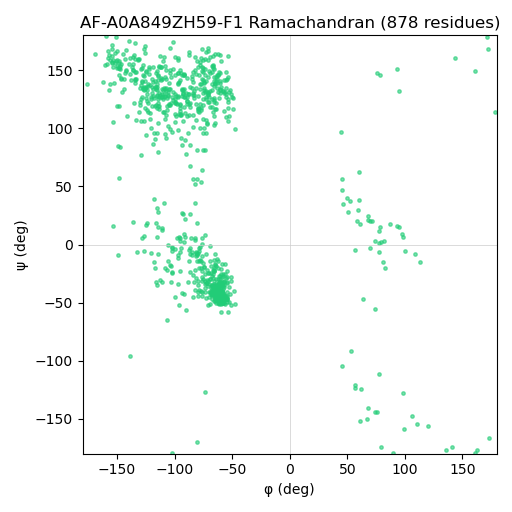 CA . PRO A 1 734 ? 22.878 -10.536 -26.015 1.00 74.31 734 PRO A CA 1
ATOM 5607 C C . PRO A 1 734 ? 22.727 -9.421 -27.063 1.00 74.31 734 PRO A C 1
ATOM 5609 O O . PRO A 1 734 ? 21.643 -8.840 -27.170 1.00 74.31 734 PRO A O 1
ATOM 5612 N N . PRO A 1 735 ? 23.785 -9.113 -27.836 1.00 81.31 735 PRO A N 1
ATOM 5613 C CA . PRO A 1 735 ? 23.689 -8.135 -28.913 1.00 81.31 735 PRO A CA 1
ATOM 5614 C C . PRO A 1 735 ? 22.644 -8.567 -29.949 1.00 81.31 735 PRO A C 1
ATOM 5616 O O . PRO A 1 735 ? 22.340 -9.757 -30.072 1.00 81.31 735 PRO A O 1
ATOM 5619 N N . ASP A 1 736 ? 22.134 -7.597 -30.714 1.00 91.38 736 ASP A N 1
ATOM 5620 C CA . ASP A 1 736 ? 21.272 -7.869 -31.866 1.00 91.38 736 ASP A CA 1
ATOM 5621 C C . ASP A 1 736 ? 21.930 -8.916 -32.774 1.00 91.38 736 ASP A C 1
ATOM 5623 O O . ASP A 1 736 ? 23.071 -8.746 -33.213 1.00 91.38 736 ASP A O 1
ATOM 5627 N N . LEU A 1 737 ? 21.196 -9.984 -33.084 1.00 95.56 737 LEU A N 1
ATOM 5628 C CA . LEU A 1 737 ? 21.621 -10.952 -34.089 1.00 95.56 737 LEU A CA 1
ATOM 5629 C C . LEU A 1 737 ? 21.093 -10.477 -35.431 1.00 95.56 737 LEU A C 1
ATOM 5631 O O . LEU A 1 737 ? 19.884 -10.494 -35.657 1.00 95.56 737 LEU A O 1
ATOM 5635 N N . ILE A 1 738 ? 21.986 -10.044 -36.310 1.00 98.06 738 ILE A N 1
ATOM 5636 C CA . ILE A 1 738 ? 21.642 -9.642 -37.670 1.00 98.06 738 ILE A CA 1
ATOM 5637 C C . ILE A 1 738 ? 22.178 -10.711 -38.611 1.00 98.06 738 ILE A C 1
ATOM 5639 O O . ILE A 1 738 ? 23.345 -11.071 -38.508 1.00 98.06 738 ILE A O 1
ATOM 5643 N N . ILE A 1 739 ? 21.309 -11.220 -39.481 1.00 98.44 739 ILE A N 1
ATOM 5644 C CA . ILE A 1 739 ? 21.647 -12.209 -40.501 1.00 98.44 739 ILE A CA 1
ATOM 5645 C C . ILE A 1 739 ? 21.301 -11.597 -41.854 1.00 98.44 739 ILE A C 1
ATOM 5647 O O . ILE A 1 739 ? 20.125 -11.427 -42.181 1.00 98.44 739 ILE A O 1
ATOM 5651 N N . ASP A 1 740 ? 22.325 -11.243 -42.610 1.00 98.56 740 ASP A N 1
ATOM 5652 C CA . ASP A 1 740 ? 22.281 -10.775 -43.989 1.00 98.56 740 ASP A CA 1
ATOM 5653 C C . ASP A 1 740 ? 22.193 -11.957 -44.968 1.00 98.56 740 ASP A C 1
ATOM 5655 O O . ASP A 1 740 ? 22.532 -13.095 -44.638 1.00 98.56 740 ASP A O 1
ATOM 5659 N N . ASN A 1 741 ? 21.768 -11.714 -46.209 1.00 97.44 741 ASN A N 1
ATOM 5660 C CA . ASN A 1 741 ? 21.707 -12.762 -47.230 1.00 97.44 741 ASN A CA 1
ATOM 5661 C C . ASN A 1 741 ? 23.089 -13.257 -47.701 1.00 97.44 741 ASN A C 1
ATOM 5663 O O . ASN A 1 741 ? 23.158 -14.116 -48.586 1.00 97.44 741 ASN A O 1
ATOM 5667 N N . THR A 1 742 ? 24.181 -12.693 -47.184 1.00 97.12 742 THR A N 1
ATOM 5668 C CA . THR A 1 742 ? 25.556 -13.159 -47.407 1.00 97.12 742 THR A CA 1
ATOM 5669 C C . THR A 1 742 ? 26.141 -13.948 -46.231 1.00 97.12 742 THR A C 1
ATOM 5671 O O . THR A 1 742 ? 27.225 -14.518 -46.376 1.00 97.12 742 THR A O 1
ATOM 5674 N N . ASP A 1 743 ? 25.420 -14.045 -45.110 1.00 97.75 743 ASP A N 1
ATOM 5675 C CA . ASP A 1 743 ? 25.868 -14.754 -43.910 1.00 97.75 743 ASP A CA 1
ATOM 5676 C C . ASP A 1 743 ? 25.658 -16.275 -44.003 1.00 97.75 743 ASP A C 1
ATOM 5678 O O . ASP A 1 743 ? 24.829 -16.781 -44.764 1.00 97.75 743 ASP A O 1
ATOM 5682 N N . ALA A 1 744 ? 26.412 -17.033 -43.202 1.00 97.12 744 ALA A N 1
ATOM 5683 C CA . ALA A 1 744 ? 26.377 -18.500 -43.209 1.00 97.12 744 ALA A CA 1
ATOM 5684 C C . ALA A 1 744 ? 25.051 -19.073 -42.672 1.00 97.12 744 ALA A C 1
ATOM 5686 O O . ALA A 1 744 ? 24.664 -20.195 -43.005 1.00 97.12 744 ALA A O 1
ATOM 5687 N N . GLU A 1 745 ? 24.354 -18.302 -41.842 1.00 97.81 745 GLU A N 1
ATOM 5688 C CA . GLU A 1 745 ? 23.055 -18.602 -41.247 1.00 97.81 745 GLU A CA 1
ATOM 5689 C C . GLU A 1 745 ? 21.884 -18.363 -42.218 1.00 97.81 745 GLU A C 1
ATOM 5691 O O . GLU A 1 745 ? 20.731 -18.681 -41.896 1.00 97.81 745 GLU A O 1
ATOM 5696 N N . PHE A 1 746 ? 22.166 -17.825 -43.408 1.00 98.38 746 PHE A N 1
ATOM 5697 C CA . PHE A 1 746 ? 21.211 -17.656 -44.492 1.00 98.38 746 PHE A CA 1
ATOM 5698 C C . PHE A 1 746 ? 21.295 -18.802 -45.508 1.00 98.38 746 PHE A C 1
ATOM 5700 O O . PHE A 1 746 ? 22.364 -19.260 -45.908 1.00 98.38 746 PHE A O 1
ATOM 5707 N N . SER A 1 747 ? 20.139 -19.270 -45.976 1.00 98.12 747 SER A N 1
ATOM 5708 C CA . SER A 1 747 ? 20.051 -20.297 -47.018 1.00 98.12 747 SER A CA 1
ATOM 5709 C C . SER A 1 747 ? 18.830 -20.096 -47.907 1.00 98.12 747 SER A C 1
ATOM 5711 O O . SER A 1 747 ? 17.830 -19.505 -47.498 1.00 98.12 747 SER A O 1
ATOM 5713 N N . THR A 1 748 ? 18.891 -20.611 -49.135 1.00 98.31 748 THR A N 1
ATOM 5714 C CA . THR A 1 748 ? 17.765 -20.576 -50.074 1.00 98.31 748 THR A CA 1
ATOM 5715 C C . THR A 1 748 ? 17.414 -21.968 -50.585 1.00 98.31 748 THR A C 1
ATOM 5717 O O . THR A 1 748 ? 18.273 -22.834 -50.745 1.00 98.31 748 THR A O 1
ATOM 5720 N N . ALA A 1 749 ? 16.129 -22.167 -50.862 1.00 97.31 749 ALA A N 1
ATOM 5721 C CA . ALA A 1 749 ? 15.621 -23.220 -51.728 1.00 97.31 749 ALA A CA 1
ATOM 5722 C C . ALA A 1 749 ? 15.075 -22.554 -52.998 1.00 97.31 749 ALA A C 1
ATOM 5724 O O . ALA A 1 749 ? 14.369 -21.546 -52.906 1.00 97.31 749 ALA A O 1
ATOM 5725 N N . GLY A 1 750 ? 15.415 -23.098 -54.167 1.00 93.88 750 GLY A N 1
ATOM 5726 C CA . GLY A 1 750 ? 15.161 -22.450 -55.459 1.00 93.88 750 GLY A CA 1
ATOM 5727 C C . GLY A 1 750 ? 16.310 -21.540 -55.909 1.00 93.88 750 GLY A C 1
ATOM 5728 O O . GLY A 1 750 ? 17.343 -21.445 -55.249 1.00 93.88 750 GLY A O 1
ATOM 5729 N N . SER A 1 751 ? 16.159 -20.892 -57.067 1.00 94.50 751 SER A N 1
ATOM 5730 C CA . SER A 1 751 ? 17.206 -20.045 -57.657 1.00 94.50 751 SER A CA 1
ATOM 5731 C C . SER A 1 751 ? 16.935 -18.569 -57.372 1.00 94.50 751 SER A C 1
ATOM 5733 O O . SER A 1 751 ? 16.060 -17.973 -57.990 1.00 94.50 751 SER A O 1
ATOM 5735 N N . TRP A 1 752 ? 17.701 -17.981 -56.451 1.00 97.75 752 TRP A N 1
ATOM 5736 C CA . TRP A 1 752 ? 17.545 -16.593 -56.002 1.00 97.75 752 TRP A CA 1
ATOM 5737 C C . TRP A 1 752 ? 18.676 -15.704 -56.548 1.00 97.75 752 TRP A C 1
ATOM 5739 O O . TRP A 1 752 ? 19.741 -15.623 -55.932 1.00 97.75 752 TRP A O 1
ATOM 5749 N N . PRO A 1 753 ? 18.506 -15.057 -57.715 1.00 96.81 753 PRO A N 1
ATOM 5750 C CA . PRO A 1 753 ? 19.500 -14.128 -58.246 1.00 96.81 753 PRO A CA 1
ATOM 5751 C C . PRO A 1 753 ? 19.630 -12.861 -57.391 1.00 96.81 753 PRO A C 1
ATOM 5753 O O . PRO A 1 753 ? 18.673 -12.407 -56.758 1.00 96.81 753 PRO A O 1
ATOM 5756 N N . SER A 1 754 ? 20.810 -12.237 -57.435 1.00 96.69 754 SER A N 1
ATOM 5757 C CA . SER A 1 754 ? 21.020 -10.922 -56.828 1.00 96.69 754 SER A CA 1
ATOM 5758 C C . SER A 1 754 ? 20.210 -9.839 -57.540 1.00 96.69 754 SER A C 1
ATOM 5760 O O . SER A 1 754 ? 20.157 -9.768 -58.770 1.00 96.69 754 SER A O 1
ATOM 5762 N N . SER A 1 755 ? 19.585 -8.975 -56.749 1.00 94.50 755 SER A N 1
ATOM 5763 C CA . SER A 1 755 ? 18.869 -7.787 -57.196 1.00 94.50 755 SER A CA 1
ATOM 5764 C C . SER A 1 755 ? 19.855 -6.676 -57.562 1.00 94.50 755 SER A C 1
ATOM 5766 O O . SER A 1 755 ? 20.816 -6.431 -56.839 1.00 94.50 755 SER A O 1
ATOM 5768 N N . ALA A 1 756 ? 19.590 -5.965 -58.661 1.00 92.81 756 ALA A N 1
ATOM 5769 C CA . ALA A 1 756 ? 20.337 -4.762 -59.041 1.00 92.81 756 ALA A CA 1
ATOM 5770 C C . ALA A 1 756 ? 19.807 -3.480 -58.364 1.00 92.81 756 ALA A C 1
ATOM 5772 O O . ALA A 1 756 ? 20.385 -2.407 -58.533 1.00 92.81 756 ALA A O 1
ATOM 5773 N N . ASN A 1 757 ? 18.688 -3.571 -57.636 1.00 93.19 757 ASN A N 1
ATOM 5774 C CA . ASN A 1 757 ? 18.087 -2.421 -56.965 1.00 93.19 757 ASN A CA 1
ATOM 5775 C C . ASN A 1 757 ? 18.902 -2.040 -55.720 1.00 93.19 757 ASN A C 1
ATOM 5777 O O . ASN A 1 757 ? 19.250 -2.904 -54.914 1.00 93.19 757 ASN A O 1
ATOM 5781 N N . SER A 1 758 ? 19.163 -0.743 -55.552 1.00 93.75 758 SER A N 1
ATOM 5782 C CA . SER A 1 758 ? 19.830 -0.185 -54.375 1.00 93.75 758 SER A CA 1
ATOM 5783 C C . SER A 1 758 ? 18.924 -0.185 -53.140 1.00 93.75 758 SER A C 1
ATOM 5785 O O . SER A 1 758 ? 17.708 -0.347 -53.242 1.00 93.75 758 SER A O 1
ATOM 5787 N N . GLY A 1 759 ? 19.527 0.030 -51.966 1.00 92.56 759 GLY A N 1
ATOM 5788 C CA . GLY A 1 759 ? 18.802 0.098 -50.695 1.00 92.56 759 GLY A CA 1
ATOM 5789 C C . GLY A 1 759 ? 18.764 -1.220 -49.919 1.00 92.56 759 GLY A C 1
ATOM 5790 O O . GLY A 1 759 ? 17.949 -1.365 -49.004 1.00 92.56 759 GLY A O 1
ATOM 5791 N N . HIS A 1 760 ? 19.622 -2.167 -50.296 1.00 97.12 760 HIS A N 1
ATOM 5792 C CA . HIS A 1 760 ? 19.834 -3.403 -49.556 1.00 97.12 760 HIS A CA 1
ATOM 5793 C C . HIS A 1 760 ? 20.582 -3.149 -48.240 1.00 97.12 760 HIS A C 1
ATOM 5795 O O . HIS A 1 760 ? 21.266 -2.127 -48.097 1.00 97.12 760 HIS A O 1
ATOM 5801 N N . TYR A 1 761 ? 20.458 -4.066 -47.287 1.00 95.94 761 TYR A N 1
ATOM 5802 C CA . TYR A 1 761 ? 21.356 -4.118 -46.145 1.00 95.94 761 TYR A CA 1
ATOM 5803 C C . TYR A 1 761 ? 22.736 -4.594 -46.639 1.00 95.94 761 TYR A C 1
ATOM 5805 O O . TYR A 1 761 ? 22.854 -5.302 -47.634 1.00 95.94 761 TYR A O 1
ATOM 5813 N N . LEU A 1 762 ? 23.810 -4.059 -46.058 1.00 95.69 762 LEU A N 1
ATOM 5814 C CA . LEU A 1 762 ? 25.200 -4.337 -46.453 1.00 95.69 762 LEU A CA 1
ATOM 5815 C C . LEU A 1 762 ? 25.481 -4.306 -47.973 1.00 95.69 762 LEU A C 1
ATOM 5817 O O . LEU A 1 762 ? 25.632 -3.222 -48.536 1.00 95.69 762 LEU A O 1
ATOM 5821 N N . THR A 1 763 ? 25.636 -5.462 -48.632 1.00 93.25 763 THR A N 1
ATOM 5822 C CA . THR A 1 763 ? 26.311 -5.558 -49.945 1.00 93.25 763 THR A CA 1
ATOM 5823 C C . THR A 1 763 ? 25.414 -5.891 -51.135 1.00 93.25 763 THR A C 1
ATOM 5825 O O . THR A 1 763 ? 25.700 -5.413 -52.234 1.00 93.25 763 THR A O 1
ATOM 5828 N N . ASN A 1 764 ? 24.345 -6.668 -50.961 1.00 96.88 764 ASN A N 1
ATOM 5829 C CA . ASN A 1 764 ? 23.346 -6.941 -51.996 1.00 96.88 764 ASN A CA 1
ATOM 5830 C C . ASN A 1 764 ? 22.035 -7.428 -51.358 1.00 96.88 764 ASN A C 1
ATOM 5832 O O . ASN A 1 764 ? 21.943 -7.554 -50.153 1.00 96.88 764 ASN A O 1
ATOM 5836 N N . SER A 1 765 ? 21.023 -7.700 -52.181 1.00 97.44 765 SER A N 1
ATOM 5837 C CA . SER A 1 765 ? 19.831 -8.463 -51.787 1.00 97.44 765 SER A CA 1
ATOM 5838 C C . SER A 1 765 ? 19.508 -9.481 -52.876 1.00 97.44 765 SER A C 1
ATOM 5840 O O . SER A 1 765 ? 19.986 -9.359 -54.010 1.00 97.44 765 SER A O 1
ATOM 5842 N N . LEU A 1 766 ? 18.687 -10.477 -52.568 1.00 98.38 766 LEU A N 1
ATOM 5843 C CA . LEU A 1 766 ? 18.208 -11.479 -53.516 1.00 98.38 766 LEU A CA 1
ATOM 5844 C C . LEU A 1 766 ? 16.721 -11.286 -53.824 1.00 98.38 766 LEU A C 1
ATOM 5846 O O . LEU A 1 766 ? 15.983 -10.642 -53.075 1.00 98.38 766 LEU A O 1
ATOM 5850 N N . TYR A 1 767 ? 16.256 -11.859 -54.931 1.00 97.88 767 TYR A N 1
ATOM 5851 C CA . TYR A 1 767 ? 14.835 -11.848 -55.271 1.00 97.88 767 TYR A CA 1
ATOM 5852 C C . TYR A 1 767 ? 14.372 -13.146 -55.932 1.00 97.88 767 TYR A C 1
ATOM 5854 O O . TYR A 1 767 ? 15.177 -13.889 -56.487 1.00 97.88 767 TYR A O 1
ATOM 5862 N N . HIS A 1 768 ? 13.061 -13.394 -55.901 1.00 97.88 768 HIS A N 1
ATOM 5863 C CA . HIS A 1 768 ? 12.426 -14.527 -56.576 1.00 97.88 768 HIS A CA 1
ATOM 5864 C C . HIS A 1 768 ? 11.019 -14.164 -57.064 1.00 97.88 768 HIS A C 1
ATOM 5866 O O . HIS A 1 768 ? 10.298 -13.427 -56.391 1.00 97.88 768 HIS A O 1
ATOM 5872 N N . PHE A 1 769 ? 10.605 -14.677 -58.224 1.00 97.12 769 PHE A N 1
ATOM 5873 C CA . PHE A 1 769 ? 9.219 -14.545 -58.694 1.00 97.12 769 PHE A CA 1
ATOM 5874 C C . PHE A 1 769 ? 8.291 -15.503 -57.937 1.00 97.12 769 PHE A C 1
ATOM 5876 O O . PHE A 1 769 ? 8.721 -16.557 -57.480 1.00 97.12 769 PHE A O 1
ATOM 5883 N N . GLY A 1 770 ? 7.010 -15.172 -57.802 1.00 95.50 770 GLY A N 1
ATOM 5884 C CA . GLY A 1 770 ? 6.044 -16.095 -57.207 1.00 95.50 770 GLY A CA 1
ATOM 5885 C C . GLY A 1 770 ? 5.994 -17.449 -57.930 1.00 95.50 770 GLY A C 1
ATOM 5886 O O . GLY A 1 770 ? 5.893 -17.503 -59.154 1.00 95.50 770 GLY A O 1
ATOM 5887 N N . ASP A 1 771 ? 6.053 -18.549 -57.185 1.00 95.31 771 ASP A N 1
ATOM 5888 C CA . ASP A 1 771 ? 6.043 -19.916 -57.740 1.00 95.31 771 ASP A CA 1
ATOM 5889 C C . ASP A 1 771 ? 5.117 -20.867 -56.963 1.00 95.31 771 ASP A C 1
ATOM 5891 O O . ASP A 1 771 ? 5.240 -22.087 -57.040 1.00 95.31 771 ASP A O 1
ATOM 5895 N N . GLY A 1 772 ? 4.183 -20.303 -56.192 1.00 88.44 772 GLY A N 1
ATOM 5896 C CA . GLY A 1 772 ? 3.291 -21.081 -55.333 1.00 88.44 772 GLY A CA 1
ATOM 5897 C C . GLY A 1 772 ? 3.944 -21.576 -54.039 1.00 88.44 772 GLY A C 1
ATOM 5898 O O . GLY A 1 772 ? 3.335 -22.381 -53.341 1.00 88.44 772 GLY A O 1
ATOM 5899 N N . GLY A 1 773 ? 5.135 -21.077 -53.685 1.00 89.88 773 GLY A N 1
ATOM 5900 C CA . GLY A 1 773 ? 5.817 -21.380 -52.421 1.00 89.88 773 GLY A CA 1
ATOM 5901 C C . GLY A 1 773 ? 6.799 -22.546 -52.498 1.00 89.88 773 GLY A C 1
ATOM 5902 O O . GLY A 1 773 ? 7.191 -23.073 -51.458 1.00 89.88 773 GLY A O 1
ATOM 5903 N N . ALA A 1 774 ? 7.193 -22.949 -53.710 1.00 92.94 774 ALA A N 1
ATOM 5904 C CA . ALA A 1 774 ? 8.200 -23.985 -53.921 1.00 92.94 774 ALA A CA 1
ATOM 5905 C C . ALA A 1 774 ? 9.612 -23.510 -53.536 1.00 92.94 774 ALA A C 1
ATOM 5907 O O . ALA A 1 774 ? 10.461 -24.331 -53.184 1.00 92.94 774 ALA A O 1
ATOM 5908 N N . SER A 1 775 ? 9.844 -22.196 -53.564 1.00 97.69 775 SER A N 1
ATOM 5909 C CA . SER A 1 775 ? 11.108 -21.565 -53.192 1.00 97.69 775 SER A CA 1
ATOM 5910 C C . SER A 1 775 ? 11.002 -20.809 -51.863 1.00 97.69 775 SER A C 1
ATOM 5912 O O . SER A 1 775 ? 9.935 -20.362 -51.428 1.00 97.69 775 SER A O 1
ATOM 5914 N N . SER A 1 776 ? 12.134 -20.667 -51.178 1.00 98.25 776 SER A N 1
ATOM 5915 C CA . SER A 1 776 ? 12.194 -19.955 -49.901 1.00 98.25 776 SER A CA 1
ATOM 5916 C C . SER A 1 776 ? 13.568 -19.368 -49.623 1.00 98.25 776 SER A C 1
ATOM 5918 O O . SER A 1 776 ? 14.577 -19.936 -50.035 1.00 98.25 776 SER A O 1
ATOM 5920 N N . ALA A 1 777 ? 13.600 -18.293 -48.845 1.00 98.50 777 ALA A N 1
ATOM 5921 C CA . ALA A 1 777 ? 14.801 -17.730 -48.242 1.00 98.50 777 ALA A CA 1
ATOM 5922 C C . ALA A 1 777 ? 14.684 -17.861 -46.717 1.00 98.50 777 ALA A C 1
ATOM 5924 O O . ALA A 1 777 ? 13.637 -17.553 -46.153 1.00 98.50 777 ALA A O 1
ATOM 5925 N N . THR A 1 778 ? 15.697 -18.412 -46.056 1.00 98.69 778 THR A N 1
ATOM 5926 C CA . THR A 1 778 ? 15.636 -18.815 -44.645 1.00 98.69 778 THR A CA 1
ATOM 5927 C C . THR A 1 778 ? 16.817 -18.248 -43.871 1.00 98.69 778 THR A C 1
ATOM 5929 O O . THR A 1 778 ? 17.961 -18.527 -44.218 1.00 98.69 778 THR A O 1
ATOM 5932 N N . TRP A 1 779 ? 16.524 -17.531 -42.788 1.00 98.75 779 TRP A N 1
ATOM 5933 C CA . TRP A 1 779 ? 17.488 -17.028 -41.810 1.00 98.75 779 TRP A CA 1
ATOM 5934 C C . TRP A 1 779 ? 17.362 -17.853 -40.518 1.00 98.75 779 TRP A C 1
ATOM 5936 O O . TRP A 1 779 ? 16.281 -17.893 -39.920 1.00 98.75 779 TRP A O 1
ATOM 5946 N N . ARG A 1 780 ? 18.433 -18.538 -40.092 1.00 98.25 780 ARG A N 1
ATOM 5947 C CA . ARG A 1 780 ? 18.455 -19.395 -38.886 1.00 98.25 780 ARG A CA 1
ATOM 5948 C C . ARG A 1 780 ? 19.403 -18.846 -37.814 1.00 98.25 780 ARG A C 1
ATOM 5950 O O . ARG A 1 780 ? 20.592 -19.149 -37.865 1.00 98.25 780 ARG A O 1
ATOM 5957 N N . PRO A 1 781 ? 18.913 -18.077 -36.828 1.00 97.19 781 PRO A N 1
ATOM 5958 C CA . PRO A 1 781 ? 19.767 -17.545 -35.771 1.00 97.19 781 PRO A CA 1
ATOM 5959 C C . PRO A 1 781 ? 20.311 -18.640 -34.852 1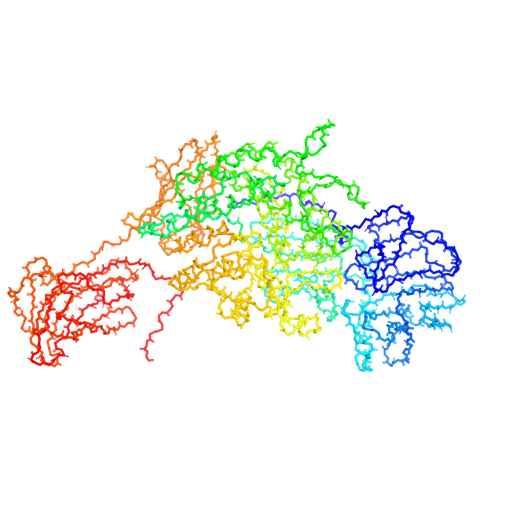.00 97.19 781 PRO A C 1
ATOM 5961 O O . PRO A 1 781 ? 19.628 -19.617 -34.550 1.00 97.19 781 PRO A O 1
ATOM 5964 N N . SER A 1 782 ? 21.515 -18.417 -34.325 1.00 96.19 782 SER A N 1
ATOM 5965 C CA . SER A 1 782 ? 21.990 -19.077 -33.107 1.00 96.19 782 SER A CA 1
ATOM 5966 C C . SER A 1 782 ? 21.632 -18.204 -31.905 1.00 96.19 782 SER A C 1
ATOM 5968 O O . SER A 1 782 ? 22.405 -17.330 -31.518 1.00 96.19 782 SER A O 1
ATOM 5970 N N . ILE A 1 783 ? 20.450 -18.421 -31.330 1.00 95.06 783 ILE A N 1
ATOM 5971 C CA . ILE A 1 783 ? 19.917 -17.656 -30.198 1.00 95.06 783 ILE A CA 1
ATOM 5972 C C . ILE A 1 783 ? 20.782 -17.917 -28.950 1.00 95.06 783 ILE A C 1
ATOM 5974 O O . ILE A 1 783 ? 20.806 -19.042 -28.449 1.00 95.06 783 ILE A O 1
ATOM 5978 N N . PRO A 1 784 ? 21.499 -16.916 -28.411 1.00 85.62 784 PRO A N 1
ATOM 5979 C CA . PRO A 1 784 ? 22.436 -17.121 -27.305 1.00 85.62 784 PRO A CA 1
ATOM 5980 C C . PRO A 1 784 ? 21.744 -17.235 -25.942 1.00 85.62 784 PRO A C 1
ATOM 5982 O O . PRO A 1 784 ? 22.333 -17.754 -24.997 1.00 85.62 784 PRO A O 1
ATOM 5985 N N . ARG A 1 785 ? 20.507 -16.738 -25.819 1.00 84.56 785 ARG A N 1
ATOM 5986 C CA . ARG A 1 785 ? 19.745 -16.706 -24.569 1.00 84.56 785 ARG A CA 1
ATOM 5987 C C . ARG A 1 785 ? 18.264 -16.905 -24.867 1.00 84.56 785 ARG A C 1
ATOM 5989 O O . ARG A 1 785 ? 17.725 -16.225 -25.726 1.00 84.56 785 ARG A O 1
ATOM 5996 N N . ALA A 1 786 ? 17.604 -17.813 -24.153 1.00 86.81 786 ALA A N 1
ATOM 5997 C CA . ALA A 1 786 ? 16.160 -17.978 -24.288 1.00 86.81 786 ALA A CA 1
ATOM 5998 C C . ALA A 1 786 ? 15.420 -16.720 -23.786 1.00 86.81 786 ALA A C 1
ATOM 6000 O O . ALA A 1 786 ? 15.824 -16.127 -22.781 1.00 86.81 786 ALA A O 1
ATOM 6001 N N . GLY A 1 787 ? 14.347 -16.307 -24.460 1.00 85.00 787 GLY A N 1
ATOM 6002 C CA . GLY A 1 787 ? 13.604 -15.090 -24.119 1.00 85.00 787 GLY A CA 1
ATOM 6003 C C . GLY A 1 787 ? 12.691 -14.584 -25.232 1.00 85.00 787 GLY A C 1
ATOM 6004 O O . GLY A 1 787 ? 12.570 -15.199 -26.290 1.00 85.00 787 GLY A O 1
ATOM 6005 N N . PHE A 1 788 ? 12.053 -13.444 -24.993 1.00 85.50 788 PHE A N 1
ATOM 6006 C CA . PHE A 1 788 ? 11.361 -12.674 -26.017 1.00 85.50 788 PHE A CA 1
ATOM 6007 C C . PHE A 1 788 ? 12.365 -11.942 -26.908 1.00 85.50 788 PHE A C 1
ATOM 6009 O O . PHE A 1 788 ? 13.261 -11.256 -26.417 1.00 85.50 788 PHE A O 1
ATOM 6016 N N . TYR A 1 789 ? 12.158 -12.031 -28.218 1.00 94.06 789 TYR A N 1
ATOM 6017 C CA . TYR A 1 789 ? 12.889 -11.277 -29.228 1.00 94.06 789 TYR A CA 1
ATOM 6018 C C . TYR A 1 789 ? 11.923 -10.512 -30.128 1.00 94.06 789 TYR A C 1
ATOM 6020 O O . TYR A 1 789 ? 10.948 -11.084 -30.625 1.00 94.06 789 TYR A O 1
ATOM 6028 N N . ASP A 1 790 ? 12.225 -9.238 -30.374 1.00 95.75 790 ASP A N 1
ATOM 6029 C CA . ASP A 1 790 ? 11.644 -8.477 -31.477 1.00 95.75 790 ASP A CA 1
ATOM 6030 C C . ASP A 1 790 ? 12.357 -8.875 -32.773 1.00 95.75 790 ASP A C 1
ATOM 6032 O O . ASP A 1 790 ? 13.579 -8.748 -32.893 1.00 95.75 790 ASP A O 1
ATOM 6036 N N . VAL A 1 791 ? 11.595 -9.388 -33.737 1.00 98.19 791 VAL A N 1
ATOM 6037 C CA . VAL A 1 791 ? 12.115 -9.878 -35.017 1.00 98.19 791 VAL A CA 1
ATOM 6038 C C . VAL A 1 791 ? 11.786 -8.871 -36.105 1.00 98.19 791 VAL A C 1
ATOM 6040 O O . VAL A 1 791 ? 10.619 -8.579 -36.358 1.00 98.19 791 VAL A O 1
ATOM 6043 N N . TYR A 1 792 ? 12.812 -8.360 -36.775 1.00 98.69 792 TYR A N 1
ATOM 6044 C CA . TYR A 1 792 ? 12.701 -7.405 -37.871 1.00 98.69 792 TYR A CA 1
ATOM 6045 C C . TYR A 1 792 ? 13.165 -8.032 -39.182 1.00 98.69 792 TYR A C 1
ATOM 6047 O O . TYR A 1 792 ? 14.058 -8.876 -39.187 1.00 98.69 792 TYR A O 1
ATOM 6055 N N . ALA A 1 793 ? 12.627 -7.552 -40.297 1.00 98.44 793 ALA A N 1
ATOM 6056 C CA . ALA A 1 793 ? 13.148 -7.831 -41.628 1.00 98.44 793 ALA A CA 1
ATOM 6057 C C . ALA A 1 793 ? 13.513 -6.533 -42.355 1.00 98.44 793 ALA A C 1
ATOM 6059 O O . ALA A 1 793 ? 12.924 -5.476 -42.118 1.00 98.44 793 ALA A O 1
ATOM 6060 N N . TRP A 1 794 ? 14.490 -6.643 -43.246 1.00 98.62 794 TRP A N 1
ATOM 6061 C CA . TRP A 1 794 ? 14.880 -5.633 -44.215 1.00 98.62 794 TRP A CA 1
ATOM 6062 C C . TRP A 1 794 ? 14.577 -6.165 -45.618 1.00 98.62 794 TRP A C 1
ATOM 6064 O O . TRP A 1 794 ? 14.694 -7.364 -45.879 1.00 98.62 794 TRP A O 1
ATOM 6074 N N . TRP A 1 795 ? 14.170 -5.289 -46.533 1.00 98.38 795 TRP A N 1
ATOM 6075 C CA . TRP A 1 795 ? 13.986 -5.632 -47.943 1.00 98.38 795 TRP A CA 1
ATOM 6076 C C . TRP A 1 795 ? 14.192 -4.421 -48.850 1.00 98.38 795 TRP A C 1
ATOM 6078 O O . TRP A 1 795 ? 14.129 -3.266 -48.419 1.00 98.38 795 TRP A O 1
ATOM 6088 N N . VAL A 1 796 ? 14.366 -4.690 -50.146 1.00 97.75 796 VAL A N 1
ATOM 6089 C CA . VAL A 1 796 ? 14.417 -3.654 -51.179 1.00 97.75 796 VAL A CA 1
ATOM 6090 C C . VAL A 1 796 ? 13.046 -3.485 -51.820 1.00 97.75 796 VAL A C 1
ATOM 6092 O O . VAL A 1 796 ? 12.560 -4.362 -52.546 1.00 97.75 796 VAL A O 1
ATOM 6095 N N . ALA A 1 797 ? 12.435 -2.327 -51.570 1.00 97.50 797 ALA A N 1
ATOM 6096 C CA . ALA A 1 797 ? 11.117 -2.008 -52.093 1.00 97.50 797 ALA A CA 1
ATOM 6097 C C . ALA A 1 797 ? 11.146 -1.666 -53.590 1.00 97.50 797 ALA A C 1
ATOM 6099 O O . ALA A 1 797 ? 12.039 -0.980 -54.085 1.00 97.50 797 ALA A O 1
ATOM 6100 N N . SER A 1 798 ? 10.150 -2.153 -54.331 1.00 96.44 798 SER A N 1
ATOM 6101 C CA . SER A 1 798 ? 9.937 -1.817 -55.742 1.00 96.44 798 SER A CA 1
ATOM 6102 C C . SER A 1 798 ? 8.484 -2.071 -56.142 1.00 96.44 798 SER A C 1
ATOM 6104 O O . SER A 1 798 ? 7.775 -2.829 -55.482 1.00 96.44 798 SER A O 1
ATOM 6106 N N . SER A 1 799 ? 8.027 -1.461 -57.236 1.00 96.12 799 SER A N 1
ATOM 6107 C CA . SER A 1 799 ? 6.621 -1.518 -57.666 1.00 96.12 799 SER A CA 1
ATOM 6108 C C . SER A 1 799 ? 6.145 -2.913 -58.083 1.00 96.12 799 SER A C 1
ATOM 6110 O O . SER A 1 799 ? 4.946 -3.165 -58.085 1.00 96.12 799 SER A O 1
ATOM 6112 N N . ASN A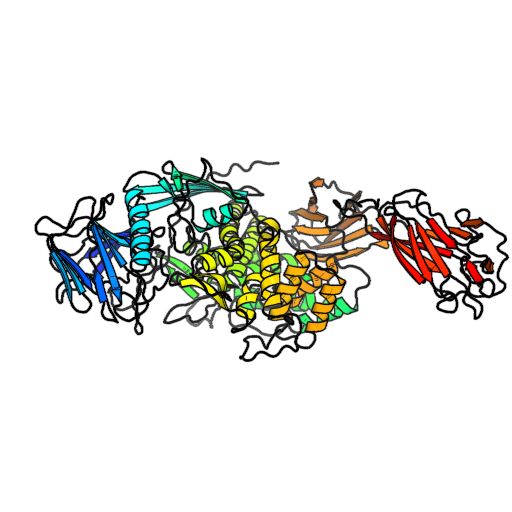 1 800 ? 7.064 -3.823 -58.417 1.00 94.62 800 ASN A N 1
ATOM 6113 C CA . ASN A 1 800 ? 6.754 -5.213 -58.762 1.00 94.62 800 ASN A CA 1
ATOM 6114 C C . ASN A 1 800 ? 6.904 -6.194 -57.584 1.00 94.62 800 ASN A C 1
ATOM 6116 O O . ASN A 1 800 ? 6.841 -7.409 -57.794 1.00 94.62 800 ASN A O 1
ATOM 6120 N N . ARG A 1 801 ? 7.152 -5.699 -56.363 1.00 97.50 801 ARG A N 1
ATOM 6121 C CA . ARG A 1 801 ? 7.267 -6.549 -55.175 1.00 97.50 801 ARG A CA 1
ATOM 6122 C C . ARG A 1 801 ? 5.904 -7.048 -54.701 1.00 97.50 801 ARG A C 1
ATOM 6124 O O . ARG A 1 801 ? 4.868 -6.466 -55.015 1.00 97.50 801 ARG A O 1
ATOM 6131 N N . ALA A 1 802 ? 5.906 -8.137 -53.945 1.00 97.25 802 ALA A N 1
ATOM 6132 C CA . ALA A 1 802 ? 4.695 -8.679 -53.358 1.00 97.25 802 ALA A CA 1
ATOM 6133 C C . ALA A 1 802 ? 4.128 -7.741 -52.285 1.00 97.25 802 ALA A C 1
ATOM 6135 O O . ALA A 1 802 ? 4.843 -7.281 -51.395 1.00 97.25 802 ALA A O 1
ATOM 6136 N N . THR A 1 803 ? 2.819 -7.496 -52.339 1.00 97.44 803 THR A N 1
ATOM 6137 C CA . THR A 1 803 ? 2.112 -6.675 -51.341 1.00 97.44 803 THR A CA 1
ATOM 6138 C C . THR A 1 803 ? 1.782 -7.437 -50.056 1.00 97.44 803 THR A C 1
ATOM 6140 O O . THR A 1 803 ? 1.317 -6.836 -49.093 1.00 97.44 803 THR A O 1
ATOM 6143 N N . ALA A 1 804 ? 1.998 -8.753 -50.050 1.00 96.50 804 ALA A N 1
ATOM 6144 C CA . ALA A 1 804 ? 1.777 -9.650 -48.920 1.00 96.50 804 ALA A CA 1
ATOM 6145 C C . ALA A 1 804 ? 2.796 -10.807 -48.958 1.00 96.50 804 ALA A C 1
ATOM 6147 O O . ALA A 1 804 ? 2.424 -11.972 -49.053 1.00 96.50 804 ALA A O 1
ATOM 6148 N N . ALA A 1 805 ? 4.088 -10.475 -48.954 1.00 97.75 805 ALA A N 1
ATOM 6149 C CA . ALA A 1 805 ? 5.190 -11.428 -48.887 1.00 97.75 805 ALA A CA 1
ATOM 6150 C C . ALA A 1 805 ? 5.166 -12.175 -47.534 1.00 97.75 805 ALA A C 1
ATOM 6152 O O . ALA A 1 805 ? 5.301 -11.529 -46.493 1.00 97.75 805 ALA A O 1
ATOM 6153 N N . PRO A 1 806 ? 4.968 -13.500 -47.505 1.00 97.62 806 PRO A N 1
ATOM 6154 C CA . PRO A 1 806 ? 4.796 -14.251 -46.261 1.00 97.62 806 PRO A CA 1
ATOM 6155 C C . PRO A 1 806 ? 6.136 -14.542 -45.571 1.00 97.62 806 PRO A C 1
ATOM 6157 O O . PRO A 1 806 ? 6.952 -15.308 -46.090 1.00 97.62 806 PRO A O 1
ATOM 6160 N N . TYR A 1 807 ? 6.334 -13.966 -44.382 1.00 98.50 807 TYR A N 1
ATOM 6161 C CA . TYR A 1 807 ? 7.420 -14.321 -43.467 1.00 98.50 807 TYR A CA 1
ATOM 6162 C C . TYR A 1 807 ? 6.905 -15.252 -42.364 1.00 98.50 807 TYR A C 1
ATOM 6164 O O . TYR A 1 807 ? 6.128 -14.836 -41.505 1.00 98.50 807 TYR A O 1
ATOM 6172 N N . GLU A 1 808 ? 7.347 -16.504 -42.367 1.00 98.38 808 GLU A N 1
ATOM 6173 C CA . GLU A 1 808 ? 7.059 -17.505 -41.338 1.00 98.38 808 GLU A CA 1
ATOM 6174 C C . GLU A 1 808 ? 8.144 -17.458 -40.252 1.00 98.38 808 GLU A C 1
ATOM 6176 O O . GLU A 1 808 ? 9.301 -17.795 -40.505 1.00 98.38 808 GLU A O 1
ATOM 6181 N N . VAL A 1 809 ? 7.783 -17.051 -39.035 1.00 98.56 809 VAL A N 1
ATOM 6182 C CA . VAL A 1 809 ? 8.678 -17.007 -37.872 1.00 98.56 809 VAL A CA 1
ATOM 6183 C C . VAL A 1 809 ? 8.450 -18.254 -37.025 1.00 98.56 809 VAL A C 1
ATOM 6185 O O . VAL A 1 809 ? 7.399 -18.409 -36.410 1.00 98.56 809 VAL A O 1
ATOM 6188 N N . THR A 1 810 ? 9.429 -19.154 -36.999 1.00 98.12 810 THR A N 1
ATOM 6189 C CA . THR A 1 810 ? 9.454 -20.329 -36.118 1.00 98.12 810 THR A CA 1
ATOM 6190 C C . THR A 1 810 ? 10.064 -19.937 -34.781 1.00 98.12 810 THR A C 1
ATOM 6192 O O . THR A 1 810 ? 11.200 -19.464 -34.736 1.00 98.12 810 THR A O 1
ATOM 6195 N N . HIS A 1 811 ? 9.308 -20.135 -33.709 1.00 96.62 811 HIS A N 1
ATOM 6196 C CA . HIS A 1 811 ? 9.609 -19.735 -32.340 1.00 96.62 811 HIS A CA 1
ATOM 6197 C C . HIS A 1 811 ? 9.174 -20.848 -31.359 1.00 96.62 811 HIS A C 1
ATOM 6199 O O . HIS A 1 811 ? 8.570 -21.837 -31.766 1.00 96.62 811 HIS A O 1
ATOM 6205 N N . ALA A 1 812 ? 9.454 -20.717 -30.060 1.00 91.06 812 ALA A N 1
ATOM 6206 C CA . ALA A 1 812 ? 9.219 -21.770 -29.058 1.00 91.06 812 ALA A CA 1
ATOM 6207 C C . ALA A 1 812 ? 7.744 -22.221 -28.974 1.00 91.06 812 ALA A C 1
ATOM 6209 O O . ALA A 1 812 ? 7.452 -23.393 -28.773 1.00 91.06 812 ALA A O 1
ATOM 6210 N N . GLY A 1 813 ? 6.801 -21.293 -29.179 1.00 87.50 813 GLY A N 1
ATOM 6211 C CA . GLY A 1 813 ? 5.360 -21.585 -29.242 1.00 87.50 813 GLY A CA 1
ATOM 6212 C C . GLY A 1 813 ? 4.813 -22.100 -30.588 1.00 87.50 813 GLY A C 1
ATOM 6213 O O . GLY A 1 813 ? 3.598 -22.186 -30.723 1.00 87.50 813 GLY A O 1
ATOM 6214 N N . GLY A 1 814 ? 5.653 -22.374 -31.595 1.00 93.69 814 GLY A N 1
ATOM 6215 C CA . GLY A 1 814 ? 5.228 -22.801 -32.939 1.00 93.69 814 GLY A CA 1
ATOM 6216 C C . GLY A 1 814 ? 5.675 -21.853 -34.058 1.00 93.69 814 GLY A C 1
ATOM 6217 O O . GLY A 1 814 ? 6.654 -21.124 -33.918 1.00 93.69 814 GLY A O 1
ATOM 6218 N N . THR A 1 815 ? 4.972 -21.865 -35.192 1.00 97.06 815 THR A N 1
ATOM 6219 C CA . THR A 1 815 ? 5.289 -21.009 -36.348 1.00 97.06 815 THR A CA 1
ATOM 6220 C C . THR A 1 815 ? 4.177 -19.993 -36.590 1.00 97.06 815 THR A C 1
ATOM 6222 O O . THR A 1 815 ? 3.027 -20.370 -36.803 1.00 97.06 815 THR A O 1
ATOM 6225 N N . THR A 1 816 ? 4.528 -18.707 -36.626 1.00 97.56 816 THR A N 1
ATOM 6226 C CA . THR A 1 816 ? 3.601 -17.607 -36.931 1.00 97.56 816 THR A CA 1
ATOM 6227 C C . THR A 1 816 ? 3.909 -17.005 -38.301 1.00 97.56 816 THR A C 1
ATOM 6229 O O . THR A 1 816 ? 5.050 -16.648 -38.581 1.00 97.56 816 THR A O 1
ATOM 6232 N N . SER A 1 817 ? 2.897 -16.853 -39.160 1.00 96.94 817 SER A N 1
ATOM 6233 C CA . SER A 1 817 ? 3.039 -16.203 -40.472 1.00 96.94 817 SER A CA 1
ATOM 6234 C C . SER A 1 817 ? 2.703 -14.712 -40.401 1.00 96.94 817 SER A C 1
ATOM 6236 O O . SER A 1 817 ? 1.619 -14.332 -39.964 1.00 96.94 817 SER A O 1
ATOM 6238 N N . THR A 1 818 ? 3.608 -13.872 -40.898 1.00 96.38 818 THR A N 1
ATOM 6239 C CA . THR A 1 818 ? 3.521 -12.405 -40.893 1.00 96.38 818 THR A CA 1
ATOM 6240 C C . THR A 1 818 ? 3.675 -11.861 -42.325 1.00 96.38 818 THR A C 1
ATOM 6242 O O . THR A 1 818 ? 4.790 -11.707 -42.824 1.00 96.38 818 THR A O 1
ATOM 6245 N N . PRO A 1 819 ? 2.574 -11.620 -43.062 1.00 96.88 819 PRO A N 1
ATOM 6246 C CA . PRO A 1 819 ? 2.656 -11.110 -44.429 1.00 96.88 819 PRO A CA 1
ATOM 6247 C C . PRO A 1 819 ? 3.081 -9.635 -44.450 1.00 96.88 819 PRO A C 1
ATOM 6249 O O . PRO A 1 819 ? 2.501 -8.811 -43.748 1.00 96.88 819 PRO A O 1
ATOM 6252 N N . GLN A 1 820 ? 4.059 -9.293 -45.290 1.00 98.19 820 GLN A N 1
ATOM 6253 C CA . GLN A 1 820 ? 4.617 -7.942 -45.401 1.00 98.19 820 GLN A CA 1
ATOM 6254 C C . GLN A 1 820 ? 4.420 -7.343 -46.793 1.00 98.19 820 GLN A C 1
ATOM 6256 O O . GLN A 1 820 ? 4.602 -8.013 -47.811 1.00 98.19 820 GLN A O 1
ATOM 6261 N N . ASN A 1 821 ? 4.097 -6.050 -46.854 1.00 98.12 821 ASN A N 1
ATOM 6262 C CA . ASN A 1 821 ? 4.045 -5.324 -48.117 1.00 98.12 821 ASN A CA 1
ATOM 6263 C C . ASN A 1 821 ? 5.442 -4.835 -48.514 1.00 98.12 821 ASN A C 1
ATOM 6265 O O . ASN A 1 821 ? 5.904 -3.795 -48.046 1.00 98.12 821 ASN A O 1
ATOM 6269 N N . GLN A 1 822 ? 6.083 -5.554 -49.433 1.00 98.25 822 GLN A N 1
ATOM 6270 C CA . GLN A 1 822 ? 7.422 -5.223 -49.902 1.00 98.25 822 GLN A CA 1
ATOM 6271 C C . GLN A 1 822 ? 7.452 -4.132 -50.985 1.00 98.25 822 GLN A C 1
ATOM 6273 O O . GLN A 1 822 ? 8.525 -3.815 -51.490 1.00 98.25 822 GLN A O 1
ATOM 6278 N N . THR A 1 823 ? 6.325 -3.520 -51.369 1.00 97.62 823 THR A N 1
ATOM 6279 C CA . THR A 1 823 ? 6.340 -2.350 -52.274 1.00 97.62 823 THR A CA 1
ATOM 6280 C C . THR A 1 823 ? 6.633 -1.040 -51.542 1.00 97.62 823 THR A C 1
ATOM 6282 O O . THR A 1 823 ? 6.835 -0.012 -52.186 1.00 97.62 823 THR A O 1
ATOM 6285 N N . ILE A 1 824 ? 6.628 -1.059 -50.208 1.00 97.00 824 ILE A N 1
ATOM 6286 C CA . ILE A 1 824 ? 6.831 0.093 -49.322 1.00 97.00 824 ILE A CA 1
ATOM 6287 C C . ILE A 1 824 ? 7.813 -0.273 -48.204 1.00 97.00 824 ILE A C 1
ATOM 6289 O O . ILE A 1 824 ? 8.215 -1.429 -48.090 1.00 97.00 824 ILE A O 1
ATOM 6293 N N . ASN A 1 825 ? 8.208 0.713 -47.394 1.00 94.12 825 ASN A N 1
ATOM 6294 C CA . ASN A 1 825 ? 9.040 0.539 -46.195 1.00 94.12 825 ASN A CA 1
ATOM 6295 C C . ASN A 1 825 ? 10.333 -0.269 -46.415 1.00 94.12 825 ASN A C 1
ATOM 6297 O O . ASN A 1 825 ? 10.830 -0.904 -45.493 1.00 94.12 825 ASN A O 1
ATOM 6301 N N . GLY A 1 826 ? 10.880 -0.250 -47.634 1.00 93.94 826 GLY A N 1
ATOM 6302 C CA . GLY A 1 826 ? 12.190 -0.831 -47.906 1.00 93.94 826 GLY A CA 1
ATOM 6303 C C . GLY A 1 826 ? 13.310 0.005 -47.291 1.00 93.94 826 GLY A C 1
ATOM 6304 O O . GLY A 1 826 ? 13.086 1.141 -46.860 1.00 93.94 826 GLY A O 1
ATOM 6305 N N . SER A 1 827 ? 14.519 -0.553 -47.288 1.00 96.31 827 SER A N 1
ATOM 6306 C CA . SER A 1 827 ? 15.734 0.131 -46.822 1.00 96.31 827 SER A CA 1
ATOM 6307 C C . SER A 1 827 ? 15.684 0.607 -45.362 1.00 96.31 827 SER A C 1
ATOM 6309 O O . SER A 1 827 ? 16.294 1.616 -45.010 1.00 96.31 827 SER A O 1
ATOM 6311 N N . GLN A 1 828 ? 14.937 -0.108 -44.521 1.00 97.50 828 GLN A N 1
ATOM 6312 C CA . GLN A 1 828 ? 14.821 0.114 -43.080 1.00 97.50 828 GLN A CA 1
ATOM 6313 C C . GLN A 1 828 ? 14.381 -1.182 -42.381 1.00 97.50 828 GLN A C 1
ATOM 6315 O O . GLN A 1 828 ? 13.854 -2.089 -43.024 1.00 97.50 828 GLN A O 1
ATOM 6320 N N . TRP A 1 829 ? 14.566 -1.260 -41.061 1.00 97.94 829 TRP A N 1
ATOM 6321 C CA . TRP A 1 829 ? 14.104 -2.392 -40.254 1.00 97.94 829 TRP A CA 1
ATOM 6322 C C . TRP A 1 829 ? 12.598 -2.315 -39.997 1.00 97.94 829 TRP A C 1
ATOM 6324 O O . TRP A 1 829 ? 12.134 -1.402 -39.315 1.00 97.94 829 TRP A O 1
ATOM 6334 N N . VAL A 1 830 ? 11.844 -3.304 -40.476 1.00 97.69 830 VAL A N 1
ATOM 6335 C CA . VAL A 1 830 ? 10.397 -3.416 -40.246 1.00 97.69 830 VAL A CA 1
ATOM 6336 C C . VAL A 1 830 ? 10.110 -4.569 -39.290 1.00 97.69 830 VAL A C 1
ATOM 6338 O O . VAL A 1 830 ? 10.578 -5.684 -39.507 1.00 97.69 830 VAL A O 1
ATOM 6341 N N . LEU A 1 831 ? 9.360 -4.299 -38.217 1.00 97.31 831 LEU A N 1
ATOM 6342 C CA . LEU A 1 831 ? 9.016 -5.291 -37.196 1.00 97.31 831 LEU A CA 1
ATOM 6343 C C . LEU A 1 831 ? 8.032 -6.325 -37.762 1.00 97.31 831 LEU A C 1
ATOM 6345 O O . LEU A 1 831 ? 6.939 -5.969 -38.197 1.00 97.31 831 LEU A O 1
ATOM 6349 N N . LEU A 1 832 ? 8.407 -7.602 -37.709 1.00 97.19 832 LEU A N 1
ATOM 6350 C CA . LEU A 1 832 ? 7.523 -8.732 -37.997 1.00 97.19 832 LEU A CA 1
ATOM 6351 C C . LEU A 1 832 ? 6.668 -9.085 -36.775 1.00 97.19 832 LEU A C 1
ATOM 6353 O O . LEU A 1 832 ? 5.487 -9.392 -36.912 1.00 97.19 832 LEU A O 1
ATOM 6357 N N . GLY A 1 833 ? 7.256 -9.015 -35.579 1.00 95.19 833 GLY A N 1
ATOM 6358 C CA . GLY A 1 833 ? 6.572 -9.254 -34.310 1.00 95.19 833 GLY A CA 1
ATOM 6359 C C . GLY A 1 833 ? 7.538 -9.559 -33.167 1.00 95.19 833 GLY A C 1
ATOM 6360 O O . GLY A 1 833 ? 8.754 -9.593 -33.363 1.00 95.19 833 GLY A O 1
ATOM 6361 N N . ARG A 1 834 ? 6.977 -9.802 -31.979 1.00 94.56 834 ARG A N 1
ATOM 6362 C CA . ARG A 1 834 ? 7.702 -10.253 -30.786 1.00 94.56 834 ARG A CA 1
ATOM 6363 C C . ARG A 1 834 ? 7.389 -11.719 -30.517 1.00 94.56 834 ARG A C 1
ATOM 6365 O O . ARG A 1 834 ? 6.220 -12.072 -30.379 1.00 94.56 834 ARG A O 1
ATOM 6372 N N . PHE A 1 835 ? 8.417 -12.553 -30.399 1.00 94.94 835 PHE A N 1
ATOM 6373 C CA . PHE A 1 835 ? 8.264 -14.003 -30.251 1.00 94.94 835 PHE A CA 1
ATOM 6374 C C . PHE A 1 835 ? 9.198 -14.563 -29.180 1.00 94.94 835 PHE A C 1
ATOM 6376 O O . PHE A 1 835 ? 10.240 -13.978 -28.898 1.00 94.94 835 PHE A O 1
ATOM 6383 N N . ILE A 1 836 ? 8.835 -15.704 -28.592 1.00 92.12 836 ILE A N 1
ATOM 6384 C CA . ILE A 1 836 ? 9.670 -16.398 -27.602 1.00 92.12 836 ILE A CA 1
ATOM 6385 C C . ILE A 1 836 ? 10.599 -17.361 -28.329 1.00 92.12 836 ILE A C 1
ATOM 6387 O O . ILE A 1 836 ? 10.119 -18.247 -29.028 1.00 92.12 836 ILE A O 1
ATOM 6391 N N . PHE A 1 837 ? 11.903 -17.242 -28.134 1.00 93.69 837 PHE A N 1
ATOM 6392 C CA . PHE A 1 837 ? 12.885 -18.192 -28.643 1.00 93.69 837 PHE A CA 1
ATOM 6393 C C . PHE A 1 837 ? 13.542 -18.952 -27.498 1.00 93.69 837 PHE A C 1
ATOM 6395 O O . PHE A 1 837 ? 13.874 -18.365 -26.468 1.00 93.69 837 PHE A O 1
ATOM 6402 N N . ASP A 1 838 ? 13.782 -20.241 -27.718 1.00 91.19 838 ASP A N 1
ATOM 6403 C CA . ASP A 1 838 ? 14.725 -21.014 -26.916 1.00 91.19 838 ASP A CA 1
ATOM 6404 C C . ASP A 1 838 ? 16.160 -20.705 -27.355 1.00 91.19 838 ASP A C 1
ATOM 6406 O O . ASP A 1 838 ? 16.407 -20.325 -28.503 1.00 91.19 838 ASP A O 1
ATOM 6410 N N . ALA A 1 839 ? 17.123 -20.893 -26.450 1.00 89.12 839 ALA A N 1
ATOM 6411 C CA . ALA A 1 839 ? 18.533 -20.817 -26.815 1.00 89.12 839 ALA A CA 1
ATOM 6412 C C . ALA A 1 839 ? 18.895 -21.937 -27.812 1.00 89.12 839 ALA A C 1
ATOM 6414 O O . ALA A 1 839 ? 18.446 -23.075 -27.675 1.00 89.12 839 ALA A O 1
ATOM 6415 N N . GLY A 1 840 ? 19.736 -21.626 -28.799 1.00 94.56 840 GLY A N 1
ATOM 6416 C CA . GLY A 1 840 ? 20.140 -22.534 -29.875 1.00 94.56 840 GLY A CA 1
ATOM 6417 C C . GLY A 1 840 ? 19.573 -22.144 -31.243 1.00 94.56 840 GLY A C 1
ATOM 6418 O O . GLY A 1 840 ? 19.310 -20.977 -31.512 1.00 94.56 840 GLY A O 1
ATOM 6419 N N . THR A 1 841 ? 19.421 -23.123 -32.137 1.00 96.62 841 THR A N 1
ATOM 6420 C CA . THR A 1 841 ? 19.139 -22.912 -33.575 1.00 96.62 841 THR A CA 1
ATOM 6421 C C . THR A 1 841 ? 17.763 -23.413 -34.027 1.00 96.62 841 THR A C 1
ATOM 6423 O O . THR A 1 841 ? 17.509 -23.570 -35.222 1.00 96.62 841 THR A O 1
ATOM 6426 N N . ALA A 1 842 ? 16.863 -23.689 -33.077 1.00 95.00 842 ALA A N 1
ATOM 6427 C CA . ALA A 1 842 ? 15.510 -24.160 -33.376 1.00 95.00 842 ALA A CA 1
ATOM 6428 C C . ALA A 1 842 ? 14.639 -23.073 -34.038 1.00 95.00 842 ALA A C 1
ATOM 6430 O O . ALA A 1 842 ? 13.759 -23.388 -34.840 1.00 95.00 842 ALA A O 1
ATOM 6431 N N . GLY A 1 843 ? 14.903 -21.800 -33.727 1.00 96.62 843 GLY A N 1
ATOM 6432 C CA . GLY A 1 843 ? 14.214 -20.658 -34.319 1.00 96.62 843 GLY A CA 1
ATOM 6433 C C . GLY A 1 843 ? 14.624 -20.381 -35.767 1.00 96.62 843 GLY A C 1
ATOM 6434 O O . GLY A 1 843 ? 15.754 -20.655 -36.170 1.00 96.62 843 GLY A O 1
ATOM 6435 N N . ALA A 1 844 ? 13.711 -19.816 -36.559 1.00 98.06 844 ALA A N 1
ATOM 6436 C CA . ALA A 1 844 ? 13.990 -19.421 -37.942 1.00 98.06 844 ALA A CA 1
ATOM 6437 C C . ALA A 1 844 ? 13.010 -18.359 -38.449 1.00 98.06 844 ALA A C 1
ATOM 6439 O O . ALA A 1 844 ? 11.866 -18.308 -38.006 1.00 98.06 844 ALA A O 1
ATOM 6440 N N . VAL A 1 845 ? 13.429 -17.575 -39.439 1.00 98.69 845 VAL A N 1
ATOM 6441 C CA . VAL A 1 845 ? 12.534 -16.768 -40.278 1.00 98.69 845 VAL A CA 1
ATOM 6442 C C . VAL A 1 845 ? 12.610 -17.297 -41.703 1.00 98.69 845 VAL A C 1
ATOM 6444 O O . VAL A 1 845 ? 13.703 -17.443 -42.247 1.00 98.69 845 VAL A O 1
ATOM 6447 N N . VAL A 1 846 ? 11.463 -17.598 -42.308 1.00 98.62 846 VAL A N 1
ATOM 6448 C CA . VAL A 1 846 ? 11.363 -18.143 -43.667 1.00 98.62 846 VAL A CA 1
ATOM 6449 C C . VAL A 1 846 ? 10.477 -17.240 -44.514 1.00 98.62 846 VAL A C 1
ATOM 6451 O O . VAL A 1 846 ? 9.281 -17.127 -44.273 1.00 98.62 846 VAL A O 1
ATOM 6454 N N . LEU A 1 847 ? 11.049 -16.626 -45.543 1.00 98.56 847 LEU A N 1
ATOM 6455 C CA . LEU A 1 847 ? 10.298 -15.934 -46.584 1.00 98.56 847 LEU A CA 1
ATOM 6456 C C . LEU A 1 847 ? 9.911 -16.936 -47.676 1.00 98.56 847 LEU A C 1
ATOM 6458 O O . LEU A 1 847 ? 10.794 -17.535 -48.298 1.00 98.56 847 LEU A O 1
ATOM 6462 N N . ARG A 1 848 ? 8.610 -17.109 -47.935 1.00 97.94 848 ARG A N 1
ATOM 6463 C CA . ARG A 1 848 ? 8.105 -17.989 -49.008 1.00 97.94 848 ARG A CA 1
ATOM 6464 C C . ARG A 1 848 ? 7.784 -17.204 -50.277 1.00 97.94 848 ARG A C 1
ATOM 6466 O O . ARG A 1 848 ? 7.285 -16.083 -50.226 1.00 97.94 848 ARG A O 1
ATOM 6473 N N . SER A 1 849 ? 7.963 -17.842 -51.430 1.00 96.06 849 SER A N 1
ATOM 6474 C CA . SER A 1 849 ? 7.506 -17.347 -52.740 1.00 96.06 849 SER A CA 1
ATOM 6475 C C . SER A 1 849 ? 6.054 -17.736 -53.066 1.00 96.06 849 SER A C 1
ATOM 6477 O O . SER A 1 849 ? 5.675 -17.820 -54.237 1.00 96.06 849 SER A O 1
ATOM 6479 N N . SER A 1 850 ? 5.210 -17.966 -52.051 1.00 94.62 850 SER A N 1
ATOM 6480 C CA . SER A 1 850 ? 3.774 -18.273 -52.185 1.00 94.62 850 SER A CA 1
ATOM 6481 C C . SER A 1 850 ? 2.941 -17.024 -52.501 1.00 94.62 850 SER A C 1
ATOM 6483 O O . SER A 1 850 ? 1.961 -16.695 -51.839 1.00 94.62 850 SER A O 1
ATOM 6485 N N . VAL A 1 851 ? 3.343 -16.328 -53.560 1.00 94.88 851 VAL A N 1
ATOM 6486 C CA . VAL A 1 851 ? 2.691 -15.145 -54.130 1.00 94.88 851 VAL A CA 1
ATOM 6487 C C . VAL A 1 851 ? 2.425 -15.389 -55.624 1.00 94.88 851 VAL A C 1
ATOM 6489 O O . VAL A 1 851 ? 2.991 -16.325 -56.198 1.00 94.88 851 VAL A O 1
ATOM 6492 N N . PRO A 1 852 ? 1.572 -14.593 -56.296 1.00 95.38 852 PRO A N 1
ATOM 6493 C CA . PRO A 1 852 ? 1.359 -14.729 -57.737 1.00 95.38 852 PRO A CA 1
ATOM 6494 C C . PRO A 1 852 ? 2.668 -14.581 -58.523 1.00 95.38 852 PRO A C 1
ATOM 6496 O O . PRO A 1 852 ? 3.470 -13.704 -58.216 1.00 95.38 852 PRO A O 1
ATOM 6499 N N . GLY A 1 853 ? 2.865 -15.367 -59.587 1.00 92.25 853 GLY A N 1
ATOM 6500 C CA . GLY A 1 853 ? 4.105 -15.334 -60.385 1.00 92.25 853 GLY A CA 1
ATOM 6501 C C . GLY A 1 853 ? 4.382 -14.029 -61.136 1.00 92.25 853 GLY A C 1
ATOM 6502 O O . GLY A 1 853 ? 5.473 -13.827 -61.656 1.00 92.25 853 GLY A O 1
ATOM 6503 N N . THR A 1 854 ? 3.418 -13.109 -61.155 1.00 92.81 854 THR A N 1
ATOM 6504 C CA . THR A 1 854 ? 3.601 -11.731 -61.629 1.00 92.81 854 THR A CA 1
ATOM 6505 C C . THR A 1 854 ? 4.248 -10.812 -60.587 1.00 92.81 854 THR A C 1
ATOM 6507 O O . THR A 1 854 ? 4.571 -9.672 -60.911 1.00 92.81 854 THR A O 1
ATOM 6510 N N . GLN A 1 855 ? 4.398 -11.266 -59.341 1.00 96.19 855 GLN A N 1
ATOM 6511 C CA . GLN A 1 855 ? 4.998 -10.525 -58.233 1.00 96.19 855 GLN A CA 1
ATOM 6512 C C . GLN A 1 855 ? 6.356 -11.116 -57.851 1.00 96.19 855 GLN A C 1
ATOM 6514 O O . GLN A 1 855 ? 6.647 -12.285 -58.111 1.00 96.19 855 GLN A O 1
ATOM 6519 N N . VAL A 1 856 ? 7.180 -10.288 -57.212 1.00 97.19 856 VAL A N 1
ATOM 6520 C CA . VAL A 1 856 ? 8.532 -10.639 -56.771 1.00 97.19 856 VAL A CA 1
ATOM 6521 C C . VAL A 1 856 ? 8.643 -10.522 -55.252 1.00 97.19 856 VAL A C 1
ATOM 6523 O O . VAL A 1 856 ? 8.245 -9.512 -54.680 1.00 97.19 856 VAL A O 1
ATOM 6526 N N . VAL A 1 857 ? 9.234 -11.510 -54.592 1.00 97.88 857 VAL A N 1
ATOM 6527 C CA . VAL A 1 857 ? 9.676 -11.401 -53.194 1.00 97.88 857 VAL A CA 1
ATOM 6528 C C . VAL A 1 857 ? 11.156 -11.024 -53.143 1.00 97.88 857 VAL A C 1
ATOM 6530 O O . VAL A 1 857 ? 11.944 -11.471 -53.974 1.00 97.88 857 VAL A O 1
ATOM 6533 N N . SER A 1 858 ? 11.528 -10.175 -52.190 1.00 98.12 858 SER A N 1
ATOM 6534 C CA . SER A 1 858 ? 12.890 -9.697 -51.937 1.00 98.12 858 SER A CA 1
ATOM 6535 C C . SER A 1 858 ? 13.393 -10.276 -50.615 1.00 98.12 858 SER A C 1
ATOM 6537 O O . SER A 1 858 ? 12.729 -10.117 -49.594 1.00 98.12 858 SER A O 1
ATOM 6539 N N . ALA A 1 859 ? 14.560 -10.912 -50.628 1.00 98.25 859 ALA A N 1
ATOM 6540 C CA . ALA A 1 859 ? 15.235 -11.446 -49.448 1.00 98.25 859 ALA A CA 1
ATOM 6541 C C . ALA A 1 859 ? 16.535 -10.670 -49.215 1.00 98.25 859 ALA A C 1
ATOM 6543 O O . ALA A 1 859 ? 17.333 -10.539 -50.137 1.00 98.25 859 ALA A O 1
ATOM 6544 N N . ASP A 1 860 ? 16.726 -10.143 -48.013 1.00 98.44 860 ASP A N 1
ATOM 6545 C CA . ASP A 1 860 ? 17.889 -9.327 -47.661 1.00 98.44 860 ASP A CA 1
ATOM 6546 C C . ASP A 1 860 ? 18.369 -9.716 -46.253 1.00 98.44 860 ASP A C 1
ATOM 6548 O O . ASP A 1 860 ? 18.987 -10.767 -46.099 1.00 98.44 860 ASP A O 1
ATOM 6552 N N . ALA A 1 861 ? 17.954 -9.000 -45.205 1.00 98.50 861 ALA A N 1
ATOM 6553 C CA . ALA A 1 861 ? 18.400 -9.274 -43.843 1.00 98.50 861 ALA A CA 1
ATOM 6554 C C . ALA A 1 861 ? 17.251 -9.455 -42.840 1.00 98.50 861 ALA A C 1
ATOM 6556 O O . ALA A 1 861 ? 16.156 -8.907 -42.997 1.00 98.50 861 ALA A O 1
ATOM 6557 N N . VAL A 1 862 ? 17.524 -10.196 -41.767 1.00 98.75 862 VAL A N 1
ATOM 6558 C CA . VAL A 1 862 ? 16.651 -10.355 -40.595 1.00 98.75 862 VAL A CA 1
ATOM 6559 C C . VAL A 1 862 ? 17.438 -10.000 -39.338 1.00 98.75 862 VAL A C 1
ATOM 6561 O O . VAL A 1 862 ? 18.608 -10.353 -39.215 1.00 98.75 862 VAL A O 1
ATOM 6564 N N . ARG A 1 863 ? 16.795 -9.315 -38.389 1.00 98.38 863 ARG A N 1
ATOM 6565 C CA . ARG A 1 863 ? 17.388 -8.935 -37.103 1.00 98.38 863 ARG A CA 1
ATOM 6566 C C . ARG A 1 863 ? 16.552 -9.439 -35.935 1.00 98.38 863 ARG A C 1
ATOM 6568 O O . ARG A 1 863 ? 15.348 -9.206 -35.905 1.00 98.38 863 ARG A O 1
ATOM 6575 N N . PHE A 1 864 ? 17.206 -10.049 -34.955 1.00 97.50 864 PHE A N 1
ATOM 6576 C CA . PHE A 1 864 ? 16.624 -10.472 -33.686 1.00 97.50 864 PHE A CA 1
ATOM 6577 C C . PHE A 1 864 ? 17.187 -9.594 -32.571 1.00 97.50 864 PHE A C 1
ATOM 6579 O O . PHE A 1 864 ? 18.376 -9.669 -32.262 1.00 97.50 864 PHE A O 1
ATOM 6586 N N . THR A 1 865 ? 16.330 -8.788 -31.954 1.00 92.88 865 THR A N 1
ATOM 6587 C CA . THR A 1 865 ? 16.681 -7.937 -30.812 1.00 92.88 865 THR A CA 1
ATOM 6588 C C . THR A 1 865 ? 16.117 -8.559 -29.547 1.00 92.88 865 THR A C 1
ATOM 6590 O O . THR A 1 865 ? 14.907 -8.758 -29.447 1.00 92.88 865 THR A O 1
ATOM 6593 N N . TYR A 1 866 ? 16.982 -8.892 -28.586 1.00 85.56 866 TYR A N 1
ATOM 6594 C CA . TYR A 1 866 ? 16.538 -9.429 -27.300 1.00 85.56 866 TYR A CA 1
ATOM 6595 C C . TYR A 1 866 ? 15.713 -8.376 -26.558 1.00 85.56 866 TYR A C 1
ATOM 6597 O O . TYR A 1 866 ? 16.199 -7.278 -26.295 1.00 85.56 866 TYR A O 1
ATOM 6605 N N . ALA A 1 867 ? 14.466 -8.710 -26.235 1.00 78.81 867 ALA A N 1
ATOM 6606 C CA . ALA A 1 867 ? 13.541 -7.800 -25.575 1.00 78.81 867 ALA A CA 1
ATOM 6607 C C . ALA A 1 867 ? 13.523 -8.020 -24.057 1.00 78.81 867 ALA A C 1
ATOM 6609 O O . ALA A 1 867 ? 13.681 -7.073 -23.292 1.00 78.81 867 ALA A O 1
ATOM 6610 N N . SER A 1 868 ? 13.322 -9.263 -23.614 1.00 68.31 868 SER A N 1
ATOM 6611 C CA . SER A 1 868 ? 13.202 -9.620 -22.195 1.00 68.31 868 SER A CA 1
ATOM 6612 C C . SER A 1 868 ? 13.250 -11.143 -22.009 1.00 68.31 868 SER A C 1
ATOM 6614 O O . SER A 1 868 ? 13.082 -11.884 -22.978 1.00 68.31 868 SER A O 1
ATOM 6616 N N . PRO A 1 869 ? 13.472 -11.664 -20.792 1.00 73.25 869 PRO A N 1
ATOM 6617 C CA . PRO A 1 869 ? 13.373 -13.104 -20.556 1.00 73.25 869 PRO A CA 1
ATOM 6618 C C . PRO A 1 869 ? 11.912 -13.583 -20.487 1.00 73.25 869 PRO A C 1
ATOM 6620 O O . PRO A 1 869 ? 10.989 -12.778 -20.375 1.00 73.25 869 PRO A O 1
ATOM 6623 N N . VAL A 1 870 ? 11.691 -14.904 -20.511 1.00 69.75 870 VAL A N 1
ATOM 6624 C CA . VAL A 1 870 ? 10.357 -15.493 -20.281 1.00 69.75 870 VAL A CA 1
ATOM 6625 C C . VAL A 1 870 ? 10.018 -15.441 -18.780 1.00 69.75 870 VAL A C 1
ATOM 6627 O O . VAL A 1 870 ? 10.809 -15.953 -17.986 1.00 69.75 870 VAL A O 1
ATOM 6630 N N . PRO A 1 871 ? 8.878 -14.851 -18.359 1.00 53.38 871 PRO A N 1
ATOM 6631 C CA . PRO A 1 871 ? 8.458 -14.830 -16.959 1.00 53.38 871 PRO A CA 1
ATOM 6632 C C . PRO A 1 871 ? 8.370 -16.232 -16.348 1.00 53.38 871 PRO A C 1
ATOM 6634 O O . PRO A 1 871 ? 7.889 -17.173 -16.984 1.00 53.38 871 PRO A O 1
ATOM 6637 N N . ALA A 1 872 ? 8.783 -16.364 -15.086 1.00 41.31 872 ALA A N 1
ATOM 6638 C CA . ALA A 1 872 ? 8.620 -17.608 -14.342 1.00 41.31 872 ALA A CA 1
ATOM 6639 C C . ALA A 1 872 ? 7.123 -17.952 -14.204 1.00 41.31 872 ALA A C 1
ATOM 6641 O O . ALA A 1 872 ? 6.337 -17.130 -13.743 1.00 41.31 872 ALA A O 1
ATOM 6642 N N . GLY A 1 873 ? 6.730 -19.163 -14.617 1.00 41.62 873 GLY A N 1
ATOM 6643 C CA . GLY A 1 873 ? 5.343 -19.651 -14.545 1.00 41.62 873 GLY A CA 1
ATOM 6644 C C . GLY A 1 873 ? 4.545 -19.583 -15.853 1.00 41.62 873 GLY A C 1
ATOM 6645 O O . GLY A 1 873 ? 3.441 -20.124 -15.907 1.00 41.62 873 GLY A O 1
ATOM 6646 N N . LEU A 1 874 ? 5.089 -18.995 -16.925 1.00 44.78 874 LEU A N 1
ATOM 6647 C CA . LEU A 1 874 ? 4.460 -19.053 -18.245 1.00 44.78 874 LEU A CA 1
ATOM 6648 C C . LEU A 1 874 ? 4.668 -20.452 -18.859 1.00 44.78 874 LEU A C 1
ATOM 6650 O O . LEU A 1 874 ? 5.713 -20.741 -19.439 1.00 44.78 874 LEU A O 1
ATOM 6654 N N . VAL A 1 875 ? 3.683 -21.340 -18.717 1.00 45.44 875 VAL A N 1
ATOM 6655 C CA . VAL A 1 875 ? 3.662 -22.618 -19.444 1.00 45.44 875 VAL A CA 1
ATOM 6656 C C . VAL A 1 875 ? 3.065 -22.357 -20.823 1.00 45.44 875 VAL A C 1
ATOM 6658 O O . VAL A 1 875 ? 1.880 -22.050 -20.941 1.00 45.44 875 VAL A O 1
ATOM 6661 N N . LEU A 1 876 ? 3.881 -22.469 -21.872 1.00 49.72 876 LEU A N 1
ATOM 6662 C CA . LEU A 1 876 ? 3.381 -22.505 -23.244 1.00 49.72 876 LEU A CA 1
ATOM 6663 C C . LEU A 1 876 ? 2.564 -23.791 -23.408 1.00 49.72 876 LEU A C 1
ATOM 6665 O O . LEU A 1 876 ? 3.123 -24.882 -23.512 1.00 49.72 876 LEU A O 1
ATOM 6669 N N . LEU A 1 877 ? 1.236 -23.672 -23.386 1.00 44.06 877 LEU A N 1
ATOM 6670 C CA . LEU A 1 877 ? 0.355 -24.748 -23.823 1.00 44.06 877 LEU A CA 1
ATOM 6671 C C . LEU A 1 877 ? 0.608 -24.934 -25.320 1.00 44.06 877 LEU A C 1
ATOM 6673 O O . LEU A 1 877 ? 0.227 -24.085 -26.125 1.00 44.06 877 LEU A O 1
ATOM 6677 N N . GLY A 1 878 ? 1.324 -26.002 -25.674 1.00 35.22 878 GLY A N 1
ATOM 6678 C CA . GLY A 1 878 ? 1.489 -26.405 -27.064 1.00 35.22 878 GLY A CA 1
ATOM 6679 C C . GLY A 1 878 ? 0.114 -26.588 -27.696 1.00 35.22 878 GLY A C 1
ATOM 6680 O O . GLY A 1 878 ? -0.755 -27.233 -27.111 1.00 35.22 878 GLY A O 1
ATOM 6681 N N . ALA A 1 879 ? -0.087 -25.967 -28.855 1.00 34.16 879 ALA A N 1
ATOM 6682 C CA . ALA A 1 879 ? -1.266 -26.197 -29.666 1.00 34.16 879 ALA A CA 1
ATOM 6683 C C . ALA A 1 879 ? -1.166 -27.596 -30.290 1.00 34.16 879 ALA A C 1
ATOM 6685 O O . ALA A 1 879 ? -0.403 -27.782 -31.236 1.00 34.16 879 ALA A O 1
ATOM 6686 N N . ASP A 1 880 ? -1.933 -28.535 -29.739 1.00 33.19 880 ASP A N 1
ATOM 6687 C CA . ASP A 1 880 ? -2.545 -29.648 -30.472 1.00 33.19 880 ASP A CA 1
ATOM 6688 C C . ASP A 1 880 ? -4.065 -29.430 -30.502 1.00 33.19 880 ASP A C 1
ATOM 6690 O O . ASP A 1 880 ? -4.636 -29.090 -29.434 1.00 33.19 880 ASP A O 1
#

Secondary structure (DSSP, 8-state):
---------EE---SS------SS-----BSSTT-----SS--S-B-B--SSSPPPEEEEEETTTTEEEEES--TT--SEEEE-TTSSEEEEEESSEEEEE--SSPEEEEEPP--TT--S-EEEEEESSS-B--EEEEESTT---SEEEEETTEEEEE-TT--EEEEEE-TTTT-PBPSS--HHHHHHHHHHHHHHHHTT--EEEEEEEEEEE-SSEEEEEEEEEEESS-EEEE-HHHHHHHHTT-S-EETT--EEEEEEETTEEEEEEESSEEEEEEEPP-----B--B-SS-HHHHHHHHHHHTTTTS---SSHHHHHTTTHHHHHHTGGGS-HHHHHHHHHHHHHHHHHHT-PSSPPTTPPPPS-EEEE-TTT--EEEES--EE-STT-EE-HHHHHHHHHHHHHHHHHHH--HHHHHHTHHHHHHHHHHHHHHEETTTTEEBSBSS-SEES-HHHHHHHHHHHHHHHHHHHHTT-HHHHHHHHHHHHHHHHHHHHHHHHHHHHHHTTSS-TTEEEEEEETTTEEEEEETTTS-HHHHHHHHHTTTT-GGGTHHHHHHSTTHHHHHHHHHHHH-TTTT-TT---SS--TTSSS-HHHHHHHHHHHHHTT--HHHHHHHHHHGGG--TTGGG-HHHHHHHHHTTSSEEEEE--SSEEEEEEEETTTTEEEEEEEEEEEEEEEEEEEE-SSPPEEEEEETTEE---EEETTEEEEEEEEEEEEEEEEEE-PPPPPEEE-TTSTTEEEES--PBP--S--STT--EEEE--SSS-EEEE---BSS-EEEEEEE-----TTB-TTEEEEEEETTEEEEEEE-TTSS-SS-EEEEEEEE-SBS--EEEEE--S-TTSEEEE--EEEEEEEPPPTT-------

Nearest PDB structures (foldseek):
  5v1w-assembly1_A  TM=5.606E-01  e=1.257E-13  Halalkalibacterium halodurans C-125
  6f2p-assembly1_A  TM=2.271E-01  e=1.388E-14  Paenibacillus
  4qaw-assembly5_E  TM=2.905E-01  e=5.936E-08  Paenibacillus barcinonensis
  2w1w-assembly1_A  TM=6.841E-01  e=9.756E-04  Acetivibrio thermocellus
  1yi9-assembly1_A  TM=2.961E-01  e=5.230E-03  Rattus norvegicus

Foldseek 3Di:
DDDDPDDFDKDFDAQFFFEDDDDDQAFWDAQFPQYTDDDPDDFDWGWDKADDDKGKGFPDADRLQQKTAIDIYDQFDFRIKHDAPQFRWTKTFTFFKTKTFTDDAFKDKDWDDDDPPFFWGWIWIDGQAAFFFIKIKTADGPDDFPDWDRDGGMIMTGHPVGRTMIMIHGALRFQGDGNDDDPVNVVVSVVLVSLVVVVFPWRWRGWMWTWDDDPWKIKIKIFTDTDTADWAWAQQLLVLLVVQFFPKDKPQDKDFSCRHDLRHTIITHHGGMIMMMFTFFQLFQFFFAFEPDDVVLLVVLQVLQVVLLDDDDDALLNQQFALLLLNLSLVQSYDPVSLVSSLVSNVVRVVQSLDDDPDDPPDPDGQKDWDARVRVRDIAIFRDFDQDDPRWTFCRLVRLLRNLSSVLSNLQAVLPLVVCVVSVVSNVRSCVQFVSQQRSSQLGGARTNGRQFPQFQQSLLSNLSSLSSQLQSCVLVVVVVSNSVSSSSNRSSLSNLLSQLVVQVVCVVVVLDDPQWGFRGQGSNSSGDIDGFLQDALSSLQSSQDRQFNDPSSLRSCLPRNVCSLVVSLVSNCVSPVVLLALPDDHPDDHPQNGSACRNNQSSLSSVLSVVNDLVVSVVSVVNNPNHHGSSSRRSNNSSSSSRLQPQKTKTDWPSWHWDHWHDDLQQQKIKTKIFHPAWDFTKTKIFGNAPFDFPFKDKVRHTDDWDDDPRMIMDTDGDHGMIIIMGHTDHFDDKDKDWCPDPQKDKDDDWDWDPAPLFPDDTKTKDFQDQFNMKIKGWDQAAAWAKWFKWFAWAAAPQADQFFWKWKQAPQGIDIQTHGRNDPHNDTDTSDIGTHHHGGRIMIMTTSSGHRSHMHMGTMMIIGHDGHDDPPDDNPHDD

Solvent-accessible surface area (backbone atoms only — not comparable to full-atom values): 45881 Å² total; per-residue (Å²): 144,79,86,81,85,70,78,65,55,74,47,87,53,44,77,62,50,44,55,63,84,87,94,76,91,68,65,52,53,37,77,56,66,74,53,58,67,87,80,96,78,87,77,66,57,31,43,48,70,59,66,75,96,49,66,50,27,67,76,47,72,40,74,62,61,26,30,37,34,41,45,62,56,42,98,28,59,49,56,42,39,38,41,33,77,84,42,50,29,38,36,35,45,29,37,41,33,47,41,42,29,49,47,75,70,54,46,44,67,48,73,68,78,90,57,94,89,68,59,56,40,54,38,40,37,34,43,58,81,44,63,36,57,47,38,37,39,37,39,44,76,77,43,72,72,80,41,70,52,67,57,65,35,32,41,40,38,39,22,97,88,47,58,40,54,36,36,42,33,22,70,61,30,51,59,64,37,62,42,78,69,52,72,68,63,50,49,52,46,50,51,49,49,47,56,50,61,74,63,47,69,44,49,47,21,41,42,38,35,36,48,49,66,57,93,58,32,31,36,41,37,37,42,52,40,62,65,63,64,63,58,11,66,43,37,21,30,53,50,42,23,42,78,74,60,31,79,52,50,56,64,94,49,77,49,76,66,82,40,58,37,55,64,32,45,40,29,26,27,78,38,48,43,36,40,35,39,30,48,46,58,73,80,57,50,68,44,51,37,30,60,74,93,50,65,72,63,38,50,53,49,42,65,41,47,72,73,61,63,63,98,55,78,84,31,22,32,49,25,34,18,61,43,46,38,29,41,57,43,22,49,42,58,45,51,73,67,55,53,50,40,39,51,52,42,41,70,65,29,38,69,60,46,67,52,70,74,87,73,64,91,87,61,73,97,65,35,50,45,79,45,67,42,73,84,81,65,49,71,30,42,40,40,39,63,47,84,43,85,78,94,42,44,25,40,32,38,28,28,43,13,35,25,42,31,12,50,40,46,46,26,45,56,69,27,47,48,66,64,51,63,78,39,45,67,55,53,51,44,42,46,38,40,50,67,52,28,34,20,54,58,59,29,33,41,28,32,24,78,41,46,67,24,28,34,46,23,24,34,32,34,22,37,48,41,14,34,48,24,48,24,54,48,23,56,55,69,69,36,61,70,58,21,40,52,32,46,44,49,40,25,36,32,47,40,40,66,39,32,29,59,58,42,29,59,54,36,38,76,71,65,68,45,55,95,54,38,40,43,40,25,37,21,70,72,55,36,46,33,69,25,48,61,76,81,48,52,68,49,61,56,40,24,46,63,11,21,100,36,43,46,70,66,53,47,37,42,33,66,77,44,30,67,64,38,57,58,54,48,52,52,53,50,39,70,55,34,80,56,44,43,28,17,79,50,84,68,103,60,88,44,94,58,65,51,25,3,37,62,43,23,42,36,54,54,40,53,39,54,73,73,63,55,52,72,71,59,53,49,51,39,57,60,41,20,65,78,20,58,47,70,31,32,30,43,26,39,42,56,39,52,67,60,29,65,86,37,55,47,36,34,31,44,49,56,78,25,10,59,70,43,26,36,39,36,67,91,68,16,32,38,44,34,35,33,37,26,92,55,73,42,85,34,42,42,32,28,39,47,69,43,85,70,54,74,76,48,36,26,52,74,84,40,82,52,80,67,49,75,58,92,52,36,38,38,39,72,47,78,48,55,44,74,44,43,37,35,44,28,34,69,52,61,66,73,69,47,71,45,41,68,86,39,89,50,36,50,70,45,71,83,64,53,74,49,90,70,75,50,42,62,94,88,53,28,29,34,40,57,18,63,73,41,78,30,35,41,35,41,44,51,73,35,90,61,52,18,32,26,39,34,27,40,34,31,52,46,36,93,56,29,24,70,59,37,38,32,35,38,35,35,68,86,46,73,48,78,40,65,37,48,36,51,47,78,37,61,42,82,40,78,69,48,76,43,44,34,55,55,37,62,85,33,34,42,34,39,42,23,62,44,61,62,88,25,26,42,55,46,24,30,39,35,40,34,68,71,47,66,67,64,92,85,72,75,79,77,74,86,125

pLDDT: mean 80.85, std 17.78, range [19.67, 98.75]